Protein AF-0000000079467698 (afdb_homodimer)

Structure (mmCIF, N/CA/C/O backbone):
data_AF-0000000079467698-model_v1
#
loop_
_entity.id
_entity.type
_entity.pdbx_description
1 polymer Dioxygenase
#
loop_
_atom_site.group_PDB
_atom_site.id
_atom_site.type_symbol
_atom_site.label_atom_id
_atom_site.label_alt_id
_atom_site.label_comp_id
_atom_site.label_asym_id
_atom_site.label_entity_id
_atom_site.label_seq_id
_atom_site.pdbx_PDB_ins_code
_atom_site.Cartn_x
_atom_site.Cartn_y
_atom_site.Cartn_z
_atom_site.occupancy
_atom_site.B_iso_or_equiv
_atom_site.auth_seq_id
_atom_site.auth_comp_id
_atom_site.auth_asym_id
_atom_site.auth_atom_id
_atom_site.pdbx_PDB_model_num
ATOM 1 N N . MET A 1 1 ? -27.984 27.734 -4.715 1 95.81 1 MET A N 1
ATOM 2 C CA . MET A 1 1 ? -27.094 26.609 -4.484 1 95.81 1 MET A CA 1
ATOM 3 C C . MET A 1 1 ? -27.781 25.297 -4.844 1 95.81 1 MET A C 1
ATOM 5 O O . MET A 1 1 ? -28.938 25.078 -4.496 1 95.81 1 MET A O 1
ATOM 9 N N . LYS A 1 2 ? -27.172 24.453 -5.637 1 98 2 LYS A N 1
ATOM 10 C CA . LYS A 1 2 ? -27.609 23.094 -5.957 1 98 2 LYS A CA 1
ATOM 11 C C . LYS A 1 2 ? -26.781 22.062 -5.215 1 98 2 LYS A C 1
ATOM 13 O O . LYS A 1 2 ? -25.547 22.062 -5.305 1 98 2 LYS A O 1
ATOM 18 N N . VAL A 1 3 ? -27.516 21.156 -4.484 1 98.44 3 VAL A N 1
ATOM 19 C CA . VAL A 1 3 ? -26.812 20.188 -3.65 1 98.44 3 VAL A CA 1
ATOM 20 C C . VAL A 1 3 ? -27.203 18.781 -4.047 1 98.44 3 VAL A C 1
ATOM 22 O O . VAL A 1 3 ? -28.391 18.438 -4.035 1 98.44 3 VAL A O 1
ATOM 25 N N . GLU A 1 4 ? -26.25 18 -4.449 1 98.56 4 GLU A N 1
ATOM 26 C CA . GLU A 1 4 ? -26.406 16.562 -4.625 1 98.56 4 GLU A CA 1
ATOM 27 C C . GLU A 1 4 ? -25.859 15.797 -3.42 1 98.56 4 GLU A C 1
ATOM 29 O O . GLU A 1 4 ? -24.688 15.938 -3.057 1 98.56 4 GLU A O 1
ATOM 34 N N . ARG A 1 5 ? -26.672 15.047 -2.791 1 98.38 5 ARG A N 1
ATOM 35 C CA . ARG A 1 5 ? -26.266 14.234 -1.646 1 98.38 5 ARG A CA 1
ATOM 36 C C . ARG A 1 5 ? -25.938 12.805 -2.07 1 98.38 5 ARG A C 1
ATOM 38 O O . ARG A 1 5 ? -26.703 12.18 -2.811 1 98.38 5 ARG A O 1
ATOM 45 N N . LEU A 1 6 ? -24.828 12.359 -1.622 1 98.19 6 LEU A N 1
ATOM 46 C CA . LEU A 1 6 ? -24.391 11.016 -1.974 1 98.19 6 LEU A CA 1
ATOM 47 C C . LEU A 1 6 ? -24.922 9.992 -0.977 1 98.19 6 LEU A C 1
ATOM 49 O O . LEU A 1 6 ? -25.453 10.359 0.077 1 98.19 6 LEU A O 1
ATOM 53 N N . ALA A 1 7 ? -24.75 8.664 -1.363 1 96.75 7 ALA A N 1
ATOM 54 C CA . ALA A 1 7 ? -25.172 7.582 -0.474 1 96.75 7 ALA A CA 1
ATOM 55 C C . ALA A 1 7 ? -24.453 7.676 0.873 1 96.75 7 ALA A C 1
ATOM 57 O O . ALA A 1 7 ? -23.266 7.98 0.93 1 96.75 7 ALA A O 1
ATOM 58 N N . PRO A 1 8 ? -25.172 7.484 1.896 1 96 8 PRO A N 1
ATOM 59 C CA . PRO A 1 8 ? -24.562 7.613 3.223 1 96 8 PRO A CA 1
ATOM 60 C C . PRO A 1 8 ? -23.531 6.516 3.516 1 96 8 PRO A C 1
ATOM 62 O O . PRO A 1 8 ? -23.688 5.387 3.039 1 96 8 PRO A O 1
ATOM 65 N N . VAL A 1 9 ? -22.578 6.844 4.281 1 97.75 9 VAL A N 1
ATOM 66 C CA . VAL A 1 9 ? -21.656 5.844 4.82 1 97.75 9 VAL A CA 1
ATOM 67 C C . VAL A 1 9 ? -22.312 5.125 5.996 1 97.75 9 VAL A C 1
ATOM 69 O O . VAL A 1 9 ? -23.297 5.617 6.566 1 97.75 9 VAL A O 1
ATOM 72 N N . VAL A 1 10 ? -21.797 3.965 6.383 1 98.12 10 VAL A N 1
ATOM 73 C CA . VAL A 1 10 ? -22.266 3.238 7.559 1 98.12 10 VAL A CA 1
ATOM 74 C C . VAL A 1 10 ? -21.672 3.867 8.82 1 98.12 10 VAL A C 1
ATOM 76 O O . VAL A 1 10 ? -20.453 3.977 8.961 1 98.12 10 VAL A O 1
ATOM 79 N N . THR A 1 11 ? -22.484 4.34 9.695 1 98.19 11 THR A N 1
ATOM 80 C CA . THR A 1 11 ? -22.031 4.965 10.938 1 98.19 11 THR A CA 1
ATOM 81 C C . THR A 1 11 ? -22.625 4.242 12.141 1 98.19 11 THR A C 1
ATOM 83 O O . THR A 1 11 ? -23.719 3.684 12.062 1 98.19 11 THR A O 1
ATOM 86 N N . SER A 1 12 ? -21.875 4.176 13.273 1 98.38 12 SER A N 1
ATOM 87 C CA . SER A 1 12 ? -22.375 3.582 14.508 1 98.38 12 SER A CA 1
ATOM 88 C C . SER A 1 12 ? -22.25 4.547 15.68 1 98.38 12 SER A C 1
ATOM 90 O O . SER A 1 12 ? -22.547 4.195 16.828 1 98.38 12 SER A O 1
ATOM 92 N N . LEU A 1 13 ? -21.766 5.711 15.414 1 98 13 LEU A N 1
ATOM 93 C CA . LEU A 1 13 ? -21.438 6.664 16.469 1 98 13 LEU A CA 1
ATOM 94 C C . LEU A 1 13 ? -22.703 7.051 17.25 1 98 13 LEU A C 1
ATOM 96 O O . LEU A 1 13 ? -23.688 7.473 16.672 1 98 13 LEU A O 1
ATOM 100 N N . LEU A 1 14 ? -22.641 7.004 18.547 1 96.88 14 LEU A N 1
ATOM 101 C CA . LEU A 1 14 ? -23.734 7.383 19.422 1 96.88 14 LEU A CA 1
ATOM 102 C C . LEU A 1 14 ? -23.5 8.766 20.016 1 96.88 14 LEU A C 1
ATOM 104 O O . LEU A 1 14 ? -22.375 9.242 20.078 1 96.88 14 LEU A O 1
ATOM 108 N N . PRO A 1 15 ? -24.594 9.391 20.406 1 94.94 15 PRO A N 1
ATOM 109 C CA . PRO A 1 15 ? -24.406 10.664 21.094 1 94.94 15 PRO A CA 1
ATOM 110 C C . PRO A 1 15 ? -23.516 10.539 22.328 1 94.94 15 PRO A C 1
ATOM 112 O O . PRO A 1 15 ? -23.594 9.531 23.047 1 94.94 15 PRO A O 1
ATOM 115 N N . SER A 1 16 ? -22.703 11.531 22.531 1 93.38 16 SER A N 1
ATOM 116 C CA . SER A 1 16 ? -21.812 11.547 23.688 1 93.38 16 SER A CA 1
ATOM 117 C C . SER A 1 16 ? -21.578 12.969 24.188 1 93.38 16 SER A C 1
ATOM 119 O O . SER A 1 16 ? -21.938 13.938 23.5 1 93.38 16 SER A O 1
ATOM 121 N N . ASN A 1 17 ? -21.016 13.062 25.391 1 94.12 17 ASN A N 1
ATOM 122 C CA . ASN A 1 17 ? -20.672 14.367 25.938 1 94.12 17 ASN A CA 1
ATOM 123 C C . ASN A 1 17 ? -19.188 14.68 25.75 1 94.12 17 ASN A C 1
ATOM 125 O O . ASN A 1 17 ? -18.672 15.594 26.391 1 94.12 17 ASN A O 1
ATOM 129 N N . HIS A 1 18 ? -18.578 13.875 24.969 1 96.38 18 HIS A N 1
ATOM 130 C CA . HIS A 1 18 ? -17.156 14.133 24.719 1 96.38 18 HIS A CA 1
ATOM 131 C C . HIS A 1 18 ? -16.953 15.508 24.094 1 96.38 18 HIS A C 1
ATOM 133 O O . HIS A 1 18 ? -17.578 15.844 23.094 1 96.38 18 HIS A O 1
ATOM 139 N N . PRO A 1 19 ? -16.031 16.25 24.578 1 96.25 19 PRO A N 1
ATOM 140 C CA . PRO A 1 19 ? -15.891 17.625 24.094 1 96.25 19 PRO A CA 1
ATOM 141 C C . PRO A 1 19 ? -15.531 17.688 22.625 1 96.25 19 PRO A C 1
ATOM 143 O O . PRO A 1 19 ? -15.961 18.609 21.922 1 96.25 19 PRO A O 1
ATOM 146 N N . TYR A 1 20 ? -14.797 16.766 22.156 1 97.44 20 TYR A N 1
ATOM 147 C CA . TYR A 1 20 ? -14.336 16.797 20.781 1 97.44 20 TYR A CA 1
ATOM 148 C C . TYR A 1 20 ? -15.203 15.906 19.891 1 97.44 20 TYR A C 1
ATOM 150 O O . TYR A 1 20 ? -14.742 15.414 18.859 1 97.44 20 TYR A O 1
ATOM 158 N N . LEU A 1 21 ? -16.406 15.688 20.25 1 97.75 21 LEU A N 1
ATOM 159 C CA . LEU A 1 21 ? -17.453 15.094 19.438 1 97.75 21 LEU A CA 1
ATOM 160 C C . LEU A 1 21 ? -18.703 15.969 19.422 1 97.75 21 LEU A C 1
ATOM 162 O O . LEU A 1 21 ? -19.766 15.531 18.984 1 97.75 21 LEU A O 1
ATOM 166 N N . ASN A 1 22 ? -18.578 17.141 19.969 1 97.19 22 ASN A N 1
ATOM 167 C CA . ASN A 1 22 ? -19.672 18.109 20.062 1 97.19 22 ASN A CA 1
ATOM 168 C C . ASN A 1 22 ? -19.219 19.5 19.625 1 97.19 22 ASN A C 1
ATOM 170 O O . ASN A 1 22 ? -18.031 19.734 19.391 1 97.19 22 ASN A O 1
ATOM 174 N N . GLY A 1 23 ? -20.172 20.391 19.453 1 97.19 23 GLY A N 1
ATOM 175 C CA . GLY A 1 23 ? -19.828 21.734 19.062 1 97.19 23 GLY A CA 1
ATOM 176 C C . GLY A 1 23 ? -19.125 21.797 17.719 1 97.19 23 GLY A C 1
ATOM 177 O O . GLY A 1 23 ? -19.578 21.234 16.734 1 97.19 23 GLY A O 1
ATOM 178 N N . ALA A 1 24 ? -18 22.516 17.75 1 97.81 24 ALA A N 1
ATOM 179 C CA . ALA A 1 24 ? -17.234 22.703 16.516 1 97.81 24 ALA A CA 1
ATOM 180 C C . ALA A 1 24 ? -16.656 21.391 16 1 97.81 24 ALA A C 1
ATOM 182 O O . ALA A 1 24 ? -16.266 21.281 14.836 1 97.81 24 ALA A O 1
ATOM 183 N N . TRP A 1 25 ? -16.688 20.359 16.875 1 97.81 25 TRP A N 1
ATOM 184 C CA . TRP A 1 25 ? -16.094 19.078 16.531 1 97.81 25 TRP A CA 1
ATOM 185 C C . TRP A 1 25 ? -17.172 18.047 16.219 1 97.81 25 TRP A C 1
ATOM 187 O O . TRP A 1 25 ? -16.875 16.844 16.094 1 97.81 25 TRP A O 1
ATOM 197 N N . THR A 1 26 ? -18.422 18.5 16.094 1 97.94 26 THR A N 1
ATOM 198 C CA . THR A 1 26 ? -19.484 17.578 15.742 1 97.94 26 THR A CA 1
ATOM 199 C C . THR A 1 26 ? -19.188 16.906 14.398 1 97.94 26 THR A C 1
ATOM 201 O O . THR A 1 26 ? -19.016 17.594 13.391 1 97.94 26 THR A O 1
ATOM 204 N N . PRO A 1 27 ? -19.172 15.602 14.359 1 98 27 PRO A N 1
ATOM 205 C CA . PRO A 1 27 ? -18.844 14.906 13.109 1 98 27 PRO A CA 1
ATOM 206 C C . PRO A 1 27 ? -19.891 15.117 12.023 1 98 27 PRO A C 1
ATOM 208 O O . PRO A 1 27 ? -21.078 15.234 12.328 1 98 27 PRO A O 1
ATOM 211 N N . LEU A 1 28 ? -19.438 15.18 10.828 1 98.06 28 LEU A N 1
ATOM 212 C CA . LEU A 1 28 ? -20.266 15.289 9.633 1 98.06 28 LEU A CA 1
ATOM 213 C C . LEU A 1 28 ? -20.266 13.977 8.844 1 98.06 28 LEU A C 1
ATOM 215 O O . LEU A 1 28 ? -19.203 13.531 8.398 1 98.06 28 LEU A O 1
ATOM 219 N N . HIS A 1 29 ? -21.453 13.375 8.555 1 97.88 29 HIS A N 1
ATOM 220 C CA . HIS A 1 29 ? -21.453 12.039 7.965 1 97.88 29 HIS A CA 1
ATOM 221 C C . HIS A 1 29 ? -22.016 12.062 6.547 1 97.88 29 HIS A C 1
ATOM 223 O O . HIS A 1 29 ? -22.016 11.031 5.863 1 97.88 29 HIS A O 1
ATOM 229 N N . GLU A 1 30 ? -22.438 13.195 6.09 1 97.88 30 GLU A N 1
ATOM 230 C CA . GLU A 1 30 ? -22.938 13.234 4.719 1 97.88 30 GLU A CA 1
ATOM 231 C C . GLU A 1 30 ? -21.844 13.68 3.746 1 97.88 30 GLU A C 1
ATOM 233 O O . GLU A 1 30 ? -20.969 14.469 4.105 1 97.88 30 GLU A O 1
ATOM 238 N N . GLU A 1 31 ? -21.875 13.242 2.576 1 98.69 31 GLU A N 1
ATOM 239 C CA . GLU A 1 31 ? -21.062 13.656 1.436 1 98.69 31 GLU A CA 1
ATOM 240 C C . GLU A 1 31 ? -21.922 14.312 0.358 1 98.69 31 GLU A C 1
ATOM 242 O O . GLU A 1 31 ? -22.984 13.805 0.01 1 98.69 31 GLU A O 1
ATOM 247 N N . VAL A 1 32 ? -21.453 15.477 -0.15 1 98.88 32 VAL A N 1
ATOM 248 C CA . VAL A 1 32 ? -22.281 16.203 -1.096 1 98.88 32 VAL A CA 1
ATOM 249 C C . VAL A 1 32 ? -21.422 16.766 -2.223 1 98.88 32 VAL A C 1
ATOM 251 O O . VAL A 1 32 ? -20.203 16.859 -2.09 1 98.88 32 VAL A O 1
ATOM 254 N N . ASN A 1 33 ? -22.047 17.016 -3.324 1 98.81 33 ASN A N 1
ATOM 255 C CA . ASN A 1 33 ? -21.609 17.953 -4.348 1 98.81 33 ASN A CA 1
ATOM 256 C C . ASN A 1 33 ? -22.5 19.203 -4.375 1 98.81 33 ASN A C 1
ATOM 258 O O . ASN A 1 33 ? -23.719 19.094 -4.52 1 98.81 33 ASN A O 1
ATOM 262 N N . ALA A 1 34 ? -21.891 20.281 -4.172 1 98.81 34 ALA A N 1
ATOM 263 C CA . ALA A 1 34 ? -22.672 21.531 -4.195 1 98.81 34 ALA A CA 1
ATOM 264 C C . ALA A 1 34 ? -22.141 22.484 -5.262 1 98.81 34 ALA A C 1
ATOM 266 O O . ALA A 1 34 ? -20.938 22.734 -5.34 1 98.81 34 ALA A O 1
ATOM 267 N N . THR A 1 35 ? -22.984 23.016 -6.102 1 98.31 35 THR A N 1
ATOM 268 C CA . THR A 1 35 ? -22.656 24 -7.133 1 98.31 35 THR A CA 1
ATOM 269 C C . THR A 1 35 ? -23.453 25.281 -6.938 1 98.31 35 THR A C 1
ATOM 271 O O . THR A 1 35 ? -24.344 25.344 -6.086 1 98.31 35 THR A O 1
ATOM 274 N N . GLU A 1 36 ? -23.062 26.328 -7.621 1 97.56 36 GLU A N 1
ATOM 275 C CA . GLU A 1 36 ? -23.734 27.625 -7.535 1 97.56 36 GLU A CA 1
ATOM 276 C C . GLU A 1 36 ? -23.844 28.094 -6.086 1 97.56 36 GLU A C 1
ATOM 278 O O . GLU A 1 36 ? -24.938 28.438 -5.621 1 97.56 36 GLU A O 1
ATOM 283 N N . LEU A 1 37 ? -22.75 28.078 -5.477 1 98.5 37 LEU A N 1
ATOM 284 C CA . LEU A 1 37 ? -22.734 28.453 -4.066 1 98.5 37 LEU A CA 1
ATOM 285 C C . LEU A 1 37 ? -23.188 29.891 -3.883 1 98.5 37 LEU A C 1
ATOM 287 O O . LEU A 1 37 ? -22.906 30.766 -4.719 1 98.5 37 LEU A O 1
ATOM 291 N N . GLU A 1 38 ? -23.812 30.109 -2.77 1 97.94 38 GLU A N 1
ATOM 292 C CA . GLU A 1 38 ? -24.312 31.453 -2.439 1 97.94 38 GLU A CA 1
ATOM 293 C C . GLU A 1 38 ? -23.203 32.344 -1.88 1 97.94 38 GLU A C 1
ATOM 295 O O . GLU A 1 38 ? -22.531 31.953 -0.919 1 97.94 38 GLU A O 1
ATOM 300 N N . VAL A 1 39 ? -23.078 33.469 -2.461 1 98.5 39 VAL A N 1
ATOM 301 C CA . VAL A 1 39 ? -22.172 34.469 -1.922 1 98.5 39 VAL A CA 1
ATOM 302 C C . VAL A 1 39 ? -22.906 35.344 -0.893 1 98.5 39 VAL A C 1
ATOM 304 O O . VAL A 1 39 ? -23.844 36.062 -1.237 1 98.5 39 VAL A O 1
ATOM 307 N N . ILE A 1 40 ? -22.469 35.25 0.334 1 98.31 40 ILE A N 1
ATOM 308 C CA . ILE A 1 40 ? -23.078 35.969 1.447 1 98.31 40 ILE A CA 1
ATOM 309 C C . ILE A 1 40 ? -22.719 37.438 1.378 1 98.31 40 ILE A C 1
ATOM 311 O O . ILE A 1 40 ? -23.547 38.312 1.639 1 98.31 40 ILE A O 1
ATOM 315 N N . SER A 1 41 ? -21.516 37.719 1.14 1 98.38 41 SER A N 1
ATOM 316 C CA . SER A 1 41 ? -21.016 39.094 0.984 1 98.38 41 SER A CA 1
ATOM 317 C C . SER A 1 41 ? -19.781 39.125 0.076 1 98.38 41 SER A C 1
ATOM 319 O O . SER A 1 41 ? -19.062 38.125 -0.037 1 98.38 41 SER A O 1
ATOM 321 N N . GLY A 1 42 ? -19.578 40.312 -0.573 1 98.38 42 GLY A N 1
ATOM 322 C CA . GLY A 1 42 ? -18.484 40.469 -1.515 1 98.38 42 GLY A CA 1
ATOM 323 C C . GLY A 1 42 ? -18.734 39.75 -2.832 1 98.38 42 GLY A C 1
ATOM 324 O O . GLY A 1 42 ? -19.875 39.625 -3.271 1 98.38 42 GLY A O 1
ATOM 325 N N . ALA A 1 43 ? -17.609 39.469 -3.512 1 98.25 43 ALA A N 1
ATOM 326 C CA . ALA A 1 43 ? -17.625 38.719 -4.773 1 98.25 43 ALA A CA 1
ATOM 327 C C . ALA A 1 43 ? -16.438 37.781 -4.879 1 98.25 43 ALA A C 1
ATOM 329 O O . ALA A 1 43 ? -15.328 38.125 -4.445 1 98.25 43 ALA A O 1
ATOM 330 N N . ILE A 1 44 ? -16.719 36.688 -5.445 1 98.56 44 ILE A N 1
ATOM 331 C CA . ILE A 1 44 ? -15.602 35.781 -5.699 1 98.56 44 ILE A CA 1
ATOM 332 C C . ILE A 1 44 ? -14.656 36.375 -6.73 1 98.56 44 ILE A C 1
ATOM 334 O O . ILE A 1 44 ? -15.078 36.719 -7.848 1 98.56 44 ILE A O 1
ATOM 338 N N . PRO A 1 45 ? -13.422 36.531 -6.383 1 98.31 45 PRO A N 1
ATOM 339 C CA . PRO A 1 45 ? -12.492 37.156 -7.324 1 98.31 45 PRO A CA 1
ATOM 340 C C . PRO A 1 45 ? -12.352 36.375 -8.625 1 98.31 45 PRO A C 1
ATOM 342 O O . PRO A 1 45 ? -12.266 35.125 -8.594 1 98.31 45 PRO A O 1
ATOM 345 N N . THR A 1 46 ? -12.258 37.031 -9.766 1 98.06 46 THR A N 1
ATOM 346 C CA . THR A 1 46 ? -12.094 36.375 -11.055 1 98.06 46 THR A CA 1
ATOM 347 C C . THR A 1 46 ? -10.633 36 -11.289 1 98.06 46 THR A C 1
ATOM 349 O O . THR A 1 46 ? -10.328 35.219 -12.195 1 98.06 46 THR A O 1
ATOM 352 N N . ASP A 1 47 ? -9.75 36.531 -10.5 1 97.81 47 ASP A N 1
ATOM 353 C CA . ASP A 1 47 ? -8.32 36.25 -10.648 1 97.81 47 ASP A CA 1
ATOM 354 C C . ASP A 1 47 ? -7.867 35.156 -9.68 1 97.81 47 ASP A C 1
ATOM 356 O O . ASP A 1 47 ? -6.691 35.094 -9.312 1 97.81 47 ASP A O 1
ATOM 360 N N . LEU A 1 48 ? -8.75 34.438 -9.164 1 98.06 48 LEU A N 1
ATOM 361 C CA . LEU A 1 48 ? -8.477 33.25 -8.344 1 98.06 48 LEU A CA 1
ATOM 362 C C . LEU A 1 48 ? -8.859 31.984 -9.086 1 98.06 48 LEU A C 1
ATOM 364 O O . LEU A 1 48 ? -10.008 31.844 -9.523 1 98.06 48 LEU A O 1
ATOM 368 N N . ASP A 1 49 ? -7.871 31.125 -9.281 1 98 49 ASP A N 1
ATOM 369 C CA . ASP A 1 49 ? -8.117 29.875 -10.016 1 98 49 ASP A CA 1
ATOM 370 C C . ASP A 1 49 ? -7.359 28.719 -9.391 1 98 49 ASP A C 1
ATOM 372 O O . ASP A 1 49 ? -6.152 28.578 -9.602 1 98 49 ASP A O 1
ATOM 376 N N . GLY A 1 50 ? -8.055 27.828 -8.695 1 98.06 50 GLY A N 1
ATOM 377 C CA . GLY A 1 50 ? -7.469 26.688 -8.016 1 98.06 50 GLY A CA 1
ATOM 378 C C . GLY A 1 50 ? -8.406 26.047 -7.008 1 98.06 50 GLY A C 1
ATOM 379 O O . GLY A 1 50 ? -9.602 26.344 -6.992 1 98.06 50 GLY A O 1
ATOM 380 N N . VAL A 1 51 ? -7.879 25.094 -6.281 1 98.62 51 VAL A N 1
ATOM 381 C CA . VAL A 1 51 ? -8.703 24.391 -5.305 1 98.62 51 VAL A CA 1
ATOM 382 C C . VAL A 1 51 ? -8.086 24.516 -3.916 1 98.62 51 VAL A C 1
ATOM 384 O O . VAL A 1 51 ? -6.863 24.5 -3.771 1 98.62 51 VAL A O 1
ATOM 387 N N . TYR A 1 52 ? -8.945 24.719 -2.963 1 98.75 52 TYR A N 1
ATOM 388 C CA . TYR A 1 52 ? -8.633 24.609 -1.54 1 98.75 52 TYR A CA 1
ATOM 389 C C . TYR A 1 52 ? -9.078 23.266 -0.979 1 98.75 52 TYR A C 1
ATOM 391 O O . TYR A 1 52 ? -10.258 22.906 -1.08 1 98.75 52 TYR A O 1
ATOM 399 N N . LEU A 1 53 ? -8.117 22.453 -0.486 1 98.88 53 LEU A N 1
ATOM 400 C CA . LEU A 1 53 ? -8.391 21.172 0.148 1 98.88 53 LEU A CA 1
ATOM 401 C C . LEU A 1 53 ? -8.047 21.219 1.634 1 98.88 53 LEU A C 1
ATOM 403 O O . LEU A 1 53 ? -6.965 21.656 2.014 1 98.88 53 LEU A O 1
ATOM 407 N N . ARG A 1 54 ? -8.961 20.734 2.373 1 98.81 54 ARG A N 1
ATOM 408 C CA . ARG A 1 54 ? -8.734 20.672 3.812 1 98.81 54 ARG A CA 1
ATOM 409 C C . ARG A 1 54 ? -9.07 19.281 4.352 1 98.81 54 ARG A C 1
ATOM 411 O O . ARG A 1 54 ? -10.141 18.75 4.059 1 98.81 54 ARG A O 1
ATOM 418 N N . ASN A 1 55 ? -8.141 18.719 5.121 1 98.75 55 ASN A N 1
ATOM 419 C CA . ASN A 1 55 ? -8.383 17.438 5.785 1 98.75 55 ASN A CA 1
ATOM 420 C C . ASN A 1 55 ? -9.055 17.625 7.141 1 98.75 55 ASN A C 1
ATOM 422 O O . ASN A 1 55 ? -9.133 18.75 7.648 1 98.75 55 ASN A O 1
ATOM 426 N N . THR A 1 56 ? -9.656 16.531 7.664 1 97.88 56 THR A N 1
ATOM 427 C CA . THR A 1 56 ? -10.438 16.594 8.898 1 97.88 56 THR A CA 1
ATOM 428 C C . THR A 1 56 ? -10.383 15.266 9.641 1 97.88 56 THR A C 1
ATOM 430 O O . THR A 1 56 ? -10.375 14.203 9.016 1 97.88 56 THR A O 1
ATOM 433 N N . GLU A 1 57 ? -10.281 15.344 10.93 1 97.75 57 GLU A N 1
ATOM 434 C CA . GLU A 1 57 ? -10.57 14.188 11.773 1 97.75 57 GLU A CA 1
ATOM 435 C C . GLU A 1 57 ? -12.062 14.094 12.086 1 97.75 57 GLU A C 1
ATOM 437 O O . GLU A 1 57 ? -12.562 14.789 12.969 1 97.75 57 GLU A O 1
ATOM 442 N N . ASN A 1 58 ? -12.695 13.258 11.383 1 98.06 58 ASN A N 1
ATOM 443 C CA . ASN A 1 58 ? -14.148 13.141 11.414 1 98.06 58 ASN A CA 1
ATOM 444 C C . ASN A 1 58 ? -14.578 11.742 11.852 1 98.06 58 ASN A C 1
ATOM 446 O O . ASN A 1 58 ? -14.672 10.836 11.023 1 98.06 58 ASN A O 1
ATOM 450 N N . GLN A 1 59 ? -14.945 11.609 13.102 1 98.19 59 GLN A N 1
ATOM 451 C CA . GLN A 1 59 ? -15.219 10.289 13.664 1 98.19 59 GLN A CA 1
ATOM 452 C C . GLN A 1 59 ? -16.484 9.68 13.055 1 98.19 59 GLN A C 1
ATOM 454 O O . GLN A 1 59 ? -17.516 10.336 12.992 1 98.19 59 GLN A O 1
ATOM 459 N N . VAL A 1 60 ? -16.391 8.422 12.656 1 98.5 60 VAL A N 1
ATOM 460 C CA . VAL A 1 60 ? -17.5 7.766 11.977 1 98.5 60 VAL A CA 1
ATOM 461 C C . VAL A 1 60 ? -18.094 6.684 12.883 1 98.5 60 VAL A C 1
ATOM 463 O O . VAL A 1 60 ? -19.312 6.621 13.07 1 98.5 60 VAL A O 1
ATOM 466 N N . GLN A 1 61 ? -17.266 5.832 13.469 1 98.75 61 GLN A N 1
ATOM 467 C CA . GLN A 1 61 ? -17.719 4.68 14.234 1 98.75 61 GLN A CA 1
ATOM 468 C C . GLN A 1 61 ? -17.594 4.922 15.734 1 98.75 61 GLN A C 1
ATOM 470 O O . GLN A 1 61 ? -16.766 5.727 16.172 1 98.75 61 GLN A O 1
ATOM 475 N N . GLN A 1 62 ? -18.375 4.223 16.484 1 98.62 62 GLN A N 1
ATOM 476 C CA . GLN A 1 62 ? -18.266 4.289 17.938 1 98.62 62 GLN A CA 1
ATOM 477 C C . GLN A 1 62 ? -16.875 3.844 18.406 1 98.62 62 GLN A C 1
ATOM 479 O O . GLN A 1 62 ? -16.438 2.729 18.109 1 98.62 62 GLN A O 1
ATOM 484 N N . PRO A 1 63 ? -16.203 4.727 19.125 1 97.94 63 PRO A N 1
ATOM 485 C CA . PRO A 1 63 ? -14.891 4.309 19.594 1 97.94 63 PRO A CA 1
ATOM 486 C C . PRO A 1 63 ? -14.953 3.078 20.5 1 97.94 63 PRO A C 1
ATOM 488 O O . PRO A 1 63 ? -15.906 2.92 21.266 1 97.94 63 PRO A O 1
ATOM 491 N N . LEU A 1 64 ? -13.906 2.271 20.469 1 97.62 64 LEU A N 1
ATOM 492 C CA . LEU A 1 64 ? -13.844 1.099 21.328 1 97.62 64 LEU A CA 1
ATOM 493 C C . LEU A 1 64 ? -13.562 1.503 22.781 1 97.62 64 LEU A C 1
ATOM 495 O O . LEU A 1 64 ? -14.016 0.84 23.719 1 97.62 64 LEU A O 1
ATOM 499 N N . GLY A 1 65 ? -12.797 2.508 22.906 1 96.5 65 GLY A N 1
ATOM 500 C CA . GLY A 1 65 ? -12.398 2.988 24.219 1 96.5 65 GLY A CA 1
ATOM 501 C C . GLY A 1 65 ? -12.398 4.5 24.328 1 96.5 65 GLY A C 1
ATOM 502 O O . GLY A 1 65 ? -13.383 5.152 23.984 1 96.5 65 GLY A O 1
ATOM 503 N N . ARG A 1 66 ? -11.25 4.98 24.812 1 95.12 66 ARG A N 1
ATOM 504 C CA . ARG A 1 66 ? -11.109 6.418 25 1 95.12 66 ARG A CA 1
ATOM 505 C C . ARG A 1 66 ? -10.844 7.125 23.672 1 95.12 66 ARG A C 1
ATOM 507 O O . ARG A 1 66 ? -9.805 6.902 23.047 1 95.12 66 ARG A O 1
ATOM 514 N N . PHE A 1 67 ? -11.727 8.023 23.375 1 96.56 67 PHE A N 1
ATOM 515 C CA . PHE A 1 67 ? -11.625 8.727 22.109 1 96.56 67 PHE A CA 1
ATOM 516 C C . PHE A 1 67 ? -10.664 9.906 22.219 1 96.56 67 PHE A C 1
ATOM 518 O O . PHE A 1 67 ? -10.672 10.633 23.219 1 96.56 67 PHE A O 1
ATOM 525 N N . HIS A 1 68 ? -9.797 10.008 21.266 1 97.31 68 HIS A N 1
ATOM 526 C CA . HIS A 1 68 ? -8.961 11.18 21.016 1 97.31 68 HIS A CA 1
ATOM 527 C C . HIS A 1 68 ? -9.336 11.859 19.703 1 97.31 68 HIS A C 1
ATOM 529 O O . HIS A 1 68 ? -9.641 11.188 18.719 1 97.31 68 HIS A O 1
ATOM 535 N N . PRO A 1 69 ? -9.312 13.164 19.641 1 96.5 69 PRO A N 1
ATOM 536 C CA . PRO A 1 69 ? -9.75 13.836 18.406 1 96.5 69 PRO A CA 1
ATOM 537 C C . PRO A 1 69 ? -8.922 13.422 17.188 1 96.5 69 PRO A C 1
ATOM 539 O O . PRO A 1 69 ? -9.414 13.484 16.062 1 96.5 69 PRO A O 1
ATOM 542 N N . PHE A 1 70 ? -7.711 12.945 17.391 1 97.06 70 PHE A N 1
ATOM 543 C CA . PHE A 1 70 ? -6.852 12.586 16.266 1 97.06 70 PHE A CA 1
ATOM 544 C C . PHE A 1 70 ? -7.16 11.172 15.781 1 97.06 70 PHE A C 1
ATOM 546 O O . PHE A 1 70 ? -6.535 10.68 14.844 1 97.06 70 PHE A O 1
ATOM 553 N N . ASP A 1 71 ? -8.18 10.531 16.375 1 97.44 71 ASP A N 1
ATOM 554 C CA . ASP A 1 71 ? -8.602 9.195 15.969 1 97.44 71 ASP A CA 1
ATOM 555 C C . ASP A 1 71 ? -9.594 9.266 14.812 1 97.44 71 ASP A C 1
ATOM 557 O O . ASP A 1 71 ? -9.859 8.258 14.148 1 97.44 71 ASP A O 1
ATOM 561 N N . GLY A 1 72 ? -10.164 10.422 14.562 1 98.06 72 GLY A N 1
ATOM 562 C CA . GLY A 1 72 ? -11.234 10.555 13.594 1 98.06 72 GLY A CA 1
ATOM 563 C C . GLY A 1 72 ? -10.82 10.18 12.188 1 98.06 72 GLY A C 1
ATOM 564 O O . GLY A 1 72 ? -9.641 10.281 11.836 1 98.06 72 GLY A O 1
ATOM 565 N N . ASP A 1 73 ? -11.766 9.812 11.398 1 98.62 73 ASP A N 1
ATOM 566 C CA . ASP A 1 73 ? -11.539 9.445 10 1 98.62 73 ASP A CA 1
ATOM 567 C C . ASP A 1 73 ? -11.242 10.68 9.148 1 98.62 73 ASP A C 1
ATOM 569 O O . ASP A 1 73 ? -11.781 11.758 9.398 1 98.62 73 ASP A O 1
ATOM 573 N N . GLY A 1 74 ? -10.375 10.477 8.164 1 98.62 74 GLY A N 1
ATOM 574 C CA . GLY A 1 74 ? -10.102 11.57 7.246 1 98.62 74 GLY A CA 1
ATOM 575 C C . GLY A 1 74 ? -11.273 11.922 6.355 1 98.62 74 GLY A C 1
ATOM 576 O O . GLY A 1 74 ? -11.93 11.031 5.809 1 98.62 74 GLY A O 1
ATOM 577 N N . MET A 1 75 ? -11.523 13.164 6.254 1 98.81 75 MET A N 1
ATOM 578 C CA . MET A 1 75 ? -12.461 13.719 5.281 1 98.81 75 MET A CA 1
ATOM 579 C C . MET A 1 75 ? -11.875 14.945 4.602 1 98.81 75 MET A C 1
ATOM 581 O O . MET A 1 75 ? -11.43 15.883 5.273 1 98.81 75 MET A O 1
ATOM 585 N N . ILE A 1 76 ? -11.898 14.93 3.301 1 98.88 76 ILE A N 1
ATOM 586 C CA . ILE A 1 76 ? -11.414 16.094 2.561 1 98.88 76 ILE A CA 1
ATOM 587 C C . ILE A 1 76 ? -12.586 17 2.186 1 98.88 76 ILE A C 1
ATOM 589 O O . ILE A 1 76 ? -13.578 16.531 1.622 1 98.88 76 ILE A O 1
ATOM 593 N N . HIS A 1 77 ? -12.492 18.219 2.59 1 98.88 77 HIS A N 1
ATOM 594 C CA . HIS A 1 77 ? -13.367 19.281 2.109 1 98.88 77 HIS A CA 1
ATOM 595 C C . HIS A 1 77 ? -12.688 20.109 1.021 1 98.88 77 HIS A C 1
ATOM 597 O O . HIS A 1 77 ? -11.539 20.547 1.188 1 98.88 77 HIS A O 1
ATOM 603 N N . GLN A 1 78 ? -13.406 20.266 -0.043 1 98.88 78 GLN A N 1
ATOM 604 C CA . GLN A 1 78 ? -12.836 20.953 -1.197 1 98.88 78 GLN A CA 1
ATOM 605 C C . GLN A 1 78 ? -13.734 22.109 -1.652 1 98.88 78 GLN A C 1
ATOM 607 O O . GLN A 1 78 ? -14.961 21.984 -1.673 1 98.88 78 GLN A O 1
ATOM 612 N N . ILE A 1 79 ? -13.156 23.234 -1.929 1 98.88 79 ILE A N 1
ATOM 613 C CA . ILE A 1 79 ? -13.836 24.266 -2.709 1 98.88 79 ILE A CA 1
ATOM 614 C C . ILE A 1 79 ? -13 24.609 -3.936 1 98.88 79 ILE A C 1
ATOM 616 O O . ILE A 1 79 ? -11.781 24.797 -3.832 1 98.88 79 ILE A O 1
ATOM 620 N N . ASP A 1 80 ? -13.625 24.609 -5.051 1 98.69 80 ASP A N 1
ATOM 621 C CA . ASP A 1 80 ? -13.008 24.875 -6.348 1 98.69 80 ASP A CA 1
ATOM 622 C C . ASP A 1 80 ? -13.391 26.25 -6.867 1 98.69 80 ASP A C 1
ATOM 624 O O . ASP A 1 80 ? -14.578 26.562 -7.027 1 98.69 80 ASP A O 1
ATOM 628 N N . PHE A 1 81 ? -12.414 27.141 -7.133 1 98.62 81 PHE A N 1
ATOM 629 C CA . PHE A 1 81 ? -12.625 28.484 -7.668 1 98.62 81 PHE A CA 1
ATOM 630 C C . PHE A 1 81 ? -12.211 28.547 -9.133 1 98.62 81 PHE A C 1
ATOM 632 O O . PHE A 1 81 ? -11.102 28.156 -9.492 1 98.62 81 PHE A O 1
ATOM 639 N N . LYS A 1 82 ? -13.031 29.031 -9.914 1 97 82 LYS A N 1
ATOM 640 C CA . LYS A 1 82 ? -12.734 29.234 -11.336 1 97 82 LYS A CA 1
ATOM 641 C C . LYS A 1 82 ? -13.656 30.281 -11.945 1 97 82 LYS A C 1
ATOM 643 O O . LYS A 1 82 ? -14.875 30.188 -11.828 1 97 82 LYS A O 1
ATOM 648 N N . ASN A 1 83 ? -13.141 31.312 -12.555 1 96.44 83 ASN A N 1
ATOM 649 C CA . ASN A 1 83 ? -13.875 32.312 -13.312 1 96.44 83 ASN A CA 1
ATOM 650 C C . ASN A 1 83 ? -14.938 33 -12.461 1 96.44 83 ASN A C 1
ATOM 652 O O . ASN A 1 83 ? -16.078 33.156 -12.891 1 96.44 83 ASN A O 1
ATOM 656 N N . GLY A 1 84 ? -14.617 33.25 -11.25 1 97.56 84 GLY A N 1
ATOM 657 C CA . GLY A 1 84 ? -15.516 33.969 -10.375 1 97.56 84 GLY A CA 1
ATOM 658 C C . GLY A 1 84 ? -16.641 33.094 -9.836 1 97.56 84 GLY A C 1
ATOM 659 O O . GLY A 1 84 ? -17.641 33.625 -9.336 1 97.56 84 GLY A O 1
ATOM 660 N N . GLN A 1 85 ? -16.531 31.875 -10.008 1 97.75 85 GLN A N 1
ATOM 661 C CA . GLN A 1 85 ? -17.484 30.906 -9.477 1 97.75 85 GLN A CA 1
ATOM 662 C C . GLN A 1 85 ? -16.812 29.906 -8.555 1 97.75 85 GLN A C 1
ATOM 664 O O . GLN A 1 85 ? -15.594 29.781 -8.547 1 97.75 85 GLN A O 1
ATOM 669 N N . ALA A 1 86 ? -17.656 29.25 -7.746 1 98.5 86 ALA A N 1
ATOM 670 C CA . ALA A 1 86 ? -17.109 28.25 -6.836 1 98.5 86 ALA A CA 1
ATOM 671 C C . ALA A 1 86 ? -18.047 27.047 -6.719 1 98.5 86 ALA A C 1
ATOM 673 O O . ALA A 1 86 ? -19.266 27.188 -6.867 1 98.5 86 ALA A O 1
ATOM 674 N N . SER A 1 87 ? -17.531 25.906 -6.543 1 98.75 87 SER A N 1
ATOM 675 C CA . SER A 1 87 ? -18.234 24.672 -6.176 1 98.75 87 SER A CA 1
ATOM 676 C C . SER A 1 87 ? -17.562 24 -4.98 1 98.75 87 SER A C 1
ATOM 678 O O . SER A 1 87 ? -16.406 24.266 -4.676 1 98.75 87 SER A O 1
ATOM 680 N N . TYR A 1 88 ? -18.375 23.219 -4.293 1 98.81 88 TYR A N 1
ATOM 681 C CA . TYR A 1 88 ? -17.906 22.547 -3.076 1 98.81 88 TYR A CA 1
ATOM 682 C C . TYR A 1 88 ? -18.203 21.062 -3.121 1 98.81 88 TYR A C 1
ATOM 684 O O . TYR A 1 88 ? -19.234 20.641 -3.656 1 98.81 88 TYR A O 1
ATOM 692 N N . ARG A 1 89 ? -17.344 20.25 -2.566 1 98.81 89 ARG A N 1
ATOM 693 C CA . ARG A 1 89 ? -17.625 18.844 -2.303 1 98.81 89 ARG A CA 1
ATOM 694 C C . ARG A 1 89 ? -16.781 18.312 -1.145 1 98.81 89 ARG A C 1
ATOM 696 O O . ARG A 1 89 ? -15.766 18.922 -0.79 1 98.81 89 ARG A O 1
ATOM 703 N N . ASN A 1 90 ? -17.234 17.297 -0.534 1 98.75 90 ASN A N 1
ATOM 704 C CA . ASN A 1 90 ? -16.484 16.609 0.509 1 98.75 90 ASN A CA 1
ATOM 705 C C . ASN A 1 90 ? -16.547 15.094 0.33 1 98.75 90 ASN A C 1
ATOM 707 O O . ASN A 1 90 ? -17.484 14.57 -0.28 1 98.75 90 ASN A O 1
ATOM 711 N N . ARG A 1 91 ? -15.445 14.422 0.739 1 98.88 91 ARG A N 1
ATOM 712 C CA . ARG A 1 91 ? -15.367 12.969 0.715 1 98.88 91 ARG A CA 1
ATOM 713 C C . ARG A 1 91 ? -14.57 12.438 1.902 1 98.88 91 ARG A C 1
ATOM 715 O O . ARG A 1 91 ? -13.531 13.008 2.26 1 98.88 91 ARG A O 1
ATOM 722 N N . PHE A 1 92 ? -15.078 11.32 2.49 1 98.81 92 PHE A N 1
ATOM 723 C CA . PHE A 1 92 ? -14.195 10.562 3.363 1 98.81 92 PHE A CA 1
ATOM 724 C C . PHE A 1 92 ? -13.016 9.992 2.58 1 98.81 92 PHE A C 1
ATOM 726 O O . PHE A 1 92 ? -13.172 9.602 1.421 1 98.81 92 PHE A O 1
ATOM 733 N N . VAL A 1 93 ? -11.82 10.023 3.211 1 98.75 93 VAL A N 1
ATOM 734 C CA . VAL A 1 93 ? -10.727 9.227 2.676 1 98.75 93 VAL A CA 1
ATOM 735 C C . VAL A 1 93 ? -10.984 7.746 2.943 1 98.75 93 VAL A C 1
ATOM 737 O O . VAL A 1 93 ? -11.023 7.316 4.098 1 98.75 93 VAL A O 1
ATOM 740 N N . ARG A 1 94 ? -11.164 7.035 1.956 1 98 94 ARG A N 1
ATOM 741 C CA . ARG A 1 94 ? -11.531 5.629 2.102 1 98 94 ARG A CA 1
ATOM 742 C C . ARG A 1 94 ? -10.297 4.75 2.248 1 98 94 ARG A C 1
ATOM 744 O O . ARG A 1 94 ? -10 3.934 1.376 1 98 94 ARG A O 1
ATOM 751 N N . THR A 1 95 ? -9.703 4.848 3.406 1 98.62 95 THR A N 1
ATOM 752 C CA . THR A 1 95 ? -8.539 4.039 3.732 1 98.62 95 THR A CA 1
ATOM 753 C C . THR A 1 95 ? -8.922 2.566 3.873 1 98.62 95 THR A C 1
ATOM 755 O O . THR A 1 95 ? -10.102 2.232 3.955 1 98.62 95 THR A O 1
ATOM 758 N N . ARG A 1 96 ? -7.879 1.702 3.887 1 98.25 96 ARG A N 1
ATOM 759 C CA . ARG A 1 96 ? -8.094 0.288 4.176 1 98.25 96 ARG A CA 1
ATOM 760 C C . ARG A 1 96 ? -8.844 0.103 5.492 1 98.25 96 ARG A C 1
ATOM 762 O O . ARG A 1 96 ? -9.758 -0.715 5.582 1 98.25 96 ARG A O 1
ATOM 769 N N . GLY A 1 97 ? -8.477 0.812 6.504 1 98.25 97 GLY A N 1
ATOM 770 C CA . GLY A 1 97 ? -9.148 0.732 7.793 1 98.25 97 GLY A CA 1
ATOM 771 C C . GLY A 1 97 ? -10.578 1.223 7.75 1 98.25 97 GLY A C 1
ATOM 772 O O . GLY A 1 97 ? -11.469 0.628 8.367 1 98.25 97 GLY A O 1
ATOM 773 N N . PHE A 1 98 ? -10.812 2.357 7.008 1 98.62 98 PHE A N 1
ATOM 774 C CA . PHE A 1 98 ? -12.156 2.887 6.844 1 98.62 98 PHE A CA 1
ATOM 775 C C . PHE A 1 98 ? -13.078 1.846 6.211 1 98.62 98 PHE A C 1
ATOM 777 O O . PHE A 1 98 ? -14.18 1.596 6.707 1 98.62 98 PHE A O 1
ATOM 784 N N . GLN A 1 99 ? -12.625 1.235 5.156 1 97.88 99 GLN A N 1
ATOM 785 C CA . GLN A 1 99 ? -13.438 0.265 4.43 1 97.88 99 GLN A CA 1
ATOM 786 C C . GLN A 1 99 ? -13.727 -0.961 5.289 1 97.88 99 GLN A C 1
ATOM 788 O O . GLN A 1 99 ? -14.844 -1.482 5.277 1 97.88 99 GLN A O 1
ATOM 793 N N . ALA A 1 100 ? -12.719 -1.432 5.984 1 98 100 ALA A N 1
ATOM 794 C CA . ALA A 1 100 ? -12.922 -2.576 6.871 1 98 100 ALA A CA 1
ATOM 795 C C . ALA A 1 100 ? -13.992 -2.273 7.914 1 98 100 ALA A C 1
ATOM 797 O O . ALA A 1 100 ? -14.844 -3.121 8.211 1 98 100 ALA A O 1
ATOM 798 N N . GLU 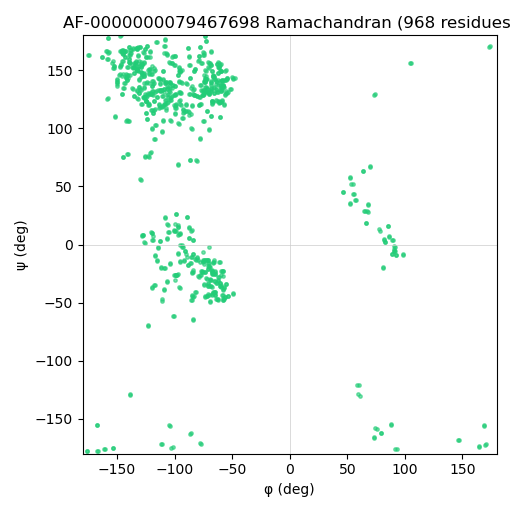A 1 101 ? -13.945 -1.119 8.477 1 98.44 101 GLU A N 1
ATOM 799 C CA . GLU A 1 101 ? -14.906 -0.748 9.516 1 98.44 101 GLU A CA 1
ATOM 800 C C . GLU A 1 101 ? -16.297 -0.522 8.922 1 98.44 101 GLU A C 1
ATOM 802 O O . GLU A 1 101 ? -17.297 -0.741 9.594 1 98.44 101 GLU A O 1
ATOM 807 N N . GLN A 1 102 ? -16.359 0.003 7.66 1 98 102 GLN A N 1
ATOM 808 C CA . GLN A 1 102 ? -17.641 0.069 6.98 1 98 102 GLN A CA 1
ATOM 809 C C . GLN A 1 102 ? -18.297 -1.31 6.891 1 98 102 GLN A C 1
ATOM 811 O O . GLN A 1 102 ? -19.484 -1.46 7.152 1 98 102 GLN A O 1
ATOM 816 N N . GLU A 1 103 ? -17.5 -2.26 6.527 1 96.62 103 GLU A N 1
ATOM 817 C CA . GLU A 1 103 ? -18.016 -3.621 6.398 1 96.62 103 GLU A CA 1
ATOM 818 C C . GLU A 1 103 ? -18.422 -4.188 7.758 1 96.62 103 GLU A C 1
ATOM 820 O O . GLU A 1 103 ? -19.453 -4.852 7.871 1 96.62 103 GLU A O 1
ATOM 825 N N . ALA A 1 104 ? -17.609 -3.922 8.766 1 97.25 104 ALA A N 1
ATOM 826 C CA . ALA A 1 104 ? -17.859 -4.441 10.109 1 97.25 104 ALA A CA 1
ATOM 827 C C . ALA A 1 104 ? -18.984 -3.67 10.789 1 97.25 104 ALA A C 1
ATOM 829 O O . ALA A 1 104 ? -19.5 -4.098 11.82 1 97.25 104 ALA A O 1
ATOM 830 N N . ALA A 1 105 ? -19.375 -2.486 10.273 1 97.75 105 ALA A N 1
ATOM 831 C CA . ALA A 1 105 ? -20.359 -1.58 10.859 1 97.75 105 ALA A CA 1
ATOM 832 C C . ALA A 1 105 ? -19.984 -1.228 12.297 1 97.75 105 ALA A C 1
ATOM 834 O O . ALA A 1 105 ? -20.844 -1.244 13.188 1 97.75 105 ALA A O 1
ATOM 835 N N . GLY A 1 106 ? -18.703 -0.952 12.484 1 98.25 106 GLY A N 1
ATOM 836 C CA . GLY A 1 106 ? -18.172 -0.637 13.797 1 98.25 106 GLY A CA 1
ATOM 837 C C . GLY A 1 106 ? -16.656 -0.51 13.82 1 98.25 106 GLY A C 1
ATOM 838 O O . GLY A 1 106 ? -15.992 -0.84 12.836 1 98.25 106 GLY A O 1
ATOM 839 N N . SER A 1 107 ? -16.141 -0.021 14.953 1 98.5 107 SER A N 1
ATOM 840 C CA . SER A 1 107 ? -14.695 0.163 15.094 1 98.5 107 SER A CA 1
ATOM 841 C C . SER A 1 107 ? -13.977 -1.175 15.234 1 98.5 107 SER A C 1
ATOM 843 O O . SER A 1 107 ? -14.477 -2.086 15.898 1 98.5 107 SER A O 1
ATOM 845 N N . LEU A 1 108 ? -12.805 -1.219 14.617 1 98.44 108 LEU A N 1
ATOM 846 C CA . LEU A 1 108 ? -11.969 -2.406 14.719 1 98.44 108 LEU A CA 1
ATOM 847 C C . LEU A 1 108 ? -10.664 -2.09 15.445 1 98.44 108 LEU A C 1
ATOM 849 O O . LEU A 1 108 ? -9.953 -3 15.875 1 98.44 108 LEU A O 1
ATOM 853 N N . TRP A 1 109 ? -10.367 -0.843 15.617 1 98.38 109 TRP A N 1
ATOM 854 C CA . TRP A 1 109 ? -9.148 -0.423 16.297 1 98.38 109 TRP A CA 1
ATOM 855 C C . TRP A 1 109 ? -9.461 0.542 17.438 1 98.38 109 TRP A C 1
ATOM 857 O O . TRP A 1 109 ? -10.414 1.317 17.344 1 98.38 109 TRP A O 1
ATOM 867 N N . GLY A 1 110 ? -8.672 0.416 18.484 1 97.44 110 GLY A N 1
ATOM 868 C CA . GLY A 1 110 ? -8.672 1.466 19.484 1 97.44 110 GLY A CA 1
ATOM 869 C C . GLY A 1 110 ? -7.977 2.734 19.031 1 97.44 110 GLY A C 1
ATOM 870 O O . GLY A 1 110 ? -7.395 2.771 17.938 1 97.44 110 GLY A O 1
ATOM 871 N N . GLY A 1 111 ? -8.055 3.764 19.906 1 96.38 111 GLY A N 1
ATOM 872 C CA . GLY A 1 111 ? -7.449 5.047 19.578 1 96.38 111 GLY A CA 1
ATOM 873 C C . GLY A 1 111 ? -6.125 5.281 20.266 1 96.38 111 GLY A C 1
ATOM 874 O O . GLY A 1 111 ? -5.578 4.367 20.891 1 96.38 111 GLY A O 1
ATOM 875 N N . LEU A 1 112 ? -5.633 6.449 20.078 1 96.06 112 LEU A N 1
ATOM 876 C CA . LEU A 1 112 ? -4.336 6.891 20.578 1 96.06 112 LEU A CA 1
ATOM 877 C C . LEU A 1 112 ? -4.238 6.711 22.078 1 96.06 112 LEU A C 1
ATOM 879 O O . LEU A 1 112 ? -3.162 6.434 22.609 1 96.06 112 LEU A O 1
ATOM 883 N N . ALA A 1 113 ? -5.32 6.867 22.797 1 95.56 113 ALA A N 1
ATOM 884 C CA . ALA A 1 113 ? -5.316 6.852 24.266 1 95.56 113 ALA A CA 1
ATOM 885 C C . ALA A 1 113 ? -5.617 5.457 24.797 1 95.56 113 ALA A C 1
ATOM 887 O O . ALA A 1 113 ? -5.684 5.25 26.016 1 95.56 113 ALA A O 1
ATOM 888 N N . ASP A 1 114 ? -5.867 4.539 23.906 1 96.81 114 ASP A N 1
ATOM 889 C CA . ASP A 1 114 ? -6.273 3.199 24.312 1 96.81 114 ASP A CA 1
ATOM 890 C C . ASP A 1 114 ? -5.07 2.264 24.406 1 96.81 114 ASP A C 1
ATOM 892 O O . ASP A 1 114 ? -4.066 2.473 23.719 1 96.81 114 ASP A O 1
ATOM 896 N N . PRO A 1 115 ? -5.184 1.299 25.297 1 96.25 115 PRO A N 1
ATOM 897 C CA . PRO A 1 115 ? -4.176 0.238 25.234 1 96.25 115 PRO A CA 1
ATOM 898 C C . PRO A 1 115 ? -4.199 -0.523 23.922 1 96.25 115 PRO A C 1
ATOM 900 O O . PRO A 1 115 ? -5.258 -0.66 23.297 1 96.25 115 PRO A O 1
ATOM 903 N N . VAL A 1 116 ? -3.068 -1.077 23.516 1 96.06 116 VAL A N 1
ATOM 904 C CA . VAL A 1 116 ? -2.908 -1.701 22.203 1 96.06 116 VAL A CA 1
ATOM 905 C C . VAL A 1 116 ? -3.811 -2.93 22.094 1 96.06 116 VAL A C 1
ATOM 907 O O . VAL A 1 116 ? -4.219 -3.32 21 1 96.06 116 VAL A O 1
ATOM 910 N N . GLN A 1 117 ? -4.219 -3.543 23.234 1 95.12 117 GLN A N 1
ATOM 911 C CA . GLN A 1 117 ? -4.969 -4.797 23.266 1 95.12 117 GLN A CA 1
ATOM 912 C C . GLN A 1 117 ? -6.406 -4.59 22.797 1 95.12 117 GLN A C 1
ATOM 914 O O . GLN A 1 117 ? -7.113 -5.555 22.5 1 95.12 117 GLN A O 1
ATOM 919 N N . LEU A 1 118 ? -6.82 -3.34 22.703 1 96.69 118 LEU A N 1
ATOM 920 C CA . LEU A 1 118 ? -8.195 -3.066 22.297 1 96.69 118 LEU A CA 1
ATOM 921 C C . LEU A 1 118 ? -8.359 -3.271 20.797 1 96.69 118 LEU A C 1
ATOM 923 O O . LEU A 1 118 ? -9.484 -3.43 20.312 1 96.69 118 LEU A O 1
ATOM 927 N N . ALA A 1 119 ? -7.289 -3.168 20.062 1 96.62 119 ALA A N 1
ATOM 928 C CA . ALA A 1 119 ? -7.355 -3.379 18.625 1 96.62 119 ALA A CA 1
ATOM 929 C C . ALA A 1 119 ? -7.715 -4.824 18.297 1 96.62 119 ALA A C 1
ATOM 931 O O . ALA A 1 119 ? -7.141 -5.758 18.859 1 96.62 119 ALA A O 1
ATOM 932 N N . LYS A 1 120 ? -8.609 -4.996 17.375 1 96.25 120 LYS A N 1
ATOM 933 C CA . LYS A 1 120 ? -9.062 -6.32 16.969 1 96.25 120 LYS A CA 1
ATOM 934 C C . LYS A 1 120 ? -8.242 -6.855 15.805 1 96.25 120 LYS A C 1
ATOM 936 O O . LYS A 1 120 ? -8.32 -8.039 15.477 1 96.25 120 LYS A O 1
ATOM 941 N N . ARG A 1 121 ? -7.508 -5.992 15.195 1 95.75 121 ARG A N 1
ATOM 942 C CA . ARG A 1 121 ? -6.621 -6.305 14.078 1 95.75 121 ARG A CA 1
ATOM 943 C C . ARG A 1 121 ? -5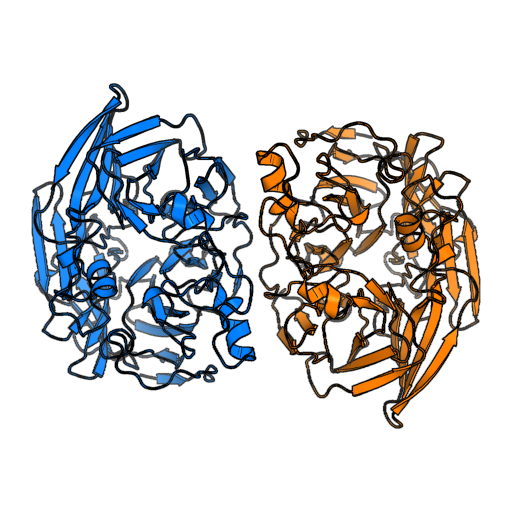.301 -5.555 14.203 1 95.75 121 ARG A C 1
ATOM 945 O O . ARG A 1 121 ? -5.215 -4.547 14.906 1 95.75 121 ARG A O 1
ATOM 952 N N . PRO A 1 122 ? -4.258 -6.074 13.5 1 94.75 122 PRO A N 1
ATOM 953 C CA . PRO A 1 122 ? -3.039 -5.262 13.453 1 94.75 122 PRO A CA 1
ATOM 954 C C . PRO A 1 122 ? -3.275 -3.879 12.852 1 94.75 122 PRO A C 1
ATOM 956 O O . PRO A 1 122 ? -4.055 -3.734 11.906 1 94.75 122 PRO A O 1
ATOM 959 N N . GLY A 1 123 ? -2.631 -2.885 13.422 1 96.81 123 GLY A N 1
ATOM 960 C CA . GLY A 1 123 ? -2.803 -1.52 12.953 1 96.81 123 GLY A CA 1
ATOM 961 C C . GLY A 1 123 ? -1.625 -1.016 12.141 1 96.81 123 GLY A C 1
ATOM 962 O O . GLY A 1 123 ? -0.939 -1.798 11.484 1 96.81 123 GLY A O 1
ATOM 963 N N . TRP A 1 124 ? -1.465 0.297 12.109 1 97.19 124 TRP A N 1
ATOM 964 C CA . TRP A 1 124 ? -0.507 0.915 11.195 1 97.19 124 TRP A CA 1
ATOM 965 C C . TRP A 1 124 ? 0.456 1.823 11.953 1 97.19 124 TRP A C 1
ATOM 967 O O . TRP A 1 124 ? 0.223 2.152 13.117 1 97.19 124 TRP A O 1
ATOM 977 N N . GLY A 1 125 ? 1.439 2.174 11.188 1 94.69 125 GLY A N 1
ATOM 978 C CA . GLY A 1 125 ? 2.326 3.264 11.57 1 94.69 125 GLY A CA 1
ATOM 979 C C . GLY A 1 125 ? 3.279 2.898 12.688 1 94.69 125 GLY A C 1
ATOM 980 O O . GLY A 1 125 ? 3.469 1.718 12.992 1 94.69 125 GLY A O 1
ATOM 981 N N . ALA A 1 126 ? 3.879 3.941 13.219 1 96.56 126 ALA A N 1
ATOM 982 C CA . ALA A 1 126 ? 4.895 3.768 14.258 1 96.56 126 ALA A CA 1
ATOM 983 C C . ALA A 1 126 ? 4.293 3.162 15.523 1 96.56 126 ALA A C 1
ATOM 985 O O . ALA A 1 126 ? 4.961 2.412 16.234 1 96.56 126 ALA A O 1
ATOM 986 N N . HIS A 1 127 ? 2.992 3.492 15.766 1 96.31 127 HIS A N 1
ATOM 987 C CA . HIS A 1 127 ? 2.309 2.945 16.938 1 96.31 127 HIS A CA 1
ATOM 988 C C . HIS A 1 127 ? 2.02 1.459 16.766 1 96.31 127 HIS A C 1
ATOM 990 O O . HIS A 1 127 ? 2.191 0.673 17.688 1 96.31 127 HIS A O 1
ATOM 996 N N . GLY A 1 128 ? 1.534 1.088 15.594 1 95.88 128 GLY A N 1
ATOM 997 C CA . GLY A 1 128 ? 1.371 -0.304 15.203 1 95.88 128 GLY A CA 1
ATOM 998 C C . GLY A 1 128 ? -0.003 -0.858 15.531 1 95.88 128 GLY A C 1
ATOM 999 O O . GLY A 1 128 ? -0.37 -1.938 15.062 1 95.88 128 GLY A O 1
ATOM 1000 N N . SER A 1 129 ? -0.829 -0.104 16.281 1 96.69 129 SER A N 1
ATOM 1001 C CA . SER A 1 129 ? -2.119 -0.657 16.688 1 96.69 129 SER A CA 1
ATOM 1002 C C . SER A 1 129 ? -3.26 0.294 16.344 1 96.69 129 SER A C 1
ATOM 1004 O O . SER A 1 129 ? -4.414 0.044 16.688 1 96.69 129 SER A O 1
ATOM 1006 N N . LEU A 1 130 ? -2.932 1.344 15.633 1 98 130 LEU A N 1
ATOM 1007 C CA . LEU A 1 130 ? -3.934 2.352 15.305 1 98 130 LEU A CA 1
ATOM 1008 C C . LEU A 1 130 ? -4.457 2.154 13.883 1 98 130 LEU A C 1
ATOM 1010 O O . LEU A 1 130 ? -3.777 1.555 13.047 1 98 130 LEU A O 1
ATOM 1014 N N . LYS A 1 131 ? -5.66 2.633 13.688 1 98.12 131 LYS A N 1
ATOM 1015 C CA . LYS A 1 131 ? -6.145 2.775 12.32 1 98.12 131 LYS A CA 1
ATOM 1016 C C . LYS A 1 131 ? -5.422 3.908 11.594 1 98.12 131 LYS A C 1
ATOM 1018 O O . LYS A 1 131 ? -5.219 4.984 12.164 1 98.12 131 LYS A O 1
ATOM 1023 N N . ASP A 1 132 ? -4.941 3.639 10.391 1 98.31 132 ASP A N 1
ATOM 1024 C CA . ASP A 1 132 ? -4.535 4.746 9.531 1 98.31 132 ASP A CA 1
ATOM 1025 C C . ASP A 1 132 ? -5.746 5.531 9.039 1 98.31 132 ASP A C 1
ATOM 1027 O O . ASP A 1 132 ? -6.367 5.164 8.031 1 98.31 132 ASP A O 1
ATOM 1031 N N . SER A 1 133 ? -6.023 6.621 9.672 1 98 133 SER A N 1
ATOM 1032 C CA . SER A 1 133 ? -7.195 7.418 9.32 1 98 133 SER A CA 1
ATOM 1033 C C . SER A 1 133 ? -6.879 8.383 8.18 1 98 133 SER A C 1
ATOM 1035 O O . SER A 1 133 ? -7.785 8.977 7.594 1 98 133 SER A O 1
ATOM 1037 N N . SER A 1 134 ? -5.57 8.5 7.863 1 98.5 134 SER A N 1
ATOM 1038 C CA . SER A 1 134 ? -5.133 9.453 6.844 1 98.5 134 SER A CA 1
ATOM 1039 C C . SER A 1 134 ? -5.793 10.812 7.035 1 98.5 134 SER A C 1
ATOM 1041 O O . SER A 1 134 ? -6.242 11.43 6.07 1 98.5 134 SER A O 1
ATOM 1043 N N . SER A 1 135 ? -5.828 11.281 8.234 1 98.44 135 SER A N 1
ATOM 1044 C CA . SER A 1 135 ? -6.676 12.422 8.578 1 98.44 135 SER A CA 1
ATOM 1045 C C . SER A 1 135 ? -5.836 13.641 8.938 1 98.44 135 SER A C 1
ATOM 1047 O O . SER A 1 135 ? -6.379 14.695 9.266 1 98.44 135 SER A O 1
ATOM 1049 N N . THR A 1 136 ? -4.516 13.539 8.828 1 98.44 136 THR A N 1
ATOM 1050 C CA . THR A 1 136 ? -3.67 14.602 9.375 1 98.44 136 THR A CA 1
ATOM 1051 C C . THR A 1 136 ? -3.521 15.742 8.375 1 98.44 136 THR A C 1
ATOM 1053 O O . THR A 1 136 ? -3.996 16.859 8.625 1 98.44 136 THR A O 1
ATOM 1056 N N . ASP A 1 137 ? -2.916 15.469 7.301 1 98.62 137 ASP A N 1
ATOM 1057 C CA . ASP A 1 137 ? -2.586 16.516 6.34 1 98.62 137 ASP A CA 1
ATOM 1058 C C . ASP A 1 137 ? -3.043 16.125 4.934 1 98.62 137 ASP A C 1
ATOM 1060 O O . ASP A 1 137 ? -3.551 15.031 4.719 1 98.62 137 ASP A O 1
ATOM 1064 N N . VAL A 1 138 ? -2.994 17.062 4.031 1 98.81 138 VAL A N 1
ATOM 1065 C CA . VAL A 1 138 ? -3.229 16.859 2.604 1 98.81 138 VAL A CA 1
ATOM 1066 C C . VAL A 1 138 ? -2.338 17.797 1.796 1 98.81 138 VAL A C 1
ATOM 1068 O O . VAL A 1 138 ? -2.238 18.984 2.105 1 98.81 138 VAL A O 1
ATOM 1071 N N . VAL A 1 139 ? -1.613 17.281 0.833 1 98.62 139 VAL A N 1
ATOM 1072 C CA . VAL A 1 139 ? -0.825 18.047 -0.12 1 98.62 139 VAL A CA 1
ATOM 1073 C C . VAL A 1 139 ? -1.191 17.641 -1.546 1 98.62 139 VAL A C 1
ATOM 1075 O O . VAL A 1 139 ? -1.934 16.688 -1.752 1 98.62 139 VAL A O 1
ATOM 1078 N N . VAL A 1 140 ? -0.78 18.469 -2.471 1 98.5 140 VAL A N 1
ATOM 1079 C CA . VAL A 1 140 ? -0.957 18.109 -3.873 1 98.5 140 VAL A CA 1
ATOM 1080 C C . VAL A 1 140 ? 0.406 17.891 -4.527 1 98.5 140 VAL A C 1
ATOM 1082 O O . VAL A 1 140 ? 1.263 18.781 -4.5 1 98.5 140 VAL A O 1
ATOM 1085 N N . HIS A 1 141 ? 0.636 16.734 -5.035 1 98.19 141 HIS A N 1
ATOM 1086 C CA . HIS A 1 141 ? 1.87 16.344 -5.707 1 98.19 141 HIS A CA 1
ATOM 1087 C C . HIS A 1 141 ? 1.579 15.547 -6.977 1 98.19 141 HIS A C 1
ATOM 1089 O O . HIS A 1 141 ? 0.703 14.68 -6.984 1 98.19 141 HIS A O 1
ATOM 1095 N N . ALA A 1 142 ? 2.27 15.906 -8.031 1 97.12 142 ALA A N 1
ATOM 1096 C CA . ALA A 1 142 ? 2.119 15.234 -9.32 1 97.12 142 ALA A CA 1
ATOM 1097 C C . ALA A 1 142 ? 0.654 15.188 -9.742 1 97.12 142 ALA A C 1
ATOM 1099 O O . ALA A 1 142 ? 0.168 14.148 -10.195 1 97.12 142 ALA A O 1
ATOM 1100 N N . GLY A 1 143 ? -0.059 16.219 -9.414 1 97.44 143 GLY A N 1
ATOM 1101 C CA . GLY A 1 143 ? -1.412 16.422 -9.906 1 97.44 143 GLY A CA 1
ATOM 1102 C C . GLY A 1 143 ? -2.463 15.719 -9.062 1 97.44 143 GLY A C 1
ATOM 1103 O O . GLY A 1 143 ? -3.646 15.727 -9.406 1 97.44 143 GLY A O 1
ATOM 1104 N N . LYS A 1 144 ? -2.107 15.133 -7.93 1 98.19 144 LYS A N 1
ATOM 1105 C CA . LYS A 1 144 ? -3.053 14.398 -7.094 1 98.19 144 LYS A CA 1
ATOM 1106 C C . LYS A 1 144 ? -2.975 14.867 -5.641 1 98.19 144 LYS A C 1
ATOM 1108 O O . LYS A 1 144 ? -1.925 15.32 -5.184 1 98.19 144 LYS A O 1
ATOM 1113 N N . ALA A 1 145 ? -4.113 14.797 -4.969 1 98.56 145 ALA A N 1
ATOM 1114 C CA . ALA A 1 145 ? -4.105 15.008 -3.523 1 98.56 145 ALA A CA 1
ATOM 1115 C C . ALA A 1 145 ? -3.533 13.797 -2.799 1 98.56 145 ALA A C 1
ATOM 1117 O O . ALA A 1 145 ? -3.811 12.648 -3.172 1 98.56 145 ALA A O 1
ATOM 1118 N N . LEU A 1 146 ? -2.666 14.047 -1.9 1 98.75 146 LEU A N 1
ATOM 1119 C CA . LEU A 1 146 ? -2.084 13.031 -1.029 1 98.75 146 LEU A CA 1
ATOM 1120 C C . LEU A 1 146 ? -2.408 13.32 0.433 1 98.75 146 LEU A C 1
ATOM 1122 O O . LEU A 1 146 ? -1.982 14.336 0.979 1 98.75 146 LEU A O 1
ATOM 1126 N N . SER A 1 147 ? -3.219 12.438 1.059 1 98.81 147 SER A N 1
ATOM 1127 C CA . SER A 1 147 ? -3.539 12.586 2.475 1 98.81 147 SER A CA 1
ATOM 1128 C C . SER A 1 147 ? -2.643 11.703 3.338 1 98.81 147 SER A C 1
ATOM 1130 O O . SER A 1 147 ? -2.209 10.633 2.902 1 98.81 147 SER A O 1
ATOM 1132 N N . THR A 1 148 ? -2.299 12.164 4.516 1 98.75 148 THR A N 1
ATOM 1133 C CA . THR A 1 148 ? -1.301 11.484 5.332 1 98.75 148 THR A CA 1
ATOM 1134 C C . THR A 1 148 ? -1.803 11.312 6.766 1 98.75 148 THR A C 1
ATOM 1136 O O . THR A 1 148 ? -2.783 11.945 7.164 1 98.75 148 THR A O 1
ATOM 1139 N N . PHE A 1 149 ? -1.217 10.461 7.504 1 98.25 149 PHE A N 1
ATOM 1140 C CA . PHE A 1 149 ? -1.436 10.156 8.914 1 98.25 149 PHE A CA 1
ATOM 1141 C C . PHE A 1 149 ? -0.175 10.422 9.727 1 98.25 149 PHE A C 1
ATOM 1143 O O . PHE A 1 149 ? 0.902 9.922 9.391 1 98.25 149 PHE A O 1
ATOM 1150 N N . TYR A 1 150 ? -0.262 11.102 10.828 1 96.69 150 TYR A N 1
ATOM 1151 C CA . TYR A 1 150 ? 0.894 11.625 11.547 1 96.69 150 TYR A CA 1
ATOM 1152 C C . TYR A 1 150 ? 1.71 10.5 12.172 1 96.69 150 TYR A C 1
ATOM 1154 O O . TYR A 1 150 ? 2.879 10.695 12.516 1 96.69 150 TYR A O 1
ATOM 1162 N N . GLN A 1 151 ? 1.103 9.344 12.336 1 96.88 151 GLN A N 1
ATOM 1163 C CA . GLN A 1 151 ? 1.821 8.188 12.875 1 96.88 151 GLN A CA 1
ATOM 1164 C C . GLN A 1 151 ? 2.477 7.379 11.766 1 96.88 151 GLN A C 1
ATOM 1166 O O . GLN A 1 151 ? 2.656 6.168 11.898 1 96.88 151 GLN A O 1
ATOM 1171 N N . CYS A 1 152 ? 2.752 7.961 10.641 1 98.25 152 CYS A N 1
ATOM 1172 C CA . CYS A 1 152 ? 3.461 7.352 9.523 1 98.25 152 CYS A CA 1
ATOM 1173 C C . CYS A 1 152 ? 2.604 6.285 8.852 1 98.25 152 CYS A C 1
ATOM 1175 O O . CYS A 1 152 ? 2.998 5.121 8.773 1 98.25 152 CYS A O 1
ATOM 1177 N N . GLY A 1 153 ? 1.523 6.727 8.234 1 98 153 GLY A N 1
ATOM 1178 C CA . GLY A 1 153 ? 0.6 5.844 7.539 1 98 153 GLY A CA 1
ATOM 1179 C C . GLY A 1 153 ? 1.009 5.555 6.105 1 98 153 GLY A C 1
ATOM 1180 O O . GLY A 1 153 ? 2.156 5.797 5.723 1 98 153 GLY A O 1
ATOM 1181 N N . GLU A 1 154 ? 0.081 5.062 5.27 1 98 154 GLU A N 1
ATOM 1182 C CA . GLU A 1 154 ? 0.315 4.555 3.922 1 98 154 GLU A CA 1
ATOM 1183 C C . GLU A 1 154 ? 0.314 5.691 2.9 1 98 154 GLU A C 1
ATOM 1185 O O . GLU A 1 154 ? 0.905 5.566 1.826 1 98 154 GLU A O 1
ATOM 1190 N N . GLY A 1 155 ? -0.323 6.766 3.188 1 98.56 155 GLY A N 1
ATOM 1191 C CA . GLY A 1 155 ? -0.611 7.762 2.17 1 98.56 155 GLY A CA 1
ATOM 1192 C C . GLY A 1 155 ? -1.71 7.34 1.214 1 98.56 155 GLY A C 1
ATOM 1193 O O . GLY A 1 155 ? -1.706 6.211 0.715 1 98.56 155 GLY A O 1
ATOM 1194 N N . TYR A 1 156 ? -2.693 8.172 0.991 1 98.75 156 TYR A N 1
ATOM 1195 C CA . TYR A 1 156 ? -3.812 7.875 0.103 1 98.75 156 TYR A CA 1
ATOM 1196 C C . TYR A 1 156 ? -3.988 8.977 -0.937 1 98.75 156 TYR A C 1
ATOM 1198 O O . TYR A 1 156 ? -3.898 10.164 -0.615 1 98.75 156 TYR A O 1
ATOM 1206 N N . ARG A 1 157 ? -4.262 8.562 -2.152 1 98.06 157 ARG A N 1
ATOM 1207 C CA . ARG A 1 157 ? -4.371 9.492 -3.27 1 98.06 157 ARG A CA 1
ATOM 1208 C C . ARG A 1 157 ? -5.832 9.734 -3.643 1 98.06 157 ARG A C 1
ATOM 1210 O O . ARG A 1 157 ? -6.637 8.805 -3.646 1 98.06 157 ARG A O 1
ATOM 1217 N N . LEU A 1 158 ? -6.137 10.969 -3.936 1 98.31 158 LEU A N 1
ATOM 1218 C CA . LEU A 1 158 ? -7.434 11.391 -4.457 1 98.31 158 LEU A CA 1
ATOM 1219 C C . LEU A 1 158 ? -7.266 12.344 -5.637 1 98.31 158 LEU A C 1
ATOM 1221 O O . LEU A 1 158 ? -6.27 13.062 -5.715 1 98.31 158 LEU A O 1
ATOM 1225 N N . ASP A 1 159 ? -8.219 12.344 -6.512 1 98.06 159 ASP A N 1
ATOM 1226 C CA . ASP A 1 159 ? -8.297 13.422 -7.5 1 98.06 159 ASP A CA 1
ATOM 1227 C C . ASP A 1 159 ? -8.641 14.75 -6.836 1 98.06 159 ASP A C 1
ATOM 1229 O O . ASP A 1 159 ? -9.672 14.875 -6.168 1 98.06 159 ASP A O 1
ATOM 1233 N N . PRO A 1 160 ? -7.844 15.711 -7.023 1 98.12 160 PRO A N 1
ATOM 1234 C CA . PRO A 1 160 ? -8.07 16.953 -6.277 1 98.12 160 PRO A CA 1
ATOM 1235 C C . PRO A 1 160 ? -9.297 17.719 -6.758 1 98.12 160 PRO A C 1
ATOM 1237 O O . PRO A 1 160 ? -9.773 18.625 -6.074 1 98.12 160 PRO A O 1
ATOM 1240 N N . LEU A 1 161 ? -9.828 17.406 -7.934 1 97.5 161 LEU A N 1
ATOM 1241 C CA . LEU A 1 161 ? -10.977 18.125 -8.477 1 97.5 161 LEU A CA 1
ATOM 1242 C C . LEU A 1 161 ? -12.273 17.391 -8.156 1 97.5 161 LEU A C 1
ATOM 1244 O O . LEU A 1 161 ? -13.289 18.016 -7.836 1 97.5 161 LEU A O 1
ATOM 1248 N N . THR A 1 162 ? -12.219 16.047 -8.188 1 97.62 162 THR A N 1
ATOM 1249 C CA . THR A 1 162 ? -13.453 15.266 -8.039 1 97.62 162 THR A CA 1
ATOM 1250 C C . THR A 1 162 ? -13.484 14.57 -6.68 1 97.62 162 THR A C 1
ATOM 1252 O O . THR A 1 162 ? -14.539 14.094 -6.246 1 97.62 162 THR A O 1
ATOM 1255 N N . LEU A 1 163 ? -12.32 14.398 -6.047 1 98.38 163 LEU A N 1
ATOM 1256 C CA . LEU A 1 163 ? -12.078 13.672 -4.805 1 98.38 163 LEU A CA 1
ATOM 1257 C C . LEU A 1 163 ? -12.328 12.18 -4.988 1 98.38 163 LEU A C 1
ATOM 1259 O O . LEU A 1 163 ? -12.547 11.461 -4.016 1 98.38 163 LEU A O 1
ATOM 1263 N N . GLU A 1 164 ? -12.32 11.789 -6.242 1 97.56 164 GLU A N 1
ATOM 1264 C CA . GLU A 1 164 ? -12.336 10.352 -6.488 1 97.56 164 GLU A CA 1
ATOM 1265 C C . GLU A 1 164 ? -11.148 9.664 -5.824 1 97.56 164 GLU A C 1
ATOM 1267 O O . GLU A 1 164 ? -10.023 10.172 -5.875 1 97.56 164 GLU A O 1
ATOM 1272 N N . GLN A 1 165 ? -11.461 8.508 -5.203 1 97.19 165 GLN A N 1
ATOM 1273 C CA . GLN A 1 165 ? -10.445 7.746 -4.484 1 97.19 165 GLN A CA 1
ATOM 1274 C C . GLN A 1 165 ? -9.539 6.992 -5.453 1 97.19 165 GLN A C 1
ATOM 1276 O O . GLN A 1 165 ? -10.016 6.289 -6.344 1 97.19 165 GLN A O 1
ATOM 1281 N N . GLU A 1 166 ? -8.227 7.113 -5.219 1 96.69 166 GLU A N 1
ATOM 1282 C CA . GLU A 1 166 ? -7.316 6.41 -6.117 1 96.69 166 GLU A CA 1
ATOM 1283 C C . GLU A 1 166 ? -6.477 5.383 -5.363 1 96.69 166 GLU A C 1
ATOM 1285 O O . GLU A 1 166 ? -5.555 4.793 -5.926 1 96.69 166 GLU A O 1
ATOM 1290 N N . GLY A 1 167 ? -6.734 5.227 -4.102 1 97 167 GLY A N 1
ATOM 1291 C CA . GLY A 1 167 ? -6.105 4.176 -3.322 1 97 167 GLY A CA 1
ATOM 1292 C C . GLY A 1 167 ? -4.773 4.59 -2.727 1 97 167 GLY A C 1
ATOM 1293 O O . GLY A 1 167 ? -4.539 5.773 -2.473 1 97 167 GLY A O 1
ATOM 1294 N N . LEU A 1 168 ? -3.9 3.594 -2.455 1 97.81 168 LEU A N 1
ATOM 1295 C CA . LEU A 1 168 ? -2.625 3.783 -1.775 1 97.81 168 LEU A CA 1
ATOM 1296 C C . LEU A 1 168 ? -1.616 4.469 -2.691 1 97.81 168 LEU A C 1
ATOM 1298 O O . LEU A 1 168 ? -1.632 4.258 -3.906 1 97.81 168 LEU A O 1
ATOM 1302 N N . GLU A 1 169 ? -0.755 5.223 -2.074 1 98.12 169 GLU A N 1
ATOM 1303 C CA . GLU A 1 169 ? 0.43 5.699 -2.779 1 98.12 169 GLU A CA 1
ATOM 1304 C C . GLU A 1 169 ? 1.459 4.586 -2.949 1 98.12 169 GLU A C 1
ATOM 1306 O O . GLU A 1 169 ? 1.923 4.008 -1.964 1 98.12 169 GLU A O 1
ATOM 1311 N N . SER A 1 170 ? 1.922 4.406 -4.125 1 97.5 170 SER A N 1
ATOM 1312 C CA . SER A 1 170 ? 2.652 3.195 -4.48 1 97.5 170 SER A CA 1
ATOM 1313 C C . SER A 1 170 ? 4.098 3.256 -3.994 1 97.5 170 SER A C 1
ATOM 1315 O O . SER A 1 170 ? 4.715 2.219 -3.748 1 97.5 170 SER A O 1
ATOM 1317 N N . TRP A 1 171 ? 4.68 4.422 -3.852 1 97.88 171 TRP A N 1
ATOM 1318 C CA . TRP A 1 171 ? 6.113 4.535 -3.604 1 97.88 171 TRP A CA 1
ATOM 1319 C C . TRP A 1 171 ? 6.406 4.547 -2.107 1 97.88 171 TRP A C 1
ATOM 1321 O O . TRP A 1 171 ? 7.566 4.52 -1.695 1 97.88 171 TRP A O 1
ATOM 1331 N N . VAL A 1 172 ? 5.395 4.566 -1.211 1 98.44 172 VAL A N 1
ATOM 1332 C CA . VAL A 1 172 ? 5.582 4.754 0.224 1 98.44 172 VAL A CA 1
ATOM 1333 C C . VAL A 1 172 ? 6.336 3.562 0.808 1 98.44 172 VAL A C 1
ATOM 1335 O O . VAL A 1 172 ? 5.945 2.41 0.604 1 98.44 172 VAL A O 1
ATOM 1338 N N . PRO A 1 173 ? 7.418 3.789 1.605 1 98 173 PRO A N 1
ATOM 1339 C CA . PRO A 1 173 ? 8.219 2.703 2.18 1 98 173 PRO A CA 1
ATOM 1340 C C . PRO A 1 173 ? 7.508 1.987 3.324 1 98 173 PRO A C 1
ATOM 1342 O O . PRO A 1 173 ? 6.398 2.373 3.705 1 98 173 PRO A O 1
ATOM 1345 N N . ILE A 1 174 ? 8.141 1.018 3.861 1 97.44 174 ILE A N 1
ATOM 1346 C CA . ILE A 1 174 ? 7.594 0.123 4.879 1 97.44 174 ILE A CA 1
ATOM 1347 C C . ILE A 1 174 ? 7.246 0.92 6.133 1 97.44 174 ILE A C 1
ATOM 1349 O O . ILE A 1 174 ? 6.297 0.586 6.844 1 97.44 174 ILE A O 1
ATOM 1353 N N . ASP A 1 175 ? 8 1.989 6.363 1 98.19 175 ASP A N 1
ATOM 1354 C CA . ASP A 1 175 ? 7.77 2.76 7.582 1 98.19 175 ASP A CA 1
ATOM 1355 C C . ASP A 1 175 ? 6.848 3.947 7.316 1 98.19 175 ASP A C 1
ATOM 1357 O O . ASP A 1 175 ? 6.73 4.848 8.148 1 98.19 175 ASP A O 1
ATOM 1361 N N . GLY A 1 176 ? 6.27 4.004 6.184 1 98.38 176 GLY A N 1
ATOM 1362 C CA . GLY A 1 176 ? 5.211 4.953 5.875 1 98.38 176 GLY A CA 1
ATOM 1363 C C . GLY A 1 176 ? 5.727 6.344 5.562 1 98.38 176 GLY A C 1
ATOM 1364 O O . GLY A 1 176 ? 6.844 6.5 5.066 1 98.38 176 GLY A O 1
ATOM 1365 N N . ILE A 1 177 ? 4.84 7.281 5.645 1 98.56 177 ILE A N 1
ATOM 1366 C CA . ILE A 1 177 ? 5.098 8.711 5.48 1 98.56 177 ILE A CA 1
ATOM 1367 C C . ILE A 1 177 ? 4.492 9.484 6.648 1 98.56 177 ILE A C 1
ATOM 1369 O O . ILE A 1 177 ? 3.346 9.234 7.035 1 98.56 177 ILE A O 1
ATOM 1373 N N . SER A 1 178 ? 5.223 10.359 7.188 1 98.19 178 SER A N 1
ATOM 1374 C CA . SER A 1 178 ? 4.781 11.109 8.359 1 98.19 178 SER A CA 1
ATOM 1375 C C . SER A 1 178 ? 3.803 12.211 7.969 1 98.19 178 SER A C 1
ATOM 1377 O O . SER A 1 178 ? 3.279 12.219 6.852 1 98.19 178 SER A O 1
ATOM 1379 N N . ALA A 1 179 ? 3.475 13.062 8.875 1 97.88 179 ALA A N 1
ATOM 1380 C CA . ALA A 1 179 ? 2.354 14 8.828 1 97.88 179 ALA A CA 1
ATOM 1381 C C . ALA A 1 179 ? 2.514 14.992 7.68 1 97.88 179 ALA A C 1
ATOM 1383 O O . ALA A 1 179 ? 1.567 15.234 6.926 1 97.88 179 ALA A O 1
ATOM 1384 N N . HIS A 1 180 ? 3.74 15.562 7.582 1 98.38 180 HIS A N 1
ATOM 1385 C CA . HIS A 1 180 ? 3.83 16.75 6.738 1 98.38 180 HIS A CA 1
ATOM 1386 C C . HIS A 1 180 ? 4.914 16.594 5.676 1 98.38 180 HIS A C 1
ATOM 1388 O O . HIS A 1 180 ? 5.977 17.203 5.77 1 98.38 180 HIS A O 1
ATOM 1394 N N . PRO A 1 181 ? 4.664 15.805 4.617 1 98.69 181 PRO A N 1
ATOM 1395 C CA . PRO A 1 181 ? 5.547 15.953 3.461 1 98.69 181 PRO A CA 1
ATOM 1396 C C . PRO A 1 181 ? 5.496 17.359 2.855 1 98.69 181 PRO A C 1
ATOM 1398 O O . PRO A 1 181 ? 4.496 18.062 3.01 1 98.69 181 PRO A O 1
ATOM 1401 N N . LYS A 1 182 ? 6.582 17.734 2.248 1 98.75 182 LYS A N 1
ATOM 1402 C CA . LYS A 1 182 ? 6.672 19.078 1.692 1 98.75 182 LYS A CA 1
ATOM 1403 C C . LYS A 1 182 ? 6.812 19.031 0.173 1 98.75 182 LYS A C 1
ATOM 1405 O O . LYS A 1 182 ? 7.629 18.281 -0.361 1 98.75 182 LYS A O 1
ATOM 1410 N N . VAL A 1 183 ? 6.035 19.812 -0.483 1 98.5 183 VAL A N 1
ATOM 1411 C CA . VAL A 1 183 ? 6.133 19.922 -1.936 1 98.5 183 VAL A CA 1
ATOM 1412 C C . VAL A 1 183 ? 6.852 21.219 -2.309 1 98.5 183 VAL A C 1
ATOM 1414 O O . VAL A 1 183 ? 6.488 22.297 -1.834 1 98.5 183 VAL A O 1
ATOM 1417 N N . ASP A 1 184 ? 7.844 21.125 -3.082 1 98.5 184 ASP A N 1
ATOM 1418 C CA . ASP A 1 184 ? 8.531 22.266 -3.662 1 98.5 184 ASP A CA 1
ATOM 1419 C C . ASP A 1 184 ? 7.961 22.625 -5.035 1 98.5 184 ASP A C 1
ATOM 1421 O O . ASP A 1 184 ? 8.289 21.969 -6.031 1 98.5 184 ASP A O 1
ATOM 1425 N N . GLU A 1 185 ? 7.262 23.734 -5.082 1 96.12 185 GLU A N 1
ATOM 1426 C CA . GLU A 1 185 ? 6.605 24.109 -6.332 1 96.12 185 GLU A CA 1
ATOM 1427 C C . GLU A 1 185 ? 7.629 24.469 -7.406 1 96.12 185 GLU A C 1
ATOM 1429 O O . GLU A 1 185 ? 7.34 24.375 -8.602 1 96.12 185 GLU A O 1
ATOM 1434 N N . ALA A 1 186 ? 8.758 24.812 -6.973 1 96.69 186 ALA A N 1
ATOM 1435 C CA . ALA A 1 186 ? 9.789 25.219 -7.93 1 96.69 186 ALA A CA 1
ATOM 1436 C C . ALA A 1 186 ? 10.305 24.016 -8.727 1 96.69 186 ALA A C 1
ATOM 1438 O O . ALA A 1 186 ? 10.617 24.141 -9.914 1 96.69 186 ALA A O 1
ATOM 1439 N N . THR A 1 187 ? 10.398 22.844 -8.102 1 97.38 187 THR A N 1
ATOM 1440 C CA . THR A 1 187 ? 11 21.688 -8.758 1 97.38 187 THR A CA 1
ATOM 1441 C C . THR A 1 187 ? 9.953 20.609 -9.039 1 97.38 187 THR A C 1
ATOM 1443 O O . THR A 1 187 ? 10.18 19.719 -9.844 1 97.38 187 THR A O 1
ATOM 1446 N N . GLY A 1 188 ? 8.836 20.703 -8.32 1 97.31 188 GLY A N 1
ATOM 1447 C CA . GLY A 1 188 ? 7.832 19.656 -8.398 1 97.31 188 GLY A CA 1
ATOM 1448 C C . GLY A 1 188 ? 8.148 18.453 -7.52 1 97.31 188 GLY A C 1
ATOM 1449 O O . GLY A 1 188 ? 7.406 17.469 -7.508 1 97.31 188 GLY A O 1
ATOM 1450 N N . GLU A 1 189 ? 9.203 18.516 -6.75 1 98.62 189 GLU A N 1
ATOM 1451 C CA . GLU A 1 189 ? 9.594 17.406 -5.887 1 98.62 189 GLU A CA 1
ATOM 1452 C C . GLU A 1 189 ? 8.797 17.406 -4.586 1 98.62 189 GLU A C 1
ATOM 1454 O O . GLU A 1 189 ? 8.344 18.453 -4.129 1 98.62 189 GLU A O 1
ATOM 1459 N N . LEU A 1 190 ? 8.602 16.266 -4.035 1 98.88 190 LEU A N 1
ATOM 1460 C CA . LEU A 1 190 ? 8.031 16.062 -2.709 1 98.88 190 LEU A CA 1
ATOM 1461 C C . LEU A 1 190 ? 9.07 15.484 -1.752 1 98.88 190 LEU A C 1
ATOM 1463 O O . LEU A 1 190 ? 9.648 14.43 -2.025 1 98.88 190 LEU A O 1
ATOM 1467 N N . MET A 1 191 ? 9.406 16.188 -0.701 1 98.94 191 MET A N 1
ATOM 1468 C CA . MET A 1 191 ? 10.258 15.672 0.372 1 98.94 191 MET A CA 1
ATOM 1469 C C . MET A 1 191 ? 9.414 15.102 1.509 1 98.94 191 MET A C 1
ATOM 1471 O O . MET A 1 191 ? 8.375 15.672 1.865 1 98.94 191 MET A O 1
ATOM 1475 N N . PHE A 1 192 ? 9.852 14.008 2.037 1 98.88 192 PHE A N 1
ATOM 1476 C CA . PHE A 1 192 ? 9.133 13.398 3.156 1 98.88 192 PHE A CA 1
ATOM 1477 C C . PHE A 1 192 ? 10.109 12.734 4.121 1 98.88 192 PHE A C 1
ATOM 1479 O O . PHE A 1 192 ? 11.305 12.648 3.844 1 98.88 192 PHE A O 1
ATOM 1486 N N . PHE A 1 193 ? 9.664 12.422 5.277 1 98.81 193 PHE A N 1
ATOM 1487 C CA . PHE A 1 193 ? 10.367 11.586 6.242 1 98.81 193 PHE A CA 1
ATOM 1488 C C . PHE A 1 193 ? 9.414 10.617 6.922 1 98.81 193 PHE A C 1
ATOM 1490 O O . PHE A 1 193 ? 8.195 10.719 6.754 1 98.81 193 PHE A O 1
ATOM 1497 N N . ASN A 1 194 ? 9.953 9.672 7.496 1 98.75 194 ASN A N 1
ATOM 1498 C CA . ASN A 1 194 ? 9.211 8.789 8.391 1 98.75 194 ASN A CA 1
ATOM 1499 C C . ASN A 1 194 ? 10.008 8.453 9.641 1 98.75 194 ASN A C 1
ATOM 1501 O O . ASN A 1 194 ? 11.18 8.82 9.75 1 98.75 194 ASN A O 1
ATOM 1505 N N . TYR A 1 195 ? 9.328 7.93 10.641 1 98.69 195 TYR A N 1
ATOM 1506 C CA . TYR A 1 195 ? 9.953 7.43 11.859 1 98.69 195 TYR A CA 1
ATOM 1507 C C . TYR A 1 195 ? 9.305 6.125 12.312 1 98.69 195 TYR A C 1
ATOM 1509 O O . TYR A 1 195 ? 8.172 5.82 11.922 1 98.69 195 TYR A O 1
ATOM 1517 N N . SER A 1 196 ? 10 5.367 13.039 1 97.69 196 SER A N 1
ATOM 1518 C CA . SER A 1 196 ? 9.508 4.078 13.5 1 97.69 196 SER A CA 1
ATOM 1519 C C . SER A 1 196 ? 10.18 3.67 14.812 1 97.69 196 SER A C 1
ATOM 1521 O O . SER A 1 196 ? 10.867 4.477 15.438 1 97.69 196 SER A O 1
ATOM 1523 N N . LYS A 1 197 ? 9.867 2.467 15.266 1 97.19 197 LYS A N 1
ATOM 1524 C CA . LYS A 1 197 ? 10.477 1.905 16.469 1 97.19 197 LYS A CA 1
ATOM 1525 C C . LYS A 1 197 ? 11.648 0.993 16.109 1 97.19 197 LYS A C 1
ATOM 1527 O O . LYS A 1 197 ? 12.195 0.314 16.984 1 97.19 197 LYS A O 1
ATOM 1532 N N . HIS A 1 198 ? 12.023 1.007 14.844 1 95.75 198 HIS A N 1
ATOM 1533 C CA . HIS A 1 198 ? 13.094 0.145 14.359 1 95.75 198 HIS A CA 1
ATOM 1534 C C . HIS A 1 198 ? 14.25 0.965 13.797 1 95.75 198 HIS A C 1
ATOM 1536 O O . HIS A 1 198 ? 14.031 1.97 13.117 1 95.75 198 HIS A O 1
ATOM 1542 N N . ALA A 1 199 ? 15.453 0.557 14.094 1 95.69 199 ALA A N 1
ATOM 1543 C CA . ALA A 1 199 ? 16.609 1.258 13.547 1 95.69 199 ALA A CA 1
ATOM 1544 C C . ALA A 1 199 ? 16.531 1.336 12.023 1 95.69 199 ALA A C 1
ATOM 1546 O O . ALA A 1 199 ? 16.125 0.375 11.367 1 95.69 199 ALA A O 1
ATOM 1547 N N . PRO A 1 200 ? 16.984 2.537 11.391 1 97.38 200 PRO A N 1
ATOM 1548 C CA . PRO A 1 200 ? 17.672 3.674 12 1 97.38 200 PRO A CA 1
ATOM 1549 C C . PRO A 1 200 ? 16.719 4.688 12.617 1 97.38 200 PRO A C 1
ATOM 1551 O O . PRO A 1 200 ? 17.125 5.809 12.945 1 97.38 200 PRO A O 1
ATOM 1554 N N . TYR A 1 201 ? 15.461 4.367 12.773 1 98.25 201 TYR A N 1
ATOM 1555 C CA . TYR A 1 201 ? 14.406 5.047 13.523 1 98.25 201 TYR A CA 1
ATOM 1556 C C . TYR A 1 201 ? 13.828 6.207 12.711 1 98.25 201 TYR A C 1
ATOM 1558 O O . TYR A 1 201 ? 12.734 6.695 13.016 1 98.25 201 TYR A O 1
ATOM 1566 N N . MET A 1 202 ? 14.562 6.688 11.719 1 98.75 202 MET A N 1
ATOM 1567 C CA . MET A 1 202 ? 14.07 7.738 10.836 1 98.75 202 MET A CA 1
ATOM 1568 C C . MET A 1 202 ? 14.688 7.617 9.445 1 98.75 202 MET A C 1
ATOM 1570 O O . MET A 1 202 ? 15.82 7.164 9.305 1 98.75 202 MET A O 1
ATOM 1574 N N . HIS A 1 203 ? 13.891 7.887 8.438 1 98.75 203 HIS A N 1
ATOM 1575 C CA . HIS A 1 203 ? 14.375 8.016 7.07 1 98.75 203 HIS A CA 1
ATOM 1576 C C . HIS A 1 203 ? 13.93 9.336 6.453 1 98.75 203 HIS A C 1
ATOM 1578 O O . HIS A 1 203 ? 12.984 9.969 6.941 1 98.75 203 HIS A O 1
ATOM 1584 N N . TYR A 1 204 ? 14.672 9.75 5.469 1 98.75 204 TYR A N 1
ATOM 1585 C CA . TYR A 1 204 ? 14.375 10.891 4.602 1 98.75 204 TYR A CA 1
ATOM 1586 C C . TYR A 1 204 ? 14.242 10.445 3.15 1 98.75 204 TYR A C 1
ATOM 1588 O O . TYR A 1 204 ? 14.992 9.586 2.686 1 98.75 204 TYR A O 1
ATOM 1596 N N . GLY A 1 205 ? 13.227 11.078 2.432 1 98.81 205 GLY A N 1
ATOM 1597 C CA . GLY A 1 205 ? 13.07 10.727 1.03 1 98.81 205 GLY A CA 1
ATOM 1598 C C . GLY A 1 205 ? 12.633 11.891 0.164 1 98.81 205 GLY A C 1
ATOM 1599 O O . GLY A 1 205 ? 12.125 12.891 0.673 1 98.81 205 GLY A O 1
ATOM 1600 N N . VAL A 1 206 ? 12.93 11.766 -1.183 1 98.88 206 VAL A N 1
ATOM 1601 C CA . VAL A 1 206 ? 12.508 12.711 -2.205 1 98.88 206 VAL A CA 1
ATOM 1602 C C . VAL A 1 206 ? 11.781 11.977 -3.326 1 98.88 206 VAL A C 1
ATOM 1604 O O . VAL A 1 206 ? 12.289 10.992 -3.865 1 98.88 206 VAL A O 1
ATOM 1607 N N . VAL A 1 207 ? 10.625 12.406 -3.648 1 98.75 207 VAL A N 1
ATOM 1608 C CA . VAL A 1 207 ? 9.836 11.906 -4.773 1 98.75 207 VAL A CA 1
ATOM 1609 C C . VAL A 1 207 ? 9.844 12.938 -5.902 1 98.75 207 VAL A C 1
ATOM 1611 O O . VAL A 1 207 ? 9.602 14.125 -5.668 1 98.75 207 VAL A O 1
ATOM 1614 N N . GLY A 1 208 ? 10.062 12.539 -7.09 1 98.31 208 GLY A N 1
ATOM 1615 C CA . GLY A 1 208 ? 10.125 13.445 -8.227 1 98.31 208 GLY A CA 1
ATOM 1616 C C . GLY A 1 208 ? 8.75 13.891 -8.703 1 98.31 208 GLY A C 1
ATOM 1617 O O . GLY A 1 208 ? 7.734 13.359 -8.266 1 98.31 208 GLY A O 1
ATOM 1618 N N . PRO A 1 209 ? 8.773 14.922 -9.641 1 97.44 209 PRO A N 1
ATOM 1619 C CA . PRO A 1 209 ? 7.504 15.359 -10.219 1 97.44 209 PRO A CA 1
ATOM 1620 C C . PRO A 1 209 ? 6.797 14.25 -11 1 97.44 209 PRO A C 1
ATOM 1622 O O . PRO A 1 209 ? 5.605 14.367 -11.305 1 97.44 209 PRO A O 1
ATOM 1625 N N . ASP A 1 210 ? 7.543 13.18 -11.305 1 96.12 210 ASP A N 1
ATOM 1626 C CA . ASP A 1 210 ? 6.98 12.023 -11.992 1 96.12 210 ASP A CA 1
ATOM 1627 C C . ASP A 1 210 ? 6.379 11.031 -11 1 96.12 210 ASP A C 1
ATOM 1629 O O . ASP A 1 210 ? 5.969 9.93 -11.383 1 96.12 210 ASP A O 1
ATOM 1633 N N . ASN A 1 211 ? 6.344 11.406 -9.734 1 97.25 211 ASN A N 1
ATOM 1634 C CA . ASN A 1 211 ? 5.781 10.633 -8.633 1 97.25 211 ASN A CA 1
ATOM 1635 C C . ASN A 1 211 ? 6.559 9.344 -8.398 1 97.25 211 ASN A C 1
ATOM 1637 O O . ASN A 1 211 ? 5.992 8.336 -7.965 1 97.25 211 ASN A O 1
ATOM 1641 N N . ARG A 1 212 ? 7.836 9.336 -8.703 1 96.62 212 ARG A N 1
ATOM 1642 C CA . ARG A 1 212 ? 8.711 8.195 -8.422 1 96.62 212 ARG A CA 1
ATOM 1643 C C . ARG A 1 212 ? 9.688 8.523 -7.297 1 96.62 212 ARG A C 1
ATOM 1645 O O . ARG A 1 212 ? 10.227 9.633 -7.234 1 96.62 212 ARG A O 1
ATOM 1652 N N . LEU A 1 213 ? 9.812 7.609 -6.387 1 97.81 213 LEU A N 1
ATOM 1653 C CA . LEU A 1 213 ? 10.789 7.762 -5.312 1 97.81 213 LEU A CA 1
ATOM 1654 C C . LEU A 1 213 ? 12.203 7.828 -5.871 1 97.81 213 LEU A C 1
ATOM 1656 O O . LEU A 1 213 ? 12.648 6.91 -6.57 1 97.81 213 LEU A O 1
ATOM 1660 N N . LYS A 1 214 ? 12.938 8.883 -5.586 1 97.31 214 LYS A N 1
ATOM 1661 C CA . LYS A 1 214 ? 14.258 9.109 -6.16 1 97.31 214 LYS A CA 1
ATOM 1662 C C . LYS A 1 214 ? 15.352 8.93 -5.105 1 97.31 214 LYS A C 1
ATOM 1664 O O . LYS A 1 214 ? 16.469 8.531 -5.426 1 97.31 214 LYS A O 1
ATOM 1669 N N . THR A 1 215 ? 15.039 9.383 -3.955 1 97.38 215 THR A N 1
ATOM 1670 C CA . THR A 1 215 ? 15.969 9.344 -2.832 1 97.38 215 THR A CA 1
ATOM 1671 C C . THR A 1 215 ? 15.289 8.766 -1.591 1 97.38 215 THR A C 1
ATOM 1673 O O . THR A 1 215 ? 14.133 9.094 -1.305 1 97.38 215 THR A O 1
ATOM 1676 N N . TYR A 1 216 ? 15.984 7.891 -0.915 1 98 216 TYR A N 1
ATOM 1677 C CA . TYR A 1 216 ? 15.547 7.352 0.37 1 98 216 TYR A CA 1
ATOM 1678 C C . TYR A 1 216 ? 16.75 6.941 1.223 1 98 216 TYR A C 1
ATOM 1680 O O . TYR A 1 216 ? 17.406 5.941 0.936 1 98 216 TYR A O 1
ATOM 1688 N N . ILE A 1 217 ? 17.016 7.676 2.293 1 97.69 217 ILE A N 1
ATOM 1689 C CA . ILE A 1 217 ? 18.234 7.426 3.043 1 97.69 217 ILE A CA 1
ATOM 1690 C C . ILE A 1 217 ? 17.922 7.355 4.535 1 97.69 217 ILE A C 1
ATOM 1692 O O . ILE A 1 217 ? 17.016 8.031 5.016 1 97.69 217 ILE A O 1
ATOM 1696 N N . PRO A 1 218 ? 18.672 6.602 5.285 1 97.88 218 PRO A N 1
ATOM 1697 C CA . PRO A 1 218 ? 18.5 6.531 6.734 1 97.88 218 PRO A CA 1
ATOM 1698 C C . PRO A 1 218 ? 19 7.781 7.453 1 97.88 218 PRO A C 1
ATOM 1700 O O . PRO A 1 218 ? 19.984 8.391 7.023 1 97.88 218 PRO A O 1
ATOM 1703 N N . ILE A 1 219 ? 18.281 8.188 8.422 1 98.56 219 ILE A N 1
ATOM 1704 C CA . ILE A 1 219 ? 18.703 9.164 9.414 1 98.56 219 ILE A CA 1
ATOM 1705 C C . ILE A 1 219 ? 18.875 8.477 10.773 1 98.56 219 ILE A C 1
ATOM 1707 O O . ILE A 1 219 ? 17.922 8.352 11.539 1 98.56 219 ILE A O 1
ATOM 1711 N N . PRO A 1 220 ? 20.109 8.117 11.102 1 97.62 220 PRO A N 1
ATOM 1712 C CA . PRO A 1 220 ? 20.297 7.332 12.32 1 97.62 220 PRO A CA 1
ATOM 1713 C C . PRO A 1 220 ? 20.031 8.141 13.594 1 97.62 220 PRO A C 1
ATOM 1715 O O . PRO A 1 220 ? 20.547 9.25 13.734 1 97.62 220 PRO A O 1
ATOM 1718 N N . LEU A 1 221 ? 19.25 7.625 14.461 1 98.38 221 LEU A N 1
ATOM 1719 C CA . LEU A 1 221 ? 18.938 8.219 15.75 1 98.38 221 LEU A CA 1
ATOM 1720 C C . LEU A 1 221 ? 19.25 7.246 16.891 1 98.38 221 LEU A C 1
ATOM 1722 O O . LEU A 1 221 ? 19.344 6.035 16.656 1 98.38 221 LEU A O 1
ATOM 1726 N N . PRO A 1 222 ? 19.391 7.73 18.141 1 97.12 222 PRO A N 1
ATOM 1727 C CA . PRO A 1 222 ? 19.672 6.855 19.266 1 97.12 222 PRO A CA 1
ATOM 1728 C C . PRO A 1 222 ? 18.484 5.977 19.656 1 97.12 222 PRO A C 1
ATOM 1730 O O . PRO A 1 222 ? 18.656 4.984 20.375 1 97.12 222 PRO A O 1
ATOM 1733 N N . GLY A 1 223 ? 17.375 6.305 19.266 1 97.5 223 GLY A N 1
ATOM 1734 C CA . GLY A 1 223 ? 16.141 5.609 19.562 1 97.5 223 GLY A CA 1
ATOM 1735 C C . GLY A 1 223 ? 14.938 6.199 18.859 1 97.5 223 GLY A C 1
ATOM 1736 O O . GLY A 1 223 ? 15.062 7.152 18.094 1 97.5 223 GLY A O 1
ATOM 1737 N N . PRO A 1 224 ? 13.766 5.602 19.156 1 97.94 224 PRO A N 1
ATOM 1738 C CA . PRO A 1 224 ? 12.539 6.121 18.547 1 97.94 224 PRO A CA 1
ATOM 1739 C C . PRO A 1 224 ? 12.273 7.582 18.906 1 97.94 224 PRO A C 1
ATOM 1741 O O . PRO A 1 224 ? 12.469 7.984 20.047 1 97.94 224 PRO A O 1
ATOM 1744 N N . ARG A 1 225 ? 11.922 8.391 17.953 1 98 225 ARG A N 1
ATOM 1745 C CA . ARG A 1 225 ? 11.523 9.789 18.109 1 98 225 ARG A CA 1
ATOM 1746 C C . ARG A 1 225 ? 10.141 10.031 17.516 1 98 225 ARG A C 1
ATOM 1748 O O . ARG A 1 225 ? 9.562 9.141 16.891 1 98 225 ARG A O 1
ATOM 1755 N N . LEU A 1 226 ? 9.602 11.188 17.766 1 97.31 226 LEU A N 1
ATOM 1756 C CA . LEU A 1 226 ? 8.258 11.531 17.312 1 97.31 226 LEU A CA 1
ATOM 1757 C C . LEU A 1 226 ? 8.25 12.867 16.578 1 97.31 226 LEU A C 1
ATOM 1759 O O . LEU A 1 226 ? 7.461 13.758 16.922 1 97.31 226 LEU A O 1
ATOM 1763 N N . PRO A 1 227 ? 9.078 12.977 15.547 1 97.94 227 PRO A N 1
ATOM 1764 C CA . PRO A 1 227 ? 8.992 14.219 14.781 1 97.94 227 PRO A CA 1
ATOM 1765 C C . PRO A 1 227 ? 7.664 14.367 14.039 1 97.94 227 PRO A C 1
ATOM 1767 O O . PRO A 1 227 ? 7.105 13.375 13.562 1 97.94 227 PRO A O 1
ATOM 1770 N N . HIS A 1 228 ? 7.188 15.578 13.93 1 98.12 228 HIS A N 1
ATOM 1771 C CA . HIS A 1 228 ? 5.879 15.812 13.328 1 98.12 228 HIS A CA 1
ATOM 1772 C C . HIS A 1 228 ? 6.012 16.422 11.938 1 98.12 228 HIS A C 1
ATOM 1774 O O . HIS A 1 228 ? 5.156 16.203 11.078 1 98.12 228 HIS A O 1
ATOM 1780 N N . ASP A 1 229 ? 7.051 17.219 11.742 1 98.62 229 ASP A N 1
ATOM 1781 C CA . ASP A 1 229 ? 7.191 18.031 10.539 1 98.62 229 ASP A CA 1
ATOM 1782 C C . ASP A 1 229 ? 8.656 18.141 10.117 1 98.62 229 ASP A C 1
ATOM 1784 O O . ASP A 1 229 ? 9.547 17.641 10.82 1 98.62 229 ASP A O 1
ATOM 1788 N N . MET A 1 230 ? 8.883 18.625 8.938 1 98.81 230 MET A N 1
ATOM 1789 C CA . MET A 1 230 ? 10.203 18.906 8.375 1 98.81 230 MET A CA 1
ATOM 1790 C C . MET A 1 230 ? 10.203 20.203 7.594 1 98.81 230 MET A C 1
ATOM 1792 O O . MET A 1 230 ? 9.148 20.812 7.379 1 98.81 230 MET A O 1
ATOM 1796 N N . ALA A 1 231 ? 11.367 20.641 7.234 1 98.88 231 ALA A N 1
ATOM 1797 C CA . ALA A 1 231 ? 11.5 21.812 6.359 1 98.88 231 ALA A CA 1
ATOM 1798 C C . ALA A 1 231 ? 12.555 21.562 5.281 1 98.88 231 ALA A C 1
ATOM 1800 O O . ALA A 1 231 ? 13.227 20.531 5.289 1 98.88 231 ALA A O 1
ATOM 1801 N N . PHE A 1 232 ? 12.594 22.406 4.344 1 98.88 232 PHE A N 1
ATOM 1802 C CA . PHE A 1 232 ? 13.602 22.281 3.293 1 98.88 232 PHE A CA 1
ATOM 1803 C C . PHE A 1 232 ? 14.031 23.656 2.787 1 98.88 232 PHE A C 1
ATOM 1805 O O . PHE A 1 232 ? 13.32 24.656 2.98 1 98.88 232 PHE A O 1
ATOM 1812 N N . THR A 1 233 ? 15.227 23.766 2.291 1 98.81 233 THR A N 1
ATOM 1813 C CA . THR A 1 233 ? 15.742 24.875 1.499 1 98.81 233 THR A CA 1
ATOM 1814 C C . THR A 1 233 ? 15.969 24.438 0.051 1 98.81 233 THR A C 1
ATOM 1816 O O . THR A 1 233 ? 15.523 23.359 -0.359 1 98.81 233 THR A O 1
ATOM 1819 N N . THR A 1 234 ? 16.578 25.328 -0.666 1 98.38 234 THR A N 1
ATOM 1820 C CA . THR A 1 234 ? 16.875 24.984 -2.055 1 98.38 234 THR A CA 1
ATOM 1821 C C . THR A 1 234 ? 17.734 23.734 -2.135 1 98.38 234 THR A C 1
ATOM 1823 O O . THR A 1 234 ? 17.516 22.875 -2.982 1 98.38 234 THR A O 1
ATOM 1826 N N . ASN A 1 235 ? 18.688 23.625 -1.174 1 98.31 235 ASN A N 1
ATOM 1827 C CA . ASN A 1 235 ? 19.703 22.578 -1.355 1 98.31 235 ASN A CA 1
ATOM 1828 C C . ASN A 1 235 ? 19.641 21.547 -0.237 1 98.31 235 ASN A C 1
ATOM 1830 O O . ASN A 1 235 ? 20.297 20.5 -0.311 1 98.31 235 ASN A O 1
ATOM 1834 N N . TYR A 1 236 ? 18.859 21.859 0.804 1 98.75 236 TYR A N 1
ATOM 1835 C CA . TYR A 1 236 ? 18.891 20.984 1.973 1 98.75 236 TYR A CA 1
ATOM 1836 C C . TYR A 1 236 ? 17.469 20.672 2.453 1 98.75 236 TYR A C 1
ATOM 1838 O O . TYR A 1 236 ? 16.531 21.391 2.133 1 98.75 236 TYR A O 1
ATOM 1846 N N . SER A 1 237 ? 17.359 19.578 3.113 1 98.81 237 SER A N 1
ATOM 1847 C CA . SER A 1 237 ? 16.219 19.281 3.979 1 98.81 237 SER A CA 1
ATOM 1848 C C . SER A 1 237 ? 16.625 19.297 5.449 1 98.81 237 SER A C 1
ATOM 1850 O O . SER A 1 237 ? 17.781 19.016 5.781 1 98.81 237 SER A O 1
ATOM 1852 N N . ILE A 1 238 ? 15.703 19.656 6.273 1 98.88 238 ILE A N 1
ATOM 1853 C CA . ILE A 1 238 ? 15.961 19.766 7.707 1 98.88 238 ILE A CA 1
ATOM 1854 C C . ILE A 1 238 ? 15.031 18.828 8.469 1 98.88 238 ILE A C 1
ATOM 1856 O O . ILE A 1 238 ? 13.805 18.984 8.422 1 98.88 238 ILE A O 1
ATOM 1860 N N . LEU A 1 239 ? 15.594 17.844 9.133 1 98.81 239 LEU A N 1
ATOM 1861 C CA . LEU A 1 239 ? 14.867 16.938 10.023 1 98.81 239 LEU A CA 1
ATOM 1862 C C . LEU A 1 239 ? 15.219 17.219 11.477 1 98.81 239 LEU A C 1
ATOM 1864 O O . LEU A 1 239 ? 16.141 17.984 11.766 1 98.81 239 LEU A O 1
ATOM 1868 N N . ASN A 1 240 ? 14.438 16.562 12.359 1 97 240 ASN A N 1
ATOM 1869 C CA . ASN A 1 240 ? 14.641 16.969 13.742 1 97 240 ASN A CA 1
ATOM 1870 C C . ASN A 1 240 ? 14.586 15.766 14.688 1 97 240 ASN A C 1
ATOM 1872 O O . ASN A 1 240 ? 13.828 14.82 14.453 1 97 240 ASN A O 1
ATOM 1876 N N . ASP A 1 241 ? 15.359 15.781 15.641 1 98.5 241 ASP A N 1
ATOM 1877 C CA . ASP A 1 241 ? 15.477 14.93 16.828 1 98.5 241 ASP A CA 1
ATOM 1878 C C . ASP A 1 241 ? 15.242 15.727 18.109 1 98.5 241 ASP A C 1
ATOM 1880 O O . ASP A 1 241 ? 16.188 16.25 18.703 1 98.5 241 ASP A O 1
ATOM 1884 N N . LEU A 1 242 ? 14.016 15.758 18.516 1 98.69 242 LEU A N 1
ATOM 1885 C CA . LEU A 1 242 ? 13.617 16.594 19.641 1 98.69 242 LEU A CA 1
ATOM 1886 C C . LEU A 1 242 ? 13.461 15.766 20.906 1 98.69 242 LEU A C 1
ATOM 1888 O O . LEU A 1 242 ? 13.266 14.555 20.844 1 98.69 242 LEU A O 1
ATOM 1892 N N . PRO A 1 243 ? 13.469 16.406 22.016 1 98.31 243 PRO A N 1
ATOM 1893 C CA . PRO A 1 243 ? 13.586 15.672 23.266 1 98.31 243 PRO A CA 1
ATOM 1894 C C . PRO A 1 243 ? 12.227 15.219 23.812 1 98.31 243 PRO A C 1
ATOM 1896 O O . PRO A 1 243 ? 12.109 14.898 25 1 98.31 243 PRO A O 1
ATOM 1899 N N . VAL A 1 244 ? 11.219 15.242 23.062 1 98.19 244 VAL A N 1
ATOM 1900 C CA . VAL A 1 244 ? 9.898 14.734 23.438 1 98.19 244 VAL A CA 1
ATOM 1901 C C . VAL A 1 244 ? 9.586 13.469 22.641 1 98.19 244 VAL A C 1
ATOM 1903 O O . VAL A 1 244 ? 9.32 13.539 21.438 1 98.19 244 VAL A O 1
ATOM 1906 N N . PHE A 1 245 ? 9.633 12.336 23.312 1 97.81 245 PHE A N 1
ATOM 1907 C CA . PHE A 1 245 ? 9.383 11.055 22.656 1 97.81 245 PHE A CA 1
ATOM 1908 C C . PHE A 1 245 ? 8.961 10 23.672 1 97.81 245 PHE A C 1
ATOM 1910 O O . PHE A 1 245 ? 8.844 10.289 24.859 1 97.81 245 PHE A O 1
ATOM 1917 N N . TRP A 1 246 ? 8.656 8.812 23.234 1 97.62 246 TRP A N 1
ATOM 1918 C CA . TRP A 1 246 ? 8.125 7.75 24.094 1 97.62 246 TRP A CA 1
ATOM 1919 C C . TRP A 1 246 ? 9.148 7.32 25.125 1 97.62 246 TRP A C 1
ATOM 1921 O O . TRP A 1 246 ? 10.344 7.25 24.844 1 97.62 246 TRP A O 1
ATOM 1931 N N . ASP A 1 247 ? 8.641 7.031 26.312 1 97.38 247 ASP A N 1
ATOM 1932 C CA . ASP A 1 247 ? 9.461 6.426 27.359 1 97.38 247 ASP A CA 1
ATOM 1933 C C . ASP A 1 247 ? 9.953 5.039 26.922 1 97.38 247 ASP A C 1
ATOM 1935 O O . ASP A 1 247 ? 9.141 4.145 26.672 1 97.38 247 ASP A O 1
ATOM 1939 N N . ALA A 1 248 ? 11.203 4.832 26.922 1 96.62 248 ALA A N 1
ATOM 1940 C CA . ALA A 1 248 ? 11.797 3.615 26.375 1 96.62 248 ALA A CA 1
ATOM 1941 C C . ALA A 1 248 ? 11.383 2.389 27.188 1 96.62 248 ALA A C 1
ATOM 1943 O O . ALA A 1 248 ? 11.117 1.327 26.625 1 96.62 248 ALA A O 1
ATOM 1944 N N . LYS A 1 249 ? 11.352 2.484 28.469 1 97.12 249 LYS A N 1
ATOM 1945 C CA . LYS A 1 249 ? 11.008 1.356 29.328 1 97.12 249 LYS A CA 1
ATOM 1946 C C . LYS A 1 249 ? 9.547 0.958 29.172 1 97.12 249 LYS A C 1
ATOM 1948 O O . LYS A 1 249 ? 9.227 -0.23 29.094 1 97.12 249 LYS A O 1
ATOM 1953 N N . LEU A 1 250 ? 8.742 1.921 29.125 1 97.38 250 LEU A N 1
ATOM 1954 C CA . LEU A 1 250 ? 7.316 1.65 28.953 1 97.38 250 LEU A CA 1
ATOM 1955 C C . LEU A 1 250 ? 7.031 1.111 27.547 1 97.38 250 LEU A C 1
ATOM 1957 O O . LEU A 1 250 ? 6.145 0.274 27.375 1 97.38 250 LEU A O 1
ATOM 1961 N N . LEU A 1 251 ? 7.754 1.606 26.609 1 97.06 251 LEU A N 1
ATOM 1962 C CA . LEU A 1 251 ? 7.578 1.17 25.219 1 97.06 251 LEU A CA 1
ATOM 1963 C C . LEU A 1 251 ? 7.84 -0.326 25.094 1 97.06 251 LEU A C 1
ATOM 1965 O O . LEU A 1 251 ? 7.195 -1.005 24.281 1 97.06 251 LEU A O 1
ATOM 1969 N N . GLU A 1 252 ? 8.719 -0.902 25.844 1 95.19 252 GLU A N 1
ATOM 1970 C CA . GLU A 1 252 ? 8.992 -2.336 25.844 1 95.19 252 GLU A CA 1
ATOM 1971 C C . GLU A 1 252 ? 7.746 -3.135 26.203 1 95.19 252 GLU A C 1
ATOM 1973 O O . GLU A 1 252 ? 7.621 -4.309 25.844 1 95.19 252 GLU A O 1
ATOM 1978 N N . ARG A 1 253 ? 6.887 -2.496 26.922 1 95.06 253 ARG A N 1
ATOM 1979 C CA . ARG A 1 253 ? 5.629 -3.115 27.328 1 95.06 253 ARG A CA 1
ATOM 1980 C C . ARG A 1 253 ? 4.477 -2.65 26.438 1 95.06 253 ARG A C 1
ATOM 1982 O O . ARG A 1 253 ? 3.311 -2.809 26.797 1 95.06 253 ARG A O 1
ATOM 1989 N N . ASN A 1 254 ? 4.801 -1.994 25.344 1 94.31 254 ASN A N 1
ATOM 1990 C CA . ASN A 1 254 ? 3.865 -1.497 24.344 1 94.31 254 ASN A CA 1
ATOM 1991 C C . ASN A 1 254 ? 3.006 -0.362 24.891 1 94.31 254 ASN A C 1
ATOM 1993 O O . ASN A 1 254 ? 1.823 -0.258 24.562 1 94.31 254 ASN A O 1
ATOM 1997 N N . ILE A 1 255 ? 3.598 0.342 25.859 1 96.5 255 ILE A N 1
ATOM 1998 C CA . ILE A 1 255 ? 2.951 1.549 26.359 1 96.5 255 ILE A CA 1
ATOM 1999 C C . ILE A 1 255 ? 3.594 2.781 25.734 1 96.5 255 ILE A C 1
ATOM 2001 O O . ILE A 1 255 ? 4.781 3.045 25.938 1 96.5 255 ILE A O 1
ATOM 2005 N N . HIS A 1 256 ? 2.82 3.551 25.031 1 96.5 256 HIS A N 1
ATOM 2006 C CA . HIS A 1 256 ? 3.322 4.691 24.266 1 96.5 256 HIS A CA 1
ATOM 2007 C C . HIS A 1 256 ? 3.156 5.988 25.047 1 96.5 256 HIS A C 1
ATOM 2009 O O . HIS A 1 256 ? 2.447 6.898 24.609 1 96.5 256 HIS A O 1
ATOM 2015 N N . ALA A 1 257 ? 3.902 6.113 26.109 1 95.81 257 ALA A N 1
ATOM 2016 C CA . ALA A 1 257 ? 3.846 7.305 26.953 1 95.81 257 ALA A CA 1
ATOM 2017 C C . ALA A 1 257 ? 4.848 8.359 26.484 1 95.81 257 ALA A C 1
ATOM 2019 O O . ALA A 1 257 ? 6.059 8.125 26.516 1 95.81 257 ALA A O 1
ATOM 2020 N N . VAL A 1 258 ? 4.344 9.484 26.141 1 95.5 258 VAL A N 1
ATOM 2021 C CA . VAL A 1 258 ? 5.184 10.578 25.656 1 95.5 258 VAL A CA 1
ATOM 2022 C C . VAL A 1 258 ? 5.73 11.367 26.844 1 95.5 258 VAL A C 1
ATOM 2024 O O . VAL A 1 258 ? 4.992 11.703 27.766 1 95.5 258 VAL A O 1
ATOM 2027 N N . ARG A 1 259 ? 7.059 11.68 26.734 1 95.06 259 ARG A N 1
ATOM 2028 C CA . ARG A 1 259 ? 7.738 12.422 27.797 1 95.06 259 ARG A CA 1
ATOM 2029 C C . ARG A 1 259 ? 8.703 13.445 27.219 1 95.06 259 ARG A C 1
ATOM 2031 O O . ARG A 1 259 ? 9.273 13.234 26.141 1 95.06 259 ARG A O 1
ATOM 2038 N N . LEU A 1 260 ? 8.773 14.516 27.938 1 96.81 260 LEU A N 1
ATOM 2039 C CA . LEU A 1 260 ? 9.953 15.352 27.734 1 96.81 260 LEU A CA 1
ATOM 2040 C C . LEU A 1 260 ? 11.156 14.773 28.469 1 96.81 260 LEU A C 1
ATOM 2042 O O . LEU A 1 260 ? 11.094 14.508 29.672 1 96.81 260 LEU A O 1
ATOM 2046 N N . HIS A 1 261 ? 12.211 14.586 27.781 1 96.94 261 HIS A N 1
ATOM 2047 C CA . HIS A 1 261 ? 13.422 14.023 28.375 1 96.94 261 HIS A CA 1
ATOM 2048 C C . HIS A 1 261 ? 14.422 15.117 28.719 1 96.94 261 HIS A C 1
ATOM 2050 O O . HIS A 1 261 ? 15.055 15.695 27.844 1 96.94 261 HIS A O 1
ATOM 2056 N N . GLU A 1 262 ? 14.617 15.266 29.984 1 94.62 262 GLU A N 1
ATOM 2057 C CA . GLU A 1 262 ? 15.461 16.344 30.5 1 94.62 262 GLU A CA 1
ATOM 2058 C C . GLU A 1 262 ? 16.922 16.109 30.141 1 94.62 262 GLU A C 1
ATOM 2060 O O . GLU A 1 262 ? 17.406 14.977 30.156 1 94.62 262 GLU A O 1
ATOM 2065 N N . GLY A 1 263 ? 17.531 17.188 29.797 1 95.81 263 GLY A N 1
ATOM 2066 C CA . GLY A 1 263 ? 18.953 17.125 29.5 1 95.81 263 GLY A CA 1
ATOM 2067 C C . GLY A 1 263 ? 19.25 16.812 28.047 1 95.81 263 GLY A C 1
ATOM 2068 O O . GLY A 1 263 ? 20.391 16.875 27.609 1 95.81 263 GLY A O 1
ATOM 2069 N N . ILE A 1 264 ? 18.297 16.5 27.344 1 97.31 264 ILE A N 1
ATOM 2070 C CA . ILE A 1 264 ? 18.469 16.219 25.922 1 97.31 264 ILE A CA 1
ATOM 2071 C C . ILE A 1 264 ? 18.188 17.484 25.109 1 97.31 264 ILE A C 1
ATOM 2073 O O . ILE A 1 264 ? 17.094 18.047 25.203 1 97.31 264 ILE A O 1
ATOM 2077 N N . PRO A 1 265 ? 19.125 17.953 24.375 1 98.06 265 PRO A N 1
ATOM 2078 C CA . PRO A 1 265 ? 18.875 19.125 23.547 1 98.06 265 PRO A CA 1
ATOM 2079 C C . PRO A 1 265 ? 18.031 18.812 22.312 1 98.06 265 PRO A C 1
ATOM 2081 O O . PRO A 1 265 ? 17.812 17.641 21.984 1 98.06 265 PRO A O 1
ATOM 2084 N N . SER A 1 266 ? 17.531 19.875 21.719 1 98.56 266 SER A N 1
ATOM 2085 C CA . SER A 1 266 ? 17 19.719 20.359 1 98.56 266 SER A CA 1
ATOM 2086 C C . SER A 1 266 ? 18.125 19.547 19.344 1 98.56 266 SER A C 1
ATOM 2088 O O . SER A 1 266 ? 19.109 20.281 19.391 1 98.56 266 SER A O 1
ATOM 2090 N N . ARG A 1 267 ? 17.969 18.578 18.516 1 98.75 267 ARG A N 1
ATOM 2091 C CA . ARG A 1 267 ? 18.938 18.391 17.438 1 98.75 267 ARG A CA 1
ATOM 2092 C C . ARG A 1 267 ? 18.266 18.484 16.078 1 98.75 267 ARG A C 1
ATOM 2094 O O . ARG A 1 267 ? 17.094 18.141 15.93 1 98.75 267 ARG A O 1
ATOM 2101 N N . PHE A 1 268 ? 19.062 19.016 15.164 1 98.88 268 PHE A N 1
ATOM 2102 C CA . PHE A 1 268 ? 18.578 19.203 13.797 1 98.88 268 PHE A CA 1
ATOM 2103 C C . PHE A 1 268 ? 19.547 18.562 12.797 1 98.88 268 PHE A C 1
ATOM 2105 O O . PHE A 1 268 ? 20.75 18.766 12.875 1 98.88 268 PHE A O 1
ATOM 2112 N N . ALA A 1 269 ? 19.016 17.703 11.938 1 98.81 269 ALA A N 1
ATOM 2113 C CA . ALA A 1 269 ? 19.781 17.125 10.836 1 98.81 269 ALA A CA 1
ATOM 2114 C C . ALA A 1 269 ? 19.625 17.953 9.57 1 98.81 269 ALA A C 1
ATOM 2116 O O . ALA A 1 269 ? 18.516 18.094 9.039 1 98.81 269 ALA A O 1
ATOM 2117 N N . ILE A 1 270 ? 20.672 18.562 9.148 1 98.75 270 ILE A N 1
ATOM 2118 C CA . ILE A 1 270 ? 20.719 19.203 7.84 1 98.75 270 ILE A CA 1
ATOM 2119 C C . ILE A 1 270 ? 21.219 18.219 6.789 1 98.75 270 ILE A C 1
ATOM 2121 O O . ILE A 1 270 ? 22.391 17.812 6.82 1 98.75 270 ILE A O 1
ATOM 2125 N N . VAL A 1 271 ? 20.328 17.906 5.863 1 98.5 271 VAL A N 1
ATOM 2126 C CA . VAL A 1 271 ? 20.594 16.844 4.891 1 98.5 271 VAL A CA 1
ATOM 2127 C C . VAL A 1 271 ? 20.609 17.422 3.48 1 98.5 271 VAL A C 1
ATOM 2129 O O . VAL A 1 271 ? 19.641 18.062 3.053 1 98.5 271 VAL A O 1
ATOM 2132 N N . PRO A 1 272 ? 21.75 17.219 2.725 1 98.5 272 PRO A N 1
ATOM 2133 C CA . PRO A 1 272 ? 21.641 17.594 1.312 1 98.5 272 PRO A CA 1
ATOM 2134 C C . PRO A 1 272 ? 20.422 16.969 0.626 1 98.5 272 PRO A C 1
ATOM 2136 O O . PRO A 1 272 ? 20.141 15.789 0.816 1 98.5 272 PRO A O 1
ATOM 2139 N N . ARG A 1 273 ? 19.703 17.734 -0.109 1 98 273 ARG A N 1
ATOM 2140 C CA . ARG A 1 273 ? 18.375 17.375 -0.603 1 98 273 ARG A CA 1
ATOM 2141 C C . ARG A 1 273 ? 18.375 16 -1.248 1 98 273 ARG A C 1
ATOM 2143 O O . ARG A 1 273 ? 17.438 15.211 -1.045 1 98 273 ARG A O 1
ATOM 2150 N N . HIS A 1 274 ? 19.344 15.633 -2.021 1 97.81 274 HIS A N 1
ATOM 2151 C CA . HIS A 1 274 ? 19.344 14.367 -2.738 1 97.81 274 HIS A CA 1
ATOM 2152 C C . HIS A 1 274 ? 20.359 13.398 -2.141 1 97.81 274 HIS A C 1
ATOM 2154 O O . HIS A 1 274 ? 20.875 12.523 -2.84 1 97.81 274 HIS A O 1
ATOM 2160 N N . GLY A 1 275 ? 20.672 13.633 -0.91 1 95.06 275 GLY A N 1
ATOM 2161 C CA . GLY A 1 275 ? 21.578 12.742 -0.208 1 95.06 275 GLY A CA 1
ATOM 2162 C C . GLY A 1 275 ? 22.969 13.336 -0.03 1 95.06 275 GLY A C 1
ATOM 2163 O O . GLY A 1 275 ? 23.359 14.234 -0.771 1 95.06 275 GLY A O 1
ATOM 2164 N N . GLY A 1 276 ? 23.688 12.867 0.947 1 95.31 276 GLY A N 1
ATOM 2165 C CA . GLY A 1 276 ? 25 13.352 1.328 1 95.31 276 GLY A CA 1
ATOM 2166 C C . GLY A 1 276 ? 25.25 13.281 2.822 1 95.31 276 GLY A C 1
ATOM 2167 O O . GLY A 1 276 ? 24.484 12.648 3.557 1 95.31 276 GLY A O 1
ATOM 2168 N N . GLU A 1 277 ? 26.266 13.898 3.178 1 96.69 277 GLU A N 1
ATOM 2169 C CA . GLU A 1 277 ? 26.656 13.883 4.59 1 96.69 277 GLU A CA 1
ATOM 2170 C C . GLU A 1 277 ? 25.672 14.695 5.43 1 96.69 277 GLU A C 1
ATOM 2172 O O . GLU A 1 277 ? 25.344 15.836 5.086 1 96.69 277 GLU A O 1
ATOM 2177 N N . ILE A 1 278 ? 25.203 14.102 6.469 1 98.12 278 ILE A N 1
ATOM 2178 C CA . ILE A 1 278 ? 24.281 14.75 7.395 1 98.12 278 ILE A CA 1
ATOM 2179 C C . ILE A 1 278 ? 25.062 15.609 8.383 1 98.12 278 ILE A C 1
ATOM 2181 O O . ILE A 1 278 ? 26.016 15.141 9 1 98.12 278 ILE A O 1
ATOM 2185 N N . ARG A 1 279 ? 24.688 16.844 8.531 1 98.25 279 ARG A N 1
ATOM 2186 C CA . ARG A 1 279 ? 25.25 17.719 9.555 1 98.25 279 ARG A CA 1
ATOM 2187 C C . ARG A 1 279 ? 24.266 17.938 10.695 1 98.25 279 ARG A C 1
ATOM 2189 O O . ARG A 1 279 ? 23.094 18.266 10.453 1 98.25 279 ARG A O 1
ATOM 2196 N N . TRP A 1 280 ? 24.781 17.859 11.875 1 98.5 280 TRP A N 1
ATOM 2197 C CA . TRP A 1 280 ? 23.906 17.969 13.039 1 98.5 280 TRP A CA 1
ATOM 2198 C C . TRP A 1 280 ? 24.156 19.281 13.773 1 98.5 280 TRP A C 1
ATOM 2200 O O . TRP A 1 280 ? 25.312 19.719 13.914 1 98.5 280 TRP A O 1
ATOM 2210 N N . PHE A 1 281 ? 23.141 19.891 14.25 1 98.81 281 PHE A N 1
ATOM 2211 C CA . PHE A 1 281 ? 23.188 21.078 15.078 1 98.81 281 PHE A CA 1
ATOM 2212 C C . PHE A 1 281 ? 22.359 20.891 16.344 1 98.81 281 PHE A C 1
ATOM 2214 O O . PHE A 1 281 ? 21.406 20.125 16.359 1 98.81 281 PHE A O 1
ATOM 2221 N N . GLU A 1 282 ? 22.734 21.594 17.359 1 98.5 282 GLU A N 1
ATOM 2222 C CA . GLU A 1 282 ? 22 21.547 18.625 1 98.5 282 GLU A CA 1
ATOM 2223 C C . GLU A 1 282 ? 21.406 22.906 18.984 1 98.5 282 GLU A C 1
ATOM 2225 O O . GLU A 1 282 ? 21.953 23.953 18.578 1 98.5 282 GLU A O 1
ATOM 2230 N N . ALA A 1 283 ? 20.344 22.859 19.656 1 98.62 283 ALA A N 1
ATOM 2231 C CA . ALA A 1 283 ? 19.656 24.062 20.125 1 98.62 283 ALA A CA 1
ATOM 2232 C C . ALA A 1 283 ? 18.984 23.812 21.469 1 98.62 283 ALA A C 1
ATOM 2234 O O . ALA A 1 283 ? 19.156 22.75 22.078 1 98.62 283 ALA A O 1
ATOM 2235 N N . ALA A 1 284 ? 18.328 24.875 21.969 1 98.25 284 ALA A N 1
ATOM 2236 C CA . ALA A 1 284 ? 17.578 24.75 23.219 1 98.25 284 ALA A CA 1
ATOM 2237 C C . ALA A 1 284 ? 16.5 23.688 23.109 1 98.25 284 ALA A C 1
ATOM 2239 O O . ALA A 1 284 ? 15.867 23.531 22.062 1 98.25 284 ALA A O 1
ATOM 2240 N N . PRO A 1 285 ? 16.281 22.906 24.188 1 98.25 285 PRO A N 1
ATOM 2241 C CA . PRO A 1 285 ? 15.258 21.859 24.156 1 98.25 285 PRO A CA 1
ATOM 2242 C C . PRO A 1 285 ? 13.852 22.422 23.953 1 98.25 285 PRO A C 1
ATOM 2244 O O . PRO A 1 285 ? 13.484 23.422 24.562 1 98.25 285 PRO A O 1
ATOM 2247 N N . THR A 1 286 ? 13.094 21.812 23.156 1 98.44 286 THR A N 1
ATOM 2248 C CA . THR A 1 286 ? 11.711 22.172 22.859 1 98.44 286 THR A CA 1
ATOM 2249 C C . THR A 1 286 ? 11.023 21.031 22.109 1 98.44 286 THR A C 1
ATOM 2251 O O . THR A 1 286 ? 11.539 19.922 22.031 1 98.44 286 THR A O 1
ATOM 2254 N N . TYR A 1 287 ? 9.812 21.266 21.766 1 98.56 287 TYR A N 1
ATOM 2255 C CA . TYR A 1 287 ? 9.086 20.516 20.75 1 98.56 287 TYR A CA 1
ATOM 2256 C C . TYR A 1 287 ? 8.461 21.453 19.719 1 98.56 287 TYR A C 1
ATOM 2258 O O . TYR A 1 287 ? 8.18 22.609 20.031 1 98.56 287 TYR A O 1
ATOM 2266 N N . VAL A 1 288 ? 8.406 20.938 18.516 1 98.56 288 VAL A N 1
ATOM 2267 C CA . VAL A 1 288 ? 7.824 21.719 17.438 1 98.56 288 VAL A CA 1
ATOM 2268 C C . VAL A 1 288 ? 6.828 20.859 16.656 1 98.56 288 VAL A C 1
ATOM 2270 O O . VAL A 1 288 ? 7.168 19.781 16.188 1 98.56 288 VAL A O 1
ATOM 2273 N N . LEU A 1 289 ? 5.645 21.344 16.531 1 97.88 289 LEU A N 1
ATOM 2274 C CA . LEU A 1 289 ? 4.668 20.672 15.688 1 97.88 289 LEU A CA 1
ATOM 2275 C C . LEU A 1 289 ? 4.836 21.078 14.227 1 97.88 289 LEU A C 1
ATOM 2277 O O . LEU A 1 289 ? 4.832 20.234 13.328 1 97.88 289 LEU A O 1
ATOM 2281 N N . HIS A 1 290 ? 5 22.406 14.055 1 98.69 290 HIS A N 1
ATOM 2282 C CA . HIS A 1 290 ? 5.043 22.844 12.664 1 98.69 290 HIS A CA 1
ATOM 2283 C C . HIS A 1 290 ? 6.219 23.781 12.43 1 98.69 290 HIS A C 1
ATOM 2285 O O . HIS A 1 290 ? 6.461 24.703 13.219 1 98.69 290 HIS A O 1
ATOM 2291 N N . TRP A 1 291 ? 6.855 23.469 11.398 1 98.69 291 TRP A N 1
ATOM 2292 C CA . TRP A 1 291 ? 7.805 24.406 10.812 1 98.69 291 TRP A CA 1
ATOM 2293 C C . TRP A 1 291 ? 7.113 25.344 9.82 1 98.69 291 TRP A C 1
ATOM 2295 O O . TRP A 1 291 ? 6.039 25.016 9.305 1 98.69 291 TRP A O 1
ATOM 2305 N N . LEU A 1 292 ? 7.719 26.5 9.664 1 98.69 292 LEU A N 1
ATOM 2306 C CA . LEU A 1 292 ? 7.145 27.5 8.773 1 98.69 292 LEU A CA 1
ATOM 2307 C C . LEU A 1 292 ? 7.871 27.516 7.43 1 98.69 292 LEU A C 1
ATOM 2309 O O . LEU A 1 292 ? 7.27 27.234 6.391 1 98.69 292 LEU A O 1
ATOM 2313 N N . ASN A 1 293 ? 9.109 27.797 7.434 1 98.81 293 ASN A N 1
ATOM 2314 C CA . ASN A 1 293 ? 9.945 27.844 6.238 1 98.81 293 ASN A CA 1
ATOM 2315 C C . ASN A 1 293 ? 11.43 27.797 6.598 1 98.81 293 ASN A C 1
ATOM 2317 O O . ASN A 1 293 ? 11.797 27.984 7.758 1 98.81 293 ASN A O 1
ATOM 2321 N N . ALA A 1 294 ? 12.211 27.453 5.625 1 98.94 294 ALA A N 1
ATOM 2322 C CA . ALA A 1 294 ? 13.664 27.516 5.77 1 98.94 294 ALA A CA 1
ATOM 2323 C C . ALA A 1 294 ? 14.328 28.016 4.488 1 98.94 294 ALA A C 1
ATOM 2325 O O . ALA A 1 294 ? 13.797 27.828 3.393 1 98.94 294 ALA A O 1
ATOM 2326 N N . TYR A 1 295 ? 15.484 28.641 4.617 1 98.81 295 TYR A N 1
ATOM 2327 C CA . TYR A 1 295 ? 16.203 29.141 3.459 1 98.81 295 TYR A CA 1
ATOM 2328 C C . TYR A 1 295 ? 17.688 29.344 3.783 1 98.81 295 TYR A C 1
ATOM 2330 O O . TYR A 1 295 ? 18.078 29.281 4.949 1 98.81 295 TYR A O 1
ATOM 2338 N N . GLU A 1 296 ? 18.391 29.516 2.77 1 98.69 296 GLU A N 1
ATOM 2339 C CA . GLU A 1 296 ? 19.828 29.703 2.887 1 98.69 296 GLU A CA 1
ATOM 2340 C C . GLU A 1 296 ? 20.203 31.188 2.787 1 98.69 296 GLU A C 1
ATOM 2342 O O . GLU A 1 296 ? 19.625 31.922 1.975 1 98.69 296 GLU A O 1
ATOM 2347 N N . GLU A 1 297 ? 21.078 31.641 3.615 1 97.94 297 GLU A N 1
ATOM 2348 C CA . GLU A 1 297 ? 21.625 33 3.607 1 97.94 297 GLU A CA 1
ATOM 2349 C C . GLU A 1 297 ? 23.109 33 3.951 1 97.94 297 GLU A C 1
ATOM 2351 O O . GLU A 1 297 ? 23.484 32.906 5.125 1 97.94 297 GLU A O 1
ATOM 2356 N N . GLY A 1 298 ? 23.953 33.219 2.926 1 97.19 298 GLY A N 1
ATOM 2357 C CA . GLY A 1 298 ? 25.375 33.094 3.148 1 97.19 298 GLY A CA 1
ATOM 2358 C C . GLY A 1 298 ? 25.781 31.688 3.602 1 97.19 298 GLY A C 1
ATOM 2359 O O . GLY A 1 298 ? 25.453 30.703 2.941 1 97.19 298 GLY A O 1
ATOM 2360 N N . ASP A 1 299 ? 26.391 31.703 4.816 1 97.31 299 ASP A N 1
ATOM 2361 C CA . ASP A 1 299 ? 26.859 30.422 5.352 1 97.31 299 ASP A CA 1
ATOM 2362 C C . ASP A 1 299 ? 25.844 29.828 6.328 1 97.31 299 ASP A C 1
ATOM 2364 O O . ASP A 1 299 ? 26.156 28.891 7.055 1 97.31 299 ASP A O 1
ATOM 2368 N N . GLU A 1 300 ? 24.672 30.375 6.27 1 98.5 300 GLU A N 1
ATOM 2369 C CA . GLU A 1 300 ? 23.719 29.938 7.285 1 98.5 300 GLU A CA 1
ATOM 2370 C C . GLU A 1 300 ? 22.453 29.375 6.645 1 98.5 300 GLU A C 1
ATOM 2372 O O . GLU A 1 300 ? 22.094 29.75 5.531 1 98.5 300 GLU A O 1
ATOM 2377 N N . ILE A 1 301 ? 21.891 28.484 7.355 1 98.81 301 ILE A N 1
ATOM 2378 C CA . ILE A 1 301 ? 20.516 28.047 7.125 1 98.81 301 ILE A CA 1
ATOM 2379 C C . ILE A 1 301 ? 19.609 28.672 8.18 1 98.81 301 ILE A C 1
ATOM 2381 O O . ILE A 1 301 ? 19.859 28.562 9.375 1 98.81 301 ILE A O 1
ATOM 2385 N N . ILE A 1 302 ? 18.641 29.344 7.676 1 98.88 302 ILE A N 1
ATOM 2386 C CA . ILE A 1 302 ? 17.641 29.938 8.555 1 98.88 302 ILE A CA 1
ATOM 2387 C C . ILE A 1 302 ? 16.375 29.062 8.57 1 98.88 302 ILE A C 1
ATOM 2389 O O . ILE A 1 302 ? 15.867 28.688 7.52 1 98.88 302 ILE A O 1
ATOM 2393 N N . LEU A 1 303 ? 15.898 28.719 9.766 1 98.94 303 LEU A N 1
ATOM 2394 C CA . LEU A 1 303 ? 14.703 27.922 9.961 1 98.94 303 LEU A CA 1
ATOM 2395 C C . LEU A 1 303 ? 13.703 28.641 10.859 1 98.94 303 LEU A C 1
ATOM 2397 O O . LEU A 1 303 ? 14.047 29.062 11.969 1 98.94 303 LEU A O 1
ATOM 2401 N N . ASP A 1 304 ? 12.531 28.828 10.359 1 98.94 304 ASP A N 1
ATOM 2402 C CA . ASP A 1 304 ? 11.461 29.422 11.156 1 98.94 304 ASP A CA 1
ATOM 2403 C C . ASP A 1 304 ? 10.406 28.375 11.508 1 98.94 304 ASP A C 1
ATOM 2405 O O . ASP A 1 304 ? 10.062 27.531 10.688 1 98.94 304 ASP A O 1
ATOM 2409 N N . GLY A 1 305 ? 9.93 28.406 12.703 1 98.81 305 GLY A N 1
ATOM 2410 C CA . GLY A 1 305 ? 8.891 27.531 13.203 1 98.81 305 GLY A CA 1
ATOM 2411 C C . GLY A 1 305 ? 8.312 27.969 14.531 1 98.81 305 GLY A C 1
ATOM 2412 O O . GLY A 1 305 ? 8.305 29.172 14.836 1 98.81 305 GLY A O 1
ATOM 2413 N N . TYR A 1 306 ? 7.766 27.062 15.289 1 98.88 306 TYR A N 1
ATOM 2414 C CA . TYR A 1 306 ? 7.094 27.422 16.531 1 98.88 306 TYR A CA 1
ATOM 2415 C C . TYR A 1 306 ? 7.688 26.656 17.703 1 98.88 306 TYR A C 1
ATOM 2417 O O . TYR A 1 306 ? 7.531 25.438 17.812 1 98.88 306 TYR A O 1
ATOM 2425 N N . PHE A 1 307 ? 8.305 27.359 18.562 1 98.88 307 PHE A N 1
ATOM 2426 C CA . PHE A 1 307 ? 8.977 26.844 19.75 1 98.88 307 PHE A CA 1
ATOM 2427 C C . PHE A 1 307 ? 7.988 26.688 20.906 1 98.88 307 PHE A C 1
ATOM 2429 O O . PHE A 1 307 ? 7.402 27.672 21.359 1 98.88 307 PHE A O 1
ATOM 2436 N N . GLN A 1 308 ? 7.832 25.484 21.391 1 98.69 308 GLN A N 1
ATOM 2437 C CA . GLN A 1 308 ? 6.961 25.281 22.547 1 98.69 308 GLN A CA 1
ATOM 2438 C C . GLN A 1 308 ? 7.695 25.562 23.844 1 98.69 308 GLN A C 1
ATOM 2440 O O . GLN A 1 308 ? 8.734 24.969 24.125 1 98.69 308 GLN A O 1
ATOM 2445 N N . GLU A 1 309 ? 7.09 26.359 24.641 1 98.06 309 GLU A N 1
ATOM 2446 C CA . GLU A 1 309 ? 7.703 26.703 25.922 1 98.06 309 GLU A CA 1
ATOM 2447 C C . GLU A 1 309 ? 7.398 25.656 26.969 1 98.06 309 GLU A C 1
ATOM 2449 O O . GLU A 1 309 ? 8.133 25.516 27.953 1 98.06 309 GLU A O 1
ATOM 2454 N N . ASP A 1 310 ? 6.324 24.938 26.75 1 97.44 310 ASP A N 1
ATOM 2455 C CA . ASP A 1 310 ? 5.914 23.891 27.672 1 97.44 310 ASP A CA 1
ATOM 2456 C C . ASP A 1 310 ? 5.387 22.672 26.922 1 97.44 310 ASP A C 1
ATOM 2458 O O . ASP A 1 310 ? 4.184 22.391 26.953 1 97.44 310 ASP A O 1
ATOM 2462 N N . PRO A 1 311 ? 6.301 21.906 26.406 1 96.5 311 PRO A N 1
ATOM 2463 C CA . PRO A 1 311 ? 5.887 20.797 25.516 1 96.5 311 PRO A CA 1
ATOM 2464 C C . PRO A 1 311 ? 5.117 19.719 26.266 1 96.5 311 PRO A C 1
ATOM 2466 O O . PRO A 1 311 ? 4.406 18.922 25.641 1 96.5 311 PRO A O 1
ATOM 2469 N N . THR A 1 312 ? 5.23 19.484 27.516 1 95.19 312 THR A N 1
ATOM 2470 C CA . THR A 1 312 ? 4.477 18.547 28.328 1 95.19 312 THR A CA 1
ATOM 2471 C C . THR A 1 312 ? 3.744 19.281 29.453 1 95.19 312 THR A C 1
ATOM 2473 O O . THR A 1 312 ? 4.148 19.203 30.625 1 95.19 312 THR A O 1
ATOM 2476 N N . PRO A 1 313 ? 2.666 19.859 29.125 1 96.5 313 PRO A N 1
ATOM 2477 C CA . PRO A 1 313 ? 1.986 20.75 30.078 1 96.5 313 PRO A CA 1
ATOM 2478 C C . PRO A 1 313 ? 1.255 20 31.172 1 96.5 313 PRO A C 1
ATOM 2480 O O . PRO A 1 313 ? 0.977 18.797 31.031 1 96.5 313 PRO A O 1
ATOM 2483 N N . GLN A 1 314 ? 0.938 20.734 32.219 1 95.25 314 GLN A N 1
ATOM 2484 C CA . GLN A 1 314 ? 0.079 20.219 33.281 1 95.25 314 GLN A CA 1
ATOM 2485 C C . GLN A 1 314 ? -1.355 20.047 32.781 1 95.25 314 GLN A C 1
ATOM 2487 O O . GLN A 1 314 ? -1.771 20.688 31.812 1 95.25 314 GLN A O 1
ATOM 2492 N N . PRO A 1 315 ? -2.031 19.172 33.438 1 94.75 315 PRO A N 1
ATOM 2493 C CA . PRO A 1 315 ? -3.428 18.969 33.031 1 94.75 315 PRO A CA 1
ATOM 2494 C C . PRO A 1 315 ? -4.219 20.281 33.031 1 94.75 315 PRO A C 1
ATOM 2496 O O . PRO A 1 315 ? -4.012 21.141 33.875 1 94.75 315 PRO A O 1
ATOM 2499 N N . HIS A 1 316 ? -5.062 20.359 32.094 1 93.81 316 HIS A N 1
ATOM 2500 C CA . HIS A 1 316 ? -5.914 21.531 31.906 1 93.81 316 HIS A CA 1
ATOM 2501 C C . HIS A 1 316 ? -6.941 21.656 33.031 1 93.81 316 HIS A C 1
ATOM 2503 O O . HIS A 1 316 ? -7.957 20.953 33.031 1 93.81 316 HIS A O 1
ATOM 2509 N N . LYS A 1 317 ? -6.887 22.547 33.875 1 90.75 317 LYS A N 1
ATOM 2510 C CA . LYS A 1 317 ? -7.684 22.641 35.094 1 90.75 317 LYS A CA 1
ATOM 2511 C C . LYS A 1 317 ? -9.148 22.938 34.781 1 90.75 317 LYS A C 1
ATOM 2513 O O . LYS A 1 317 ? -10.047 22.531 35.5 1 90.75 317 LYS A O 1
ATOM 2518 N N . GLU A 1 318 ? -9.406 23.609 33.719 1 91.56 318 GLU A N 1
ATOM 2519 C CA . GLU A 1 318 ? -10.766 24.031 33.406 1 91.56 318 GLU A CA 1
ATOM 2520 C C . GLU A 1 318 ? -11.445 23.031 32.469 1 91.56 318 GLU A C 1
ATOM 2522 O O . GLU A 1 318 ? -12.602 23.234 32.062 1 91.56 318 GLU A O 1
ATOM 2527 N N . ALA A 1 319 ? -10.75 22.016 32.094 1 93.56 319 ALA A N 1
ATOM 2528 C CA . ALA A 1 319 ? -11.336 21 31.25 1 93.56 319 ALA A CA 1
ATOM 2529 C C . ALA A 1 319 ? -12.375 20.172 32 1 93.56 319 ALA A C 1
ATOM 2531 O O . ALA A 1 319 ? -12.312 20.062 33.219 1 93.56 319 ALA A O 1
ATOM 2532 N N . PRO A 1 320 ? -13.352 19.641 31.25 1 93.38 320 PRO A N 1
ATOM 2533 C CA . PRO A 1 320 ? -14.25 18.688 31.922 1 93.38 320 PRO A CA 1
ATOM 2534 C C . PRO A 1 320 ? -13.5 17.531 32.562 1 93.38 320 PRO A C 1
ATOM 2536 O O . PRO A 1 320 ? -12.445 17.125 32.062 1 93.38 320 PRO A O 1
ATOM 2539 N N . PRO A 1 321 ? -14.125 17 33.688 1 93.06 321 PRO A N 1
ATOM 2540 C CA . PRO A 1 321 ? -13.469 15.891 34.375 1 93.06 321 PRO A CA 1
ATOM 2541 C C . PRO A 1 321 ? -13.18 14.711 33.469 1 93.06 321 PRO A C 1
ATOM 2543 O O . PRO A 1 321 ? -14.055 14.305 32.688 1 93.06 321 PRO A O 1
ATOM 2546 N N . GLY A 1 322 ? -11.969 14.312 33.562 1 93.56 322 GLY A N 1
ATOM 2547 C CA . GLY A 1 322 ? -11.594 13.133 32.781 1 93.56 322 GLY A CA 1
ATOM 2548 C C . GLY A 1 322 ? -10.898 13.469 31.484 1 93.56 322 GLY A C 1
ATOM 2549 O O . GLY A 1 322 ? -10.312 12.594 30.844 1 93.56 322 GLY A O 1
ATOM 2550 N N . PHE A 1 323 ? -10.898 14.773 31.156 1 95.81 323 PHE A N 1
ATOM 2551 C CA . PHE A 1 323 ? -10.328 15.164 29.859 1 95.81 323 PHE A CA 1
ATOM 2552 C C . PHE A 1 323 ? -9.156 16.125 30.047 1 95.81 323 PHE A C 1
ATOM 2554 O O . PHE A 1 323 ? -8.609 16.641 29.078 1 95.81 323 PHE A O 1
ATOM 2561 N N . GLU A 1 324 ? -8.719 16.281 31.25 1 96.06 324 GLU A N 1
ATOM 2562 C CA . GLU A 1 324 ? -7.762 17.328 31.609 1 96.06 324 GLU A CA 1
ATOM 2563 C C . GLU A 1 324 ? -6.43 17.125 30.891 1 96.06 324 GLU A C 1
ATOM 2565 O O . GLU A 1 324 ? -5.875 18.062 30.312 1 96.06 324 GLU A O 1
ATOM 2570 N N . HIS A 1 325 ? -6.016 15.961 30.938 1 94.69 325 HIS A N 1
ATOM 2571 C CA . HIS A 1 325 ? -4.719 15.664 30.328 1 94.69 325 HIS A CA 1
ATOM 2572 C C . HIS A 1 325 ? -4.781 15.766 28.812 1 94.69 325 HIS A C 1
ATOM 2574 O O . HIS A 1 325 ? -3.926 16.406 28.188 1 94.69 325 HIS A O 1
ATOM 2580 N N . MET A 1 326 ? -5.754 15.156 28.234 1 95.38 326 MET A N 1
ATOM 2581 C CA . MET A 1 326 ? -5.898 15.172 26.781 1 95.38 326 MET A CA 1
ATOM 2582 C C . MET A 1 326 ? -6.004 16.594 26.266 1 95.38 326 MET A C 1
ATOM 2584 O O . MET A 1 326 ? -5.301 16.969 25.328 1 95.38 326 MET A O 1
ATOM 2588 N N . MET A 1 327 ? -6.809 17.391 26.891 1 97.06 327 MET A N 1
ATOM 2589 C CA . MET A 1 327 ? -7.082 18.734 26.375 1 97.06 327 MET A CA 1
ATOM 2590 C C . MET A 1 327 ? -5.875 19.641 26.578 1 97.06 327 MET A C 1
ATOM 2592 O O . MET A 1 327 ? -5.648 20.562 25.781 1 97.06 327 MET A O 1
ATOM 2596 N N . ALA A 1 328 ? -5.07 19.375 27.625 1 97.19 328 ALA A N 1
ATOM 2597 C CA . ALA A 1 328 ? -3.846 20.141 27.812 1 97.19 328 ALA A CA 1
ATOM 2598 C C . ALA A 1 328 ? -2.904 19.984 26.625 1 97.19 328 ALA A C 1
ATOM 2600 O O . ALA A 1 328 ? -2.268 20.938 26.203 1 97.19 328 ALA A O 1
ATOM 2601 N N . TYR A 1 329 ? -2.881 18.844 26.062 1 96.25 329 TYR A N 1
ATOM 2602 C CA . TYR A 1 329 ? -1.969 18.547 24.969 1 96.25 329 TYR A CA 1
ATOM 2603 C C . TYR A 1 329 ? -2.545 19.016 23.641 1 96.25 329 TYR A C 1
ATOM 2605 O O . TYR A 1 329 ? -1.859 18.984 22.609 1 96.25 329 TYR A O 1
ATOM 2613 N N . LEU A 1 330 ? -3.764 19.438 23.656 1 96.81 330 LEU A N 1
ATOM 2614 C CA . LEU A 1 330 ? -4.402 19.938 22.453 1 96.81 330 LEU A CA 1
ATOM 2615 C C . LEU A 1 330 ? -4.496 21.453 22.453 1 96.81 330 LEU A C 1
ATOM 2617 O O . LEU A 1 330 ? -4.742 22.078 21.422 1 96.81 330 LEU A O 1
ATOM 2621 N N . ASP A 1 331 ? -4.316 22.016 23.641 1 97.81 331 ASP A N 1
ATOM 2622 C CA . ASP A 1 331 ? -4.488 23.438 23.859 1 97.81 331 ASP A CA 1
ATOM 2623 C C . ASP A 1 331 ? -3.164 24.188 23.703 1 97.81 331 ASP A C 1
ATOM 2625 O O . ASP A 1 331 ? -2.266 24.047 24.531 1 97.81 331 ASP A O 1
ATOM 2629 N N . GLU A 1 332 ? -3.131 25.047 22.703 1 98 332 GLU A N 1
ATOM 2630 C CA . GLU A 1 332 ? -1.909 25.797 22.453 1 98 332 GLU A CA 1
ATOM 2631 C C . GLU A 1 332 ? -1.55 26.672 23.641 1 98 332 GLU A C 1
ATOM 2633 O O . GLU A 1 332 ? -0.372 26.938 23.891 1 98 332 GLU A O 1
ATOM 2638 N N . HIS A 1 333 ? -2.498 27.078 24.391 1 98 333 HIS A N 1
ATOM 2639 C CA . HIS A 1 333 ? -2.225 27.922 25.562 1 98 333 HIS A CA 1
ATOM 2640 C C . HIS A 1 333 ? -1.643 27.094 26.703 1 98 333 HIS A C 1
ATOM 2642 O O . HIS A 1 333 ? -1.12 27.656 27.672 1 98 333 HIS A O 1
ATOM 2648 N N . SER A 1 334 ? -1.748 25.812 26.562 1 98 334 SER A N 1
ATOM 2649 C CA . SER A 1 334 ? -1.108 24.938 27.547 1 98 334 SER A CA 1
ATOM 2650 C C . SER A 1 334 ? 0.352 24.688 27.188 1 98 334 SER A C 1
ATOM 2652 O O . SER A 1 334 ? 1.244 24.891 28.016 1 98 334 SER A O 1
ATOM 2654 N N . PHE A 1 335 ? 0.665 24.344 25.938 1 97.5 335 PHE A N 1
ATOM 2655 C CA . PHE A 1 335 ? 2.047 24.016 25.609 1 97.5 335 PHE A CA 1
ATOM 2656 C C . PHE A 1 335 ? 2.771 25.219 25.016 1 97.5 335 PHE A C 1
ATOM 2658 O O . PHE A 1 335 ? 3.992 25.188 24.859 1 97.5 335 PHE A O 1
ATOM 2665 N N . LYS A 1 336 ? 2.188 26.328 24.703 1 98.5 336 LYS A N 1
ATOM 2666 C CA . LYS A 1 336 ? 2.658 27.703 24.547 1 98.5 336 LYS A CA 1
ATOM 2667 C C . LYS A 1 336 ? 3.654 27.797 23.391 1 98.5 336 LYS A C 1
ATOM 2669 O O . LYS A 1 336 ? 4.77 28.297 23.562 1 98.5 336 LYS A O 1
ATOM 2674 N N . PRO A 1 337 ? 3.217 27.516 22.188 1 98.69 337 PRO A N 1
ATOM 2675 C CA . PRO A 1 337 ? 4.082 27.703 21.016 1 98.69 337 PRO A CA 1
ATOM 2676 C C . PRO A 1 337 ? 4.242 29.172 20.641 1 98.69 337 PRO A C 1
ATOM 2678 O O . PRO A 1 337 ? 3.268 29.938 20.656 1 98.69 337 PRO A O 1
ATOM 2681 N N . LYS A 1 338 ? 5.477 29.531 20.266 1 98.75 338 LYS A N 1
ATOM 2682 C CA . LYS A 1 338 ? 5.793 30.891 19.797 1 98.75 338 LYS A CA 1
ATOM 2683 C C . LYS A 1 338 ? 6.582 30.844 18.5 1 98.75 338 LYS A C 1
ATOM 2685 O O . LYS A 1 338 ? 7.43 29.969 18.297 1 98.75 338 LYS A O 1
ATOM 2690 N N . LEU A 1 339 ? 6.25 31.828 17.609 1 98.81 339 LEU A N 1
ATOM 2691 C CA . LEU A 1 339 ? 7.047 31.984 16.391 1 98.81 339 LEU A CA 1
ATOM 2692 C C . LEU A 1 339 ? 8.516 32.188 16.734 1 98.81 339 LEU A C 1
ATOM 2694 O O . LEU A 1 339 ? 8.852 33.062 17.562 1 98.81 339 LEU A O 1
ATOM 2698 N N . HIS A 1 340 ? 9.367 31.422 16.125 1 98.81 340 HIS A N 1
ATOM 2699 C CA . HIS A 1 340 ? 10.766 31.312 16.531 1 98.81 340 HIS A CA 1
ATOM 2700 C C . HIS A 1 340 ? 11.672 31.062 15.32 1 98.81 340 HIS A C 1
ATOM 2702 O O . HIS A 1 340 ? 11.234 30.484 14.32 1 98.81 340 HIS A O 1
ATOM 2708 N N . ARG A 1 341 ? 12.922 31.625 15.398 1 98.88 341 ARG A N 1
ATOM 2709 C CA . ARG A 1 341 ? 13.898 31.438 14.32 1 98.88 341 ARG A CA 1
ATOM 2710 C C . ARG A 1 341 ? 15.172 30.781 14.844 1 98.88 341 ARG A C 1
ATOM 2712 O O . ARG A 1 341 ? 15.711 31.188 15.875 1 98.88 341 ARG A O 1
ATOM 2719 N N . TRP A 1 342 ? 15.617 29.719 14.18 1 98.88 342 TRP A N 1
ATOM 2720 C CA . TRP A 1 342 ? 16.938 29.109 14.352 1 98.88 342 TRP A CA 1
ATOM 2721 C C . TRP A 1 342 ? 17.859 29.484 13.195 1 98.88 342 TRP A C 1
ATOM 2723 O O . TRP A 1 342 ? 17.422 29.531 12.039 1 98.88 342 TRP A O 1
ATOM 2733 N N . ARG A 1 343 ? 19.094 29.75 13.492 1 98.88 343 ARG A N 1
ATOM 2734 C CA . ARG A 1 343 ? 20.141 29.969 12.5 1 98.88 343 ARG A CA 1
ATOM 2735 C C . ARG A 1 343 ? 21.281 28.984 12.688 1 98.88 343 ARG A C 1
ATOM 2737 O O . ARG A 1 343 ? 21.875 28.906 13.766 1 98.88 343 ARG A O 1
ATOM 2744 N N . PHE A 1 344 ? 21.516 28.234 11.672 1 98.88 344 PHE A N 1
ATOM 2745 C CA . PHE A 1 344 ? 22.594 27.25 11.695 1 98.88 344 PHE A CA 1
ATOM 2746 C C . PHE A 1 344 ? 23.75 27.688 10.82 1 98.88 344 PHE A C 1
ATOM 2748 O O . PHE A 1 344 ? 23.625 27.75 9.594 1 98.88 344 PHE A O 1
ATOM 2755 N N . ASN A 1 345 ? 24.891 27.891 11.438 1 98.75 345 ASN A N 1
ATOM 2756 C CA . ASN A 1 345 ? 26.078 28.281 10.68 1 98.75 345 ASN A CA 1
ATOM 2757 C C . ASN A 1 345 ? 26.828 27.047 10.164 1 98.75 345 ASN A C 1
ATOM 2759 O O . ASN A 1 345 ? 27.469 26.344 10.945 1 98.75 345 ASN A O 1
ATOM 2763 N N . LEU A 1 346 ? 26.797 26.891 8.906 1 97.56 346 LEU A N 1
ATOM 2764 C CA . LEU A 1 346 ? 27.375 25.703 8.297 1 97.56 346 LEU A CA 1
ATOM 2765 C C . LEU A 1 346 ? 28.891 25.719 8.375 1 97.56 346 LEU A C 1
ATOM 2767 O O . LEU A 1 346 ? 29.547 24.672 8.25 1 97.56 346 LEU A O 1
ATOM 2771 N N . LYS A 1 347 ? 29.469 26.797 8.539 1 97.19 347 LYS A N 1
ATOM 2772 C CA . LYS A 1 347 ? 30.922 26.938 8.609 1 97.19 347 LYS A CA 1
ATOM 2773 C C . LYS A 1 347 ? 31.422 26.688 10.023 1 97.19 347 LYS A C 1
ATOM 2775 O O . LYS A 1 347 ? 32.406 25.969 10.227 1 97.19 347 LYS A O 1
ATOM 2780 N N . THR A 1 348 ? 30.766 27.234 10.984 1 97.56 348 THR A N 1
ATOM 2781 C CA . THR A 1 348 ? 31.266 27.203 12.352 1 97.56 348 THR A CA 1
ATOM 2782 C C . THR A 1 348 ? 30.594 26.094 13.156 1 97.56 348 THR A C 1
ATOM 2784 O O . THR A 1 348 ? 31.109 25.672 14.203 1 97.56 348 THR A O 1
ATOM 2787 N N . GLY A 1 349 ? 29.438 25.75 12.758 1 97.31 349 GLY A N 1
ATOM 2788 C CA . GLY A 1 349 ? 28.688 24.75 13.5 1 97.31 349 GLY A CA 1
ATOM 2789 C C . GLY A 1 349 ? 27.844 25.344 14.609 1 97.31 349 GLY A C 1
ATOM 2790 O O . GLY A 1 349 ? 27.125 24.609 15.312 1 97.31 349 GLY A O 1
ATOM 2791 N N . GLU A 1 350 ? 27.828 26.578 14.703 1 97.75 350 GLU A N 1
ATOM 2792 C CA . GLU A 1 350 ? 27.109 27.25 15.773 1 97.75 350 GLU A CA 1
ATOM 2793 C C . GLU A 1 350 ? 25.625 27.406 15.438 1 97.75 350 GLU A C 1
ATOM 2795 O O . GLU A 1 350 ? 25.266 27.562 14.266 1 97.75 350 GLU A O 1
ATOM 2800 N N . THR A 1 351 ? 24.812 27.391 16.484 1 98.69 351 THR A N 1
ATOM 2801 C CA . THR A 1 351 ? 23.391 27.672 16.375 1 98.69 351 THR A CA 1
ATOM 2802 C C . THR A 1 351 ? 23.016 28.891 17.203 1 98.69 351 THR A C 1
ATOM 2804 O O . THR A 1 351 ? 23.406 29 18.375 1 98.69 351 THR A O 1
ATOM 2807 N N . THR A 1 352 ? 22.344 29.797 16.594 1 98.69 352 THR A N 1
ATOM 2808 C CA . THR A 1 352 ? 21.688 30.875 17.312 1 98.69 352 THR A CA 1
ATOM 2809 C C . THR A 1 352 ? 20.172 30.828 17.109 1 98.69 352 THR A C 1
ATOM 2811 O O . THR A 1 352 ? 19.703 30.312 16.094 1 98.69 352 THR A O 1
ATOM 2814 N N . GLU A 1 353 ? 19.406 31.312 18.062 1 98.75 353 GLU A N 1
ATOM 2815 C CA . GLU A 1 353 ? 17.953 31.25 17.938 1 98.75 353 GLU A CA 1
ATOM 2816 C C . GLU A 1 353 ? 17.266 32.281 18.812 1 98.75 353 GLU A C 1
ATOM 2818 O O . GLU A 1 353 ? 17.891 32.844 19.719 1 98.75 353 GLU A O 1
ATOM 2823 N N . GLY A 1 354 ? 16.031 32.594 18.469 1 98.56 354 GLY A N 1
ATOM 2824 C CA . GLY A 1 354 ? 15.234 33.5 19.25 1 98.56 354 GLY A CA 1
ATOM 2825 C C . GLY A 1 354 ? 13.805 33.625 18.766 1 98.56 354 GLY A C 1
ATOM 2826 O O . GLY A 1 354 ? 13.5 33.25 17.625 1 98.56 354 GLY A O 1
ATOM 2827 N N . HIS A 1 355 ? 12.953 34.156 19.656 1 98.44 355 HIS A N 1
ATOM 2828 C CA . HIS A 1 355 ? 11.555 34.375 19.312 1 98.44 355 HIS A CA 1
ATOM 2829 C C . HIS A 1 355 ? 11.406 35.562 18.359 1 98.44 355 HIS A C 1
ATOM 2831 O O . HIS A 1 355 ? 12.102 36.562 18.5 1 98.44 355 HIS A O 1
ATOM 2837 N N . LEU A 1 356 ? 10.484 35.375 17.406 1 98.38 356 LEU A N 1
ATOM 2838 C CA . LEU A 1 356 ? 10.141 36.469 16.5 1 98.38 356 LEU A CA 1
ATOM 2839 C C . LEU A 1 356 ? 8.852 37.156 16.938 1 98.38 356 LEU A C 1
ATOM 2841 O O . LEU A 1 356 ? 8.57 38.281 16.516 1 98.38 356 LEU A O 1
ATOM 2845 N N . ASP A 1 357 ? 8.008 36.5 17.609 1 98 357 ASP A N 1
ATOM 2846 C CA . ASP A 1 357 ? 6.734 36.969 18.156 1 98 357 ASP A CA 1
ATOM 2847 C C . ASP A 1 357 ? 6.434 36.312 19.5 1 98 357 ASP A C 1
ATOM 2849 O O . ASP A 1 357 ? 6.539 35.094 19.641 1 98 357 ASP A O 1
ATOM 2853 N N . ASP A 1 358 ? 5.992 37.062 20.547 1 97.12 358 ASP A N 1
ATOM 2854 C CA . ASP A 1 358 ? 5.828 36.531 21.906 1 97.12 358 ASP A CA 1
ATOM 2855 C C . ASP A 1 358 ? 4.426 35.969 22.109 1 97.12 358 ASP A C 1
ATOM 2857 O O . ASP A 1 358 ? 4.156 35.312 23.109 1 97.12 358 ASP A O 1
ATOM 2861 N N . ARG A 1 359 ? 3.527 36.156 21.203 1 97.81 359 ARG A N 1
ATOM 2862 C CA . ARG A 1 359 ? 2.18 35.625 21.312 1 97.81 359 ARG A CA 1
ATOM 2863 C C . ARG A 1 359 ? 2.189 34.094 21.125 1 97.81 359 ARG A C 1
ATOM 2865 O O . ARG A 1 359 ? 3.141 33.531 20.578 1 97.81 359 ARG A O 1
ATOM 2872 N N . ILE A 1 360 ? 1.173 33.469 21.656 1 98.25 360 ILE A N 1
ATOM 2873 C CA . ILE A 1 360 ? 0.928 32.031 21.391 1 98.25 360 ILE A CA 1
ATOM 2874 C C . ILE A 1 360 ? 0.356 31.875 19.984 1 98.25 360 ILE A C 1
ATOM 2876 O O . ILE A 1 360 ? -0.78 32.281 19.719 1 98.25 360 ILE A O 1
ATOM 2880 N N . LEU A 1 361 ? 1.202 31.375 19.047 1 98.25 361 LEU A N 1
ATOM 2881 C CA . LEU A 1 361 ? 0.859 31.203 17.641 1 98.25 361 LEU A CA 1
ATOM 2882 C C . LEU A 1 361 ? 1.292 29.828 17.125 1 98.25 361 LEU A C 1
ATOM 2884 O O . LEU A 1 361 ? 2.184 29.203 17.703 1 98.25 361 LEU A O 1
ATOM 2888 N N . GLU A 1 362 ? 0.669 29.438 16.109 1 97.62 362 GLU A N 1
ATOM 2889 C CA . GLU A 1 362 ? 0.989 28.172 15.477 1 97.62 362 GLU A CA 1
ATOM 2890 C C . GLU A 1 362 ? 0.466 28.109 14.047 1 97.62 362 GLU A C 1
ATOM 2892 O O . GLU A 1 362 ? -0.101 29.094 13.555 1 97.62 362 GLU A O 1
ATOM 2897 N N . PHE A 1 363 ? 0.613 26.938 13.352 1 97.75 363 PHE A N 1
ATOM 2898 C CA . PHE A 1 363 ? 0.037 26.625 12.055 1 97.75 363 PHE A CA 1
ATOM 2899 C C . PHE A 1 363 ? 0.374 27.719 11.039 1 97.75 363 PHE A C 1
ATOM 2901 O O . PHE A 1 363 ? -0.523 28.312 10.438 1 97.75 363 PHE A O 1
ATOM 2908 N N . GLY A 1 364 ? 1.645 27.938 10.867 1 97.81 364 GLY A N 1
ATOM 2909 C CA . GLY A 1 364 ? 2.129 28.969 9.969 1 97.81 364 GLY A CA 1
ATOM 2910 C C . GLY A 1 364 ? 1.96 28.609 8.5 1 97.81 364 GLY A C 1
ATOM 2911 O O . GLY A 1 364 ? 2.139 27.453 8.117 1 97.81 364 GLY A O 1
ATOM 2912 N N . MET A 1 365 ? 1.639 29.578 7.695 1 98.31 365 MET A N 1
ATOM 2913 C CA . MET A 1 365 ? 1.459 29.438 6.25 1 98.31 365 MET A CA 1
ATOM 2914 C C . MET A 1 365 ? 2.215 30.531 5.504 1 98.31 365 MET A C 1
ATOM 2916 O O . MET A 1 365 ? 2.428 31.609 6.035 1 98.31 365 MET A O 1
ATOM 2920 N N . ILE A 1 366 ? 2.637 30.203 4.355 1 98.69 366 ILE A N 1
ATOM 2921 C CA . ILE A 1 366 ? 3.352 31.141 3.5 1 98.69 366 ILE A CA 1
ATOM 2922 C C . ILE A 1 366 ? 2.873 31 2.059 1 98.69 366 ILE A C 1
ATOM 2924 O O . ILE A 1 366 ? 2.076 30.109 1.75 1 98.69 366 ILE A O 1
ATOM 2928 N N . ASN A 1 367 ? 3.271 32 1.244 1 98.62 367 ASN A N 1
ATOM 2929 C CA . ASN A 1 367 ? 3.209 31.781 -0.197 1 98.62 367 ASN A CA 1
ATOM 2930 C C . ASN A 1 367 ? 4.102 30.609 -0.625 1 98.62 367 ASN A C 1
ATOM 2932 O O . ASN A 1 367 ? 5.328 30.734 -0.618 1 98.62 367 ASN A O 1
ATOM 2936 N N . ALA A 1 368 ? 3.453 29.609 -0.999 1 97.56 368 ALA A N 1
ATOM 2937 C CA . ALA A 1 368 ? 4.164 28.359 -1.274 1 97.56 368 ALA A CA 1
ATOM 2938 C C . ALA A 1 368 ? 5.23 28.562 -2.348 1 97.56 368 ALA A C 1
ATOM 2940 O O . ALA A 1 368 ? 6.203 27.812 -2.418 1 97.56 368 ALA A O 1
ATOM 2941 N N . ARG A 1 369 ? 5.109 29.516 -3.146 1 96.88 369 ARG A N 1
ATOM 2942 C CA . ARG A 1 369 ? 6.09 29.812 -4.184 1 96.88 369 ARG A CA 1
ATOM 2943 C C . ARG A 1 369 ? 7.418 30.266 -3.57 1 96.88 369 ARG A C 1
ATOM 2945 O O . ARG A 1 369 ? 8.445 30.297 -4.254 1 96.88 369 ARG A O 1
ATOM 2952 N N . TYR A 1 370 ? 7.367 30.594 -2.342 1 98.19 370 TYR A N 1
ATOM 2953 C CA . TYR A 1 370 ? 8.57 31.047 -1.646 1 98.19 370 TYR A CA 1
ATOM 2954 C C . TYR A 1 370 ? 9.078 29.969 -0.69 1 98.19 370 TYR A C 1
ATOM 2956 O O . TYR A 1 370 ? 10.008 30.203 0.085 1 98.19 370 TYR A O 1
ATOM 2964 N N . ALA A 1 371 ? 8.5 28.812 -0.688 1 98.5 371 ALA A N 1
ATOM 2965 C CA . ALA A 1 371 ? 8.977 27.719 0.159 1 98.5 371 ALA A CA 1
ATOM 2966 C C . ALA A 1 371 ? 10.422 27.359 -0.18 1 98.5 371 ALA A C 1
ATOM 2968 O O . ALA A 1 371 ? 10.781 27.234 -1.354 1 98.5 371 ALA A O 1
ATOM 2969 N N . GLY A 1 372 ? 11.219 27.25 0.82 1 98.62 372 GLY A N 1
ATOM 2970 C CA . GLY A 1 372 ? 12.609 26.859 0.655 1 98.62 372 GLY A CA 1
ATOM 2971 C C . GLY A 1 372 ? 13.516 28.016 0.263 1 98.62 372 GLY A C 1
ATOM 2972 O O . GLY A 1 372 ? 14.703 27.812 0.015 1 98.62 372 GLY A O 1
ATOM 2973 N N . ARG A 1 373 ? 12.922 29.203 0.175 1 98.12 373 ARG A N 1
ATOM 2974 C CA . ARG A 1 373 ? 13.656 30.406 -0.216 1 98.12 373 ARG A CA 1
ATOM 2975 C C . ARG A 1 373 ? 13.352 31.562 0.732 1 98.12 373 ARG A C 1
ATOM 2977 O O . ARG A 1 373 ? 12.422 31.484 1.537 1 98.12 373 ARG A O 1
ATOM 2984 N N . LYS A 1 374 ? 14.203 32.562 0.518 1 98.12 374 LYS A N 1
ATOM 2985 C CA . LYS A 1 374 ? 13.984 33.719 1.361 1 98.12 374 LYS A CA 1
ATOM 2986 C C . LYS A 1 374 ? 12.586 34.312 1.14 1 98.12 374 LYS A C 1
ATOM 2988 O O . LYS A 1 374 ? 12.125 34.406 0.002 1 98.12 374 LYS A O 1
ATOM 2993 N N . TYR A 1 375 ? 11.914 34.688 2.23 1 98.62 375 TYR A N 1
ATOM 2994 C CA . TYR A 1 375 ? 10.547 35.188 2.203 1 98.62 375 TYR A CA 1
ATOM 2995 C C . TYR A 1 375 ? 10.352 36.312 3.219 1 98.62 375 TYR A C 1
ATOM 2997 O O . TYR A 1 375 ? 11.203 36.531 4.086 1 98.62 375 TYR A O 1
ATOM 3005 N N . ARG A 1 376 ? 9.266 36.969 3.041 1 98.62 376 ARG A N 1
ATOM 3006 C CA . ARG A 1 376 ? 9.039 38.125 3.904 1 98.62 376 ARG A CA 1
ATOM 3007 C C . ARG A 1 376 ? 7.766 37.938 4.73 1 98.62 376 ARG A C 1
ATOM 3009 O O . ARG A 1 376 ? 7.715 38.344 5.891 1 98.62 376 ARG A O 1
ATOM 3016 N N . TYR A 1 377 ? 6.75 37.375 4.199 1 98.81 377 TYR A N 1
ATOM 3017 C CA . TYR A 1 377 ? 5.449 37.375 4.863 1 98.81 377 TYR A CA 1
ATOM 3018 C C . TYR A 1 377 ? 5.055 35.969 5.301 1 98.81 377 TYR A C 1
ATOM 3020 O O . TYR A 1 377 ? 5.293 35 4.578 1 98.81 377 TYR A O 1
ATOM 3028 N N . ALA A 1 378 ? 4.516 35.906 6.441 1 98.75 378 ALA A N 1
ATOM 3029 C CA . ALA A 1 378 ? 3.969 34.688 7 1 98.75 378 ALA A CA 1
ATOM 3030 C C . ALA A 1 378 ? 2.605 34.906 7.641 1 98.75 378 ALA A C 1
ATOM 3032 O O . ALA A 1 378 ? 2.268 36.062 7.98 1 98.75 378 ALA A O 1
ATOM 3033 N N . TYR A 1 379 ? 1.823 33.906 7.746 1 98.81 379 TYR A N 1
ATOM 3034 C CA . TYR A 1 379 ? 0.505 33.969 8.367 1 98.81 379 TYR A CA 1
ATOM 3035 C C . TYR A 1 379 ? 0.345 32.875 9.406 1 98.81 379 TYR A C 1
ATOM 3037 O O . TYR A 1 379 ? 0.449 31.688 9.086 1 98.81 379 TYR A O 1
ATOM 3045 N N . SER A 1 380 ? 0.075 33.219 10.664 1 98.69 380 SER A N 1
ATOM 3046 C CA . SER A 1 380 ? -0.148 32.25 11.742 1 98.69 380 SER A CA 1
ATOM 3047 C C . SER A 1 380 ? -1.62 32.188 12.133 1 98.69 380 SER A C 1
ATOM 3049 O O . SER A 1 380 ? -2.396 33.094 11.789 1 98.69 380 SER A O 1
ATOM 3051 N N . THR A 1 381 ? -1.96 31.156 12.828 1 98.31 381 THR A N 1
ATOM 3052 C CA . THR A 1 381 ? -3.283 31.078 13.438 1 98.31 381 THR A CA 1
ATOM 3053 C C . THR A 1 381 ? -3.234 31.531 14.898 1 98.31 381 THR A C 1
ATOM 3055 O O . THR A 1 381 ? -2.186 31.453 15.539 1 98.31 381 THR A O 1
ATOM 3058 N N . VAL A 1 382 ? -4.371 32.031 15.328 1 98.25 382 VAL A N 1
ATOM 3059 C CA . VAL A 1 382 ? -4.605 32.312 16.734 1 98.25 382 VAL A CA 1
ATOM 3060 C C . VAL A 1 382 ? -5.523 31.25 17.328 1 98.25 382 VAL A C 1
ATOM 3062 O O . VAL A 1 382 ? -6.598 30.969 16.797 1 98.25 382 VAL A O 1
ATOM 3065 N N . ALA A 1 383 ? -5.152 30.734 18.438 1 97.62 383 ALA A N 1
ATOM 3066 C CA . ALA A 1 383 ? -5.895 29.609 19 1 97.62 383 ALA A CA 1
ATOM 3067 C C . ALA A 1 383 ? -6.922 30.078 20.031 1 97.62 383 ALA A C 1
ATOM 3069 O O . ALA A 1 383 ? -6.707 31.078 20.703 1 97.62 383 ALA A O 1
ATOM 3070 N N . GLU A 1 384 ? -7.984 29.328 20.094 1 97.56 384 GLU A N 1
ATOM 3071 C CA . GLU A 1 384 ? -8.953 29.5 21.172 1 97.56 384 GLU A CA 1
ATOM 3072 C C . GLU A 1 384 ? -8.422 28.938 22.484 1 97.56 384 GLU A C 1
ATOM 3074 O O . GLU A 1 384 ? -7.957 27.797 22.547 1 97.56 384 GLU A O 1
ATOM 3079 N N . VAL A 1 385 ? -8.523 29.75 23.578 1 96.81 385 VAL A N 1
ATOM 3080 C CA . VAL A 1 385 ? -7.988 29.344 24.875 1 96.81 385 VAL A CA 1
ATOM 3081 C C . VAL A 1 385 ? -8.703 28.062 25.344 1 96.81 385 VAL A C 1
ATOM 3083 O O . VAL A 1 385 ? -9.938 28.016 25.391 1 96.81 385 VAL A O 1
ATOM 3086 N N . GLY A 1 386 ? -7.906 27.078 25.562 1 96.44 386 GLY A N 1
ATOM 3087 C CA . GLY A 1 386 ? -8.414 25.859 26.156 1 96.44 386 GLY A CA 1
ATOM 3088 C C . GLY A 1 386 ? -8.867 24.844 25.125 1 96.44 386 GLY A C 1
ATOM 3089 O O . GLY A 1 386 ? -9.242 23.719 25.469 1 96.44 386 GLY A O 1
ATOM 3090 N N . TRP A 1 387 ? -8.852 25.219 23.875 1 96.31 387 TRP A N 1
ATOM 3091 C CA . TRP A 1 387 ? -9.422 24.359 22.844 1 96.31 387 TRP A CA 1
ATOM 3092 C C . TRP A 1 387 ? -8.477 24.234 21.656 1 96.31 387 TRP A C 1
ATOM 3094 O O . TRP A 1 387 ? -7.691 25.141 21.375 1 96.31 387 TRP A O 1
ATOM 3104 N N . PHE A 1 388 ? -8.57 23.109 21.031 1 97.25 388 PHE A N 1
ATOM 3105 C CA . PHE A 1 388 ? -7.961 22.969 19.703 1 97.25 388 PHE A CA 1
ATOM 3106 C C . PHE A 1 388 ? -8.859 23.562 18.625 1 97.25 388 PHE A C 1
ATOM 3108 O O . PHE A 1 388 ? -9.508 22.812 17.875 1 97.25 388 PHE A O 1
ATOM 3115 N N . LEU A 1 389 ? -8.969 24.859 18.562 1 98.06 389 LEU A N 1
ATOM 3116 C CA . LEU A 1 389 ? -9.758 25.672 17.641 1 98.06 389 LEU A CA 1
ATOM 3117 C C . LEU A 1 389 ? -9.039 26.969 17.312 1 98.06 389 LEU A C 1
ATOM 3119 O O . LEU A 1 389 ? -8.32 27.516 18.141 1 98.06 389 LEU A O 1
ATOM 3123 N N . PHE A 1 390 ? -9.242 27.422 16.094 1 98.31 390 PHE A N 1
ATOM 3124 C CA . PHE A 1 390 ? -8.609 28.672 15.664 1 98.31 390 PHE A CA 1
ATOM 3125 C C . PHE A 1 390 ? -9.617 29.812 15.648 1 98.31 390 PHE A C 1
ATOM 3127 O O . PHE A 1 390 ? -10.703 29.672 15.07 1 98.31 390 PHE A O 1
ATOM 3134 N N . ARG A 1 391 ? -9.242 30.938 16.172 1 97.81 391 ARG A N 1
ATOM 3135 C CA . ARG A 1 391 ? -10.188 32.031 16.25 1 97.81 391 ARG A CA 1
ATOM 3136 C C . ARG A 1 391 ? -9.68 33.25 15.461 1 97.81 391 ARG A C 1
ATOM 3138 O O . ARG A 1 391 ? -10.156 34.375 15.648 1 97.81 391 ARG A O 1
ATOM 3145 N N . GLY A 1 392 ? -8.594 33.031 14.68 1 98.19 392 GLY A N 1
ATOM 3146 C CA . GLY A 1 392 ? -8.125 34.156 13.859 1 98.19 392 GLY A CA 1
ATOM 3147 C C . GLY A 1 392 ? -6.766 33.875 13.227 1 98.19 392 GLY A C 1
ATOM 3148 O O . GLY A 1 392 ? -6.266 32.75 13.266 1 98.19 392 GLY A O 1
ATOM 3149 N N . PHE A 1 393 ? -6.273 34.969 12.609 1 98.75 393 PHE A N 1
ATOM 3150 C CA . PHE A 1 393 ? -5.004 34.906 11.898 1 98.75 393 PHE A CA 1
ATOM 3151 C C . PHE A 1 393 ? -4.137 36.125 12.219 1 98.75 393 PHE A C 1
ATOM 3153 O O . PHE A 1 393 ? -4.652 37.188 12.562 1 98.75 393 PHE A O 1
ATOM 3160 N N . VAL A 1 394 ? -2.855 35.906 12.117 1 98.88 394 VAL A N 1
ATOM 3161 C CA . VAL A 1 394 ? -1.878 37 12.227 1 98.88 394 VAL A CA 1
ATOM 3162 C C . VAL A 1 394 ? -0.987 37 10.984 1 98.88 394 VAL A C 1
ATOM 3164 O O . VAL A 1 394 ? -0.41 36 10.609 1 98.88 394 VAL A O 1
ATOM 3167 N N . LYS A 1 395 ? -0.956 38.125 10.312 1 98.88 395 LYS A N 1
ATOM 3168 C CA . LYS A 1 395 ? 0.037 38.344 9.266 1 98.88 395 LYS A CA 1
ATOM 3169 C C . LYS A 1 395 ? 1.327 38.906 9.836 1 98.88 395 LYS A C 1
ATOM 3171 O O . LYS A 1 395 ? 1.299 39.906 10.578 1 98.88 395 LYS A O 1
ATOM 3176 N N . HIS A 1 396 ? 2.43 38.312 9.508 1 98.81 396 HIS A N 1
ATOM 3177 C CA . HIS A 1 396 ? 3.74 38.781 9.953 1 98.81 396 HIS A CA 1
ATOM 3178 C C . HIS A 1 396 ? 4.547 39.344 8.797 1 98.81 396 HIS A C 1
ATOM 3180 O O . HIS A 1 396 ? 4.586 38.781 7.711 1 98.81 396 HIS A O 1
ATOM 3186 N N . ASP A 1 397 ? 5.121 40.5 9.008 1 98.62 397 ASP A N 1
ATOM 3187 C CA . ASP A 1 397 ? 6.219 41.031 8.195 1 98.62 397 ASP A CA 1
ATOM 3188 C C . ASP A 1 397 ? 7.566 40.719 8.844 1 98.62 397 ASP A C 1
ATOM 3190 O O . ASP A 1 397 ? 8 41.438 9.742 1 98.62 397 ASP A O 1
ATOM 3194 N N . LEU A 1 398 ? 8.219 39.781 8.32 1 98.12 398 LEU A N 1
ATOM 3195 C CA . LEU A 1 398 ? 9.406 39.25 9 1 98.12 398 LEU A CA 1
ATOM 3196 C C . LEU A 1 398 ? 10.609 40.156 8.766 1 98.12 398 LEU A C 1
ATOM 3198 O O . LEU A 1 398 ? 11.641 40 9.422 1 98.12 398 LEU A O 1
ATOM 3202 N N . GLU A 1 399 ? 10.5 41.031 7.855 1 96.75 399 GLU A N 1
ATOM 3203 C CA . GLU A 1 399 ? 11.555 42 7.637 1 96.75 399 GLU A CA 1
ATOM 3204 C C . GLU A 1 399 ? 11.438 43.156 8.617 1 96.75 399 GLU A C 1
ATOM 3206 O O . GLU A 1 399 ? 12.438 43.625 9.188 1 96.75 399 GLU A O 1
ATOM 3211 N N . THR A 1 400 ? 10.25 43.625 8.875 1 97.25 400 THR A N 1
ATOM 3212 C CA . THR A 1 400 ? 10.078 44.781 9.719 1 97.25 400 THR A CA 1
ATOM 3213 C C . THR A 1 400 ? 9.758 44.375 11.156 1 97.25 400 THR A C 1
ATOM 3215 O O . THR A 1 400 ? 9.914 45.188 12.086 1 97.25 400 THR A O 1
ATOM 3218 N N . GLY A 1 401 ? 9.203 43.219 11.32 1 96.38 401 GLY A N 1
ATOM 3219 C CA . GLY A 1 401 ? 8.766 42.781 12.633 1 96.38 401 GLY A CA 1
ATOM 3220 C C . GLY A 1 401 ? 7.332 43.156 12.953 1 96.38 401 GLY A C 1
ATOM 3221 O O . GLY A 1 401 ? 6.785 42.75 13.969 1 96.38 401 GLY A O 1
ATOM 3222 N N . GLU A 1 402 ? 6.715 43.906 12.086 1 97.06 402 GLU A N 1
ATOM 3223 C CA . GLU A 1 402 ? 5.332 44.312 12.297 1 97.06 402 GLU A CA 1
ATOM 3224 C C . GLU A 1 402 ? 4.363 43.188 12.008 1 97.06 402 GLU A C 1
ATOM 3226 O O . GLU A 1 402 ? 4.711 42.219 11.312 1 97.06 402 GLU A O 1
ATOM 3231 N N . SER A 1 403 ? 3.18 43.281 12.625 1 98.06 403 SER A N 1
ATOM 3232 C CA . SER A 1 403 ? 2.143 42.281 12.367 1 98.06 403 SER A CA 1
ATOM 3233 C C . SER A 1 403 ? 0.752 42.906 12.422 1 98.06 403 SER A C 1
ATOM 3235 O O . SER A 1 403 ? 0.578 44 12.961 1 98.06 403 SER A O 1
ATOM 3237 N N . SER A 1 404 ? -0.164 42.344 11.781 1 98.19 404 SER A N 1
ATOM 3238 C CA . SER A 1 404 ? -1.59 42.656 11.844 1 98.19 404 SER A CA 1
ATOM 3239 C C . SER A 1 404 ? -2.416 41.375 12.047 1 98.19 404 SER A C 1
ATOM 3241 O O . SER A 1 404 ? -1.932 40.281 11.812 1 98.19 404 SER A O 1
ATOM 3243 N N . GLN A 1 405 ? -3.619 41.531 12.555 1 98.44 405 GLN A N 1
ATOM 3244 C CA . GLN A 1 405 ? -4.383 40.312 12.867 1 98.44 405 GLN A CA 1
ATOM 3245 C C . GLN A 1 405 ? -5.836 40.469 12.43 1 98.44 405 GLN A C 1
ATOM 3247 O O . GLN A 1 405 ? -6.332 41.594 12.25 1 98.44 405 GLN A O 1
ATOM 3252 N N . PHE A 1 406 ? -6.465 39.438 12.133 1 98.69 406 PHE A N 1
ATOM 3253 C CA . PHE A 1 406 ? -7.895 39.25 11.922 1 98.69 406 PHE A CA 1
ATOM 3254 C C . PHE A 1 406 ? -8.469 38.281 12.938 1 98.69 406 PHE A C 1
ATOM 3256 O O . PHE A 1 406 ? -8.109 37.094 12.93 1 98.69 406 PHE A O 1
ATOM 3263 N N . ILE A 1 407 ? -9.375 38.75 13.812 1 98.69 407 ILE A N 1
ATOM 3264 C CA . ILE A 1 407 ? -9.969 37.906 14.859 1 98.69 407 ILE A CA 1
ATOM 3265 C C . ILE A 1 407 ? -11.445 37.688 14.562 1 98.69 407 ILE A C 1
ATOM 3267 O O . ILE A 1 407 ? -12.18 38.625 14.25 1 98.69 407 ILE A O 1
ATOM 3271 N N . LEU A 1 408 ? -11.844 36.5 14.648 1 98.62 408 LEU A N 1
ATOM 3272 C CA . LEU A 1 408 ? -13.211 36.094 14.375 1 98.62 408 LEU A CA 1
ATOM 3273 C C . LEU A 1 408 ? -14.117 36.406 15.562 1 98.62 408 LEU A C 1
ATOM 3275 O O . LEU A 1 408 ? -13.648 36.5 16.703 1 98.62 408 LEU A O 1
ATOM 3279 N N . PRO A 1 409 ? -15.453 36.5 15.273 1 97.69 409 PRO A N 1
ATOM 3280 C CA . PRO A 1 409 ? -16.391 36.625 16.391 1 97.69 409 PRO A CA 1
ATOM 3281 C C . PRO A 1 409 ? -16.391 35.406 17.312 1 97.69 409 PRO A C 1
ATOM 3283 O O . PRO A 1 409 ? -16.016 34.312 16.875 1 97.69 409 PRO A O 1
ATOM 3286 N N . GLU A 1 410 ? -16.781 35.625 18.547 1 97.94 410 GLU A N 1
ATOM 3287 C CA . GLU A 1 410 ? -16.875 34.5 19.484 1 97.94 410 GLU A CA 1
ATOM 3288 C C . GLU A 1 410 ? -17.766 33.406 18.922 1 97.94 410 GLU A C 1
ATOM 3290 O O . GLU A 1 410 ? -18.828 33.688 18.375 1 97.94 410 GLU A O 1
ATOM 3295 N N . GLY A 1 411 ? -17.266 32.188 18.984 1 98.12 411 GLY A N 1
ATOM 3296 C CA . GLY A 1 411 ? -18.047 31.047 18.562 1 98.12 411 GLY A CA 1
ATOM 3297 C C . GLY A 1 411 ? -17.844 30.703 17.094 1 98.12 411 GLY A C 1
ATOM 3298 O O . GLY A 1 411 ? -18.453 29.766 16.578 1 98.12 411 GLY A O 1
ATOM 3299 N N . VAL A 1 412 ? -17.047 31.484 16.422 1 98.5 412 VAL A N 1
ATOM 3300 C CA . VAL A 1 412 ? -16.703 31.203 15.023 1 98.5 412 VAL A CA 1
ATOM 3301 C C . VAL A 1 412 ? -15.25 30.781 14.922 1 98.5 412 VAL A C 1
ATOM 3303 O O . VAL A 1 412 ? -14.352 31.453 15.43 1 98.5 412 VAL A O 1
ATOM 3306 N N . TYR A 1 413 ? -15.031 29.656 14.289 1 98.62 413 TYR A N 1
ATOM 3307 C CA . TYR A 1 413 ? -13.695 29.078 14.281 1 98.62 413 TYR A CA 1
ATOM 3308 C C . TYR A 1 413 ? -13.234 28.797 12.852 1 98.62 413 TYR A C 1
ATOM 3310 O O . TYR A 1 413 ? -14.039 28.438 11.992 1 98.62 413 TYR A O 1
ATOM 3318 N N . ALA A 1 414 ? -11.945 28.922 12.633 1 98.31 414 ALA A N 1
ATOM 3319 C CA . ALA A 1 414 ? -11.375 28.812 11.289 1 98.31 414 ALA A CA 1
ATOM 3320 C C . ALA A 1 414 ? -10.594 27.516 11.133 1 98.31 414 ALA A C 1
ATOM 3322 O O . ALA A 1 414 ? -10.57 26.688 12.031 1 98.31 414 ALA A O 1
ATOM 3323 N N . SER A 1 415 ? -10.086 27.266 9.938 1 97.56 415 SER A N 1
ATOM 3324 C CA . SER A 1 415 ? -9.102 26.266 9.539 1 97.56 415 SER A CA 1
ATOM 3325 C C . SER A 1 415 ? -7.82 26.922 9.031 1 97.56 415 SER A C 1
ATOM 3327 O O . SER A 1 415 ? -7.734 28.156 8.969 1 97.56 415 SER A O 1
ATOM 3329 N N . GLU A 1 416 ? -6.785 26.078 8.75 1 97.81 416 GLU A N 1
ATOM 3330 C CA . GLU A 1 416 ? -5.629 26.641 8.062 1 97.81 416 GLU A CA 1
ATOM 3331 C C . GLU A 1 416 ? -6.051 27.438 6.828 1 97.81 416 GLU A C 1
ATOM 3333 O O . GLU A 1 416 ? -7 27.062 6.137 1 97.81 416 GLU A O 1
ATOM 3338 N N . ALA A 1 417 ? -5.328 28.516 6.574 1 98.5 417 ALA A N 1
ATOM 3339 C CA . ALA A 1 417 ? -5.648 29.453 5.5 1 98.5 417 ALA A CA 1
ATOM 3340 C C . ALA A 1 417 ? -4.473 29.609 4.543 1 98.5 417 ALA A C 1
ATOM 3342 O O . ALA A 1 417 ? -3.816 30.656 4.527 1 98.5 417 ALA A O 1
ATOM 3343 N N . PRO A 1 418 ? -4.281 28.672 3.725 1 98.5 418 PRO A N 1
ATOM 3344 C CA . PRO A 1 418 ? -3.158 28.797 2.797 1 98.5 418 PRO A CA 1
ATOM 3345 C C . PRO A 1 418 ? -3.266 30.031 1.901 1 98.5 418 PRO A C 1
ATOM 3347 O O . PRO A 1 418 ? -4.371 30.484 1.592 1 98.5 418 PRO A O 1
ATOM 3350 N N . PHE A 1 419 ? -2.113 30.562 1.533 1 98.69 419 PHE A N 1
ATOM 3351 C CA . PHE A 1 419 ? -2.018 31.703 0.622 1 98.69 419 PHE A CA 1
ATOM 3352 C C . PHE A 1 419 ? -2.365 31.281 -0.802 1 98.69 419 PHE A C 1
ATOM 3354 O O . PHE A 1 419 ? -1.881 30.266 -1.29 1 98.69 419 PHE A O 1
ATOM 3361 N N . CYS A 1 420 ? -3.18 32.094 -1.438 1 98.44 420 CYS A N 1
ATOM 3362 C CA . CYS A 1 420 ? -3.607 31.891 -2.818 1 98.44 420 CYS A CA 1
ATOM 3363 C C . CYS A 1 420 ? -3.133 33.031 -3.711 1 98.44 420 CYS A C 1
ATOM 3365 O O . CYS A 1 420 ? -3.799 34.062 -3.812 1 98.44 420 CYS A O 1
ATOM 3367 N N . PRO A 1 421 ? -2.148 32.781 -4.441 1 97.94 421 PRO A N 1
ATOM 3368 C CA . PRO A 1 421 ? -1.718 33.844 -5.324 1 97.94 421 PRO A CA 1
ATOM 3369 C C . PRO A 1 421 ? -2.773 34.219 -6.367 1 97.94 421 PRO A C 1
ATOM 3371 O O . PRO A 1 421 ? -3.387 33.344 -6.965 1 97.94 421 PRO A O 1
ATOM 3374 N N . ARG A 1 422 ? -3.004 35.469 -6.523 1 96.31 422 ARG A N 1
ATOM 3375 C CA . ARG A 1 422 ? -3.887 35.875 -7.613 1 96.31 422 ARG A CA 1
ATOM 3376 C C . ARG A 1 422 ? -3.238 35.625 -8.969 1 96.31 422 ARG A C 1
ATOM 3378 O O . ARG A 1 422 ? -2.014 35.531 -9.07 1 96.31 422 ARG A O 1
ATOM 3385 N N . ILE A 1 423 ? -4.062 35.438 -10.008 1 96.12 423 ILE A N 1
ATOM 3386 C CA . ILE A 1 423 ? -3.549 35.344 -11.367 1 96.12 423 ILE A CA 1
ATOM 3387 C C . ILE A 1 423 ? -2.758 36.594 -11.719 1 96.12 423 ILE A C 1
ATOM 3389 O O . ILE A 1 423 ? -3.266 37.719 -11.594 1 96.12 423 ILE A O 1
ATOM 3393 N N . GLY A 1 424 ? -1.506 36.406 -12.047 1 94.81 424 GLY A N 1
ATOM 3394 C CA . GLY A 1 424 ? -0.673 37.562 -12.398 1 94.81 424 GLY A CA 1
ATOM 3395 C C . GLY A 1 424 ? -0.054 38.25 -11.195 1 94.81 424 GLY A C 1
ATOM 3396 O O . GLY A 1 424 ? 0.45 39.375 -11.297 1 94.81 424 GLY A O 1
ATOM 3397 N N . ALA A 1 425 ? -0.039 37.594 -10.031 1 96.5 425 ALA A N 1
ATOM 3398 C CA . ALA A 1 425 ? 0.526 38.156 -8.812 1 96.5 425 ALA A CA 1
ATOM 3399 C C . ALA A 1 425 ? 1.922 38.719 -9.062 1 96.5 425 ALA A C 1
ATOM 3401 O O . ALA A 1 425 ? 2.715 38.125 -9.797 1 96.5 425 ALA A O 1
ATOM 3402 N N . VAL A 1 426 ? 2.234 39.844 -8.406 1 94.44 426 VAL A N 1
ATOM 3403 C CA . VAL A 1 426 ? 3.49 40.531 -8.672 1 94.44 426 VAL A CA 1
ATOM 3404 C C . VAL A 1 426 ? 4.344 40.531 -7.402 1 94.44 426 VAL A C 1
ATOM 3406 O O . VAL A 1 426 ? 5.57 40.656 -7.477 1 94.44 426 VAL A O 1
ATOM 3409 N N . ASP A 1 427 ? 3.674 40.625 -6.254 1 96.38 427 ASP A N 1
ATOM 3410 C CA . ASP A 1 427 ? 4.359 40.625 -4.965 1 96.38 427 ASP A CA 1
ATOM 3411 C C . ASP A 1 427 ? 4.125 39.344 -4.203 1 96.38 427 ASP A C 1
ATOM 3413 O O . ASP A 1 427 ? 3.193 38.594 -4.516 1 96.38 427 ASP A O 1
ATOM 3417 N N . GLU A 1 428 ? 4.961 39.125 -3.158 1 98.31 428 GLU A N 1
ATOM 3418 C CA . GLU A 1 428 ? 4.875 37.906 -2.352 1 98.31 428 GLU A CA 1
ATOM 3419 C C . GLU A 1 428 ? 3.508 37.781 -1.688 1 98.31 428 GLU A C 1
ATOM 3421 O O . GLU A 1 428 ? 2.982 36.656 -1.547 1 98.31 428 GLU A O 1
ATOM 3426 N N . ASP A 1 429 ? 2.965 38.875 -1.295 1 98.56 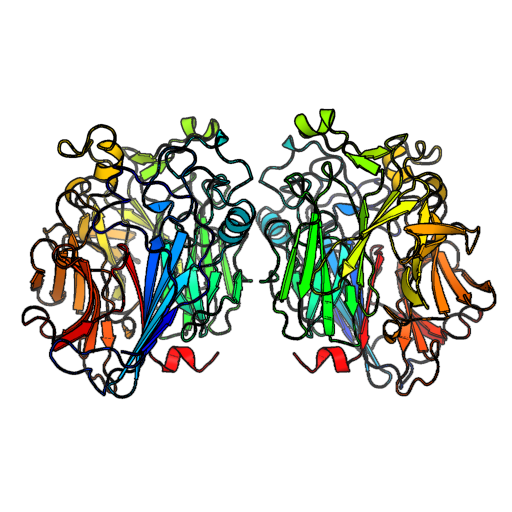429 ASP A N 1
ATOM 3427 C CA . ASP A 1 429 ? 1.696 38.812 -0.573 1 98.56 429 ASP A CA 1
ATOM 3428 C C . ASP A 1 429 ? 0.538 39.281 -1.461 1 98.56 429 ASP A C 1
ATOM 3430 O O . ASP A 1 429 ? -0.505 39.688 -0.962 1 98.56 429 ASP A O 1
ATOM 3434 N N . ASP A 1 430 ? 0.758 39.312 -2.795 1 98.38 430 ASP A N 1
ATOM 3435 C CA . ASP A 1 430 ? -0.299 39.625 -3.746 1 98.38 430 ASP A CA 1
ATOM 3436 C C . ASP A 1 430 ? -1.217 38.438 -3.982 1 98.38 430 ASP A C 1
ATOM 3438 O O . ASP A 1 430 ? -1.006 37.656 -4.918 1 98.38 430 ASP A O 1
ATOM 3442 N N . GLY A 1 431 ? -2.305 38.344 -3.189 1 98.56 431 GLY A N 1
ATOM 3443 C CA . GLY A 1 431 ? -3.24 37.25 -3.258 1 98.56 431 GLY A CA 1
ATOM 3444 C C . GLY A 1 431 ? -4.227 37.219 -2.105 1 98.56 431 GLY A C 1
ATOM 3445 O O . GLY A 1 431 ? -4.609 38.281 -1.589 1 98.56 431 GLY A O 1
ATOM 3446 N N . TYR A 1 432 ? -4.707 36.062 -1.854 1 98.81 432 TYR A N 1
ATOM 3447 C CA . TYR A 1 432 ? -5.746 35.875 -0.847 1 98.81 432 TYR A CA 1
ATOM 3448 C C . TYR A 1 432 ? -5.375 34.781 0.14 1 98.81 432 TYR A C 1
ATOM 3450 O O . TYR A 1 432 ? -4.496 33.969 -0.14 1 98.81 432 TYR A O 1
ATOM 3458 N N . LEU A 1 433 ? -5.906 34.844 1.308 1 98.88 433 LEU A N 1
ATOM 3459 C CA . LEU A 1 433 ? -6.035 33.656 2.166 1 98.88 433 LEU A CA 1
ATOM 3460 C C . LEU A 1 433 ? -7.418 33.031 2.029 1 98.88 433 LEU A C 1
ATOM 3462 O O . LEU A 1 433 ? -8.414 33.75 1.91 1 98.88 433 LEU A O 1
ATOM 3466 N N . VAL A 1 434 ? -7.461 31.75 2.002 1 98.88 434 VAL A N 1
ATOM 3467 C CA . VAL A 1 434 ? -8.727 31.031 1.934 1 98.88 434 VAL A CA 1
ATOM 3468 C C . VAL A 1 434 ? -8.883 30.141 3.162 1 98.88 434 VAL A C 1
ATOM 3470 O O . VAL A 1 434 ? -7.918 29.5 3.602 1 98.88 434 VAL A O 1
ATOM 3473 N N . SER A 1 435 ? -10.07 30.109 3.777 1 98.81 435 SER A N 1
ATOM 3474 C CA . SER A 1 435 ? -10.305 29.25 4.938 1 98.81 435 SER A CA 1
ATOM 3475 C C . SER A 1 435 ? -11.773 28.859 5.047 1 98.81 435 SER A C 1
ATOM 3477 O O . SER A 1 435 ? -12.648 29.578 4.566 1 98.81 435 SER A O 1
ATOM 3479 N N . PHE A 1 436 ? -12.062 27.766 5.609 1 98.81 436 PHE A N 1
ATOM 3480 C CA . PHE A 1 436 ? -13.398 27.359 6.039 1 98.81 436 PHE A CA 1
ATOM 3481 C C . PHE A 1 436 ? -13.664 27.812 7.473 1 98.81 436 PHE A C 1
ATOM 3483 O O . PHE A 1 436 ? -12.781 27.719 8.328 1 98.81 436 PHE A O 1
ATOM 3490 N N . LEU A 1 437 ? -14.867 28.297 7.711 1 98.62 437 LEU A N 1
ATOM 3491 C CA . LEU A 1 437 ? -15.297 28.672 9.055 1 98.62 437 LEU A CA 1
ATOM 3492 C C . LEU A 1 437 ? -16.438 27.766 9.531 1 98.62 437 LEU A C 1
ATOM 3494 O O . LEU A 1 437 ? -17.281 27.359 8.734 1 98.62 437 LEU A O 1
ATOM 3498 N N . THR A 1 438 ? -16.391 27.484 10.75 1 98.5 438 THR A N 1
ATOM 3499 C CA . THR A 1 438 ? -17.5 26.875 11.453 1 98.5 438 THR A CA 1
ATOM 3500 C C . THR A 1 438 ? -18.125 27.844 12.445 1 98.5 438 THR A C 1
ATOM 3502 O O . THR A 1 438 ? -17.469 28.281 13.391 1 98.5 438 THR A O 1
ATOM 3505 N N . ASP A 1 439 ? -19.359 28.156 12.266 1 98.38 439 ASP A N 1
ATOM 3506 C CA . ASP A 1 439 ? -20.094 29.078 13.133 1 98.38 439 ASP A CA 1
ATOM 3507 C C . ASP A 1 439 ? -21.031 28.312 14.062 1 98.38 439 ASP A C 1
ATOM 3509 O O . ASP A 1 439 ? -22.141 27.938 13.672 1 98.38 439 ASP A O 1
ATOM 3513 N N . GLU A 1 440 ? -20.672 28.266 15.266 1 98.12 440 GLU A N 1
ATOM 3514 C CA . GLU A 1 440 ? -21.469 27.516 16.234 1 98.12 440 GLU A CA 1
ATOM 3515 C C . GLU A 1 440 ? -22.719 28.281 16.641 1 98.12 440 GLU A C 1
ATOM 3517 O O . GLU A 1 440 ? -23.672 27.688 17.141 1 98.12 440 GLU A O 1
ATOM 3522 N N . ASN A 1 441 ? -22.688 29.516 16.484 1 98.19 441 ASN A N 1
ATOM 3523 C CA . ASN A 1 441 ? -23.859 30.312 16.812 1 98.19 441 ASN A CA 1
ATOM 3524 C C . ASN A 1 441 ? -25 30.078 15.82 1 98.19 441 ASN A C 1
ATOM 3526 O O . ASN A 1 441 ? -26.156 29.938 16.219 1 98.19 441 ASN A O 1
ATOM 3530 N N . ALA A 1 442 ? -24.656 30.031 14.586 1 97.5 442 ALA A N 1
ATOM 3531 C CA . ALA A 1 442 ? -25.656 29.875 13.523 1 97.5 442 ALA A CA 1
ATOM 3532 C C . ALA A 1 442 ? -25.812 28.422 13.125 1 97.5 442 ALA A C 1
ATOM 3534 O O . ALA A 1 442 ? -26.781 28.047 12.461 1 97.5 442 ALA A O 1
ATOM 3535 N N . GLY A 1 443 ? -24.875 27.562 13.531 1 97.88 443 GLY A N 1
ATOM 3536 C CA . GLY A 1 443 ? -24.891 26.172 13.102 1 97.88 443 GLY A CA 1
ATOM 3537 C C . GLY A 1 443 ? -24.609 26.016 11.625 1 97.88 443 GLY A C 1
ATOM 3538 O O . GLY A 1 443 ? -25.234 25.172 10.961 1 97.88 443 GLY A O 1
ATOM 3539 N N . THR A 1 444 ? -23.766 26.844 11.055 1 97.94 444 THR A N 1
ATOM 3540 C CA . THR A 1 444 ? -23.438 26.844 9.633 1 97.94 444 THR A CA 1
ATOM 3541 C C . THR A 1 444 ? -21.938 26.938 9.414 1 97.94 444 THR A C 1
ATOM 3543 O O . THR A 1 444 ? -21.172 27.141 10.359 1 97.94 444 THR A O 1
ATOM 3546 N N . SER A 1 445 ? -21.562 26.719 8.164 1 98.69 445 SER A N 1
ATOM 3547 C CA . SER A 1 445 ? -20.172 26.953 7.754 1 98.69 445 SER A CA 1
ATOM 3548 C C . SER A 1 445 ? -20.109 27.781 6.484 1 98.69 445 SER A C 1
ATOM 3550 O O . SER A 1 445 ? -21.062 27.828 5.707 1 98.69 445 SER A O 1
ATOM 3552 N N . GLU A 1 446 ? -19.078 28.453 6.324 1 98.75 446 GLU A N 1
ATOM 3553 C CA . GLU A 1 446 ? -18.812 29.266 5.141 1 98.75 446 GLU A CA 1
ATOM 3554 C C . GLU A 1 446 ? -17.328 29.219 4.766 1 98.75 446 GLU A C 1
ATOM 3556 O O . GLU A 1 446 ? -16.5 28.766 5.551 1 98.75 446 GLU A O 1
ATOM 3561 N N . CYS A 1 447 ? -17.062 29.578 3.557 1 98.88 447 CYS A N 1
ATOM 3562 C CA . CYS A 1 447 ? -15.695 29.859 3.104 1 98.88 447 CYS A CA 1
ATOM 3563 C C . CYS A 1 447 ? -15.445 31.359 3.031 1 98.88 447 CYS A C 1
ATOM 3565 O O . CYS A 1 447 ? -16.297 32.125 2.572 1 98.88 447 CYS A O 1
ATOM 3567 N N . ILE A 1 448 ? -14.273 31.75 3.496 1 98.88 448 ILE A N 1
ATOM 3568 C CA . ILE A 1 448 ? -13.953 33.188 3.404 1 98.88 448 ILE A CA 1
ATOM 3569 C C . ILE A 1 448 ? -12.68 33.375 2.58 1 98.88 448 ILE A C 1
ATOM 3571 O O . ILE A 1 448 ? -11.828 32.469 2.531 1 98.88 448 ILE A O 1
ATOM 3575 N N . LEU A 1 449 ? -12.609 34.469 1.952 1 98.88 449 LEU A N 1
ATOM 3576 C CA . LEU A 1 449 ? -11.391 35 1.343 1 98.88 449 LEU A CA 1
ATOM 3577 C C . LEU A 1 449 ? -10.961 36.312 2.016 1 98.88 449 LEU A C 1
ATOM 3579 O O . LEU A 1 449 ? -11.773 37.219 2.193 1 98.88 449 LEU A O 1
ATOM 3583 N N . LEU A 1 450 ? -9.703 36.312 2.438 1 98.88 450 LEU A N 1
ATOM 3584 C CA . LEU A 1 450 ? -9.086 37.531 2.949 1 98.88 450 LEU A CA 1
ATOM 3585 C C . LEU A 1 450 ? -8.07 38.094 1.956 1 98.88 450 LEU A C 1
ATOM 3587 O O . LEU A 1 450 ? -7.336 37.312 1.325 1 98.88 450 LEU A O 1
ATOM 3591 N N . ASP A 1 451 ? -8.07 39.406 1.82 1 98.62 451 ASP A N 1
ATOM 3592 C CA . ASP A 1 451 ? -6.949 40 1.109 1 98.62 451 ASP A CA 1
ATOM 3593 C C . ASP A 1 451 ? -5.656 39.844 1.903 1 98.62 451 ASP A C 1
ATOM 3595 O O . ASP A 1 451 ? -5.531 40.375 3.008 1 98.62 451 ASP A O 1
ATOM 3599 N N . ALA A 1 452 ? -4.664 39.219 1.336 1 98.69 452 ALA A N 1
ATOM 3600 C CA . ALA A 1 452 ? -3.451 38.875 2.076 1 98.69 452 ALA A CA 1
ATOM 3601 C C . ALA A 1 452 ? -2.672 40.125 2.461 1 98.69 452 ALA A C 1
ATOM 3603 O O . ALA A 1 452 ? -1.889 40.125 3.412 1 98.69 452 ALA A O 1
ATOM 3604 N N . LYS A 1 453 ? -2.852 41.188 1.758 1 97.94 453 LYS A N 1
ATOM 3605 C CA . LYS A 1 453 ? -2.15 42.438 2.055 1 97.94 453 LYS A CA 1
ATOM 3606 C C . LYS A 1 453 ? -2.781 43.156 3.244 1 97.94 453 LYS A C 1
ATOM 3608 O O . LYS A 1 453 ? -2.117 43.938 3.924 1 97.94 453 LYS A O 1
ATOM 3613 N N . ASP A 1 454 ? -4.078 42.875 3.434 1 98.25 454 ASP A N 1
ATOM 3614 C CA . ASP A 1 454 ? -4.793 43.562 4.5 1 98.25 454 ASP A CA 1
ATOM 3615 C C . ASP A 1 454 ? -5.828 42.656 5.148 1 98.25 454 ASP A C 1
ATOM 3617 O O . ASP A 1 454 ? -7.031 42.906 5.059 1 98.25 454 ASP A O 1
ATOM 3621 N N . ILE A 1 455 ? -5.312 41.75 5.949 1 98.56 455 ILE A N 1
ATOM 3622 C CA . ILE A 1 455 ? -6.223 40.75 6.523 1 98.56 455 ILE A CA 1
ATOM 3623 C C . ILE A 1 455 ? -7.074 41.406 7.609 1 98.56 455 ILE A C 1
ATOM 3625 O O . ILE A 1 455 ? -8.18 40.938 7.902 1 98.56 455 ILE A O 1
ATOM 3629 N N . ALA A 1 456 ? -6.633 42.469 8.203 1 98.25 456 ALA A N 1
ATOM 3630 C CA . ALA A 1 456 ? -7.332 43.156 9.297 1 98.25 456 ALA A CA 1
ATOM 3631 C C . ALA A 1 456 ? -8.656 43.75 8.812 1 98.25 456 ALA A C 1
ATOM 3633 O O . ALA A 1 456 ? -9.57 43.969 9.609 1 98.25 456 ALA A O 1
ATOM 3634 N N . ALA A 1 457 ? -8.711 44.031 7.527 1 98.25 457 ALA A N 1
ATOM 3635 C CA . ALA A 1 457 ? -9.914 44.625 6.953 1 98.25 457 ALA A CA 1
ATOM 3636 C C . ALA A 1 457 ? -11.055 43.594 6.918 1 98.25 457 ALA A C 1
ATOM 3638 O O . ALA A 1 457 ? -12.219 43.969 6.723 1 98.25 457 ALA A O 1
ATOM 3639 N N . GLY A 1 458 ? -10.75 42.375 7.125 1 98.12 458 GLY A N 1
ATOM 3640 C CA . GLY A 1 458 ? -11.781 41.344 7.102 1 98.12 458 GLY A CA 1
ATOM 3641 C C . GLY A 1 458 ? -11.961 40.719 5.734 1 98.12 458 GLY A C 1
ATOM 3642 O O . GLY A 1 458 ? -11.219 41.031 4.797 1 98.12 458 GLY A O 1
ATOM 3643 N N . PRO A 1 459 ? -12.922 39.844 5.645 1 98.69 459 PRO A N 1
ATOM 3644 C CA . PRO A 1 459 ? -13.086 39.062 4.41 1 98.69 459 PRO A CA 1
ATOM 3645 C C . PRO A 1 459 ? -13.539 39.938 3.234 1 98.69 459 PRO A C 1
ATOM 3647 O O . PRO A 1 459 ? -14.453 40.75 3.379 1 98.69 459 PRO A O 1
ATOM 3650 N N . VAL A 1 460 ? -12.984 39.688 2.129 1 98.62 460 VAL A N 1
ATOM 3651 C CA . VAL A 1 460 ? -13.406 40.344 0.902 1 98.62 460 VAL A CA 1
ATOM 3652 C C . VAL A 1 460 ? -14.523 39.562 0.237 1 98.62 460 VAL A C 1
ATOM 3654 O O . VAL A 1 460 ? -15.211 40.062 -0.653 1 98.62 460 VAL A O 1
ATOM 3657 N N . CYS A 1 461 ? -14.664 38.312 0.626 1 98.75 461 CYS A N 1
ATOM 3658 C CA . CYS A 1 461 ? -15.711 37.438 0.115 1 98.75 461 CYS A CA 1
ATOM 3659 C C . CYS A 1 461 ? -16.109 36.406 1.155 1 98.75 461 CYS A C 1
ATOM 3661 O O . CYS A 1 461 ? -15.242 35.844 1.856 1 98.75 461 CYS A O 1
ATOM 3663 N N . ARG A 1 462 ? -17.344 36.125 1.327 1 98.81 462 ARG A N 1
ATOM 3664 C CA . ARG A 1 462 ? -17.906 35.062 2.15 1 98.81 462 ARG A CA 1
ATOM 3665 C C . ARG A 1 462 ? -18.844 34.188 1.34 1 98.81 462 ARG A C 1
ATOM 3667 O O . ARG A 1 462 ? -19.734 34.688 0.653 1 98.81 462 ARG A O 1
ATOM 3674 N N . ILE A 1 463 ? -18.641 32.875 1.409 1 98.88 463 ILE A N 1
ATOM 3675 C CA . ILE A 1 463 ? -19.406 31.938 0.609 1 98.88 463 ILE A CA 1
ATOM 3676 C C . ILE A 1 463 ? -20.062 30.906 1.521 1 98.88 463 ILE A C 1
ATOM 3678 O O . ILE A 1 463 ? -19.391 30.219 2.289 1 98.88 463 ILE A O 1
ATOM 3682 N N . ARG A 1 464 ? -21.328 30.734 1.399 1 98.69 464 ARG A N 1
ATOM 3683 C CA . ARG A 1 464 ? -22.062 29.797 2.227 1 98.69 464 ARG A CA 1
ATOM 3684 C C . ARG A 1 464 ? -21.781 28.359 1.803 1 98.69 464 ARG A C 1
ATOM 3686 O O . ARG A 1 464 ? -21.75 28.047 0.609 1 98.69 464 ARG A O 1
ATOM 3693 N N . LEU A 1 465 ? -21.562 27.5 2.717 1 98.81 465 LEU A N 1
ATOM 3694 C CA . LEU A 1 465 ? -21.453 26.078 2.459 1 98.81 465 LEU A CA 1
ATOM 3695 C C . LEU A 1 465 ? -22.75 25.359 2.795 1 98.81 465 LEU A C 1
ATOM 3697 O O . LEU A 1 465 ? -23.594 25.891 3.516 1 98.81 465 LEU A O 1
ATOM 3701 N N . PRO A 1 466 ? -22.984 24.141 2.312 1 98.56 466 PRO A N 1
ATOM 3702 C CA . PRO A 1 466 ? -24.297 23.484 2.395 1 98.56 466 PRO A CA 1
ATOM 3703 C C . PRO A 1 466 ? -24.562 22.859 3.764 1 98.56 466 PRO A C 1
ATOM 3705 O O . PRO A 1 466 ? -25.688 22.453 4.047 1 98.56 466 PRO A O 1
ATOM 3708 N N . HIS A 1 467 ? -23.594 22.75 4.602 1 98.31 467 HIS A N 1
ATOM 3709 C CA . HIS A 1 467 ? -23.734 22.156 5.922 1 98.31 467 HIS A CA 1
ATOM 3710 C C . HIS A 1 467 ? -22.641 22.641 6.867 1 98.31 467 HIS A C 1
ATOM 3712 O O . HIS A 1 467 ? -21.688 23.312 6.438 1 98.31 467 HIS A O 1
ATOM 3718 N N . LYS A 1 468 ? -22.828 22.406 8.172 1 98.38 468 LYS A N 1
ATOM 3719 C CA . LYS A 1 468 ? -21.812 22.75 9.164 1 98.38 468 LYS A CA 1
ATOM 3720 C C . LYS A 1 468 ? -20.656 21.75 9.133 1 98.38 468 LYS A C 1
ATOM 3722 O O . LYS A 1 468 ? -20.891 20.531 9.18 1 98.38 468 LYS A O 1
ATOM 3727 N N . LEU A 1 469 ? -19.469 22.25 9.039 1 98.5 469 LEU A N 1
ATOM 3728 C CA . LEU A 1 469 ? -18.281 21.406 8.969 1 98.5 469 LEU A CA 1
ATOM 3729 C C . LEU A 1 469 ? -17.781 21.047 10.367 1 98.5 469 LEU A C 1
ATOM 3731 O O . LEU A 1 469 ? -17.859 21.875 11.289 1 98.5 469 LEU A O 1
ATOM 3735 N N . CYS A 1 470 ? -17.281 19.766 10.484 1 97.88 470 CYS A N 1
ATOM 3736 C CA . CYS A 1 470 ? -16.438 19.422 11.625 1 97.88 470 CYS A CA 1
ATOM 3737 C C . CYS A 1 470 ? -15.117 20.188 11.578 1 97.88 470 CYS A C 1
ATOM 3739 O O . CYS A 1 470 ? -14.531 20.359 10.508 1 97.88 470 CYS A O 1
ATOM 3741 N N . SER A 1 471 ? -14.672 20.547 12.719 1 94.94 471 SER A N 1
ATOM 3742 C CA . SER A 1 471 ? -13.398 21.266 12.781 1 94.94 471 SER A CA 1
ATOM 3743 C C . SER A 1 471 ? -12.273 20.453 12.141 1 94.94 471 SER A C 1
ATOM 3745 O O . SER A 1 471 ? -12.211 19.234 12.312 1 94.94 471 SER A O 1
ATOM 3747 N N . GLY A 1 472 ? -11.469 21.047 11.375 1 90.81 472 GLY A N 1
ATOM 3748 C CA . GLY A 1 472 ? -10.273 20.516 10.727 1 90.81 472 GLY A CA 1
ATOM 3749 C C . GLY A 1 472 ? -9.148 21.531 10.641 1 90.81 472 GLY A C 1
ATOM 3750 O O . GLY A 1 472 ? -9.359 22.719 10.891 1 90.81 472 GLY A O 1
ATOM 3751 N N . THR A 1 473 ? -7.941 20.875 10.297 1 87.19 473 THR A N 1
ATOM 3752 C CA . THR A 1 473 ? -6.824 21.797 10.445 1 87.19 473 THR A CA 1
ATOM 3753 C C . THR A 1 473 ? -6.047 21.938 9.141 1 87.19 473 THR A C 1
ATOM 3755 O O . THR A 1 473 ? -6.266 22.875 8.383 1 87.19 473 THR A O 1
ATOM 3758 N N . HIS A 1 474 ? -5.336 20.953 8.711 1 98 474 HIS A N 1
ATOM 3759 C CA . HIS A 1 474 ? -4.344 21.109 7.656 1 98 474 HIS A CA 1
ATOM 3760 C C . HIS A 1 474 ? -5.004 21.188 6.285 1 98 474 HIS A C 1
ATOM 3762 O O . HIS A 1 474 ? -5.992 20.5 6.031 1 98 474 HIS A O 1
ATOM 3768 N N . ALA A 1 475 ? -4.484 22.094 5.527 1 98.62 475 ALA A N 1
ATOM 3769 C CA . ALA A 1 475 ? -5.059 22.391 4.215 1 98.62 475 ALA A CA 1
ATOM 3770 C C . ALA A 1 475 ? -3.969 22.75 3.209 1 98.62 475 ALA A C 1
ATOM 3772 O O . ALA A 1 475 ? -2.826 23.016 3.588 1 98.62 475 ALA A O 1
ATOM 3773 N N . VAL A 1 476 ? -4.375 22.703 1.979 1 98.62 476 VAL A N 1
ATOM 3774 C CA . VAL A 1 476 ? -3.473 23.094 0.904 1 98.62 476 VAL A CA 1
ATOM 3775 C C . VAL A 1 476 ? -4.246 23.859 -0.165 1 98.62 476 VAL A C 1
ATOM 3777 O O . VAL A 1 476 ? -5.445 23.625 -0.357 1 98.62 476 VAL A O 1
ATOM 3780 N N . TRP A 1 477 ? -3.633 24.875 -0.714 1 98.62 477 TRP A N 1
ATOM 3781 C CA . TRP A 1 477 ? -4.082 25.5 -1.956 1 98.62 477 TRP A CA 1
ATOM 3782 C C . TRP A 1 477 ? -3.332 24.922 -3.154 1 98.62 477 TRP A C 1
ATOM 3784 O O . TRP A 1 477 ? -2.102 24.844 -3.143 1 98.62 477 TRP A O 1
ATOM 3794 N N . ALA A 1 478 ? -4.043 24.547 -4.137 1 97.81 478 ALA A N 1
ATOM 3795 C CA . ALA A 1 478 ? -3.445 24.078 -5.379 1 97.81 478 ALA A CA 1
ATOM 3796 C C . ALA A 1 478 ? -3.938 24.891 -6.574 1 97.81 478 ALA A C 1
ATOM 3798 O O . ALA A 1 478 ? -5.09 24.766 -6.988 1 97.81 478 ALA A O 1
ATOM 3799 N N . PRO A 1 479 ? -3.059 25.719 -7.109 1 96.56 479 PRO A N 1
ATOM 3800 C CA . PRO A 1 479 ? -3.447 26.406 -8.344 1 96.56 479 PRO A CA 1
ATOM 3801 C C . PRO A 1 479 ? -3.77 25.438 -9.477 1 96.56 479 PRO A C 1
ATOM 3803 O O . PRO A 1 479 ? -3.227 24.328 -9.531 1 96.56 479 PRO A O 1
ATOM 3806 N N . ARG A 1 480 ? -4.535 25.875 -10.344 1 94.75 480 ARG A N 1
ATOM 3807 C CA . ARG A 1 480 ? -5.043 25.031 -11.422 1 94.75 480 ARG A CA 1
ATOM 3808 C C . ARG A 1 480 ? -3.896 24.406 -12.219 1 94.75 480 ARG A C 1
ATOM 3810 O O . ARG A 1 480 ? -3.996 23.266 -12.68 1 94.75 480 ARG A O 1
ATOM 3817 N N . ASP A 1 481 ? -2.883 25.016 -12.445 1 90.19 481 ASP A N 1
ATOM 3818 C CA . ASP A 1 481 ? -1.767 24.547 -13.258 1 90.19 481 ASP A CA 1
ATOM 3819 C C . ASP A 1 481 ? -1.064 23.359 -12.609 1 90.19 481 ASP A C 1
ATOM 3821 O O . ASP A 1 481 ? -0.382 22.594 -13.281 1 90.19 481 ASP A O 1
ATOM 3825 N N . MET A 1 482 ? -1.167 23.266 -11.336 1 90.31 482 MET A N 1
ATOM 3826 C CA . MET A 1 482 ? -0.59 22.141 -10.609 1 90.31 482 MET A CA 1
ATOM 3827 C C . MET A 1 482 ? -1.415 20.875 -10.828 1 90.31 482 MET A C 1
ATOM 3829 O O . MET A 1 482 ? -0.947 19.766 -10.547 1 90.31 482 MET A O 1
ATOM 3833 N N . LEU A 1 483 ? -2.621 21.047 -11.375 1 91.38 483 LEU A N 1
ATOM 3834 C CA . LEU A 1 483 ? -3.555 19.938 -11.492 1 91.38 483 LEU A CA 1
ATOM 3835 C C . LEU A 1 483 ? -3.533 19.344 -12.898 1 91.38 483 LEU A C 1
ATOM 3837 O O . LEU A 1 483 ? -4.059 18.266 -13.133 1 91.38 483 LEU A O 1
ATOM 3841 N N . ALA A 1 484 ? -3.15 20.094 -14.039 1 71.5 484 ALA A N 1
ATOM 3842 C CA . ALA A 1 484 ? -3.197 19.719 -15.445 1 71.5 484 ALA A CA 1
ATOM 3843 C C . ALA A 1 484 ? -2.201 18.594 -15.742 1 71.5 484 ALA A C 1
ATOM 3845 O O . ALA A 1 484 ? -2.395 17.828 -16.672 1 71.5 484 ALA A O 1
ATOM 3846 N N . GLY A 1 485 ? -1.095 18.5 -15.219 1 56.59 485 GLY A N 1
ATOM 3847 C CA . GLY A 1 485 ? -0.126 17.516 -15.648 1 56.59 485 GLY A CA 1
ATOM 3848 C C . GLY A 1 485 ? -0.521 16.094 -15.273 1 56.59 485 GLY A C 1
ATOM 3849 O O . GLY A 1 485 ? 0.242 15.148 -15.492 1 56.59 485 GLY A O 1
ATOM 3850 N N . ALA A 1 486 ? -1.542 15.969 -14.648 1 43.97 486 ALA A N 1
ATOM 3851 C CA . ALA A 1 486 ? -1.826 14.586 -14.305 1 43.97 486 ALA A CA 1
ATOM 3852 C C . ALA A 1 486 ? -2.635 13.898 -15.398 1 43.97 486 ALA A C 1
ATOM 3854 O O . ALA A 1 486 ? -3.432 14.539 -16.094 1 43.97 486 ALA A O 1
ATOM 3855 N N . MET B 1 1 ? 25.516 -12.781 -28.344 1 95.81 1 MET B N 1
ATOM 3856 C CA . MET B 1 1 ? 24.75 -12.297 -27.203 1 95.81 1 MET B CA 1
ATOM 3857 C C . MET B 1 1 ? 25.453 -11.133 -26.516 1 95.81 1 MET B C 1
ATOM 3859 O O . MET B 1 1 ? 26.672 -11.188 -26.312 1 95.81 1 MET B O 1
ATOM 3863 N N . LYS B 1 2 ? 24.781 -10.047 -26.281 1 98.19 2 LYS B N 1
ATOM 3864 C CA . LYS B 1 2 ? 25.266 -8.906 -25.516 1 98.19 2 LYS B CA 1
ATOM 3865 C C . LYS B 1 2 ? 24.609 -8.852 -24.125 1 98.19 2 LYS B C 1
ATOM 3867 O O . LYS B 1 2 ? 23.391 -8.867 -24.016 1 98.19 2 LYS B O 1
ATOM 3872 N N . VAL B 1 3 ? 25.516 -8.781 -23.109 1 98.44 3 VAL B N 1
ATOM 3873 C CA . VAL B 1 3 ? 24.984 -8.844 -21.75 1 98.44 3 VAL B CA 1
ATOM 3874 C C . VAL B 1 3 ? 25.422 -7.605 -20.969 1 98.44 3 VAL B C 1
ATOM 3876 O O . VAL B 1 3 ? 26.625 -7.309 -20.875 1 98.44 3 VAL B O 1
ATOM 3879 N N . GLU B 1 4 ? 24.469 -6.863 -20.484 1 98.56 4 GLU B N 1
ATOM 3880 C CA . GLU B 1 4 ? 24.703 -5.793 -19.516 1 98.56 4 GLU B CA 1
ATOM 3881 C C . GLU B 1 4 ? 24.391 -6.258 -18.094 1 98.56 4 GLU B C 1
ATOM 3883 O O . GLU B 1 4 ? 23.281 -6.703 -17.812 1 98.56 4 GLU B O 1
ATOM 3888 N N . ARG B 1 5 ? 25.344 -6.215 -17.25 1 98.44 5 ARG B N 1
ATOM 3889 C CA . ARG B 1 5 ? 25.156 -6.594 -15.852 1 98.44 5 ARG B CA 1
ATOM 3890 C C . ARG B 1 5 ? 24.875 -5.371 -14.984 1 98.44 5 ARG B C 1
ATOM 3892 O O . ARG B 1 5 ? 25.562 -4.355 -15.086 1 98.44 5 ARG B O 1
ATOM 3899 N N . LEU B 1 6 ? 23.875 -5.492 -14.203 1 98.19 6 LEU B N 1
ATOM 3900 C CA . LEU B 1 6 ? 23.469 -4.387 -13.336 1 98.19 6 LEU B CA 1
ATOM 3901 C C . LEU B 1 6 ? 24.203 -4.449 -12 1 98.19 6 LEU B C 1
ATOM 3903 O O . LEU B 1 6 ? 24.844 -5.453 -11.688 1 98.19 6 LEU B O 1
ATOM 3907 N N . ALA B 1 7 ? 24.062 -3.311 -11.211 1 96.88 7 ALA B N 1
ATOM 3908 C CA . ALA B 1 7 ? 24.672 -3.262 -9.883 1 96.88 7 ALA B CA 1
ATOM 3909 C C . ALA B 1 7 ? 24.156 -4.395 -9 1 96.88 7 ALA B C 1
ATOM 3911 O O . ALA B 1 7 ? 22.969 -4.719 -9.023 1 96.88 7 ALA B O 1
ATOM 3912 N N . PRO B 1 8 ? 25.016 -5.008 -8.312 1 96.31 8 PRO B N 1
ATOM 3913 C CA . PRO B 1 8 ? 24.594 -6.145 -7.488 1 96.31 8 PRO B CA 1
ATOM 3914 C C . PRO B 1 8 ? 23.703 -5.73 -6.324 1 96.31 8 PRO B C 1
ATOM 3916 O O . PRO B 1 8 ? 23.859 -4.633 -5.777 1 96.31 8 PRO B O 1
ATOM 3919 N N . VAL B 1 9 ? 22.844 -6.582 -5.945 1 97.81 9 VAL B N 1
ATOM 3920 C CA . VAL B 1 9 ? 22.078 -6.418 -4.715 1 97.81 9 VAL B CA 1
ATOM 3921 C C . VAL B 1 9 ? 22.938 -6.812 -3.516 1 97.81 9 VAL B C 1
ATOM 3923 O O . VAL B 1 9 ? 23.953 -7.5 -3.67 1 97.81 9 VAL B O 1
ATOM 3926 N N . VAL B 1 10 ? 22.547 -6.395 -2.316 1 98.12 10 VAL B N 1
ATOM 3927 C CA . VAL B 1 10 ? 23.219 -6.797 -1.086 1 98.12 10 VAL B CA 1
ATOM 3928 C C . VAL B 1 10 ? 22.781 -8.203 -0.692 1 98.12 10 VAL B C 1
ATOM 3930 O O . VAL B 1 10 ? 21.578 -8.461 -0.532 1 98.12 10 VAL B O 1
ATOM 3933 N N . THR B 1 11 ? 23.672 -9.117 -0.611 1 98.25 11 THR B N 1
ATOM 3934 C CA . THR B 1 11 ? 23.375 -10.492 -0.241 1 98.25 11 THR B CA 1
ATOM 3935 C C . THR B 1 11 ? 24.172 -10.906 0.994 1 98.25 11 THR B C 1
ATOM 3937 O O . THR B 1 11 ? 25.266 -10.406 1.229 1 98.25 11 THR B O 1
ATOM 3940 N N . SER B 1 12 ? 23.594 -11.789 1.849 1 98.44 12 SER B N 1
ATOM 3941 C CA . SER B 1 12 ? 24.297 -12.32 3.012 1 98.44 12 SER B CA 1
ATOM 3942 C C . SER B 1 12 ? 24.266 -13.844 3.033 1 98.44 12 SER B C 1
ATOM 3944 O O . SER B 1 12 ? 24.766 -14.461 3.973 1 98.44 12 SER B O 1
ATOM 3946 N N . LEU B 1 13 ? 23.688 -14.422 2.049 1 98 13 LEU B N 1
ATOM 3947 C CA . LEU B 1 13 ? 23.453 -15.859 2.033 1 98 13 LEU B CA 1
ATOM 3948 C C . LEU B 1 13 ? 24.781 -16.625 2.049 1 98 13 LEU B C 1
ATOM 3950 O O . LEU B 1 13 ? 25.656 -16.375 1.212 1 98 13 LEU B O 1
ATOM 3954 N N . LEU B 1 14 ? 24.922 -17.578 2.9 1 96.88 14 LEU B N 1
ATOM 3955 C CA . LEU B 1 14 ? 26.109 -18.422 3.012 1 96.88 14 LEU B CA 1
ATOM 3956 C C . LEU B 1 14 ? 25.859 -19.781 2.359 1 96.88 14 LEU B C 1
ATOM 3958 O O . LEU B 1 14 ? 24.719 -20.203 2.195 1 96.88 14 LEU B O 1
ATOM 3962 N N . PRO B 1 15 ? 26.953 -20.391 1.979 1 94.94 15 PRO B N 1
ATOM 3963 C CA . PRO B 1 15 ? 26.766 -21.766 1.469 1 94.94 15 PRO B CA 1
ATOM 3964 C C . PRO B 1 15 ? 26.078 -22.688 2.471 1 94.94 15 PRO B C 1
ATOM 3966 O O . PRO B 1 15 ? 26.312 -22.578 3.676 1 94.94 15 PRO B O 1
ATOM 3969 N N . SER B 1 16 ? 25.234 -23.516 1.938 1 93.38 16 SER B N 1
ATOM 3970 C CA . SER B 1 16 ? 24.516 -24.469 2.775 1 93.38 16 SER B CA 1
ATOM 3971 C C . SER B 1 16 ? 24.266 -25.781 2.033 1 93.38 16 SER B C 1
ATOM 3973 O O . SER B 1 16 ? 24.453 -25.859 0.816 1 93.38 16 SER B O 1
ATOM 3975 N N . ASN B 1 17 ? 23.875 -26.797 2.807 1 94.19 17 ASN B N 1
ATOM 3976 C CA . ASN B 1 17 ? 23.531 -28.078 2.201 1 94.19 17 ASN B CA 1
ATOM 3977 C C . ASN B 1 17 ? 22.016 -28.234 2.068 1 94.19 17 ASN B C 1
ATOM 3979 O O . ASN B 1 17 ? 21.531 -29.344 1.853 1 94.19 17 ASN B O 1
ATOM 3983 N N . HIS B 1 18 ? 21.344 -27.172 2.273 1 96.38 18 HIS B N 1
ATOM 3984 C CA . HIS B 1 18 ? 19.906 -27.234 2.123 1 96.38 18 HIS B CA 1
ATOM 3985 C C . HIS B 1 18 ? 19.516 -27.672 0.712 1 96.38 18 HIS B C 1
ATOM 3987 O O . HIS B 1 18 ? 19.969 -27.078 -0.268 1 96.38 18 HIS B O 1
ATOM 3993 N N . PRO B 1 19 ? 18.625 -28.578 0.592 1 96.19 19 PRO B N 1
ATOM 3994 C CA . PRO B 1 19 ? 18.328 -29.094 -0.74 1 96.19 19 PRO B CA 1
ATOM 3995 C C . PRO B 1 19 ? 17.75 -28.031 -1.676 1 96.19 19 PRO B C 1
ATOM 3997 O O . PRO B 1 19 ? 18.016 -28.062 -2.881 1 96.19 19 PRO B O 1
ATOM 4000 N N . TYR B 1 20 ? 17.031 -27.141 -1.147 1 97.38 20 TYR B N 1
ATOM 4001 C CA . TYR B 1 20 ? 16.375 -26.125 -1.979 1 97.38 20 TYR B CA 1
ATOM 4002 C C . TYR B 1 20 ? 17.156 -24.828 -1.982 1 97.38 20 TYR B C 1
ATOM 4004 O O . TYR B 1 20 ? 16.594 -23.75 -2.191 1 97.38 20 TYR B O 1
ATOM 4012 N N . LEU B 1 21 ? 18.422 -24.875 -1.757 1 97.75 21 LEU B N 1
ATOM 4013 C CA . LEU B 1 21 ? 19.375 -23.797 -1.973 1 97.75 21 LEU B CA 1
ATOM 4014 C C . LEU B 1 21 ? 20.547 -24.266 -2.822 1 97.75 21 LEU B C 1
ATOM 4016 O O . LEU B 1 21 ? 21.562 -23.578 -2.92 1 97.75 21 LEU B O 1
ATOM 4020 N N . ASN B 1 22 ? 20.422 -25.453 -3.346 1 97.19 22 ASN B N 1
ATOM 4021 C CA . ASN B 1 22 ? 21.453 -26.078 -4.18 1 97.19 22 ASN B CA 1
ATOM 4022 C C . ASN B 1 22 ? 20.859 -26.656 -5.457 1 97.19 22 ASN B C 1
ATOM 4024 O O . ASN B 1 22 ? 19.625 -26.719 -5.609 1 97.19 22 ASN B O 1
ATOM 4028 N N . GLY B 1 23 ? 21.719 -27.062 -6.379 1 97.19 23 GLY B N 1
ATOM 4029 C CA . GLY B 1 23 ? 21.234 -27.641 -7.617 1 97.19 23 GLY B CA 1
ATOM 4030 C C . GLY B 1 23 ? 20.344 -26.703 -8.406 1 97.19 23 GLY B C 1
ATOM 4031 O O . GLY B 1 23 ? 20.703 -25.562 -8.656 1 97.19 23 GLY B O 1
ATOM 4032 N N . ALA B 1 24 ? 19.172 -27.25 -8.766 1 97.75 24 ALA B N 1
ATOM 4033 C CA . ALA B 1 24 ? 18.234 -26.484 -9.586 1 97.75 24 ALA B CA 1
ATOM 4034 C C . ALA B 1 24 ? 17.703 -25.281 -8.82 1 97.75 24 ALA B C 1
ATOM 4036 O O . ALA B 1 24 ? 17.156 -24.344 -9.414 1 97.75 24 ALA B O 1
ATOM 4037 N N . TRP B 1 25 ? 17.906 -25.297 -7.473 1 97.81 25 TRP B N 1
ATOM 4038 C CA . TRP B 1 25 ? 17.344 -24.234 -6.629 1 97.81 25 TRP B CA 1
ATOM 4039 C C . TRP B 1 25 ? 18.438 -23.266 -6.191 1 97.81 25 TRP B C 1
ATOM 4041 O O . TRP B 1 25 ? 18.219 -22.422 -5.312 1 97.81 25 TRP B O 1
ATOM 4051 N N . THR B 1 26 ? 19.641 -23.391 -6.801 1 97.94 26 THR B N 1
ATOM 4052 C CA . THR B 1 26 ? 20.703 -22.453 -6.473 1 97.94 26 THR B CA 1
ATOM 4053 C C . THR B 1 26 ? 20.266 -21.016 -6.77 1 97.94 26 THR B C 1
ATOM 4055 O O . THR B 1 26 ? 19.906 -20.688 -7.902 1 97.94 26 THR B O 1
ATOM 4058 N N . PRO B 1 27 ? 20.312 -20.156 -5.789 1 98 27 PRO B N 1
ATOM 4059 C CA . PRO B 1 27 ? 19.859 -18.781 -6 1 98 27 PRO B CA 1
ATOM 4060 C C . PRO B 1 27 ? 20.734 -18.016 -6.996 1 98 27 PRO B C 1
ATOM 4062 O O . PRO B 1 27 ? 21.953 -18.234 -7.055 1 98 27 PRO B O 1
ATOM 4065 N N . LEU B 1 28 ? 20.125 -17.172 -7.738 1 98.06 28 LEU B N 1
ATOM 4066 C CA . LEU B 1 28 ? 20.75 -16.281 -8.695 1 98.06 28 LEU B CA 1
ATOM 4067 C C . LEU B 1 28 ? 20.719 -14.836 -8.195 1 98.06 28 LEU B C 1
ATOM 4069 O O . LEU B 1 28 ? 19.641 -14.273 -7.984 1 98.06 28 LEU B O 1
ATOM 4073 N N . HIS B 1 29 ? 21.891 -14.141 -8.086 1 97.94 29 HIS B N 1
ATOM 4074 C CA . HIS B 1 29 ? 21.891 -12.828 -7.438 1 97.94 29 HIS B CA 1
ATOM 4075 C C . HIS B 1 29 ? 22.234 -11.727 -8.43 1 97.94 29 HIS B C 1
ATOM 4077 O O . HIS B 1 29 ? 22.203 -10.547 -8.078 1 97.94 29 HIS B O 1
ATOM 4083 N N . GLU B 1 30 ? 22.531 -12.078 -9.648 1 97.88 30 GLU B N 1
ATOM 4084 C CA . GLU B 1 30 ? 22.828 -11.023 -10.609 1 97.88 30 GLU B CA 1
ATOM 4085 C C . GLU B 1 30 ? 21.594 -10.641 -11.414 1 97.88 30 GLU B C 1
ATOM 4087 O O . GLU B 1 30 ? 20.734 -11.477 -11.672 1 97.88 30 GLU B O 1
ATOM 4092 N N . GLU B 1 31 ? 21.469 -9.461 -11.805 1 98.69 31 GLU B N 1
ATOM 4093 C CA . GLU B 1 31 ? 20.484 -8.906 -12.727 1 98.69 31 GLU B CA 1
ATOM 4094 C C . GLU B 1 31 ? 21.141 -8.453 -14.031 1 98.69 31 GLU B C 1
ATOM 4096 O O . GLU B 1 31 ? 22.172 -7.793 -14.008 1 98.69 31 GLU B O 1
ATOM 4101 N N . VAL B 1 32 ? 20.516 -8.844 -15.172 1 98.88 32 VAL B N 1
ATOM 4102 C CA . VAL B 1 32 ? 21.156 -8.539 -16.453 1 98.88 32 VAL B CA 1
ATOM 4103 C C . VAL B 1 32 ? 20.109 -8.094 -17.453 1 98.88 32 VAL B C 1
ATOM 4105 O O . VAL B 1 32 ? 18.906 -8.336 -17.266 1 98.88 32 VAL B O 1
ATOM 4108 N N . ASN B 1 33 ? 20.562 -7.371 -18.422 1 98.81 33 ASN B N 1
ATOM 4109 C CA . ASN B 1 33 ? 19.922 -7.23 -19.734 1 98.81 33 ASN B CA 1
ATOM 4110 C C . ASN B 1 33 ? 20.703 -7.953 -20.828 1 98.81 33 ASN B C 1
ATOM 4112 O O . ASN B 1 33 ? 21.891 -7.703 -21 1 98.81 33 ASN B O 1
ATOM 4116 N N . ALA B 1 34 ? 20.062 -8.836 -21.438 1 98.81 34 ALA B N 1
ATOM 4117 C CA . ALA B 1 34 ? 20.734 -9.562 -22.516 1 98.81 34 ALA B CA 1
ATOM 4118 C C . ALA B 1 34 ? 20 -9.398 -23.844 1 98.81 34 ALA B C 1
ATOM 4120 O O . ALA B 1 34 ? 18.781 -9.57 -23.906 1 98.81 34 ALA B O 1
ATOM 4121 N N . THR B 1 35 ? 20.688 -9.047 -24.906 1 98.31 35 THR B N 1
ATOM 4122 C CA . THR B 1 35 ? 20.156 -8.906 -26.25 1 98.31 35 THR B CA 1
ATOM 4123 C C . THR B 1 35 ? 20.891 -9.828 -27.219 1 98.31 35 THR B C 1
ATOM 4125 O O . THR B 1 35 ? 21.891 -10.453 -26.859 1 98.31 35 THR B O 1
ATOM 4128 N N . GLU B 1 36 ? 20.312 -10.008 -28.391 1 97.56 36 GLU B N 1
ATOM 4129 C CA . GLU B 1 36 ? 20.906 -10.859 -29.422 1 97.56 36 GLU B CA 1
ATOM 4130 C C . GLU B 1 36 ? 21.188 -12.258 -28.875 1 97.56 36 GLU B C 1
ATOM 4132 O O . GLU B 1 36 ? 22.312 -12.758 -29 1 97.56 36 GLU B O 1
ATOM 4137 N N . LEU B 1 37 ? 20.188 -12.789 -28.328 1 98.5 37 LEU B N 1
ATOM 4138 C CA . LEU B 1 37 ? 20.359 -14.102 -27.719 1 98.5 37 LEU B CA 1
ATOM 4139 C C . LEU B 1 37 ? 20.75 -15.141 -28.766 1 98.5 37 LEU B C 1
ATOM 4141 O O . LEU B 1 37 ? 20.281 -15.078 -29.906 1 98.5 37 LEU B O 1
ATOM 4145 N N . GLU B 1 38 ? 21.516 -16.078 -28.328 1 97.88 38 GLU B N 1
ATOM 4146 C CA . GLU B 1 38 ? 21.969 -17.156 -29.203 1 97.88 38 GLU B CA 1
ATOM 4147 C C . GLU B 1 38 ? 20.891 -18.234 -29.359 1 97.88 38 GLU B C 1
ATOM 4149 O O . GLU B 1 38 ? 20.391 -18.766 -28.375 1 97.88 38 GLU B O 1
ATOM 4154 N N . VAL B 1 39 ? 20.609 -18.531 -30.578 1 98.5 39 VAL B N 1
ATOM 4155 C CA . VAL B 1 39 ? 19.734 -19.656 -30.891 1 98.5 39 VAL B CA 1
ATOM 4156 C C . VAL B 1 39 ? 20.547 -20.938 -31 1 98.5 39 VAL B C 1
ATOM 4158 O O . VAL B 1 39 ? 21.375 -21.078 -31.906 1 98.5 39 VAL B O 1
ATOM 4161 N N . ILE B 1 40 ? 20.297 -21.844 -30.078 1 98.31 40 ILE B N 1
ATOM 4162 C CA . ILE B 1 40 ? 21.016 -23.109 -30.016 1 98.31 40 ILE B CA 1
ATOM 4163 C C . ILE B 1 40 ? 20.547 -24.031 -31.125 1 98.31 40 ILE B C 1
ATOM 4165 O O . ILE B 1 40 ? 21.344 -24.734 -31.75 1 98.31 40 ILE B O 1
ATOM 4169 N N . SER B 1 41 ? 19.297 -24.109 -31.328 1 98.38 41 SER B N 1
ATOM 4170 C CA . SER B 1 41 ? 18.688 -24.906 -32.406 1 98.38 41 SER B CA 1
ATOM 4171 C C . SER B 1 41 ? 17.344 -24.328 -32.844 1 98.38 41 SER B C 1
ATOM 4173 O O . SER B 1 41 ? 16.688 -23.641 -32.031 1 98.38 41 SER B O 1
ATOM 4175 N N . GLY B 1 42 ? 16.984 -24.609 -34.125 1 98.38 42 GLY B N 1
ATOM 4176 C CA . GLY B 1 42 ? 15.75 -24.062 -34.656 1 98.38 42 GLY B CA 1
ATOM 4177 C C . GLY B 1 42 ? 15.852 -22.578 -35 1 98.38 42 GLY B C 1
ATOM 4178 O O . GLY B 1 42 ? 16.938 -22.094 -35.312 1 98.38 42 GLY B O 1
ATOM 4179 N N . ALA B 1 43 ? 14.664 -21.953 -35.062 1 98.25 43 ALA B N 1
ATOM 4180 C CA . ALA B 1 43 ? 14.555 -20.516 -35.281 1 98.25 43 ALA B CA 1
ATOM 4181 C C . ALA B 1 43 ? 13.43 -19.906 -34.469 1 98.25 43 ALA B C 1
ATOM 4183 O O . ALA B 1 43 ? 12.375 -20.531 -34.281 1 98.25 43 ALA B O 1
ATOM 4184 N N . ILE B 1 44 ? 13.695 -18.734 -34.031 1 98.56 44 ILE B N 1
ATOM 4185 C CA . ILE B 1 44 ? 12.625 -18.031 -33.312 1 98.56 44 ILE B CA 1
ATOM 4186 C C . ILE B 1 44 ? 11.5 -17.703 -34.312 1 98.56 44 ILE B C 1
ATOM 4188 O O . ILE B 1 44 ? 11.734 -17.031 -35.312 1 98.56 44 ILE B O 1
ATOM 4192 N N . PRO B 1 45 ? 10.312 -18.141 -34.031 1 98.25 45 PRO B N 1
ATOM 4193 C CA . PRO B 1 45 ? 9.219 -17.891 -34.969 1 98.25 45 PRO B CA 1
ATOM 4194 C C . PRO B 1 45 ? 8.953 -16.391 -35.156 1 98.25 45 PRO B C 1
ATOM 4196 O O . PRO B 1 45 ? 8.969 -15.625 -34.188 1 98.25 45 PRO B O 1
ATOM 4199 N N . THR B 1 46 ? 8.648 -15.969 -36.375 1 98.06 46 THR B N 1
ATOM 4200 C CA . THR B 1 46 ? 8.352 -14.57 -36.688 1 98.06 46 THR B CA 1
ATOM 4201 C C . THR B 1 46 ? 6.898 -14.25 -36.344 1 98.06 46 THR B C 1
ATOM 4203 O O . THR B 1 46 ? 6.523 -13.078 -36.281 1 98.06 46 THR B O 1
ATOM 4206 N N . ASP B 1 47 ? 6.102 -15.25 -36.094 1 97.81 47 ASP B N 1
ATOM 4207 C CA . ASP B 1 47 ? 4.691 -15.047 -35.781 1 97.81 47 ASP B CA 1
ATOM 4208 C C . ASP B 1 47 ? 4.453 -15.117 -34.281 1 97.81 47 ASP B C 1
ATOM 4210 O O . ASP B 1 47 ? 3.348 -15.43 -33.812 1 97.81 47 ASP B O 1
ATOM 4214 N N . LEU B 1 48 ? 5.445 -14.984 -33.531 1 98.06 48 LEU B N 1
ATOM 4215 C CA . LEU B 1 48 ? 5.371 -14.867 -32.062 1 98.06 48 LEU B CA 1
ATOM 4216 C C . LEU B 1 48 ? 5.734 -13.461 -31.609 1 98.06 48 LEU B C 1
ATOM 4218 O O . LEU B 1 48 ? 6.812 -12.953 -31.938 1 98.06 48 LEU B O 1
ATOM 4222 N N . ASP B 1 49 ? 4.781 -12.805 -30.953 1 98 49 ASP B N 1
ATOM 4223 C CA . ASP B 1 49 ? 5.004 -11.438 -30.5 1 98 49 ASP B CA 1
ATOM 4224 C C . ASP B 1 49 ? 4.418 -11.211 -29.109 1 98 49 ASP B C 1
ATOM 4226 O O . ASP B 1 49 ? 3.205 -11.039 -28.969 1 98 49 ASP B O 1
ATOM 4230 N N . GLY B 1 50 ? 5.262 -11.125 -28.094 1 98.06 50 GLY B N 1
ATOM 4231 C CA . GLY B 1 50 ? 4.855 -10.945 -26.719 1 98.06 50 GLY B CA 1
ATOM 4232 C C . GLY B 1 50 ? 5.965 -11.25 -25.719 1 98.06 50 GLY B C 1
ATOM 4233 O O . GLY B 1 50 ? 7.129 -11.367 -26.109 1 98.06 50 GLY B O 1
ATOM 4234 N N . VAL B 1 51 ? 5.613 -11.242 -24.469 1 98.56 51 VAL B N 1
ATOM 4235 C CA . VAL B 1 51 ? 6.613 -11.477 -23.438 1 98.56 51 VAL B CA 1
ATOM 4236 C C . VAL B 1 51 ? 6.188 -12.656 -22.562 1 98.56 51 VAL B C 1
ATOM 4238 O O . VAL B 1 51 ? 5 -12.844 -22.297 1 98.56 51 VAL B O 1
ATOM 4241 N N . TYR B 1 52 ? 7.156 -13.453 -22.219 1 98.75 52 TYR B N 1
ATOM 4242 C CA . TYR B 1 52 ? 7.059 -14.492 -21.203 1 98.75 52 TYR B CA 1
ATOM 4243 C C . TYR B 1 52 ? 7.668 -14.023 -19.891 1 98.75 52 TYR B C 1
ATOM 4245 O O . TYR B 1 52 ? 8.836 -13.633 -19.844 1 98.75 52 TYR B O 1
ATOM 4253 N N . LEU B 1 53 ? 6.844 -13.945 -18.828 1 98.88 53 LEU B N 1
ATOM 4254 C CA . LEU B 1 53 ? 7.285 -13.578 -17.484 1 98.88 53 LEU B CA 1
ATOM 4255 C C . LEU B 1 53 ? 7.156 -14.758 -16.531 1 98.88 53 LEU B C 1
ATOM 4257 O O . LEU B 1 53 ? 6.109 -15.406 -16.484 1 98.88 53 LEU B O 1
ATOM 4261 N N . ARG B 1 54 ? 8.188 -14.961 -15.82 1 98.81 54 ARG B N 1
ATOM 4262 C CA . ARG B 1 54 ? 8.172 -16.031 -14.828 1 98.81 54 ARG B CA 1
ATOM 4263 C C . ARG B 1 54 ? 8.672 -15.516 -13.477 1 98.81 54 ARG B C 1
ATOM 4265 O O . ARG B 1 54 ? 9.719 -14.867 -13.398 1 98.81 54 ARG B O 1
ATOM 4272 N N . ASN B 1 55 ? 7.902 -15.805 -12.422 1 98.75 55 ASN B N 1
ATOM 4273 C CA . ASN B 1 55 ? 8.32 -15.477 -11.062 1 98.75 55 ASN B CA 1
ATOM 4274 C C . ASN B 1 55 ? 9.164 -16.594 -10.453 1 98.75 55 ASN B C 1
ATOM 4276 O O . ASN B 1 55 ? 9.234 -17.688 -11 1 98.75 55 ASN B O 1
ATOM 4280 N N . THR B 1 56 ? 9.914 -16.25 -9.383 1 97.88 56 THR B N 1
ATOM 4281 C CA . THR B 1 56 ? 10.852 -17.172 -8.766 1 97.88 56 THR B CA 1
ATOM 4282 C C . THR B 1 56 ? 11 -16.891 -7.27 1 97.88 56 THR B C 1
ATOM 4284 O O . THR B 1 56 ? 10.977 -15.727 -6.852 1 97.88 56 THR B O 1
ATOM 4287 N N . GLU B 1 57 ? 11.07 -17.938 -6.492 1 97.75 57 GLU B N 1
ATOM 4288 C CA . GLU B 1 57 ? 11.555 -17.828 -5.121 1 97.75 57 GLU B CA 1
ATOM 4289 C C . GLU B 1 57 ? 13.078 -17.906 -5.062 1 97.75 57 GLU B C 1
ATOM 4291 O O . GLU B 1 57 ? 13.648 -19 -5.113 1 97.75 57 GLU B O 1
ATOM 4296 N N . ASN B 1 58 ? 13.656 -16.781 -4.969 1 98.06 58 ASN B N 1
ATOM 4297 C CA . ASN B 1 58 ? 15.109 -16.625 -5.062 1 98.06 58 ASN B CA 1
ATOM 4298 C C . ASN B 1 58 ? 15.695 -16.031 -3.783 1 98.06 58 ASN B C 1
ATOM 4300 O O . ASN B 1 58 ? 15.734 -14.812 -3.621 1 98.06 58 ASN B O 1
ATOM 4304 N N . GLN B 1 59 ? 16.234 -16.891 -2.943 1 98.19 59 GLN B N 1
ATOM 4305 C CA . GLN B 1 59 ? 16.672 -16.453 -1.618 1 98.19 59 GLN B CA 1
ATOM 4306 C C . GLN B 1 59 ? 17.875 -15.516 -1.711 1 98.19 59 GLN B C 1
ATOM 4308 O O . GLN B 1 59 ? 18.844 -15.812 -2.396 1 98.19 59 GLN B O 1
ATOM 4313 N N . VAL B 1 60 ? 17.812 -14.398 -1.001 1 98.5 60 VAL B N 1
ATOM 4314 C CA . VAL B 1 60 ? 18.859 -13.391 -1.081 1 98.5 60 VAL B CA 1
ATOM 4315 C C . VAL B 1 60 ? 19.641 -13.344 0.232 1 98.5 60 VAL B C 1
ATOM 4317 O O . VAL B 1 60 ? 20.875 -13.359 0.229 1 98.5 60 VAL B O 1
ATOM 4320 N N . GLN B 1 61 ? 18.953 -13.312 1.372 1 98.75 61 GLN B N 1
ATOM 4321 C CA . GLN B 1 61 ? 19.594 -13.125 2.67 1 98.75 61 GLN B CA 1
ATOM 4322 C C . GLN B 1 61 ? 19.656 -14.438 3.447 1 98.75 61 GLN B C 1
ATOM 4324 O O . GLN B 1 61 ? 18.844 -15.336 3.227 1 98.75 61 GLN B O 1
ATOM 4329 N N . GLN B 1 62 ? 20.578 -14.5 4.348 1 98.62 62 GLN B N 1
ATOM 4330 C CA . GLN B 1 62 ? 20.672 -15.656 5.227 1 98.62 62 GLN B CA 1
ATOM 4331 C C . GLN B 1 62 ? 19.406 -15.82 6.055 1 98.62 62 GLN B C 1
ATOM 4333 O O . GLN B 1 62 ? 19 -14.906 6.781 1 98.62 62 GLN B O 1
ATOM 4338 N N . PRO B 1 63 ? 18.781 -16.984 5.934 1 97.94 63 PRO B N 1
ATOM 4339 C CA . PRO B 1 63 ? 17.578 -17.172 6.742 1 97.94 63 PRO B CA 1
ATOM 4340 C C . PRO B 1 63 ? 17.859 -17.062 8.242 1 97.94 63 PRO B C 1
ATOM 4342 O O . PRO B 1 63 ? 18.922 -17.484 8.711 1 97.94 63 PRO B O 1
ATOM 4345 N N . LEU B 1 64 ? 16.875 -16.594 8.977 1 97.62 64 LEU B N 1
ATOM 4346 C CA . LEU B 1 64 ? 17.016 -16.5 10.422 1 97.62 64 LEU B CA 1
ATOM 4347 C C . LEU B 1 64 ? 16.906 -17.875 11.07 1 97.62 64 LEU B C 1
ATOM 4349 O O . LEU B 1 64 ? 17.516 -18.141 12.102 1 97.62 64 LEU B O 1
ATOM 4353 N N . GLY B 1 65 ? 16.094 -18.672 10.484 1 96.5 65 GLY B N 1
ATOM 4354 C CA . GLY B 1 65 ? 15.844 -20.016 11 1 96.5 65 GLY B CA 1
ATOM 4355 C C . GLY B 1 65 ? 15.766 -21.062 9.906 1 96.5 65 GLY B C 1
ATOM 4356 O O . GLY B 1 65 ? 16.641 -21.141 9.047 1 96.5 65 GLY B O 1
ATOM 4357 N N . ARG B 1 66 ? 14.664 -21.828 10.016 1 95.12 66 ARG B N 1
ATOM 4358 C CA . ARG B 1 66 ? 14.461 -22.906 9.055 1 95.12 66 ARG B CA 1
ATOM 4359 C C . ARG B 1 66 ? 13.961 -22.375 7.719 1 95.12 66 ARG B C 1
ATOM 4361 O O . ARG B 1 66 ? 12.859 -21.828 7.637 1 95.12 66 ARG B O 1
ATOM 4368 N N . PHE B 1 67 ? 14.734 -22.656 6.723 1 96.62 67 PHE B N 1
ATOM 4369 C CA . PHE B 1 67 ? 14.414 -22.141 5.395 1 96.62 67 PHE B CA 1
ATOM 4370 C C . PHE B 1 67 ? 13.391 -23.047 4.703 1 96.62 67 PHE B C 1
ATOM 4372 O O . PHE B 1 67 ? 13.492 -24.266 4.77 1 96.62 67 PHE B O 1
ATOM 4379 N N . HIS B 1 68 ? 12.406 -22.438 4.137 1 97.38 68 HIS B N 1
ATOM 4380 C CA . HIS B 1 68 ? 11.469 -23.062 3.207 1 97.38 68 HIS B CA 1
ATOM 4381 C C . HIS B 1 68 ? 11.609 -22.469 1.809 1 97.38 68 HIS B C 1
ATOM 4383 O O . HIS B 1 68 ? 11.805 -21.266 1.658 1 97.38 68 HIS B O 1
ATOM 4389 N N . PRO B 1 69 ? 11.492 -23.266 0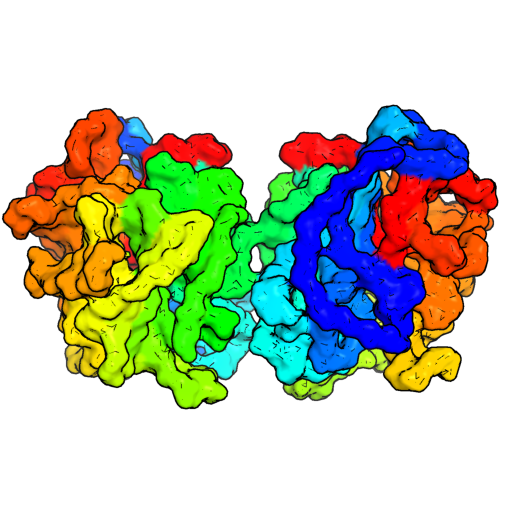.772 1 96.5 69 PRO B N 1
ATOM 4390 C CA . PRO B 1 69 ? 11.703 -22.719 -0.572 1 96.5 69 PRO B CA 1
ATOM 4391 C C . PRO B 1 69 ? 10.742 -21.578 -0.907 1 96.5 69 PRO B C 1
ATOM 4393 O O 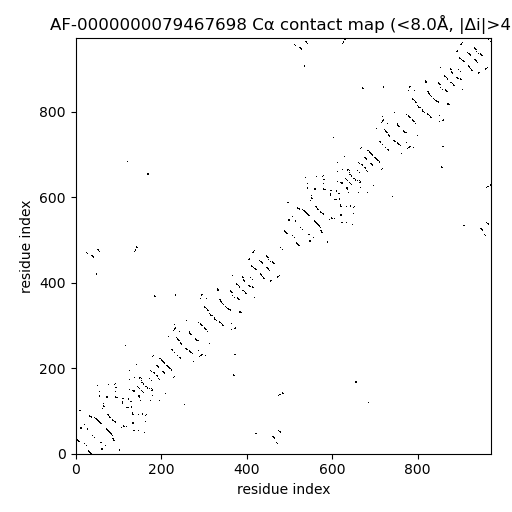. PRO B 1 69 ? 11.062 -20.719 -1.733 1 96.5 69 PRO B O 1
ATOM 4396 N N . PHE B 1 70 ? 9.602 -21.5 -0.239 1 97.06 70 PHE B N 1
ATOM 4397 C CA . PHE B 1 70 ? 8.617 -20.469 -0.542 1 97.06 70 PHE B CA 1
ATOM 4398 C C . PHE B 1 70 ? 8.953 -19.172 0.188 1 97.06 70 PHE B C 1
ATOM 4400 O O . PHE B 1 70 ? 8.234 -18.188 0.061 1 97.06 70 PHE B O 1
ATOM 4407 N N . ASP B 1 71 ? 10.094 -19.141 0.904 1 97.44 71 ASP B N 1
ATOM 4408 C CA . ASP B 1 71 ? 10.547 -17.953 1.606 1 97.44 71 ASP B CA 1
ATOM 4409 C C . ASP B 1 71 ? 11.359 -17.047 0.683 1 97.44 71 ASP B C 1
ATOM 4411 O O . ASP B 1 71 ? 11.594 -15.875 1.001 1 97.44 71 ASP B O 1
ATOM 4415 N N . GLY B 1 72 ? 11.805 -17.562 -0.442 1 98.06 72 GLY B N 1
ATOM 4416 C CA . GLY B 1 72 ? 12.719 -16.828 -1.306 1 98.06 72 GLY B CA 1
ATOM 4417 C C . GLY B 1 72 ? 12.125 -15.539 -1.844 1 98.06 72 GLY B C 1
ATOM 4418 O O . GLY B 1 72 ? 10.906 -15.414 -1.962 1 98.06 72 GLY B O 1
ATOM 4419 N N . ASP B 1 73 ? 12.969 -14.641 -2.215 1 98.62 73 ASP B N 1
ATOM 4420 C CA . ASP B 1 73 ? 12.57 -13.359 -2.779 1 98.62 73 ASP B CA 1
ATOM 4421 C C . ASP B 1 73 ? 12.078 -13.516 -4.215 1 98.62 73 ASP B C 1
ATOM 4423 O O . ASP B 1 73 ? 12.57 -14.367 -4.957 1 98.62 73 ASP B O 1
ATOM 4427 N N . GLY B 1 74 ? 11.094 -12.688 -4.555 1 98.62 74 GLY B N 1
ATOM 4428 C CA . GLY B 1 74 ? 10.617 -12.711 -5.93 1 98.62 74 GLY B CA 1
ATOM 4429 C C . GLY B 1 74 ? 11.633 -12.18 -6.922 1 98.62 74 GLY B C 1
ATOM 4430 O O . GLY B 1 74 ? 12.266 -11.148 -6.68 1 98.62 74 GLY B O 1
ATOM 4431 N N . MET B 1 75 ? 11.789 -12.875 -7.973 1 98.81 75 MET B N 1
ATOM 4432 C CA . MET B 1 75 ? 12.539 -12.43 -9.141 1 98.81 75 MET B CA 1
ATOM 4433 C C . MET B 1 75 ? 11.781 -12.742 -10.43 1 98.81 75 MET B C 1
ATOM 4435 O O . MET B 1 75 ? 11.367 -13.875 -10.648 1 98.81 75 MET B O 1
ATOM 4439 N N . ILE B 1 76 ? 11.617 -11.734 -11.234 1 98.88 76 ILE B N 1
ATOM 4440 C CA . ILE B 1 76 ? 10.945 -11.945 -12.516 1 98.88 76 ILE B CA 1
ATOM 4441 C C . ILE B 1 76 ? 11.992 -12.164 -13.609 1 98.88 76 ILE B C 1
ATOM 4443 O O . ILE B 1 76 ? 12.922 -11.367 -13.758 1 98.88 76 ILE B O 1
ATOM 4447 N N . HIS B 1 77 ? 11.875 -13.266 -14.281 1 98.88 77 HIS B N 1
ATOM 4448 C CA . HIS B 1 77 ? 12.602 -13.531 -15.516 1 98.88 77 HIS B CA 1
ATOM 4449 C C . HIS B 1 77 ? 11.719 -13.273 -16.734 1 98.88 77 HIS B C 1
ATOM 4451 O O . HIS B 1 77 ? 10.586 -13.75 -16.797 1 98.88 77 HIS B O 1
ATOM 4457 N N . GLN B 1 78 ? 12.266 -12.516 -17.625 1 98.88 78 GLN B N 1
ATOM 4458 C CA . GLN B 1 78 ? 11.5 -12.117 -18.797 1 98.88 78 GLN B CA 1
ATOM 4459 C C . GLN B 1 78 ? 12.242 -12.453 -20.094 1 98.88 78 GLN B C 1
ATOM 4461 O O . GLN B 1 78 ? 13.453 -12.273 -20.172 1 98.88 78 GLN B O 1
ATOM 4466 N N . ILE B 1 79 ? 11.57 -13.016 -21.047 1 98.88 79 ILE B N 1
ATOM 4467 C CA . ILE B 1 79 ? 12.055 -13.039 -22.422 1 98.88 79 ILE B CA 1
ATOM 4468 C C . ILE B 1 79 ? 11.031 -12.383 -23.344 1 98.88 79 ILE B C 1
ATOM 4470 O O . ILE B 1 79 ? 9.836 -12.656 -23.25 1 98.88 79 ILE B O 1
ATOM 4474 N N . ASP B 1 80 ? 11.5 -11.492 -24.125 1 98.69 80 ASP B N 1
ATOM 4475 C CA . ASP B 1 80 ? 10.688 -10.719 -25.062 1 98.69 80 ASP B CA 1
ATOM 4476 C C . ASP B 1 80 ? 10.906 -11.188 -26.5 1 98.69 80 ASP B C 1
ATOM 4478 O O . ASP B 1 80 ? 12.031 -11.18 -27 1 98.69 80 ASP B O 1
ATOM 4482 N N . PHE B 1 81 ? 9.836 -11.609 -27.219 1 98.56 81 PHE B N 1
ATOM 4483 C CA . PHE B 1 81 ? 9.875 -12.055 -28.609 1 98.56 81 PHE B CA 1
ATOM 4484 C C . PHE B 1 81 ? 9.258 -11.008 -29.516 1 98.56 81 PHE B C 1
ATOM 4486 O O . PHE B 1 81 ? 8.133 -10.562 -29.297 1 98.56 81 PHE B O 1
ATOM 4493 N N . LYS B 1 82 ? 9.93 -10.656 -30.484 1 96.94 82 LYS B N 1
ATOM 4494 C CA . LYS B 1 82 ? 9.43 -9.727 -31.484 1 96.94 82 LYS B CA 1
ATOM 4495 C C . LYS B 1 82 ? 10.18 -9.875 -32.812 1 96.94 82 LYS B C 1
ATOM 4497 O O . LYS B 1 82 ? 11.406 -9.828 -32.844 1 96.94 82 LYS B O 1
ATOM 4502 N N . ASN B 1 83 ? 9.508 -10.086 -33.906 1 96.38 83 ASN B N 1
ATOM 4503 C CA . ASN B 1 83 ? 10.062 -10.109 -35.25 1 96.38 83 ASN B CA 1
ATOM 4504 C C . ASN B 1 83 ? 11.188 -11.133 -35.375 1 96.38 83 ASN B C 1
ATOM 4506 O O . ASN B 1 83 ? 12.242 -10.828 -35.938 1 96.38 83 ASN B O 1
ATOM 4510 N N . GLY B 1 84 ? 11.023 -12.234 -34.75 1 97.56 84 GLY B N 1
ATOM 4511 C CA . GLY B 1 84 ? 12 -13.312 -34.875 1 97.56 84 GLY B CA 1
ATOM 4512 C C . GLY B 1 84 ? 13.242 -13.094 -34.062 1 97.56 84 GLY B C 1
ATOM 4513 O O . GLY B 1 84 ? 14.273 -13.734 -34.281 1 97.56 84 GLY B O 1
ATOM 4514 N N . GLN B 1 85 ? 13.18 -12.172 -33.188 1 97.69 85 GLN B N 1
ATOM 4515 C CA . GLN B 1 85 ? 14.273 -11.891 -32.281 1 97.69 85 GLN B CA 1
ATOM 4516 C C . GLN B 1 85 ? 13.805 -12 -30.828 1 97.69 85 GLN B C 1
ATOM 4518 O O . GLN B 1 85 ? 12.602 -12.008 -30.547 1 97.69 85 GLN B O 1
ATOM 4523 N N . ALA B 1 86 ? 14.789 -12.141 -29.938 1 98.44 86 ALA B N 1
ATOM 4524 C CA . ALA B 1 86 ? 14.453 -12.234 -28.516 1 98.44 86 ALA B CA 1
ATOM 4525 C C . ALA B 1 86 ? 15.469 -11.492 -27.656 1 98.44 86 ALA B C 1
ATOM 4527 O O . ALA B 1 86 ? 16.641 -11.383 -28.016 1 98.44 86 ALA B O 1
ATOM 4528 N N . SER B 1 87 ? 15.055 -10.922 -26.609 1 98.75 87 SER B N 1
ATOM 4529 C CA . SER B 1 87 ? 15.875 -10.367 -25.531 1 98.75 87 SER B CA 1
ATOM 4530 C C . SER B 1 87 ? 15.438 -10.883 -24.172 1 98.75 87 SER B C 1
ATOM 4532 O O . SER B 1 87 ? 14.312 -11.375 -24.016 1 98.75 87 SER B O 1
ATOM 4534 N N . TYR B 1 88 ? 16.375 -10.859 -23.25 1 98.81 88 TYR B N 1
ATOM 4535 C CA . TYR B 1 88 ? 16.141 -11.391 -21.922 1 98.81 88 TYR B CA 1
ATOM 4536 C C . TYR B 1 88 ? 16.531 -10.375 -20.844 1 98.81 88 TYR B C 1
ATOM 4538 O O . TYR B 1 88 ? 17.484 -9.625 -21.016 1 98.81 88 TYR B O 1
ATOM 4546 N N . ARG B 1 89 ? 15.797 -10.328 -19.75 1 98.81 89 ARG B N 1
ATOM 4547 C CA . ARG B 1 89 ? 16.219 -9.609 -18.547 1 98.81 89 ARG B CA 1
ATOM 4548 C C . ARG B 1 89 ? 15.586 -10.211 -17.297 1 98.81 89 ARG B C 1
ATOM 4550 O O . ARG B 1 89 ? 14.594 -10.938 -17.391 1 98.81 89 ARG B O 1
ATOM 4557 N N . ASN B 1 90 ? 16.188 -9.984 -16.203 1 98.81 90 ASN B N 1
ATOM 4558 C CA . ASN B 1 90 ? 15.648 -10.383 -14.906 1 98.81 90 ASN B CA 1
ATOM 4559 C C . ASN B 1 90 ? 15.781 -9.273 -13.875 1 98.81 90 ASN B C 1
ATOM 4561 O O . ASN B 1 90 ? 16.656 -8.414 -14 1 98.81 90 ASN B O 1
ATOM 4565 N N . ARG B 1 91 ? 14.789 -9.227 -12.961 1 98.88 91 ARG B N 1
ATOM 4566 C CA . ARG B 1 91 ? 14.805 -8.281 -11.852 1 98.88 91 ARG B CA 1
ATOM 4567 C C . ARG B 1 91 ? 14.227 -8.898 -10.586 1 98.88 91 ARG B C 1
ATOM 4569 O O . ARG B 1 91 ? 13.219 -9.602 -10.641 1 98.88 91 ARG B O 1
ATOM 4576 N N . PHE B 1 92 ? 14.875 -8.602 -9.445 1 98.81 92 PHE B N 1
ATOM 4577 C CA . PHE B 1 92 ? 14.18 -8.828 -8.18 1 98.81 92 PHE B CA 1
ATOM 4578 C C . PHE B 1 92 ? 12.945 -7.941 -8.07 1 98.81 92 PHE B C 1
ATOM 4580 O O . PHE B 1 92 ? 12.961 -6.801 -8.531 1 98.81 92 PHE B O 1
ATOM 4587 N N . VAL B 1 93 ? 11.852 -8.531 -7.523 1 98.75 93 VAL B N 1
ATOM 4588 C CA . VAL B 1 93 ? 10.75 -7.676 -7.098 1 98.75 93 VAL B CA 1
ATOM 4589 C C . VAL B 1 93 ? 11.148 -6.91 -5.836 1 98.75 93 VAL B C 1
ATOM 4591 O O . VAL B 1 93 ? 11.383 -7.512 -4.785 1 98.75 93 VAL B O 1
ATOM 4594 N N . ARG B 1 94 ? 11.234 -5.676 -5.945 1 98 94 ARG B N 1
ATOM 4595 C CA . ARG B 1 94 ? 11.711 -4.859 -4.832 1 98 94 ARG B CA 1
ATOM 4596 C C . ARG B 1 94 ? 10.57 -4.496 -3.893 1 98 94 ARG B C 1
ATOM 4598 O O . ARG B 1 94 ? 10.211 -3.322 -3.768 1 98 94 ARG B O 1
ATOM 4605 N N . THR B 1 95 ? 10.141 -5.48 -3.152 1 98.62 95 THR B N 1
ATOM 4606 C CA . THR B 1 95 ? 9.086 -5.289 -2.16 1 98.62 95 THR B CA 1
ATOM 4607 C C . THR B 1 95 ? 9.586 -4.426 -1.004 1 98.62 95 THR B C 1
ATOM 4609 O O . THR B 1 95 ? 10.789 -4.191 -0.867 1 98.62 95 THR B O 1
ATOM 4612 N N . ARG B 1 96 ? 8.625 -3.949 -0.194 1 98.25 96 ARG B N 1
ATOM 4613 C CA . ARG B 1 96 ? 8.969 -3.244 1.035 1 98.25 96 ARG B CA 1
ATOM 4614 C C . ARG B 1 96 ? 9.906 -4.082 1.903 1 98.25 96 ARG B C 1
ATOM 4616 O O . ARG B 1 96 ? 10.875 -3.564 2.459 1 98.25 96 ARG B O 1
ATOM 4623 N N . GLY B 1 97 ? 9.625 -5.336 2.051 1 98.25 97 GLY B N 1
ATOM 4624 C CA . GLY B 1 97 ? 10.477 -6.223 2.83 1 98.25 97 GLY B CA 1
ATOM 4625 C C . GLY B 1 97 ? 11.852 -6.414 2.227 1 98.25 97 GLY B C 1
ATOM 4626 O O . GLY B 1 97 ? 12.852 -6.445 2.945 1 98.25 97 GLY B O 1
ATOM 4627 N N . PHE B 1 98 ? 11.914 -6.562 0.857 1 98.62 98 PHE B N 1
ATOM 4628 C CA . PHE B 1 98 ? 13.188 -6.688 0.159 1 98.62 98 PHE B CA 1
ATOM 4629 C C . PHE B 1 98 ? 14.07 -5.477 0.428 1 98.62 98 PHE B C 1
ATOM 4631 O O . PHE B 1 98 ? 15.242 -5.621 0.779 1 98.62 98 PHE B O 1
ATOM 4638 N N . GLN B 1 99 ? 13.516 -4.305 0.297 1 97.88 99 GLN B N 1
ATOM 4639 C CA . GLN B 1 99 ? 14.281 -3.072 0.467 1 97.88 99 GLN B CA 1
ATOM 4640 C C . GLN B 1 99 ? 14.773 -2.922 1.903 1 97.88 99 GLN B C 1
ATOM 4642 O O . GLN B 1 99 ? 15.906 -2.506 2.137 1 97.88 99 GLN B O 1
ATOM 4647 N N . ALA B 1 100 ? 13.898 -3.221 2.844 1 98 100 ALA B N 1
ATOM 4648 C CA . ALA B 1 100 ? 14.305 -3.146 4.246 1 98 100 ALA B CA 1
ATOM 4649 C C . ALA B 1 100 ? 15.492 -4.07 4.523 1 98 100 ALA B C 1
ATOM 4651 O O . ALA B 1 100 ? 16.422 -3.693 5.234 1 98 100 ALA B O 1
ATOM 4652 N N . GLU B 1 101 ? 15.438 -5.246 4 1 98.5 101 GLU B N 1
ATOM 4653 C CA . GLU B 1 101 ? 16.516 -6.211 4.234 1 98.5 101 GLU B CA 1
ATOM 4654 C C . GLU B 1 101 ? 17.781 -5.812 3.49 1 98.5 101 GLU B C 1
ATOM 4656 O O . GLU B 1 101 ? 18.891 -6.117 3.936 1 98.5 101 GLU B O 1
ATOM 4661 N N . GLN B 1 102 ? 17.641 -5.184 2.289 1 98.06 102 GLN B N 1
ATOM 4662 C CA . GLN B 1 102 ? 18.812 -4.617 1.626 1 98.06 102 GLN B CA 1
ATOM 4663 C C . GLN B 1 102 ? 19.531 -3.621 2.531 1 98.06 102 GLN B C 1
ATOM 4665 O O . GLN B 1 102 ? 20.75 -3.648 2.643 1 98.06 102 GLN B O 1
ATOM 4670 N N . GLU B 1 103 ? 18.75 -2.791 3.141 1 96.62 103 GLU B N 1
ATOM 4671 C CA . GLU B 1 103 ? 19.328 -1.783 4.023 1 96.62 103 GLU B CA 1
ATOM 4672 C C . GLU B 1 103 ? 19.969 -2.426 5.254 1 96.62 103 GLU B C 1
ATOM 4674 O O . GLU B 1 103 ? 21.047 -2.02 5.688 1 96.62 103 GLU B O 1
ATOM 4679 N N . ALA B 1 104 ? 19.281 -3.418 5.805 1 97.25 104 ALA B N 1
ATOM 4680 C CA . ALA B 1 104 ? 19.75 -4.09 7.012 1 97.25 104 ALA B CA 1
ATOM 4681 C C . ALA B 1 104 ? 20.922 -5.027 6.691 1 97.25 104 ALA B C 1
ATOM 4683 O O . ALA B 1 104 ? 21.609 -5.5 7.598 1 97.25 104 ALA B O 1
ATOM 4684 N N . ALA B 1 105 ? 21.141 -5.375 5.41 1 97.75 105 ALA B N 1
ATOM 4685 C CA . ALA B 1 105 ? 22.141 -6.34 4.949 1 97.75 105 ALA B CA 1
ATOM 4686 C C . ALA B 1 105 ? 21.953 -7.691 5.637 1 97.75 105 ALA B C 1
ATOM 4688 O O . ALA B 1 105 ? 22.922 -8.305 6.086 1 97.75 105 ALA B O 1
ATOM 4689 N N . GLY B 1 106 ? 20.688 -8.086 5.727 1 98.25 106 GLY B N 1
ATOM 4690 C CA . GLY B 1 106 ? 20.344 -9.336 6.387 1 98.25 106 GLY B CA 1
ATOM 4691 C C . GLY B 1 106 ? 18.844 -9.531 6.516 1 98.25 106 GLY B C 1
ATOM 4692 O O . GLY B 1 106 ? 18.062 -8.609 6.246 1 98.25 106 GLY B O 1
ATOM 4693 N N . SER B 1 107 ? 18.453 -10.75 6.945 1 98.5 107 SER B N 1
ATOM 4694 C CA . SER B 1 107 ? 17.031 -11.07 7.098 1 98.5 107 SER B CA 1
ATOM 4695 C C . SER B 1 107 ? 16.438 -10.367 8.305 1 98.5 107 SER B C 1
ATOM 4697 O O . SER B 1 107 ? 17.078 -10.258 9.352 1 98.5 107 SER B O 1
ATOM 4699 N N . LEU B 1 108 ? 15.188 -9.945 8.109 1 98.44 108 LEU B N 1
ATOM 4700 C CA . LEU B 1 108 ? 14.453 -9.312 9.195 1 98.44 108 LEU B CA 1
ATOM 4701 C C . LEU B 1 108 ? 13.25 -10.164 9.602 1 98.44 108 LEU B C 1
ATOM 4703 O O . LEU B 1 108 ? 12.656 -9.945 10.656 1 98.44 108 LEU B O 1
ATOM 4707 N N . TRP B 1 109 ? 12.898 -11.117 8.789 1 98.44 109 TRP B N 1
ATOM 4708 C CA . TRP B 1 109 ? 11.758 -11.984 9.07 1 98.44 109 TRP B CA 1
ATOM 4709 C C . TRP B 1 109 ? 12.172 -13.453 9.008 1 98.44 109 TRP B C 1
ATOM 4711 O O . TRP B 1 109 ? 13.047 -13.828 8.227 1 98.44 109 TRP B O 1
ATOM 4721 N N . GLY B 1 110 ? 11.539 -14.227 9.883 1 97.44 110 GLY B N 1
ATOM 4722 C CA . GLY B 1 110 ? 11.609 -15.672 9.711 1 97.44 110 GLY B CA 1
ATOM 4723 C C . GLY B 1 110 ? 10.781 -16.172 8.547 1 97.44 110 GLY B C 1
ATOM 4724 O O . GLY B 1 110 ? 10.055 -15.406 7.918 1 97.44 110 GLY B O 1
ATOM 4725 N N . GLY B 1 111 ? 10.906 -17.5 8.305 1 96.5 111 GLY B N 1
ATOM 4726 C CA . GLY B 1 111 ? 10.18 -18.109 7.199 1 96.5 111 GLY B CA 1
ATOM 4727 C C . GLY B 1 111 ? 8.953 -18.891 7.648 1 96.5 111 GLY B C 1
ATOM 4728 O O . GLY B 1 111 ? 8.562 -18.812 8.82 1 96.5 111 GLY B O 1
ATOM 4729 N N . LEU B 1 112 ? 8.367 -19.516 6.711 1 96.12 112 LEU B N 1
ATOM 4730 C CA . LEU B 1 112 ? 7.121 -20.266 6.871 1 96.12 112 LEU B CA 1
ATOM 4731 C C . LEU B 1 112 ? 7.254 -21.312 7.973 1 96.12 112 LEU B C 1
ATOM 4733 O O . LEU B 1 112 ? 6.281 -21.609 8.672 1 96.12 112 LEU B O 1
ATOM 4737 N N . ALA B 1 113 ? 8.414 -21.891 8.141 1 95.62 113 ALA B N 1
ATOM 4738 C CA . ALA B 1 113 ? 8.617 -23 9.078 1 95.62 113 ALA B CA 1
ATOM 4739 C C . ALA B 1 113 ? 9.078 -22.484 10.438 1 95.62 113 ALA B C 1
ATOM 4741 O O . ALA B 1 113 ? 9.328 -23.281 11.352 1 95.62 113 ALA B O 1
ATOM 4742 N N . ASP B 1 114 ? 9.258 -21.188 10.539 1 96.88 114 ASP B N 1
ATOM 4743 C CA . ASP B 1 114 ? 9.805 -20.625 11.758 1 96.88 114 ASP B CA 1
ATOM 4744 C C . ASP B 1 114 ? 8.695 -20.156 12.695 1 96.88 114 ASP B C 1
ATOM 4746 O O . ASP B 1 114 ? 7.59 -19.844 12.25 1 96.88 114 ASP B O 1
ATOM 4750 N N . PRO B 1 115 ? 9 -20.219 13.984 1 96.38 115 PRO B N 1
ATOM 4751 C CA . PRO B 1 115 ? 8.062 -19.562 14.898 1 96.38 115 PRO B CA 1
ATOM 4752 C C . PRO B 1 115 ? 7.953 -18.062 14.648 1 96.38 115 PRO B C 1
ATOM 4754 O O . PRO B 1 115 ? 8.914 -17.438 14.203 1 96.38 115 PRO B O 1
ATOM 4757 N N . VAL B 1 116 ? 6.816 -17.469 14.977 1 96.12 116 VAL B N 1
ATOM 4758 C CA . VAL B 1 116 ? 6.516 -16.078 14.656 1 96.12 116 VAL B CA 1
ATOM 4759 C C . VAL B 1 116 ? 7.477 -15.156 15.398 1 96.12 116 VAL B C 1
ATOM 4761 O O . VAL B 1 116 ? 7.758 -14.039 14.953 1 96.12 116 VAL B O 1
ATOM 4764 N N . GLN B 1 117 ? 8.078 -15.594 16.516 1 95.19 117 GLN B N 1
ATOM 4765 C CA . GLN B 1 117 ? 8.906 -14.766 17.391 1 95.19 117 GLN B CA 1
ATOM 4766 C C . GLN B 1 117 ? 10.25 -14.453 16.734 1 95.19 117 GLN B C 1
ATOM 4768 O O . GLN B 1 117 ? 10.977 -13.57 17.188 1 95.19 117 GLN B O 1
ATOM 4773 N N . LEU B 1 118 ? 10.57 -15.164 15.664 1 96.75 118 LEU B N 1
ATOM 4774 C CA . LEU B 1 118 ? 11.852 -14.938 15 1 96.75 118 LEU B CA 1
ATOM 4775 C C . LEU B 1 118 ? 11.82 -13.648 14.188 1 96.75 118 LEU B C 1
ATOM 4777 O O . LEU B 1 118 ? 12.867 -13.102 13.844 1 96.75 118 LEU B O 1
ATOM 4781 N N . ALA B 1 119 ? 10.641 -13.227 13.805 1 96.75 119 ALA B N 1
ATOM 4782 C CA . ALA B 1 119 ? 10.516 -11.984 13.047 1 96.75 119 ALA B CA 1
ATOM 4783 C C . ALA B 1 119 ? 10.922 -10.781 13.898 1 96.75 119 ALA B C 1
ATOM 4785 O O . ALA B 1 119 ? 10.508 -10.656 15.047 1 96.75 119 ALA B O 1
ATOM 4786 N N . LYS B 1 120 ? 11.695 -9.914 13.32 1 96.25 120 LYS B N 1
ATOM 4787 C CA . LYS B 1 120 ? 12.18 -8.727 14.016 1 96.25 120 LYS B CA 1
ATOM 4788 C C . LYS B 1 120 ? 11.242 -7.539 13.797 1 96.25 120 LYS B C 1
ATOM 4790 O O . LYS B 1 120 ? 11.352 -6.52 14.477 1 96.25 120 LYS B O 1
ATOM 4795 N N . ARG B 1 121 ? 10.367 -7.684 12.859 1 95.81 121 ARG B N 1
ATOM 4796 C CA . ARG B 1 121 ? 9.352 -6.688 12.523 1 95.81 121 ARG B CA 1
ATOM 4797 C C . ARG B 1 121 ? 8.016 -7.348 12.219 1 95.81 121 ARG B C 1
ATOM 4799 O O . ARG B 1 121 ? 7.961 -8.539 11.906 1 95.81 121 ARG B O 1
ATOM 4806 N N . PRO B 1 122 ? 6.926 -6.543 12.32 1 94.81 122 PRO B N 1
ATOM 4807 C CA . PRO B 1 122 ? 5.66 -7.102 11.844 1 94.81 122 PRO B CA 1
ATOM 4808 C C . PRO B 1 122 ? 5.715 -7.516 10.375 1 94.81 122 PRO B C 1
ATOM 4810 O O . PRO B 1 122 ? 6.344 -6.832 9.555 1 94.81 122 PRO B O 1
ATOM 4813 N N . GLY B 1 123 ? 5.094 -8.641 10.062 1 96.81 123 GLY B N 1
ATOM 4814 C CA . GLY B 1 123 ? 5.105 -9.148 8.703 1 96.81 123 GLY B CA 1
ATOM 4815 C C . GLY B 1 123 ? 3.795 -8.93 7.973 1 96.81 123 GLY B C 1
ATOM 4816 O O . GLY B 1 123 ? 3.072 -7.973 8.25 1 96.81 123 GLY B O 1
ATOM 4817 N N . TRP B 1 124 ? 3.543 -9.758 6.973 1 97.25 124 TRP B N 1
ATOM 4818 C CA . TRP B 1 124 ? 2.426 -9.523 6.062 1 97.25 124 TRP B CA 1
ATOM 4819 C C . TRP B 1 124 ? 1.522 -10.75 5.984 1 97.25 124 TRP B C 1
ATOM 4821 O O . TRP B 1 124 ? 1.898 -11.836 6.43 1 97.25 124 TRP B O 1
ATOM 4831 N N . GLY B 1 125 ? 0.416 -10.445 5.375 1 94.75 125 GLY B N 1
ATOM 4832 C CA . GLY B 1 125 ? -0.474 -11.492 4.898 1 94.75 125 GLY B CA 1
ATOM 4833 C C . GLY B 1 125 ? -1.234 -12.188 6.016 1 94.75 125 GLY B C 1
ATOM 4834 O O . GLY B 1 125 ? -1.302 -11.672 7.137 1 94.75 125 GLY B O 1
ATOM 4835 N N . ALA B 1 126 ? -1.805 -13.305 5.637 1 96.62 126 ALA B N 1
ATOM 4836 C CA . ALA B 1 126 ? -2.652 -14.055 6.559 1 96.62 126 ALA B CA 1
ATOM 4837 C C . ALA B 1 126 ? -1.842 -14.602 7.734 1 96.62 126 ALA B C 1
ATOM 4839 O O . ALA B 1 126 ? -2.354 -14.719 8.852 1 96.62 126 ALA B O 1
ATOM 4840 N N . HIS B 1 127 ? -0.542 -14.914 7.461 1 96.31 127 HIS B N 1
ATOM 4841 C CA . HIS B 1 127 ? 0.333 -15.406 8.516 1 96.31 127 HIS B CA 1
ATOM 4842 C C . HIS B 1 127 ? 0.691 -14.297 9.5 1 96.31 127 HIS B C 1
ATOM 4844 O O . HIS B 1 127 ? 0.697 -14.516 10.711 1 96.31 127 HIS B O 1
ATOM 4850 N N . GLY B 1 128 ? 1.023 -13.148 8.984 1 95.94 128 GLY B N 1
ATOM 4851 C CA . GLY B 1 128 ? 1.22 -11.945 9.781 1 95.94 128 GLY B CA 1
ATOM 4852 C C . GLY B 1 128 ? 2.658 -11.742 10.211 1 95.94 128 GLY B C 1
ATOM 4853 O O . GLY B 1 128 ? 3.023 -10.672 10.695 1 95.94 128 GLY B O 1
ATOM 4854 N N . SER B 1 129 ? 3.531 -12.742 9.992 1 96.69 129 SER B N 1
ATOM 4855 C CA . SER B 1 129 ? 4.898 -12.609 10.484 1 96.69 129 SER B CA 1
ATOM 4856 C C . SER B 1 129 ? 5.914 -12.883 9.375 1 96.69 129 SER B C 1
ATOM 4858 O O . SER B 1 129 ? 7.117 -12.914 9.625 1 96.69 129 SER B O 1
ATOM 4860 N N . LEU B 1 130 ? 5.418 -13.023 8.172 1 98.06 130 LEU B N 1
ATOM 4861 C CA . LEU B 1 130 ? 6.293 -13.359 7.051 1 98.06 130 LEU B CA 1
ATOM 4862 C C . LEU B 1 130 ? 6.621 -12.109 6.234 1 98.06 130 LEU B C 1
ATOM 4864 O O . LEU B 1 130 ? 5.871 -11.133 6.258 1 98.06 130 LEU B O 1
ATOM 4868 N N . LYS B 1 131 ? 7.754 -12.188 5.582 1 98.12 131 LYS B N 1
ATOM 4869 C CA . LYS B 1 131 ? 8.031 -11.203 4.543 1 98.12 131 LYS B CA 1
ATOM 4870 C C . LYS B 1 131 ? 7.141 -11.43 3.322 1 98.12 131 LYS B C 1
ATOM 4872 O O . LYS B 1 131 ? 6.953 -12.562 2.889 1 98.12 131 LYS B O 1
ATOM 4877 N N . ASP B 1 132 ? 6.508 -10.367 2.836 1 98.31 132 ASP B N 1
ATOM 4878 C CA . ASP B 1 132 ? 5.906 -10.445 1.509 1 98.31 132 ASP B CA 1
ATOM 4879 C C . ASP B 1 132 ? 6.98 -10.492 0.422 1 98.31 132 ASP B C 1
ATOM 4881 O O . ASP B 1 132 ? 7.465 -9.453 -0.025 1 98.31 132 ASP B O 1
ATOM 4885 N N . SER B 1 133 ? 7.273 -11.656 -0.038 1 97.94 133 SER B N 1
ATOM 4886 C CA . SER B 1 133 ? 8.328 -11.82 -1.037 1 97.94 133 SER B CA 1
ATOM 4887 C C . SER B 1 133 ? 7.789 -11.594 -2.445 1 97.94 133 SER B C 1
ATOM 4889 O O . SER B 1 133 ? 8.562 -11.461 -3.396 1 97.94 133 SER B O 1
ATOM 4891 N N . SER B 1 134 ? 6.438 -11.516 -2.553 1 98.5 134 SER B N 1
ATOM 4892 C CA . SER B 1 134 ? 5.801 -11.375 -3.857 1 98.5 134 SER B CA 1
ATOM 4893 C C . SER B 1 134 ? 6.391 -12.352 -4.871 1 98.5 134 SER B C 1
ATOM 4895 O O . SER B 1 134 ? 6.66 -11.984 -6.016 1 98.5 134 SER B O 1
ATOM 4897 N N . SER B 1 135 ? 6.562 -13.562 -4.477 1 98.44 135 SER B N 1
ATOM 4898 C CA . SER B 1 135 ? 7.367 -14.508 -5.25 1 98.44 135 SER B CA 1
ATOM 4899 C C . SER B 1 135 ? 6.504 -15.617 -5.84 1 98.44 135 SER B C 1
ATOM 4901 O O . SER B 1 135 ? 7.016 -16.516 -6.52 1 98.44 135 SER B O 1
ATOM 4903 N N . THR B 1 136 ? 5.188 -15.562 -5.645 1 98.44 136 THR B N 1
ATOM 4904 C CA . THR B 1 136 ? 4.355 -16.719 -5.98 1 98.44 136 THR B CA 1
ATOM 4905 C C . THR B 1 136 ? 3.994 -16.703 -7.465 1 98.44 136 THR B C 1
ATOM 4907 O O . THR B 1 136 ? 4.414 -17.578 -8.219 1 98.44 136 THR B O 1
ATOM 4910 N N . ASP B 1 137 ? 3.271 -15.734 -7.855 1 98.62 137 ASP B N 1
ATOM 4911 C CA . ASP B 1 137 ? 2.74 -15.688 -9.211 1 98.62 137 ASP B CA 1
ATOM 4912 C C . ASP B 1 137 ? 3.018 -14.344 -9.867 1 98.62 137 ASP B C 1
ATOM 4914 O O . ASP B 1 137 ? 3.564 -13.438 -9.234 1 98.62 137 ASP B O 1
ATOM 4918 N N . VAL B 1 138 ? 2.781 -14.258 -11.133 1 98.81 138 VAL B N 1
ATOM 4919 C CA . VAL B 1 138 ? 2.826 -13.023 -11.914 1 98.81 138 VAL B CA 1
ATOM 4920 C C . VAL B 1 138 ? 1.768 -13.07 -13.016 1 98.81 138 VAL B C 1
ATOM 4922 O O . VAL B 1 138 ? 1.634 -14.07 -13.719 1 98.81 138 VAL B O 1
ATOM 4925 N N . VAL B 1 139 ? 0.955 -12.039 -13.117 1 98.62 139 VAL B N 1
ATOM 4926 C CA . VAL B 1 139 ? -0.011 -11.859 -14.203 1 98.62 139 VAL B CA 1
ATOM 4927 C C . VAL B 1 139 ? 0.179 -10.484 -14.844 1 98.62 139 VAL B C 1
ATOM 4929 O O . VAL B 1 139 ? 0.946 -9.664 -14.344 1 98.62 139 VAL B O 1
ATOM 4932 N N . VAL B 1 140 ? -0.416 -10.344 -16 1 98.56 140 VAL B N 1
ATOM 4933 C CA . VAL B 1 140 ? -0.417 -9.031 -16.641 1 98.56 140 VAL B CA 1
ATOM 4934 C C . VAL B 1 140 ? -1.842 -8.477 -16.688 1 98.56 140 VAL B C 1
ATOM 4936 O O . VAL B 1 140 ? -2.744 -9.133 -17.219 1 98.56 140 VAL B O 1
ATOM 4939 N N . HIS B 1 141 ? -2.062 -7.371 -16.094 1 98.25 141 HIS B N 1
ATOM 4940 C CA . HIS B 1 141 ? -3.35 -6.688 -16.047 1 98.25 141 HIS B CA 1
ATOM 4941 C C . HIS B 1 141 ? -3.189 -5.188 -16.297 1 98.25 141 HIS B C 1
ATOM 4943 O O . HIS B 1 141 ? -2.266 -4.566 -15.758 1 98.25 141 HIS B O 1
ATOM 4949 N N . ALA B 1 142 ? -4.043 -4.66 -17.141 1 97.12 142 ALA B N 1
ATOM 4950 C CA . ALA B 1 142 ? -4.031 -3.234 -17.469 1 97.12 142 ALA B CA 1
ATOM 4951 C C . ALA B 1 142 ? -2.641 -2.783 -17.891 1 97.12 142 ALA B C 1
ATOM 4953 O O . ALA B 1 142 ? -2.154 -1.738 -17.453 1 97.12 142 ALA B O 1
ATOM 4954 N N . GLY B 1 143 ? -1.956 -3.652 -18.562 1 97.44 143 GLY B N 1
ATOM 4955 C CA . GLY B 1 143 ? -0.702 -3.316 -19.219 1 97.44 143 GLY B CA 1
ATOM 4956 C C . GLY B 1 143 ? 0.501 -3.441 -18.312 1 97.44 143 GLY B C 1
ATOM 4957 O O . GLY B 1 143 ? 1.621 -3.102 -18.688 1 97.44 143 GLY B O 1
ATOM 4958 N N . LYS B 1 144 ? 0.345 -3.945 -17.094 1 98.12 144 LYS B N 1
ATOM 4959 C CA . LYS B 1 144 ? 1.444 -4.051 -16.141 1 98.12 144 LYS B CA 1
ATOM 4960 C C . LYS B 1 144 ? 1.542 -5.461 -15.57 1 98.12 144 LYS B C 1
ATOM 4962 O O . LYS B 1 144 ? 0.539 -6.172 -15.477 1 98.12 144 LYS B O 1
ATOM 4967 N N . ALA B 1 145 ? 2.77 -5.859 -15.25 1 98.56 145 ALA B N 1
ATOM 4968 C CA . ALA B 1 145 ? 2.951 -7.098 -14.5 1 98.56 145 ALA B CA 1
ATOM 4969 C C . ALA B 1 145 ? 2.572 -6.91 -13.031 1 98.56 145 ALA B C 1
ATOM 4971 O O . ALA B 1 145 ? 2.873 -5.871 -12.43 1 98.56 145 ALA B O 1
ATOM 4972 N N . LEU B 1 146 ? 1.826 -7.812 -12.531 1 98.81 146 LEU B N 1
ATOM 4973 C CA . LEU B 1 146 ? 1.442 -7.859 -11.125 1 98.81 146 LEU B CA 1
ATOM 4974 C C . LEU B 1 146 ? 1.949 -9.141 -10.469 1 98.81 146 LEU B C 1
ATOM 4976 O O . LEU B 1 146 ? 1.532 -10.242 -10.836 1 98.81 146 LEU B O 1
ATOM 4980 N N . SER B 1 147 ? 2.898 -8.992 -9.516 1 98.81 147 SER B N 1
ATOM 4981 C CA . SER B 1 147 ? 3.402 -10.148 -8.781 1 98.81 147 SER B CA 1
ATOM 4982 C C . SER B 1 147 ? 2.693 -10.305 -7.438 1 98.81 147 SER B C 1
ATOM 4984 O O . SER B 1 147 ? 2.275 -9.312 -6.836 1 98.81 147 SER B O 1
ATOM 4986 N N . THR B 1 148 ? 2.488 -11.523 -7 1 98.75 148 THR B N 1
ATOM 4987 C CA . THR B 1 148 ? 1.661 -11.781 -5.824 1 98.75 148 THR B CA 1
ATOM 4988 C C . THR B 1 148 ? 2.369 -12.727 -4.859 1 98.75 148 THR B C 1
ATOM 4990 O O . THR B 1 148 ? 3.357 -13.367 -5.223 1 98.75 148 THR B O 1
ATOM 4993 N N . PHE B 1 149 ? 1.952 -12.789 -3.674 1 98.31 149 PHE B N 1
ATOM 4994 C CA . PHE B 1 149 ? 2.391 -13.648 -2.582 1 98.31 149 PHE B CA 1
ATOM 4995 C C . PHE B 1 149 ? 1.243 -14.523 -2.088 1 98.31 149 PHE B C 1
ATOM 4997 O O . PHE B 1 149 ? 0.167 -14.016 -1.761 1 98.31 149 PHE B O 1
ATOM 5004 N N . TYR B 1 150 ? 1.441 -15.797 -1.92 1 96.69 150 TYR B N 1
ATOM 5005 C CA . TYR B 1 150 ? 0.365 -16.75 -1.708 1 96.69 150 TYR B CA 1
ATOM 5006 C C . TYR B 1 150 ? -0.277 -16.562 -0.339 1 96.69 150 TYR B C 1
ATOM 5008 O O . TYR B 1 150 ? -1.395 -17.031 -0.1 1 96.69 150 TYR B O 1
ATOM 5016 N N . GLN B 1 151 ? 0.422 -15.906 0.563 1 96.94 151 GLN B N 1
ATOM 5017 C CA . GLN B 1 151 ? -0.132 -15.617 1.884 1 96.94 151 GLN B CA 1
ATOM 5018 C C . GLN B 1 151 ? -0.881 -14.289 1.894 1 96.94 151 GLN B C 1
ATOM 5020 O O . GLN B 1 151 ? -0.952 -13.617 2.926 1 96.94 151 GLN B O 1
ATOM 5025 N N . CYS B 1 152 ? -1.348 -13.836 0.777 1 98.31 152 CYS B N 1
ATOM 5026 C CA . CYS B 1 152 ? -2.166 -12.633 0.637 1 98.31 152 CYS B CA 1
ATOM 5027 C C . CYS B 1 152 ? -1.344 -11.383 0.904 1 98.31 152 CYS B C 1
ATOM 5029 O O . CYS B 1 152 ? -1.662 -10.602 1.807 1 98.31 152 CYS B O 1
ATOM 5031 N N . GLY B 1 153 ? -0.394 -11.109 0.017 1 98 153 GLY B N 1
ATOM 5032 C CA . GLY B 1 153 ? 0.479 -9.953 0.125 1 98 153 GLY B CA 1
ATOM 5033 C C . GLY B 1 153 ? -0.109 -8.703 -0.503 1 98 153 GLY B C 1
ATOM 5034 O O . GLY B 1 153 ? -1.311 -8.641 -0.768 1 98 153 GLY B O 1
ATOM 5035 N N . GLU B 1 154 ? 0.72 -7.688 -0.781 1 97.94 154 GLU B N 1
ATOM 5036 C CA . GLU B 1 154 ? 0.33 -6.348 -1.212 1 97.94 154 GLU B CA 1
ATOM 5037 C C . GLU B 1 154 ? 0.12 -6.293 -2.723 1 97.94 154 GLU B C 1
ATOM 5039 O O . GLU B 1 154 ? -0.593 -5.422 -3.223 1 97.94 154 GLU B O 1
ATOM 5044 N N . GLY B 1 155 ? 0.707 -7.164 -3.453 1 98.56 155 GLY B N 1
ATOM 5045 C CA . GLY B 1 155 ? 0.78 -7.012 -4.898 1 98.56 155 GLY B CA 1
ATOM 5046 C C . GLY B 1 155 ? 1.757 -5.934 -5.336 1 98.56 155 GLY B C 1
ATOM 5047 O O . GLY B 1 155 ? 1.746 -4.824 -4.797 1 98.56 155 GLY B O 1
ATOM 5048 N N . TYR B 1 156 ? 2.656 -6.242 -6.23 1 98.75 156 TYR B N 1
ATOM 5049 C CA . TYR B 1 156 ? 3.654 -5.301 -6.723 1 98.75 156 TYR B CA 1
ATOM 5050 C C . TYR B 1 156 ? 3.607 -5.199 -8.242 1 98.75 156 TYR B C 1
ATOM 5052 O O . TYR B 1 156 ? 3.484 -6.215 -8.938 1 98.75 156 TYR B O 1
ATOM 5060 N N . ARG B 1 157 ? 3.732 -3.986 -8.734 1 98.06 157 ARG B N 1
ATOM 5061 C CA . ARG B 1 157 ? 3.615 -3.725 -10.164 1 98.06 157 ARG B CA 1
ATOM 5062 C C . ARG B 1 157 ? 4.988 -3.498 -10.797 1 98.06 157 ARG B C 1
ATOM 5064 O O . ARG B 1 157 ? 5.848 -2.844 -10.203 1 98.06 157 ARG B O 1
ATOM 5071 N N . LEU B 1 158 ? 5.168 -4.055 -11.969 1 98.25 158 LEU B N 1
ATOM 5072 C CA . LEU B 1 158 ? 6.348 -3.838 -12.805 1 98.25 158 LEU B CA 1
ATOM 5073 C C . LEU B 1 158 ? 5.945 -3.566 -14.25 1 98.25 158 LEU B C 1
ATOM 5075 O O . LEU B 1 158 ? 4.902 -4.035 -14.711 1 98.25 158 LEU B O 1
ATOM 5079 N N . ASP B 1 159 ? 6.762 -2.834 -14.938 1 98.06 159 ASP B N 1
ATOM 5080 C CA . ASP B 1 159 ? 6.633 -2.766 -16.391 1 98.06 159 ASP B CA 1
ATOM 5081 C C . ASP B 1 159 ? 6.98 -4.105 -17.031 1 98.06 159 ASP B C 1
ATOM 5083 O O . ASP B 1 159 ? 8.086 -4.621 -16.844 1 98.06 159 ASP B O 1
ATOM 5087 N N . PRO B 1 160 ? 6.098 -4.641 -17.766 1 98.12 160 PRO B N 1
ATOM 5088 C CA . PRO B 1 160 ? 6.348 -5.992 -18.281 1 98.12 160 PRO B CA 1
ATOM 5089 C C . PRO B 1 160 ? 7.445 -6.031 -19.344 1 98.12 160 PRO B C 1
ATOM 5091 O O . PRO B 1 160 ? 7.961 -7.105 -19.656 1 98.12 160 PRO B O 1
ATOM 5094 N N . LEU B 1 161 ? 7.816 -4.902 -19.922 1 97.5 161 LEU B N 1
ATOM 5095 C CA . LEU B 1 161 ? 8.828 -4.867 -20.984 1 97.5 161 LEU B CA 1
ATOM 5096 C C . LEU B 1 161 ? 10.203 -4.551 -20.391 1 97.5 161 LEU B C 1
ATOM 5098 O O . LEU B 1 161 ? 11.211 -5.117 -20.828 1 97.5 161 LEU B O 1
ATOM 5102 N N . THR B 1 162 ? 10.234 -3.672 -19.375 1 97.62 162 THR B N 1
ATOM 5103 C CA . THR B 1 162 ? 11.523 -3.209 -18.859 1 97.62 162 THR B CA 1
ATOM 5104 C C . THR B 1 162 ? 11.797 -3.791 -17.484 1 97.62 162 THR B C 1
ATOM 5106 O O . THR B 1 162 ? 12.93 -3.748 -17 1 97.62 162 THR B O 1
ATOM 5109 N N . LEU B 1 163 ? 10.75 -4.246 -16.781 1 98.38 163 LEU B N 1
ATOM 5110 C CA . LEU B 1 163 ? 10.734 -4.742 -15.414 1 98.38 163 LEU B CA 1
ATOM 5111 C C . LEU B 1 163 ? 11.055 -3.623 -14.422 1 98.38 163 LEU B C 1
ATOM 5113 O O . LEU B 1 163 ? 11.461 -3.889 -13.289 1 98.38 163 LEU B O 1
ATOM 5117 N N . GLU B 1 164 ? 10.891 -2.416 -14.93 1 97.56 164 GLU B N 1
ATOM 5118 C CA . GLU B 1 164 ? 10.969 -1.3 -13.984 1 97.56 164 GLU B CA 1
ATOM 5119 C C . GLU B 1 164 ? 9.938 -1.445 -12.875 1 97.56 164 GLU B C 1
ATOM 5121 O O . GLU B 1 164 ? 8.781 -1.805 -13.133 1 97.56 164 GLU B O 1
ATOM 5126 N N . GLN B 1 165 ? 10.406 -1.15 -11.641 1 97.19 165 GLN B N 1
ATOM 5127 C CA . GLN B 1 165 ? 9.555 -1.277 -10.461 1 97.19 165 GLN B CA 1
ATOM 5128 C C . GLN B 1 165 ? 8.57 -0.114 -10.359 1 97.19 165 GLN B C 1
ATOM 5130 O O . GLN B 1 165 ? 8.969 1.05 -10.461 1 97.19 165 GLN B O 1
ATOM 5135 N N . GLU B 1 166 ? 7.309 -0.45 -10.109 1 96.69 166 GLU B N 1
ATOM 5136 C CA . GLU B 1 166 ? 6.328 0.628 -10.008 1 96.69 166 GLU B CA 1
ATOM 5137 C C . GLU B 1 166 ? 5.676 0.656 -8.633 1 96.69 166 GLU B C 1
ATOM 5139 O O . GLU B 1 166 ? 4.723 1.405 -8.406 1 96.69 166 GLU B O 1
ATOM 5144 N N . GLY B 1 167 ? 6.117 -0.186 -7.754 1 96.88 167 GLY B N 1
ATOM 5145 C CA . GLY B 1 167 ? 5.672 -0.148 -6.371 1 96.88 167 GLY B CA 1
ATOM 5146 C C . GLY B 1 167 ? 4.418 -0.962 -6.121 1 96.88 167 GLY B C 1
ATOM 5147 O O . GLY B 1 167 ? 4.152 -1.936 -6.832 1 96.88 167 GLY B O 1
ATOM 5148 N N . LEU B 1 168 ? 3.654 -0.592 -5.082 1 97.69 168 LEU B N 1
ATOM 5149 C CA . LEU B 1 168 ? 2.479 -1.321 -4.621 1 97.69 168 LEU B CA 1
ATOM 5150 C C . LEU B 1 168 ? 1.308 -1.122 -5.578 1 97.69 168 LEU B C 1
ATOM 5152 O O . LEU B 1 168 ? 1.172 -0.058 -6.188 1 97.69 168 LEU B O 1
ATOM 5156 N N . GLU B 1 169 ? 0.49 -2.127 -5.629 1 98.06 169 GLU B N 1
ATOM 5157 C CA . GLU B 1 169 ? -0.81 -1.972 -6.273 1 98.06 169 GLU B CA 1
ATOM 5158 C C . GLU B 1 169 ? -1.778 -1.195 -5.387 1 98.06 169 GLU B C 1
ATOM 5160 O O . GLU B 1 169 ? -2.07 -1.615 -4.262 1 98.06 169 GLU B O 1
ATOM 5165 N N . SER B 1 170 ? -2.379 -0.207 -5.922 1 97.56 170 SER B N 1
ATOM 5166 C CA . SER B 1 170 ? -3.074 0.794 -5.121 1 97.56 170 SER B CA 1
ATOM 5167 C C . SER B 1 170 ? -4.434 0.283 -4.656 1 97.56 170 SER B C 1
ATOM 5169 O O . SER B 1 170 ? -4.941 0.711 -3.617 1 97.56 170 SER B O 1
ATOM 5171 N N . TRP B 1 171 ? -5.059 -0.609 -5.383 1 97.94 171 TRP B N 1
ATOM 5172 C CA . TRP B 1 171 ? -6.445 -0.97 -5.109 1 97.94 171 TRP B CA 1
ATOM 5173 C C . TRP B 1 171 ? -6.523 -2.143 -4.137 1 97.94 171 TRP B C 1
ATOM 5175 O O . TRP B 1 171 ? -7.609 -2.518 -3.693 1 97.94 171 TRP B O 1
ATOM 5185 N N . VAL B 1 172 ? -5.391 -2.773 -3.734 1 98.44 172 VAL B N 1
ATOM 5186 C CA . VAL B 1 172 ? -5.387 -4 -2.947 1 98.44 172 VAL B CA 1
ATOM 5187 C C . VAL B 1 172 ? -5.969 -3.73 -1.562 1 98.44 172 VAL B C 1
ATOM 5189 O O . VAL B 1 172 ? -5.531 -2.809 -0.867 1 98.44 172 VAL B O 1
ATOM 5192 N N . PRO B 1 173 ? -6.941 -4.555 -1.073 1 98 173 PRO B N 1
ATOM 5193 C CA . PRO B 1 173 ? -7.578 -4.348 0.229 1 98 173 PRO B CA 1
ATOM 5194 C C . PRO B 1 173 ? -6.668 -4.719 1.397 1 98 173 PRO B C 1
ATOM 5196 O O . PRO B 1 173 ? -5.547 -5.184 1.186 1 98 173 PRO B O 1
ATOM 5199 N N . ILE B 1 174 ? -7.156 -4.551 2.555 1 97.5 174 ILE B N 1
ATOM 5200 C CA . ILE B 1 174 ? -6.418 -4.719 3.803 1 97.5 174 ILE B CA 1
ATOM 5201 C C . ILE B 1 174 ? -5.953 -6.168 3.936 1 97.5 174 ILE B C 1
ATOM 5203 O O . ILE B 1 174 ? -4.895 -6.434 4.504 1 97.5 174 ILE B O 1
ATOM 5207 N N . ASP B 1 175 ? -6.734 -7.074 3.383 1 98.25 175 ASP B N 1
ATOM 5208 C CA . ASP B 1 175 ? -6.391 -8.484 3.531 1 98.25 175 ASP B CA 1
ATOM 5209 C C . ASP B 1 175 ? -5.594 -8.984 2.33 1 98.25 175 ASP B C 1
ATOM 5211 O O . ASP B 1 175 ? -5.418 -10.195 2.156 1 98.25 175 ASP B O 1
ATOM 5215 N N . GLY B 1 176 ? -5.184 -8.117 1.476 1 98.44 176 GLY B N 1
ATOM 5216 C CA . GLY B 1 176 ? -4.246 -8.422 0.408 1 98.44 176 GLY B CA 1
ATOM 5217 C C . GLY B 1 176 ? -4.895 -9.117 -0.776 1 98.44 176 GLY B C 1
ATOM 5218 O O . GLY B 1 176 ? -6.078 -8.914 -1.049 1 98.44 176 GLY B O 1
ATOM 5219 N N . ILE B 1 177 ? -4.066 -9.711 -1.564 1 98.56 177 ILE B N 1
ATOM 5220 C CA . ILE B 1 177 ? -4.434 -10.516 -2.723 1 98.56 177 ILE B CA 1
ATOM 5221 C C . ILE B 1 177 ? -3.725 -11.867 -2.658 1 98.56 177 ILE B C 1
ATOM 5223 O O . ILE B 1 177 ? -2.521 -11.93 -2.391 1 98.56 177 ILE B O 1
ATOM 5227 N N . SER B 1 178 ? -4.441 -12.891 -2.877 1 98.25 178 SER B N 1
ATOM 5228 C CA . SER B 1 178 ? -3.891 -14.242 -2.773 1 98.25 178 SER B CA 1
ATOM 5229 C C . SER B 1 178 ? -3.053 -14.594 -4 1 98.25 178 SER B C 1
ATOM 5231 O O . SER B 1 178 ? -2.703 -13.711 -4.789 1 98.25 178 SER B O 1
ATOM 5233 N N . ALA B 1 179 ? -2.65 -15.812 -4.121 1 97.94 179 ALA B N 1
ATOM 5234 C CA . ALA B 1 179 ? -1.615 -16.312 -5.027 1 97.94 179 ALA B CA 1
ATOM 5235 C C . ALA B 1 179 ? -2.004 -16.078 -6.484 1 97.94 179 ALA B C 1
ATOM 5237 O O . ALA B 1 179 ? -1.194 -15.594 -7.281 1 97.94 179 ALA B O 1
ATOM 5238 N N . HIS B 1 180 ? -3.271 -16.453 -6.797 1 98.44 180 HIS B N 1
ATOM 5239 C CA . HIS B 1 180 ? -3.562 -16.578 -8.219 1 98.44 180 HIS B CA 1
ATOM 5240 C C . HIS B 1 180 ? -4.773 -15.734 -8.609 1 98.44 180 HIS B C 1
ATOM 5242 O O . HIS B 1 180 ? -5.855 -16.281 -8.859 1 98.44 180 HIS B O 1
ATOM 5248 N N . PRO B 1 181 ? -4.625 -14.414 -8.719 1 98.69 181 PRO B N 1
ATOM 5249 C CA . PRO B 1 181 ? -5.672 -13.688 -9.445 1 98.69 181 PRO B CA 1
ATOM 5250 C C . PRO B 1 181 ? -5.797 -14.125 -10.898 1 98.69 181 PRO B C 1
ATOM 5252 O O . PRO B 1 181 ? -4.836 -14.641 -11.477 1 98.69 181 PRO B O 1
ATOM 5255 N N . LYS B 1 182 ? -6.969 -13.961 -11.422 1 98.75 182 LYS B N 1
ATOM 5256 C CA . LYS B 1 182 ? -7.227 -14.406 -12.789 1 98.75 182 LYS B CA 1
ATOM 5257 C C . LYS B 1 182 ? -7.578 -13.227 -13.695 1 98.75 182 LYS B C 1
ATOM 5259 O O . LYS B 1 182 ? -8.406 -12.391 -13.344 1 98.75 182 LYS B O 1
ATOM 5264 N N . VAL B 1 183 ? -6.949 -13.172 -14.805 1 98.5 183 VAL B N 1
ATOM 5265 C CA . VAL B 1 183 ? -7.262 -12.141 -15.789 1 98.5 183 VAL B CA 1
ATOM 5266 C C . VAL B 1 183 ? -8.109 -12.742 -16.906 1 98.5 183 VAL B C 1
ATOM 5268 O O . VAL B 1 183 ? -7.758 -13.773 -17.484 1 98.5 183 VAL B O 1
ATOM 5271 N N . ASP B 1 184 ? -9.195 -12.148 -17.188 1 98.44 184 ASP B N 1
ATOM 5272 C CA . ASP B 1 184 ? -10.039 -12.492 -18.328 1 98.44 184 ASP B CA 1
ATOM 5273 C C . ASP B 1 184 ? -9.688 -11.633 -19.547 1 98.44 184 ASP B C 1
ATOM 5275 O O . ASP B 1 184 ? -10.102 -10.477 -19.641 1 98.44 184 ASP B O 1
ATOM 5279 N N . GLU B 1 185 ? -9.07 -12.273 -20.531 1 96.25 185 GLU B N 1
ATOM 5280 C CA . GLU B 1 185 ? -8.625 -11.523 -21.703 1 96.25 185 GLU B CA 1
ATOM 5281 C C . GLU B 1 185 ? -9.812 -11 -22.5 1 96.25 185 GLU B C 1
ATOM 5283 O O . GLU B 1 185 ? -9.695 -10.008 -23.234 1 96.25 185 GLU B O 1
ATOM 5288 N N . ALA B 1 186 ? -10.891 -11.617 -22.328 1 96.69 186 ALA B N 1
ATOM 5289 C CA . ALA B 1 186 ? -12.07 -11.219 -23.094 1 96.69 186 ALA B CA 1
ATOM 5290 C C . ALA B 1 186 ? -12.609 -9.875 -22.609 1 96.69 186 ALA B C 1
ATOM 5292 O O . ALA B 1 186 ? -13.102 -9.078 -23.406 1 96.69 186 ALA B O 1
ATOM 5293 N N . THR B 1 187 ? -12.539 -9.594 -21.312 1 97.38 187 THR B N 1
ATOM 5294 C CA . THR B 1 187 ? -13.148 -8.391 -20.75 1 97.38 187 THR B CA 1
ATOM 5295 C C . THR B 1 187 ? -12.078 -7.418 -20.266 1 97.38 187 THR B C 1
ATOM 5297 O O . THR B 1 187 ? -12.359 -6.238 -20.047 1 97.38 187 THR B O 1
ATOM 5300 N N . GLY B 1 188 ? -10.891 -7.938 -20.031 1 97.31 188 GLY B N 1
ATOM 5301 C CA . GLY B 1 188 ? -9.836 -7.145 -19.422 1 97.31 188 GLY B CA 1
ATOM 5302 C C . GLY B 1 188 ? -9.945 -7.066 -17.906 1 97.31 188 GLY B C 1
ATOM 5303 O O . GLY B 1 188 ? -9.156 -6.383 -17.266 1 97.31 188 GLY B O 1
ATOM 5304 N N . GLU B 1 189 ? -10.883 -7.77 -17.312 1 98.56 189 GLU B N 1
ATOM 5305 C CA . GLU B 1 189 ? -11.078 -7.742 -15.875 1 98.56 189 GLU B CA 1
ATOM 5306 C C . GLU B 1 189 ? -10.102 -8.68 -15.164 1 98.56 189 GLU B C 1
ATOM 5308 O O . GLU B 1 189 ? -9.664 -9.68 -15.742 1 98.56 189 GLU B O 1
ATOM 5313 N N . LEU B 1 190 ? -9.758 -8.359 -13.977 1 98.88 190 LEU B N 1
ATOM 5314 C CA . LEU B 1 190 ? -8.992 -9.203 -13.07 1 98.88 190 LEU B CA 1
ATOM 5315 C C . LEU B 1 190 ? -9.836 -9.625 -11.875 1 98.88 190 LEU B C 1
ATOM 5317 O O . LEU B 1 190 ? -10.375 -8.781 -11.156 1 98.88 190 LEU B O 1
ATOM 5321 N N . MET B 1 191 ? -10.078 -10.898 -11.695 1 98.88 191 MET B N 1
ATOM 5322 C CA . MET B 1 191 ? -10.727 -11.445 -10.508 1 98.88 191 MET B CA 1
ATOM 5323 C C . MET B 1 191 ? -9.695 -11.891 -9.484 1 98.88 191 MET B C 1
ATOM 5325 O O . MET B 1 191 ? -8.656 -12.461 -9.836 1 98.88 191 MET B O 1
ATOM 5329 N N . PHE B 1 192 ? -9.977 -11.617 -8.25 1 98.88 192 PHE B N 1
ATOM 5330 C CA . PHE B 1 192 ? -9.07 -12.039 -7.188 1 98.88 192 PHE B CA 1
ATOM 5331 C C . PHE B 1 192 ? -9.852 -12.414 -5.934 1 98.88 192 PHE B C 1
ATOM 5333 O O . PHE B 1 192 ? -11.07 -12.234 -5.871 1 98.88 192 PHE B O 1
ATOM 5340 N N . PHE B 1 193 ? -9.227 -13.047 -5.016 1 98.81 193 PHE B N 1
ATOM 5341 C CA . PHE B 1 193 ? -9.734 -13.305 -3.672 1 98.81 193 PHE B CA 1
ATOM 5342 C C . PHE B 1 193 ? -8.625 -13.133 -2.637 1 98.81 193 PHE B C 1
ATOM 5344 O O . PHE B 1 193 ? -7.453 -12.984 -2.99 1 98.81 193 PHE B O 1
ATOM 5351 N N . ASN B 1 194 ? -9.008 -13.008 -1.487 1 98.75 194 ASN B N 1
ATOM 5352 C CA . ASN B 1 194 ? -8.094 -13.07 -0.355 1 98.75 194 ASN B CA 1
ATOM 5353 C C . ASN B 1 194 ? -8.688 -13.859 0.807 1 98.75 194 ASN B C 1
ATOM 5355 O O . ASN B 1 194 ? -9.852 -14.25 0.767 1 98.75 194 ASN B O 1
ATOM 5359 N N . TYR B 1 195 ? -7.832 -14.234 1.742 1 98.69 195 TYR B N 1
ATOM 5360 C CA . TYR B 1 195 ? -8.242 -14.883 2.98 1 98.69 195 TYR B CA 1
ATOM 5361 C C . TYR B 1 195 ? -7.453 -14.352 4.168 1 98.69 195 TYR B C 1
ATOM 5363 O O . TYR B 1 195 ? -6.371 -13.781 3.996 1 98.69 195 TYR B O 1
ATOM 5371 N N . SER B 1 196 ? -7.992 -14.469 5.297 1 97.69 196 SER B N 1
ATOM 5372 C CA . SER B 1 196 ? -7.352 -13.969 6.508 1 97.69 196 SER B CA 1
ATOM 5373 C C . SER B 1 196 ? -7.801 -14.75 7.738 1 97.69 196 SER B C 1
ATOM 5375 O O . SER B 1 196 ? -8.445 -15.797 7.613 1 97.69 196 SER B O 1
ATOM 5377 N N . LYS B 1 197 ? -7.355 -14.305 8.906 1 97.19 197 LYS B N 1
ATOM 5378 C CA . LYS B 1 197 ? -7.746 -14.906 10.172 1 97.19 197 LYS B CA 1
ATOM 5379 C C . LYS B 1 197 ? -8.891 -14.133 10.82 1 97.19 197 LYS B C 1
ATOM 5381 O O . LYS B 1 197 ? -9.266 -14.398 11.961 1 97.19 197 LYS B O 1
ATOM 5386 N N . HIS B 1 198 ? -9.43 -13.188 10.062 1 95.88 198 HIS B N 1
ATOM 5387 C CA . HIS B 1 198 ? -10.508 -12.336 10.562 1 95.88 198 HIS B CA 1
ATOM 5388 C C . HIS B 1 198 ? -11.781 -12.516 9.742 1 95.88 198 HIS B C 1
ATOM 5390 O O . HIS B 1 198 ? -11.727 -12.625 8.516 1 95.88 198 HIS B O 1
ATOM 5396 N N . ALA B 1 199 ? -12.898 -12.555 10.414 1 95.81 199 ALA B N 1
ATOM 5397 C CA . ALA B 1 199 ? -14.164 -12.664 9.695 1 95.81 199 ALA B CA 1
ATOM 5398 C C . ALA B 1 199 ? -14.312 -11.547 8.664 1 95.81 199 ALA B C 1
ATOM 5400 O O . ALA B 1 199 ? -13.938 -10.398 8.93 1 95.81 199 ALA B O 1
ATOM 5401 N N . PRO B 1 200 ? -14.906 -11.859 7.418 1 97.44 200 PRO B N 1
ATOM 5402 C CA . PRO B 1 200 ? -15.586 -13.094 7.023 1 97.44 200 PRO B CA 1
ATOM 5403 C C . PRO B 1 200 ? -14.625 -14.164 6.504 1 97.44 200 PRO B C 1
ATOM 5405 O O . PRO B 1 200 ? -15.055 -15.156 5.914 1 97.44 200 PRO B O 1
ATOM 5408 N N . TYR B 1 201 ? -13.352 -13.992 6.672 1 98.31 201 TYR B N 1
ATOM 5409 C CA . TYR B 1 201 ? -12.25 -14.93 6.473 1 98.31 201 TYR B CA 1
ATOM 5410 C C . TYR B 1 201 ? -11.867 -15.023 5 1 98.31 201 TYR B C 1
ATOM 5412 O O . TYR B 1 201 ? -10.781 -15.5 4.66 1 98.31 201 TYR B O 1
ATOM 5420 N N . MET B 1 202 ? -12.766 -14.617 4.105 1 98.75 202 MET B N 1
ATOM 5421 C CA . MET B 1 202 ? -12.469 -14.586 2.676 1 98.75 202 MET B CA 1
ATOM 5422 C C . MET B 1 202 ?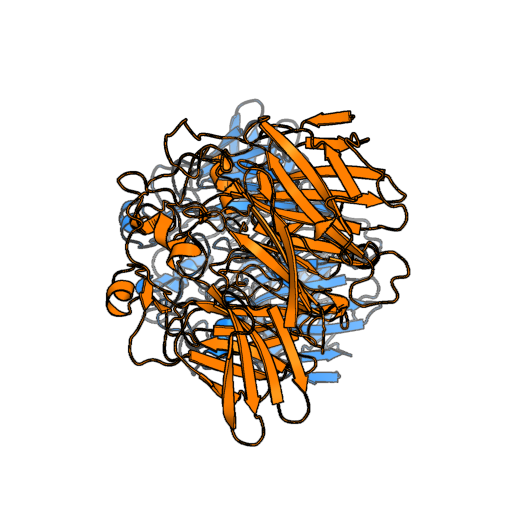 -13.266 -13.484 1.98 1 98.75 202 MET B C 1
ATOM 5424 O O . MET B 1 202 ? -14.383 -13.164 2.398 1 98.75 202 MET B O 1
ATOM 5428 N N . HIS B 1 203 ? -12.648 -12.836 1.025 1 98.75 203 HIS B N 1
ATOM 5429 C CA . HIS B 1 203 ? -13.328 -11.906 0.128 1 98.75 203 HIS B CA 1
ATOM 5430 C C . HIS B 1 203 ? -13.062 -12.258 -1.332 1 98.75 203 HIS B C 1
ATOM 5432 O O . HIS B 1 203 ? -12.102 -12.969 -1.64 1 98.75 203 HIS B O 1
ATOM 5438 N N . TYR B 1 204 ? -13.969 -11.828 -2.16 1 98.75 204 TYR B N 1
ATOM 5439 C CA . TYR B 1 204 ? -13.875 -11.883 -3.615 1 98.75 204 TYR B CA 1
ATOM 5440 C C . TYR B 1 204 ? -13.922 -10.477 -4.215 1 98.75 204 TYR B C 1
ATOM 5442 O O . TYR B 1 204 ? -14.672 -9.617 -3.742 1 98.75 204 TYR B O 1
ATOM 5450 N N . GLY B 1 205 ? -13.062 -10.266 -5.285 1 98.81 205 GLY B N 1
ATOM 5451 C CA . GLY B 1 205 ? -13.086 -8.961 -5.922 1 98.81 205 GLY B CA 1
ATOM 5452 C C . GLY B 1 205 ? -12.852 -9.016 -7.418 1 98.81 205 GLY B C 1
ATOM 5453 O O . GLY B 1 205 ? -12.352 -10.016 -7.934 1 98.81 205 GLY B O 1
ATOM 5454 N N . VAL B 1 206 ? -13.32 -7.914 -8.133 1 98.88 206 VAL B N 1
ATOM 5455 C CA . VAL B 1 206 ? -13.109 -7.719 -9.562 1 98.88 206 VAL B CA 1
ATOM 5456 C C . VAL B 1 206 ? -12.5 -6.34 -9.812 1 98.88 206 VAL B C 1
ATOM 5458 O O . VAL B 1 206 ? -13.016 -5.328 -9.328 1 98.88 206 VAL B O 1
ATOM 5461 N N . VAL B 1 207 ? -11.438 -6.293 -10.492 1 98.75 207 VAL B N 1
ATOM 5462 C CA . VAL B 1 207 ? -10.789 -5.066 -10.938 1 98.75 207 VAL B CA 1
ATOM 5463 C C . VAL B 1 207 ? -11.023 -4.867 -12.438 1 98.75 207 VAL B C 1
ATOM 5465 O O . VAL B 1 207 ? -10.836 -5.793 -13.227 1 98.75 207 VAL B O 1
ATOM 5468 N N . GLY B 1 208 ? -11.383 -3.723 -12.852 1 98.31 208 GLY B N 1
ATOM 5469 C CA . GLY B 1 208 ? -11.664 -3.447 -14.258 1 98.31 208 GLY B CA 1
ATOM 5470 C C . GLY B 1 208 ? -10.414 -3.268 -15.094 1 98.31 208 GLY B C 1
ATOM 5471 O O . GLY B 1 208 ? -9.305 -3.191 -14.555 1 98.31 208 GLY B O 1
ATOM 5472 N N . PRO B 1 209 ? -10.625 -3.227 -16.469 1 97.44 209 PRO B N 1
ATOM 5473 C CA . PRO B 1 209 ? -9.484 -2.977 -17.359 1 97.44 209 PRO B CA 1
ATOM 5474 C C . PRO B 1 209 ? -8.828 -1.625 -17.094 1 97.44 209 PRO B C 1
ATOM 5476 O O . PRO B 1 209 ? -7.703 -1.388 -17.547 1 97.44 209 PRO B O 1
ATOM 5479 N N . ASP B 1 210 ? -9.531 -0.752 -16.359 1 96.12 210 ASP B N 1
ATOM 5480 C CA . ASP B 1 210 ? -9 0.556 -16 1 96.12 210 ASP B CA 1
ATOM 5481 C C . ASP B 1 210 ? -8.195 0.477 -14.703 1 96.12 210 ASP B C 1
ATOM 5483 O O . ASP B 1 210 ? -7.77 1.502 -14.164 1 96.12 210 ASP B O 1
ATOM 5487 N N . ASN B 1 211 ? -8.008 -0.733 -14.188 1 97.25 211 ASN B N 1
ATOM 5488 C CA . ASN B 1 211 ? -7.246 -1.034 -12.984 1 97.25 211 ASN B CA 1
ATOM 5489 C C . ASN B 1 211 ? -7.895 -0.435 -11.742 1 97.25 211 ASN B C 1
ATOM 5491 O O . ASN B 1 211 ? -7.203 -0.073 -10.789 1 97.25 211 ASN B O 1
ATOM 5495 N N . ARG B 1 212 ? -9.203 -0.277 -11.734 1 96.69 212 ARG B N 1
ATOM 5496 C CA . ARG B 1 212 ? -9.945 0.183 -10.57 1 96.69 212 ARG B CA 1
ATOM 5497 C C . ARG B 1 212 ? -10.773 -0.947 -9.969 1 96.69 212 ARG B C 1
ATOM 5499 O O . ARG B 1 212 ? -11.367 -1.743 -10.695 1 96.69 212 ARG B O 1
ATOM 5506 N N . LEU B 1 213 ? -10.711 -1.071 -8.68 1 97.81 213 LEU B N 1
ATOM 5507 C CA . LEU B 1 213 ? -11.531 -2.055 -7.984 1 97.81 213 LEU B CA 1
ATOM 5508 C C . LEU B 1 213 ? -13.016 -1.767 -8.188 1 97.81 213 LEU B C 1
ATOM 5510 O O . LEU B 1 213 ? -13.492 -0.676 -7.863 1 97.81 213 LEU B O 1
ATOM 5514 N N . LYS B 1 214 ? -13.758 -2.705 -8.703 1 97.38 214 LYS B N 1
ATOM 5515 C CA . LYS B 1 214 ? -15.164 -2.506 -9.055 1 97.38 214 LYS B CA 1
ATOM 5516 C C . LYS B 1 214 ? -16.078 -3.268 -8.102 1 97.38 214 LYS B C 1
ATOM 5518 O O . LYS B 1 214 ? -17.203 -2.844 -7.844 1 97.38 214 LYS B O 1
ATOM 5523 N N . THR B 1 215 ? -15.633 -4.414 -7.77 1 97.38 215 THR B N 1
ATOM 5524 C CA . THR B 1 215 ? -16.391 -5.309 -6.898 1 97.38 215 THR B CA 1
ATOM 5525 C C . THR B 1 215 ? -15.508 -5.844 -5.773 1 97.38 215 THR B C 1
ATOM 5527 O O . THR B 1 215 ? -14.344 -6.191 -6 1 97.38 215 THR B O 1
ATOM 5530 N N . TYR B 1 216 ? -16.031 -5.844 -4.562 1 98.06 216 TYR B N 1
ATOM 5531 C CA . TYR B 1 216 ? -15.383 -6.453 -3.402 1 98.06 216 TYR B CA 1
ATOM 5532 C C . TYR B 1 216 ? -16.422 -6.922 -2.385 1 98.06 216 TYR B C 1
ATOM 5534 O O . TYR B 1 216 ? -17.047 -6.105 -1.709 1 98.06 216 TYR B O 1
ATOM 5542 N N . ILE B 1 217 ? -16.578 -8.219 -2.23 1 97.75 217 ILE B N 1
ATOM 5543 C CA . ILE B 1 217 ? -17.672 -8.711 -1.392 1 97.75 217 ILE B CA 1
ATOM 5544 C C . ILE B 1 217 ? -17.141 -9.781 -0.441 1 97.75 217 ILE B C 1
ATOM 5546 O O . ILE B 1 217 ? -16.219 -10.516 -0.779 1 97.75 217 ILE B O 1
ATOM 5550 N N . PRO B 1 218 ? -17.734 -9.922 0.705 1 97.94 218 PRO B N 1
ATOM 5551 C CA . PRO B 1 218 ? -17.344 -10.977 1.646 1 97.94 218 PRO B CA 1
ATOM 5552 C C . PRO B 1 218 ? -17.828 -12.359 1.218 1 97.94 218 PRO B C 1
ATOM 5554 O O . PRO B 1 218 ? -18.906 -12.484 0.622 1 97.94 218 PRO B O 1
ATOM 5557 N N . ILE B 1 219 ? -17 -13.305 1.416 1 98.56 219 ILE B N 1
ATOM 5558 C CA . ILE B 1 219 ? -17.344 -14.719 1.355 1 98.56 219 ILE B CA 1
ATOM 5559 C C . ILE B 1 219 ? -17.281 -15.328 2.754 1 98.56 219 ILE B C 1
ATOM 5561 O O . ILE B 1 219 ? -16.219 -15.766 3.197 1 98.56 219 ILE B O 1
ATOM 5565 N N . PRO B 1 220 ? -18.422 -15.43 3.414 1 97.62 220 PRO B N 1
ATOM 5566 C CA . PRO B 1 220 ? -18.375 -15.867 4.812 1 97.62 220 PRO B CA 1
ATOM 5567 C C . PRO B 1 220 ? -18 -17.344 4.957 1 97.62 220 PRO B C 1
ATOM 5569 O O . PRO B 1 220 ? -18.562 -18.203 4.273 1 97.62 220 PRO B O 1
ATOM 5572 N N . LEU B 1 221 ? -17.062 -17.625 5.789 1 98.38 221 LEU B N 1
ATOM 5573 C CA . LEU B 1 221 ? -16.609 -18.984 6.105 1 98.38 221 LEU B CA 1
ATOM 5574 C C . LEU B 1 221 ? -16.688 -19.234 7.605 1 98.38 221 LEU B C 1
ATOM 5576 O O . LEU B 1 221 ? -16.734 -18.297 8.398 1 98.38 221 LEU B O 1
ATOM 5580 N N . PRO B 1 222 ? -16.688 -20.516 8.031 1 97.12 222 PRO B N 1
ATOM 5581 C CA . PRO B 1 222 ? -16.75 -20.844 9.461 1 97.12 222 PRO B CA 1
ATOM 5582 C C . PRO B 1 222 ? -15.469 -20.5 10.203 1 97.12 222 PRO B C 1
ATOM 5584 O O . PRO B 1 222 ? -15.461 -20.422 11.438 1 97.12 222 PRO B O 1
ATOM 5587 N N . GLY B 1 223 ? -14.445 -20.328 9.547 1 97.56 223 GLY B N 1
ATOM 5588 C CA . GLY B 1 223 ? -13.133 -20.031 10.094 1 97.56 223 GLY B CA 1
ATOM 5589 C C . GLY B 1 223 ? -12.078 -19.781 9.023 1 97.56 223 GLY B C 1
ATOM 5590 O O . GLY B 1 223 ? -12.383 -19.812 7.832 1 97.56 223 GLY B O 1
ATOM 5591 N N . PRO B 1 224 ? -10.844 -19.547 9.508 1 97.94 224 PRO B N 1
ATOM 5592 C CA . PRO B 1 224 ? -9.758 -19.328 8.555 1 97.94 224 PRO B CA 1
ATOM 5593 C C . PRO B 1 224 ? -9.539 -20.516 7.625 1 97.94 224 PRO B C 1
ATOM 5595 O O . PRO B 1 224 ? -9.594 -21.672 8.07 1 97.94 224 PRO B O 1
ATOM 5598 N N . ARG B 1 225 ? -9.383 -20.297 6.359 1 98 225 ARG B N 1
ATOM 5599 C CA . ARG B 1 225 ? -9.062 -21.297 5.34 1 98 225 ARG B CA 1
ATOM 5600 C C . ARG B 1 225 ? -7.793 -20.906 4.582 1 98 225 ARG B C 1
ATOM 5602 O O . ARG B 1 225 ? -7.246 -19.812 4.793 1 98 225 ARG B O 1
ATOM 5609 N N . LEU B 1 226 ? -7.305 -21.797 3.773 1 97.38 226 LEU B N 1
ATOM 5610 C CA . LEU B 1 226 ? -6.062 -21.578 3.041 1 97.38 226 LEU B CA 1
ATOM 5611 C C . LEU B 1 226 ? -6.246 -21.891 1.558 1 97.38 226 LEU B C 1
ATOM 5613 O O . LEU B 1 226 ? -5.484 -22.672 0.98 1 97.38 226 LEU B O 1
ATOM 5617 N N . PRO B 1 227 ? -7.219 -21.219 0.945 1 97.94 227 PRO B N 1
ATOM 5618 C CA . PRO B 1 227 ? -7.332 -21.422 -0.501 1 97.94 227 PRO B CA 1
ATOM 5619 C C . PRO B 1 227 ? -6.137 -20.875 -1.271 1 97.94 227 PRO B C 1
ATOM 5621 O O . PRO B 1 227 ? -5.586 -19.828 -0.9 1 97.94 227 PRO B O 1
ATOM 5624 N N . HIS B 1 228 ? -5.758 -21.547 -2.326 1 98.19 228 HIS B N 1
ATOM 5625 C CA . HIS B 1 228 ? -4.566 -21.156 -3.07 1 98.19 228 HIS B CA 1
ATOM 5626 C C . HIS B 1 228 ? -4.938 -20.5 -4.395 1 98.19 228 HIS B C 1
ATOM 5628 O O . HIS B 1 228 ? -4.195 -19.641 -4.898 1 98.19 228 HIS B O 1
ATOM 5634 N N . ASP B 1 229 ? -6.047 -20.906 -4.973 1 98.62 229 ASP B N 1
ATOM 5635 C CA . ASP B 1 229 ? -6.418 -20.531 -6.332 1 98.62 229 ASP B CA 1
ATOM 5636 C C . ASP B 1 229 ? -7.93 -20.375 -6.469 1 98.62 229 ASP B C 1
ATOM 5638 O O . ASP B 1 229 ? -8.672 -20.656 -5.523 1 98.62 229 ASP B O 1
ATOM 5642 N N . MET B 1 230 ? -8.352 -19.797 -7.551 1 98.81 230 MET B N 1
ATOM 5643 C CA . MET B 1 230 ? -9.758 -19.625 -7.922 1 98.81 230 MET B CA 1
ATOM 5644 C C . MET B 1 230 ? -9.953 -19.875 -9.414 1 98.81 230 MET B C 1
ATOM 5646 O O . MET B 1 230 ? -8.984 -20.031 -10.156 1 98.81 230 MET B O 1
ATOM 5650 N N . ALA B 1 231 ? -11.18 -19.953 -9.812 1 98.88 231 ALA B N 1
ATOM 5651 C CA . ALA B 1 231 ? -11.516 -20.047 -11.234 1 98.88 231 ALA B CA 1
ATOM 5652 C C . ALA B 1 231 ? -12.695 -19.125 -11.578 1 98.88 231 ALA B C 1
ATOM 5654 O O . ALA B 1 231 ? -13.289 -18.516 -10.695 1 98.88 231 ALA B O 1
ATOM 5655 N N . PHE B 1 232 ? -12.93 -18.969 -12.82 1 98.88 232 PHE B N 1
ATOM 5656 C CA . PHE B 1 232 ? -14.055 -18.156 -13.242 1 98.88 232 PHE B CA 1
ATOM 5657 C C . PHE B 1 232 ? -14.648 -18.688 -14.547 1 98.88 232 PHE B C 1
ATOM 5659 O O . PHE B 1 232 ? -13.984 -19.422 -15.281 1 98.88 232 PHE B O 1
ATOM 5666 N N . THR B 1 233 ? -15.898 -18.438 -14.773 1 98.81 233 THR B N 1
ATOM 5667 C CA . THR B 1 233 ? -16.594 -18.578 -16.047 1 98.81 233 THR B CA 1
ATOM 5668 C C . THR B 1 233 ? -16.984 -17.203 -16.594 1 98.81 233 THR B C 1
ATOM 5670 O O . THR B 1 233 ? -16.547 -16.172 -16.094 1 98.81 233 THR B O 1
ATOM 5673 N N . THR B 1 234 ? -17.75 -17.266 -17.641 1 98.38 234 THR B N 1
ATOM 5674 C CA . THR B 1 234 ? -18.219 -16.016 -18.219 1 98.38 234 THR B CA 1
ATOM 5675 C C . THR B 1 234 ? -19 -15.203 -17.188 1 98.38 234 THR B C 1
ATOM 5677 O O . THR B 1 234 ? -18.844 -13.984 -17.094 1 98.38 234 THR B O 1
ATOM 5680 N N . ASN B 1 235 ? -19.812 -15.922 -16.359 1 98.31 235 ASN B N 1
ATOM 5681 C CA . ASN B 1 235 ? -20.75 -15.188 -15.531 1 98.31 235 ASN B CA 1
ATOM 5682 C C . ASN B 1 235 ? -20.469 -15.375 -14.039 1 98.31 235 ASN B C 1
ATOM 5684 O O . ASN B 1 235 ? -21.062 -14.695 -13.203 1 98.31 235 ASN B O 1
ATOM 5688 N N . TYR B 1 236 ? -19.562 -16.312 -13.734 1 98.75 236 TYR B N 1
ATOM 5689 C CA . TYR B 1 236 ? -19.375 -16.656 -12.328 1 98.75 236 TYR B CA 1
ATOM 5690 C C . TYR B 1 236 ? -17.891 -16.719 -11.984 1 98.75 236 TYR B C 1
ATOM 5692 O O . TYR B 1 236 ? -17.047 -16.875 -12.867 1 98.75 236 TYR B O 1
ATOM 5700 N N . SER B 1 237 ? -17.609 -16.516 -10.75 1 98.81 237 SER B N 1
ATOM 5701 C CA . SER B 1 237 ? -16.344 -16.922 -10.141 1 98.81 237 SER B CA 1
ATOM 5702 C C . SER B 1 237 ? -16.531 -18.062 -9.164 1 98.81 237 SER B C 1
ATOM 5704 O O . SER B 1 237 ? -17.609 -18.219 -8.57 1 98.81 237 SER B O 1
ATOM 5706 N N . ILE B 1 238 ? -15.531 -18.875 -9.047 1 98.88 238 ILE B N 1
ATOM 5707 C CA . ILE B 1 238 ? -15.586 -20.047 -8.195 1 98.88 238 ILE B CA 1
ATOM 5708 C C . ILE B 1 238 ? -14.5 -19.969 -7.125 1 98.88 238 ILE B C 1
ATOM 5710 O O . ILE B 1 238 ? -13.305 -19.938 -7.445 1 98.88 238 ILE B O 1
ATOM 5714 N N . LEU B 1 239 ? -14.906 -19.891 -5.891 1 98.81 239 LEU B N 1
ATOM 5715 C CA . LEU B 1 239 ? -14.008 -19.938 -4.742 1 98.81 239 LEU B CA 1
ATOM 5716 C C . LEU B 1 239 ? -14.156 -21.25 -3.986 1 98.81 239 LEU B C 1
ATOM 5718 O O . LEU B 1 239 ? -15.07 -22.031 -4.266 1 98.81 239 LEU B O 1
ATOM 5722 N N . ASN B 1 240 ? -13.219 -21.438 -3.031 1 97.06 240 ASN B N 1
ATOM 5723 C CA . ASN B 1 240 ? -13.258 -22.781 -2.434 1 97.06 240 ASN B CA 1
ATOM 5724 C C . ASN B 1 240 ? -12.977 -22.719 -0.934 1 97.06 240 ASN B C 1
ATOM 5726 O O . ASN B 1 240 ? -12.211 -21.875 -0.467 1 97.06 240 ASN B O 1
ATOM 5730 N N . ASP B 1 241 ? -13.609 -23.516 -0.238 1 98.56 241 ASP B N 1
ATOM 5731 C CA . ASP B 1 241 ? -13.5 -23.875 1.173 1 98.56 241 ASP B CA 1
ATOM 5732 C C . ASP B 1 241 ? -13.141 -25.344 1.34 1 98.56 241 ASP B C 1
ATOM 5734 O O . ASP B 1 241 ? -14.023 -26.203 1.46 1 98.56 241 ASP B O 1
ATOM 5738 N N . LEU B 1 242 ? -11.867 -25.609 1.406 1 98.69 242 LEU B N 1
ATOM 5739 C CA . LEU B 1 242 ? -11.367 -26.984 1.417 1 98.69 242 LEU B CA 1
ATOM 5740 C C . LEU B 1 242 ? -10.977 -27.406 2.83 1 98.69 242 LEU B C 1
ATOM 5742 O O . LEU B 1 242 ? -10.711 -26.562 3.686 1 98.69 242 LEU B O 1
ATOM 5746 N N . PRO B 1 243 ? -10.875 -28.656 3.033 1 98.31 243 PRO B N 1
ATOM 5747 C CA . PRO B 1 243 ? -10.766 -29.156 4.406 1 98.31 243 PRO B CA 1
ATOM 5748 C C . PRO B 1 243 ? -9.32 -29.188 4.902 1 98.31 243 PRO B C 1
ATOM 5750 O O . PRO B 1 243 ? -9.016 -29.859 5.895 1 98.31 243 PRO B O 1
ATOM 5753 N N . VAL B 1 244 ? -8.422 -28.562 4.262 1 98.19 244 VAL B N 1
ATOM 5754 C CA . VAL B 1 244 ? -7.035 -28.438 4.695 1 98.19 244 VAL B CA 1
ATOM 5755 C C . VAL B 1 244 ? -6.75 -27 5.113 1 98.19 244 VAL B C 1
ATOM 5757 O O . VAL B 1 244 ? -6.652 -26.109 4.27 1 98.19 244 VAL B O 1
ATOM 5760 N N . PHE B 1 245 ? -6.629 -26.781 6.41 1 97.88 245 PHE B N 1
ATOM 5761 C CA . PHE B 1 245 ? -6.395 -25.438 6.941 1 97.88 245 PHE B CA 1
ATOM 5762 C C . PHE B 1 245 ? -5.762 -25.516 8.328 1 97.88 245 PHE B C 1
ATOM 5764 O O . PHE B 1 245 ? -5.5 -26.609 8.836 1 97.88 245 PHE B O 1
ATOM 5771 N N . TRP B 1 246 ? -5.441 -24.406 8.922 1 97.69 246 TRP B N 1
ATOM 5772 C CA . TRP B 1 246 ? -4.723 -24.328 10.188 1 97.69 246 TRP B CA 1
ATOM 5773 C C . TRP B 1 246 ? -5.562 -24.906 11.32 1 97.69 246 TRP B C 1
ATOM 5775 O O . TRP B 1 246 ? -6.781 -24.719 11.359 1 97.69 246 TRP B O 1
ATOM 5785 N N . ASP B 1 247 ? -4.871 -25.578 12.219 1 97.44 247 ASP B N 1
ATOM 5786 C CA . ASP B 1 247 ? -5.504 -26.031 13.453 1 97.44 247 ASP B CA 1
ATOM 5787 C C . ASP B 1 247 ? -5.949 -24.859 14.305 1 97.44 247 ASP B C 1
ATOM 5789 O O . ASP B 1 247 ? -5.129 -24.031 14.719 1 97.44 247 ASP B O 1
ATOM 5793 N N . ALA B 1 248 ? -7.172 -24.812 14.648 1 96.75 248 ALA B N 1
ATOM 5794 C CA . ALA B 1 248 ? -7.758 -23.656 15.312 1 96.75 248 ALA B CA 1
ATOM 5795 C C . ALA B 1 248 ? -7.152 -23.453 16.703 1 96.75 248 ALA B C 1
ATOM 5797 O O . ALA B 1 248 ? -6.891 -22.312 17.109 1 96.75 248 ALA B O 1
ATOM 5798 N N . LYS B 1 249 ? -6.945 -24.484 17.422 1 97.19 249 LYS B N 1
ATOM 5799 C CA . LYS B 1 249 ? -6.41 -24.391 18.781 1 97.19 249 LYS B CA 1
ATOM 5800 C C . LYS B 1 249 ? -4.965 -23.906 18.781 1 97.19 249 LYS B C 1
ATOM 5802 O O . LYS B 1 249 ? -4.578 -23.078 19.594 1 97.19 249 LYS B O 1
ATOM 5807 N N . LEU B 1 250 ? -4.234 -24.453 17.891 1 97.44 250 LEU B N 1
ATOM 5808 C CA . LEU B 1 250 ? -2.836 -24.047 17.781 1 97.44 250 LEU B CA 1
ATOM 5809 C C . LEU B 1 250 ? -2.715 -22.625 17.281 1 97.44 250 LEU B C 1
ATOM 5811 O O . LEU B 1 250 ? -1.807 -21.891 17.672 1 97.44 250 LEU B O 1
ATOM 5815 N N . LEU B 1 251 ? -3.604 -22.266 16.406 1 97.12 251 LEU B N 1
ATOM 5816 C CA . LEU B 1 251 ? -3.598 -20.922 15.836 1 97.12 251 LEU B CA 1
ATOM 5817 C C . LEU B 1 251 ? -3.777 -19.859 16.938 1 97.12 251 LEU B C 1
ATOM 5819 O O . LEU B 1 251 ? -3.209 -18.781 16.844 1 97.12 251 LEU B O 1
ATOM 5823 N N . GLU B 1 252 ? -4.504 -20.125 17.953 1 95.25 252 GLU B N 1
ATOM 5824 C CA . GLU B 1 252 ? -4.676 -19.234 19.094 1 95.25 252 GLU B CA 1
ATOM 5825 C C . GLU B 1 252 ? -3.34 -18.906 19.75 1 95.25 252 GLU B C 1
ATOM 5827 O O . GLU B 1 252 ? -3.193 -17.875 20.406 1 95.25 252 GLU B O 1
ATOM 5832 N N . ARG B 1 253 ? -2.426 -19.812 19.594 1 95.25 253 ARG B N 1
ATOM 5833 C CA . ARG B 1 253 ? -1.086 -19.641 20.141 1 95.25 253 ARG B CA 1
ATOM 5834 C C . ARG B 1 253 ? -0.106 -19.188 19.062 1 95.25 253 ARG B C 1
ATOM 5836 O O . ARG B 1 253 ? 1.11 -19.266 19.25 1 95.25 253 ARG B O 1
ATOM 5843 N N . ASN B 1 254 ? -0.625 -18.797 17.938 1 94.44 254 ASN B N 1
ATOM 5844 C CA . ASN B 1 254 ? 0.121 -18.297 16.781 1 94.44 254 ASN B CA 1
ATOM 5845 C C . ASN B 1 254 ? 0.975 -19.375 16.141 1 94.44 254 ASN B C 1
ATOM 5847 O O . ASN B 1 254 ? 2.09 -19.109 15.695 1 94.44 254 ASN B O 1
ATOM 5851 N N . ILE B 1 255 ? 0.485 -20.609 16.297 1 96.62 255 ILE B N 1
ATOM 5852 C CA . ILE B 1 255 ? 1.114 -21.734 15.609 1 96.62 255 ILE B CA 1
ATOM 5853 C C . ILE B 1 255 ? 0.308 -22.078 14.359 1 96.62 255 ILE B C 1
ATOM 5855 O O . ILE B 1 255 ? -0.856 -22.469 14.461 1 96.62 255 ILE B O 1
ATOM 5859 N N . HIS B 1 256 ? 0.914 -21.984 13.219 1 96.56 256 HIS B N 1
ATOM 5860 C CA . HIS B 1 256 ? 0.234 -22.172 11.945 1 96.56 256 HIS B CA 1
ATOM 5861 C C . HIS B 1 256 ? 0.427 -23.594 11.43 1 96.56 256 HIS B C 1
ATOM 5863 O O . HIS B 1 256 ? 1.024 -23.797 10.367 1 96.56 256 HIS B O 1
ATOM 5869 N N . ALA B 1 257 ? -0.173 -24.547 12.102 1 95.94 257 ALA B N 1
ATOM 5870 C CA . ALA B 1 257 ? -0.075 -25.953 11.719 1 95.94 257 ALA B CA 1
ATOM 5871 C C . ALA B 1 257 ? -1.201 -26.328 10.758 1 95.94 257 ALA B C 1
ATOM 5873 O O . ALA B 1 257 ? -2.377 -26.281 11.125 1 95.94 257 ALA B O 1
ATOM 5874 N N . VAL B 1 258 ? -0.828 -26.766 9.609 1 95.75 258 VAL B N 1
ATOM 5875 C CA . VAL B 1 258 ? -1.801 -27.156 8.594 1 95.75 258 VAL B CA 1
ATOM 5876 C C . VAL B 1 258 ? -2.225 -28.594 8.812 1 95.75 258 VAL B C 1
ATOM 5878 O O . VAL B 1 258 ? -1.382 -29.469 9.039 1 95.75 258 VAL B O 1
ATOM 5881 N N . ARG B 1 259 ? -3.562 -28.812 8.719 1 95.25 259 ARG B N 1
ATOM 5882 C CA . ARG B 1 259 ? -4.129 -30.141 8.922 1 95.25 259 ARG B CA 1
ATOM 5883 C C . ARG B 1 259 ? -5.234 -30.422 7.91 1 95.25 259 ARG B C 1
ATOM 5885 O O . ARG B 1 259 ? -5.93 -29.5 7.469 1 95.25 259 ARG B O 1
ATOM 5892 N N . LEU B 1 260 ? -5.277 -31.656 7.555 1 96.94 260 LEU B N 1
ATOM 5893 C CA . LEU B 1 260 ? -6.527 -32.125 6.957 1 96.94 260 LEU B CA 1
ATOM 5894 C C . LEU B 1 260 ? -7.578 -32.375 8.031 1 96.94 260 LEU B C 1
ATOM 5896 O O . LEU B 1 260 ? -7.332 -33.125 8.984 1 96.94 260 LEU B O 1
ATOM 5900 N N . HIS B 1 261 ? -8.711 -31.797 7.883 1 97 261 HIS B N 1
ATOM 5901 C CA . HIS B 1 261 ? -9.789 -31.969 8.852 1 97 261 HIS B CA 1
ATOM 5902 C C . HIS B 1 261 ? -10.797 -33 8.375 1 97 261 HIS B C 1
ATOM 5904 O O . HIS B 1 261 ? -11.594 -32.75 7.473 1 97 261 HIS B O 1
ATOM 5910 N N . GLU B 1 262 ? -10.82 -34.094 9.078 1 94.69 262 GLU B N 1
ATOM 5911 C CA . GLU B 1 262 ? -11.648 -35.219 8.695 1 94.69 262 GLU B CA 1
ATOM 5912 C C . GLU B 1 262 ? -13.133 -34.906 8.852 1 94.69 262 GLU B C 1
ATOM 5914 O O . GLU B 1 262 ? -13.531 -34.219 9.797 1 94.69 262 GLU B O 1
ATOM 5919 N N . GLY B 1 263 ? -13.852 -35.375 7.914 1 95.88 263 GLY B N 1
ATOM 5920 C CA . GLY B 1 263 ? -15.297 -35.188 7.98 1 95.88 263 GLY B CA 1
ATOM 5921 C C . GLY B 1 263 ? -15.773 -33.906 7.352 1 95.88 263 GLY B C 1
ATOM 5922 O O . GLY B 1 263 ? -16.969 -33.688 7.18 1 95.88 263 GLY B O 1
ATOM 5923 N N . ILE B 1 264 ? -14.906 -33.094 7 1 97.31 264 ILE B N 1
ATOM 5924 C CA . ILE B 1 264 ? -15.266 -31.844 6.34 1 97.31 264 ILE B CA 1
ATOM 5925 C C . ILE B 1 264 ? -15.172 -32.031 4.828 1 97.31 264 ILE B C 1
ATOM 5927 O O . ILE B 1 264 ? -14.125 -32.406 4.297 1 97.31 264 ILE B O 1
ATOM 5931 N N . PRO B 1 265 ? -16.234 -31.828 4.125 1 98.06 265 PRO B N 1
ATOM 5932 C CA . PRO B 1 265 ? -16.188 -31.938 2.664 1 98.06 265 PRO B CA 1
ATOM 5933 C C . PRO B 1 265 ? -15.5 -30.734 2.008 1 98.06 265 PRO B C 1
ATOM 5935 O O . PRO B 1 265 ? -15.258 -29.719 2.67 1 98.06 265 PRO B O 1
ATOM 5938 N N . SER B 1 266 ? -15.172 -30.922 0.76 1 98.56 266 SER B N 1
ATOM 5939 C CA . SER B 1 266 ? -14.828 -29.766 -0.049 1 98.56 266 SER B CA 1
ATOM 5940 C C . SER B 1 266 ? -16.062 -28.953 -0.408 1 98.56 266 SER B C 1
ATOM 5942 O O . SER B 1 266 ? -17.094 -29.516 -0.8 1 98.56 266 SER B O 1
ATOM 5944 N N . ARG B 1 267 ? -15.969 -27.672 -0.202 1 98.75 267 ARG B N 1
ATOM 5945 C CA . ARG B 1 267 ? -17.062 -26.797 -0.607 1 98.75 267 ARG B CA 1
ATOM 5946 C C . ARG B 1 267 ? -16.594 -25.766 -1.63 1 98.75 267 ARG B C 1
ATOM 5948 O O . ARG B 1 267 ? -15.438 -25.359 -1.616 1 98.75 267 ARG B O 1
ATOM 5955 N N . PHE B 1 268 ? -17.547 -25.469 -2.492 1 98.88 268 PHE B N 1
ATOM 5956 C CA . PHE B 1 268 ? -17.281 -24.516 -3.559 1 98.88 268 PHE B CA 1
ATOM 5957 C C . PHE B 1 268 ? -18.328 -23.406 -3.566 1 98.88 268 PHE B C 1
ATOM 5959 O O . PHE B 1 268 ? -19.531 -23.672 -3.508 1 98.88 268 PHE B O 1
ATOM 5966 N N . ALA B 1 269 ? -17.875 -22.156 -3.525 1 98.81 269 ALA B N 1
ATOM 5967 C CA . ALA B 1 269 ? -18.75 -21 -3.678 1 98.81 269 ALA B CA 1
ATOM 5968 C C . ALA B 1 269 ? -18.828 -20.562 -5.137 1 98.81 269 ALA B C 1
ATOM 5970 O O . ALA B 1 269 ? -17.828 -20.172 -5.73 1 98.81 269 ALA B O 1
ATOM 5971 N N . ILE B 1 270 ? -19.969 -20.688 -5.723 1 98.75 270 ILE B N 1
ATOM 5972 C CA . ILE B 1 270 ? -20.234 -20.109 -7.031 1 98.75 270 ILE B CA 1
ATOM 5973 C C . ILE B 1 270 ? -20.812 -18.703 -6.863 1 98.75 270 ILE B C 1
ATOM 5975 O O . ILE B 1 270 ? -21.938 -18.547 -6.367 1 98.75 270 ILE B O 1
ATOM 5979 N N . VAL B 1 271 ? -20.047 -17.734 -7.324 1 98.5 271 VAL B N 1
ATOM 5980 C CA . VAL B 1 271 ? -20.375 -16.328 -7.09 1 98.5 271 VAL B CA 1
ATOM 5981 C C . VAL B 1 271 ? -20.625 -15.625 -8.422 1 98.5 271 VAL B C 1
ATOM 5983 O O . VAL B 1 271 ? -19.781 -15.641 -9.312 1 98.5 271 VAL B O 1
ATOM 5986 N N . PRO B 1 272 ? -21.844 -14.992 -8.594 1 98.44 272 PRO B N 1
ATOM 5987 C CA . PRO B 1 272 ? -21.953 -14.141 -9.781 1 98.44 272 PRO B CA 1
ATOM 5988 C C . PRO B 1 272 ? -20.812 -13.141 -9.906 1 98.44 272 PRO B C 1
ATOM 5990 O O . PRO B 1 272 ? -20.422 -12.508 -8.922 1 98.44 272 PRO B O 1
ATOM 5993 N N . ARG B 1 273 ? -20.25 -13.023 -11.047 1 98 273 ARG B N 1
ATOM 5994 C CA . ARG B 1 273 ? -18.984 -12.328 -11.281 1 98 273 ARG B CA 1
ATOM 5995 C C . ARG B 1 273 ? -18.984 -10.953 -10.633 1 98 273 ARG B C 1
ATOM 5997 O O . ARG B 1 273 ? -17.984 -10.539 -10.039 1 98 273 ARG B O 1
ATOM 6004 N N . HIS B 1 274 ? -20.031 -10.188 -10.703 1 97.81 274 HIS B N 1
ATOM 6005 C CA . HIS B 1 274 ? -20.047 -8.82 -10.18 1 97.81 274 HIS B CA 1
ATOM 6006 C C . HIS B 1 274 ? -20.906 -8.727 -8.922 1 97.81 274 HIS B C 1
ATOM 6008 O O . HIS B 1 274 ? -21.453 -7.664 -8.625 1 97.81 274 HIS B O 1
ATOM 6014 N N . GLY B 1 275 ? -21.047 -9.836 -8.281 1 95.06 275 GLY B N 1
ATOM 6015 C CA . GLY B 1 275 ? -21.781 -9.859 -7.031 1 95.06 275 GLY B CA 1
ATOM 6016 C C . GLY B 1 275 ? -23.172 -10.469 -7.176 1 95.06 275 GLY B C 1
ATOM 6017 O O . GLY B 1 275 ? -23.719 -10.508 -8.273 1 95.06 275 GLY B O 1
ATOM 6018 N N . GLY B 1 276 ? -23.703 -10.969 -6.109 1 95.31 276 GLY B N 1
ATOM 6019 C CA . GLY B 1 276 ? -24.984 -11.656 -6.051 1 95.31 276 GLY B CA 1
ATOM 6020 C C . GLY B 1 276 ? -25.031 -12.766 -5.016 1 95.31 276 GLY B C 1
ATOM 6021 O O . GLY B 1 276 ? -24.125 -12.867 -4.18 1 95.31 276 GLY B O 1
ATOM 6022 N N . GLU B 1 277 ? -26.016 -13.5 -5.121 1 96.69 277 GLU B N 1
ATOM 6023 C CA . GLU B 1 277 ? -26.188 -14.594 -4.168 1 96.69 277 GLU B CA 1
ATOM 6024 C C . GLU B 1 277 ? -25.156 -15.695 -4.398 1 96.69 277 GLU B C 1
ATOM 6026 O O . GLU B 1 277 ? -24.953 -16.141 -5.527 1 96.69 277 GLU B O 1
ATOM 6031 N N . ILE B 1 278 ? -24.516 -16.078 -3.359 1 98.12 278 ILE B N 1
ATOM 6032 C CA . ILE B 1 278 ? -23.516 -17.141 -3.408 1 98.12 278 ILE B CA 1
ATOM 6033 C C . ILE B 1 278 ? -24.203 -18.5 -3.326 1 98.12 278 ILE B C 1
ATOM 6035 O O . ILE B 1 278 ? -25.031 -18.734 -2.441 1 98.12 278 ILE B O 1
ATOM 6039 N N . ARG B 1 279 ? -23.891 -19.375 -4.223 1 98.19 279 ARG B N 1
ATOM 6040 C CA . ARG B 1 279 ? -24.359 -20.766 -4.16 1 98.19 279 ARG B CA 1
ATOM 6041 C C . ARG B 1 279 ? -23.234 -21.703 -3.758 1 98.19 279 ARG B C 1
ATOM 6043 O O . ARG B 1 279 ? -22.141 -21.656 -4.32 1 98.19 279 ARG B O 1
ATOM 6050 N N . TRP B 1 280 ? -23.578 -22.594 -2.871 1 98.5 280 TRP B N 1
ATOM 6051 C CA . TRP B 1 280 ? -22.562 -23.5 -2.357 1 98.5 280 TRP B CA 1
ATOM 6052 C C . TRP B 1 280 ? -22.797 -24.922 -2.857 1 98.5 280 TRP B C 1
ATOM 6054 O O . TRP B 1 280 ? -23.938 -25.375 -2.932 1 98.5 280 TRP B O 1
ATOM 6064 N N . PHE B 1 281 ? -21.766 -25.609 -3.148 1 98.81 281 PHE B N 1
ATOM 6065 C CA . PHE B 1 281 ? -21.766 -27.016 -3.539 1 98.81 281 PHE B CA 1
ATOM 6066 C C . PHE B 1 281 ? -20.766 -27.797 -2.709 1 98.81 281 PHE B C 1
ATOM 6068 O O . PHE B 1 281 ? -19.75 -27.266 -2.262 1 98.81 281 PHE B O 1
ATOM 6075 N N . GLU B 1 282 ? -21.031 -29.047 -2.555 1 98.5 282 GLU B N 1
ATOM 6076 C CA . GLU B 1 282 ? -20.141 -29.938 -1.822 1 98.5 282 GLU B CA 1
ATOM 6077 C C . GLU B 1 282 ? -19.594 -31.047 -2.725 1 98.5 282 GLU B C 1
ATOM 6079 O O . GLU B 1 282 ? -20.25 -31.438 -3.688 1 98.5 282 GLU B O 1
ATOM 6084 N N . ALA B 1 283 ? -18.438 -31.453 -2.406 1 98.62 283 ALA B N 1
ATOM 6085 C CA . ALA B 1 283 ? -17.781 -32.531 -3.125 1 98.62 283 ALA B CA 1
ATOM 6086 C C . ALA B 1 283 ? -16.891 -33.344 -2.189 1 98.62 283 ALA B C 1
ATOM 6088 O O . ALA B 1 283 ? -16.906 -33.156 -0.975 1 98.62 283 ALA B O 1
ATOM 6089 N N . ALA B 1 284 ? -16.25 -34.375 -2.768 1 98.31 284 ALA B N 1
ATOM 6090 C CA . ALA B 1 284 ? -15.328 -35.219 -1.986 1 98.31 284 ALA B CA 1
ATOM 6091 C C . ALA B 1 284 ? -14.195 -34.375 -1.397 1 98.31 284 ALA B C 1
ATOM 6093 O O . ALA B 1 284 ? -13.711 -33.438 -2.041 1 98.31 284 ALA B O 1
ATOM 6094 N N . PRO B 1 285 ? -13.789 -34.688 -0.168 1 98.25 285 PRO B N 1
ATOM 6095 C CA . PRO B 1 285 ? -12.719 -33.906 0.467 1 98.25 285 PRO B CA 1
ATOM 6096 C C . PRO B 1 285 ? -11.391 -34.031 -0.28 1 98.25 285 PRO B C 1
ATOM 6098 O O . PRO B 1 285 ? -11.008 -35.125 -0.715 1 98.25 285 PRO B O 1
ATOM 6101 N N . THR B 1 286 ? -10.719 -33 -0.427 1 98.44 286 THR B N 1
ATOM 6102 C CA . THR B 1 286 ? -9.406 -32.906 -1.072 1 98.44 286 THR B CA 1
ATOM 6103 C C . THR B 1 286 ? -8.758 -31.547 -0.789 1 98.44 286 THR B C 1
ATOM 6105 O O . THR B 1 286 ? -9.219 -30.797 0.079 1 98.44 286 THR B O 1
ATOM 6108 N N . TYR B 1 287 ? -7.633 -31.344 -1.34 1 98.56 287 TYR B N 1
ATOM 6109 C CA . TYR B 1 287 ? -7.008 -30.047 -1.517 1 98.56 287 TYR B CA 1
ATOM 6110 C C . TYR B 1 287 ? -6.594 -29.828 -2.967 1 98.56 287 TYR B C 1
ATOM 6112 O O . TYR B 1 287 ? -6.344 -30.797 -3.697 1 98.56 287 TYR B O 1
ATOM 6120 N N . VAL B 1 288 ? -6.684 -28.578 -3.357 1 98.56 288 VAL B N 1
ATOM 6121 C CA . VAL B 1 288 ? -6.312 -28.219 -4.723 1 98.56 288 VAL B CA 1
ATOM 6122 C C . VAL B 1 288 ? -5.383 -27 -4.703 1 98.56 288 VAL B C 1
ATOM 6124 O O . VAL B 1 288 ? -5.715 -25.969 -4.117 1 98.56 288 VAL B O 1
ATOM 6127 N N . LEU B 1 289 ? -4.258 -27.141 -5.305 1 97.94 289 LEU B N 1
ATOM 6128 C CA . LEU B 1 289 ? -3.373 -25.984 -5.457 1 97.94 289 LEU B CA 1
ATOM 6129 C C . LEU B 1 289 ? -3.773 -25.156 -6.668 1 97.94 289 LEU B C 1
ATOM 6131 O O . LEU B 1 289 ? -3.846 -23.922 -6.582 1 97.94 289 LEU B O 1
ATOM 6135 N N . HIS B 1 290 ? -4.051 -25.875 -7.762 1 98.69 290 HIS B N 1
ATOM 6136 C CA . HIS B 1 290 ? -4.32 -25.109 -8.969 1 98.69 290 HIS B CA 1
ATOM 6137 C C . HIS B 1 290 ? -5.578 -25.609 -9.672 1 98.69 290 HIS B C 1
ATOM 6139 O O . HIS B 1 290 ? -5.758 -26.812 -9.844 1 98.69 290 HIS B O 1
ATOM 6145 N N . TRP B 1 291 ? -6.34 -24.656 -9.977 1 98.69 291 TRP B N 1
ATOM 6146 C CA . TRP B 1 291 ? -7.418 -24.875 -10.93 1 98.69 291 TRP B CA 1
ATOM 6147 C C . TRP B 1 291 ? -6.93 -24.672 -12.359 1 98.69 291 TRP B C 1
ATOM 6149 O O . TRP B 1 291 ? -5.918 -24 -12.594 1 98.69 291 TRP B O 1
ATOM 6159 N N . LEU B 1 292 ? -7.633 -25.344 -13.266 1 98.69 292 LEU B N 1
ATOM 6160 C CA . LEU B 1 292 ? -7.258 -25.266 -14.672 1 98.69 292 LEU B CA 1
ATOM 6161 C C . LEU B 1 292 ? -8.164 -24.297 -15.43 1 98.69 292 LEU B C 1
ATOM 6163 O O . LEU B 1 292 ? -7.691 -23.281 -15.953 1 98.69 292 LEU B O 1
ATOM 6167 N N . ASN B 1 293 ? -9.398 -24.562 -15.469 1 98.81 293 ASN B N 1
ATOM 6168 C CA . ASN B 1 293 ? -10.398 -23.734 -16.141 1 98.81 293 ASN B CA 1
ATOM 6169 C C . ASN B 1 293 ? -11.812 -24.078 -15.664 1 98.81 293 ASN B C 1
ATOM 6171 O O . ASN B 1 293 ? -12.031 -25.109 -15.031 1 98.81 293 ASN B O 1
ATOM 6175 N N . ALA B 1 294 ? -12.703 -23.172 -15.914 1 98.94 294 ALA B N 1
ATOM 6176 C CA . ALA B 1 294 ? -14.117 -23.406 -15.656 1 98.94 294 ALA B CA 1
ATOM 6177 C C . ALA B 1 294 ? -14.984 -22.797 -16.766 1 98.94 294 ALA B C 1
ATOM 6179 O O . ALA B 1 294 ? -14.602 -21.797 -17.375 1 98.94 294 ALA B O 1
ATOM 6180 N N . TYR B 1 295 ? -16.156 -23.375 -16.984 1 98.81 295 TYR B N 1
ATOM 6181 C CA . TYR B 1 295 ? -17.062 -22.859 -18 1 98.81 295 TYR B CA 1
ATOM 6182 C C . TYR B 1 295 ? -18.484 -23.328 -17.734 1 98.81 295 TYR B C 1
ATOM 6184 O O . TYR B 1 295 ? -18.719 -24.203 -16.906 1 98.81 295 TYR B O 1
ATOM 6192 N N . GLU B 1 296 ? -19.344 -22.703 -18.406 1 98.69 296 GLU B N 1
ATOM 6193 C CA . GLU B 1 296 ? -20.766 -23.016 -18.266 1 98.69 296 GLU B CA 1
ATOM 6194 C C . GLU B 1 296 ? -21.25 -23.922 -19.406 1 98.69 296 GLU B C 1
ATOM 6196 O O . GLU B 1 296 ? -20.844 -23.734 -20.562 1 98.69 296 GLU B O 1
ATOM 6201 N N . GLU B 1 297 ? -22.016 -24.906 -19.109 1 97.88 297 GLU B N 1
ATOM 6202 C CA . GLU B 1 297 ? -22.656 -25.797 -20.062 1 97.88 297 GLU B CA 1
ATOM 6203 C C . GLU B 1 297 ? -24.062 -26.156 -19.641 1 97.88 297 GLU B C 1
ATOM 6205 O O . GLU B 1 297 ? -24.266 -27.016 -18.781 1 97.88 297 GLU B O 1
ATOM 6210 N N . GLY B 1 298 ? -25.047 -25.594 -20.344 1 97.19 298 GLY B N 1
ATOM 6211 C CA . GLY B 1 298 ? -26.422 -25.766 -19.891 1 97.19 298 GLY B CA 1
ATOM 6212 C C . GLY B 1 298 ? -26.656 -25.25 -18.484 1 97.19 298 GLY B C 1
ATOM 6213 O O . GLY B 1 298 ? -26.375 -24.078 -18.203 1 97.19 298 GLY B O 1
ATOM 6214 N N . ASP B 1 299 ? -27.094 -26.219 -17.641 1 97.31 299 ASP B N 1
ATOM 6215 C CA . ASP B 1 299 ? -27.391 -25.828 -16.266 1 97.31 299 ASP B CA 1
ATOM 6216 C C . ASP B 1 299 ? -26.219 -26.125 -15.344 1 97.31 299 ASP B C 1
ATOM 6218 O O . ASP B 1 299 ? -26.359 -26.094 -14.117 1 97.31 299 ASP B O 1
ATOM 6222 N N . GLU B 1 300 ? -25.094 -26.359 -15.961 1 98.5 300 GLU B N 1
ATOM 6223 C CA . GLU B 1 300 ? -23.984 -26.781 -15.125 1 98.5 300 GLU B CA 1
ATOM 6224 C C . GLU B 1 300 ? -22.797 -25.844 -15.273 1 98.5 300 GLU B C 1
ATOM 6226 O O . GLU B 1 300 ? -22.609 -25.219 -16.328 1 98.5 300 GLU B O 1
ATOM 6231 N N . ILE B 1 301 ? -22.078 -25.781 -14.219 1 98.81 301 ILE B N 1
ATOM 6232 C CA . ILE B 1 301 ? -20.719 -25.234 -14.234 1 98.81 301 ILE B CA 1
ATOM 6233 C C . ILE B 1 301 ? -19.719 -26.375 -14.172 1 98.81 301 ILE B C 1
ATOM 6235 O O . ILE B 1 301 ? -19.797 -27.25 -13.297 1 98.81 301 ILE B O 1
ATOM 6239 N N . ILE B 1 302 ? -18.875 -26.375 -15.141 1 98.88 302 ILE B N 1
ATOM 6240 C CA . ILE B 1 302 ? -17.797 -27.359 -15.188 1 98.88 302 ILE B CA 1
ATOM 6241 C C . ILE B 1 302 ? -16.5 -26.734 -14.688 1 98.88 302 ILE B C 1
ATOM 6243 O O . ILE B 1 302 ? -16.125 -25.641 -15.133 1 98.88 302 ILE B O 1
ATOM 6247 N N . LEU B 1 303 ? -15.836 -27.391 -13.742 1 98.94 303 LEU B N 1
ATOM 6248 C CA . LEU B 1 303 ? -14.57 -26.938 -13.18 1 98.94 303 LEU B CA 1
ATOM 6249 C C . LEU B 1 303 ? -13.508 -28.016 -13.305 1 98.94 303 LEU B C 1
ATOM 6251 O O . LEU B 1 303 ? -13.719 -29.156 -12.875 1 98.94 303 LEU B O 1
ATOM 6255 N N . ASP B 1 304 ? -12.43 -27.688 -13.93 1 98.94 304 ASP B N 1
ATOM 6256 C CA . ASP B 1 304 ? -11.297 -28.609 -14.023 1 98.94 304 ASP B CA 1
ATOM 6257 C C . ASP B 1 304 ? -10.133 -28.141 -13.156 1 98.94 304 ASP B C 1
ATOM 6259 O O . ASP B 1 304 ? -9.859 -26.938 -13.07 1 98.94 304 ASP B O 1
ATOM 6263 N N . GLY B 1 305 ? -9.5 -29.031 -12.5 1 98.81 305 GLY B N 1
ATOM 6264 C CA . GLY B 1 305 ? -8.344 -28.781 -11.656 1 98.81 305 GLY B CA 1
ATOM 6265 C C . GLY B 1 305 ? -7.617 -30.047 -11.242 1 98.81 305 GLY B C 1
ATOM 6266 O O . GLY B 1 305 ? -7.641 -31.047 -11.961 1 98.81 305 GLY B O 1
ATOM 6267 N N . TYR B 1 306 ? -6.91 -30 -10.141 1 98.88 306 TYR B N 1
ATOM 6268 C CA . TYR B 1 306 ? -6.09 -31.141 -9.727 1 98.88 306 TYR B CA 1
ATOM 6269 C C . TYR B 1 306 ? -6.457 -31.578 -8.312 1 98.88 306 TYR B C 1
ATOM 6271 O O . TYR B 1 306 ? -6.211 -30.859 -7.344 1 98.88 306 TYR B O 1
ATOM 6279 N N . PHE B 1 307 ? -6.996 -32.719 -8.227 1 98.88 307 PHE B N 1
ATOM 6280 C CA . PHE B 1 307 ? -7.461 -33.344 -6.988 1 98.88 307 PHE B CA 1
ATOM 6281 C C . PHE B 1 307 ? -6.316 -34.062 -6.281 1 98.88 307 PHE B C 1
ATOM 6283 O O . PHE B 1 307 ? -5.738 -35 -6.824 1 98.88 307 PHE B O 1
ATOM 6290 N N . GLN B 1 308 ? -6.004 -33.656 -5.078 1 98.69 308 GLN B N 1
ATOM 6291 C CA . GLN B 1 308 ? -4.969 -34.344 -4.32 1 98.69 308 GLN B CA 1
ATOM 6292 C C . GLN B 1 308 ? -5.531 -35.562 -3.615 1 98.69 308 GLN B C 1
ATOM 6294 O O . GLN B 1 308 ? -6.484 -35.469 -2.838 1 98.69 308 GLN B O 1
ATOM 6299 N N . GLU B 1 309 ? -4.879 -36.656 -3.809 1 98.06 309 GLU B N 1
ATOM 6300 C CA . GLU B 1 309 ? -5.328 -37.875 -3.174 1 98.06 309 GLU B CA 1
ATOM 6301 C C . GLU B 1 309 ? -4.801 -38 -1.747 1 98.06 309 GLU B C 1
ATOM 6303 O O . GLU B 1 309 ? -5.383 -38.688 -0.919 1 98.06 309 GLU B O 1
ATOM 6308 N N . ASP B 1 310 ? -3.725 -37.281 -1.506 1 97.5 310 ASP B N 1
ATOM 6309 C CA . ASP B 1 310 ? -3.117 -37.281 -0.178 1 97.5 310 ASP B CA 1
ATOM 6310 C C . ASP B 1 310 ? -2.621 -35.875 0.198 1 97.5 310 ASP B C 1
ATOM 6312 O O . ASP B 1 310 ? -1.413 -35.656 0.252 1 97.5 310 ASP B O 1
ATOM 6316 N N . PRO B 1 311 ? -3.553 -35.062 0.588 1 96.62 311 PRO B N 1
ATOM 6317 C CA . PRO B 1 311 ? -3.195 -33.656 0.812 1 96.62 311 PRO B CA 1
ATOM 6318 C C . PRO B 1 311 ? -2.258 -33.469 2.002 1 96.62 311 PRO B C 1
ATOM 6320 O O . PRO B 1 311 ? -1.598 -32.438 2.117 1 96.62 311 PRO B O 1
ATOM 6323 N N . THR B 1 312 ? -2.164 -34.281 2.975 1 95.31 312 THR B N 1
ATOM 6324 C CA . THR B 1 312 ? -1.241 -34.25 4.102 1 95.31 312 THR B CA 1
ATOM 6325 C C . THR B 1 312 ? -0.411 -35.531 4.156 1 95.31 312 THR B C 1
ATOM 6327 O O . THR B 1 312 ? -0.641 -36.406 5.008 1 95.31 312 THR B O 1
ATOM 6330 N N . PRO B 1 313 ? 0.567 -35.594 3.352 1 96.62 313 PRO B N 1
ATOM 6331 C CA . PRO B 1 313 ? 1.311 -36.844 3.172 1 96.62 313 PRO B CA 1
ATOM 6332 C C . PRO B 1 313 ? 2.24 -37.156 4.344 1 96.62 313 PRO B C 1
ATOM 6334 O O . PRO B 1 313 ? 2.572 -36.25 5.125 1 96.62 313 PRO B O 1
ATOM 6337 N N . GLN B 1 314 ? 2.646 -38.406 4.391 1 95.31 314 GLN B N 1
ATOM 6338 C CA . GLN B 1 314 ? 3.68 -38.812 5.336 1 95.31 314 GLN B CA 1
ATOM 6339 C C . GLN B 1 314 ? 5.039 -38.219 4.953 1 95.31 314 GLN B C 1
ATOM 6341 O O . GLN B 1 314 ? 5.27 -37.906 3.791 1 95.31 314 GLN B O 1
ATOM 6346 N N . PRO B 1 315 ? 5.855 -38.125 5.945 1 94.81 315 PRO B N 1
ATOM 6347 C CA . PRO B 1 315 ? 7.191 -37.594 5.645 1 94.81 315 PRO B CA 1
ATOM 6348 C C . PRO B 1 315 ? 7.883 -38.375 4.52 1 94.81 315 PRO B C 1
ATOM 6350 O O . PRO B 1 315 ? 7.742 -39.594 4.422 1 94.81 315 PRO B O 1
ATOM 6353 N N . HIS B 1 316 ? 8.578 -37.656 3.748 1 93.75 316 HIS B N 1
ATOM 6354 C CA . HIS B 1 316 ? 9.312 -38.219 2.617 1 93.75 316 HIS B CA 1
ATOM 6355 C C . HIS B 1 316 ? 10.484 -39.094 3.088 1 93.75 316 HIS B C 1
ATOM 6357 O O . HIS B 1 316 ? 11.531 -38.562 3.471 1 93.75 316 HIS B O 1
ATOM 6363 N N . LYS B 1 317 ? 10.484 -40.312 2.951 1 90.56 317 LYS B N 1
ATOM 6364 C CA . LYS B 1 317 ? 11.445 -41.25 3.531 1 90.56 317 LYS B CA 1
ATOM 6365 C C . LYS B 1 317 ? 12.82 -41.094 2.891 1 90.56 317 LYS B C 1
ATOM 6367 O O . LYS B 1 317 ? 13.844 -41.344 3.539 1 90.56 317 LYS B O 1
ATOM 6372 N N . GLU B 1 318 ? 12.883 -40.719 1.673 1 91.44 318 GLU B N 1
ATOM 6373 C CA . GLU B 1 318 ? 14.156 -40.656 0.963 1 91.44 318 GLU B CA 1
ATOM 6374 C C . GLU B 1 318 ? 14.766 -39.25 1.038 1 91.44 318 GLU B C 1
ATOM 6376 O O . GLU B 1 318 ? 15.828 -39 0.475 1 91.44 318 GLU B O 1
ATOM 6381 N N . ALA B 1 319 ? 14.086 -38.375 1.687 1 93.56 319 ALA B N 1
ATOM 6382 C CA . ALA B 1 319 ? 14.609 -37 1.841 1 93.56 319 ALA B CA 1
ATOM 6383 C C . ALA B 1 319 ? 15.797 -37 2.797 1 93.56 319 ALA B C 1
ATOM 6385 O O . ALA B 1 319 ? 15.922 -37.844 3.664 1 93.56 319 ALA B O 1
ATOM 6386 N N . PRO B 1 320 ? 16.703 -36 2.588 1 93.31 320 PRO B N 1
ATOM 6387 C CA . PRO B 1 320 ? 17.734 -35.844 3.604 1 93.31 320 PRO B CA 1
ATOM 6388 C C . PRO B 1 320 ? 17.172 -35.625 5.004 1 93.31 320 PRO B C 1
ATOM 6390 O O . PRO B 1 320 ? 16.078 -35.062 5.156 1 93.31 320 PRO B O 1
ATOM 6393 N N . PRO B 1 321 ? 17.984 -36.125 6.027 1 93 321 PRO B N 1
ATOM 6394 C CA . PRO B 1 321 ? 17.5 -35.969 7.406 1 93 321 PRO B CA 1
ATOM 6395 C C . PRO B 1 321 ? 17.156 -34.531 7.766 1 93 321 PRO B C 1
ATOM 6397 O O . PRO B 1 321 ? 17.922 -33.625 7.461 1 93 321 PRO B O 1
ATOM 6400 N N . GLY B 1 322 ? 16 -34.438 8.297 1 93.5 322 GLY B N 1
ATOM 6401 C CA . GLY B 1 322 ? 15.602 -33.125 8.766 1 93.5 322 GLY B CA 1
ATOM 6402 C C . GLY B 1 322 ? 14.703 -32.375 7.785 1 93.5 322 GLY B C 1
ATOM 6403 O O . GLY B 1 322 ? 14.094 -31.359 8.133 1 93.5 322 GLY B O 1
ATOM 6404 N N . PHE B 1 323 ? 14.562 -32.969 6.582 1 95.81 323 PHE B N 1
ATOM 6405 C CA . PHE B 1 323 ? 13.789 -32.281 5.559 1 95.81 323 PHE B CA 1
ATOM 6406 C C . PHE B 1 323 ? 12.602 -33.125 5.113 1 95.81 323 PHE B C 1
ATOM 6408 O O . PHE B 1 323 ? 11.883 -32.75 4.184 1 95.81 323 PHE B O 1
ATOM 6415 N N . GLU B 1 324 ? 12.328 -34.156 5.809 1 96.06 324 GLU B N 1
ATOM 6416 C CA . GLU B 1 324 ? 11.359 -35.188 5.379 1 96.06 324 GLU B CA 1
ATOM 6417 C C . GLU B 1 324 ? 9.961 -34.594 5.273 1 96.06 324 GLU B C 1
ATOM 6419 O O . GLU B 1 324 ? 9.266 -34.781 4.27 1 96.06 324 GLU B O 1
ATOM 6424 N N . HIS B 1 325 ? 9.633 -33.906 6.246 1 94.75 325 HIS B N 1
ATOM 6425 C CA . HIS B 1 325 ? 8.289 -33.312 6.273 1 94.75 325 HIS B CA 1
ATOM 6426 C C . HIS B 1 325 ? 8.133 -32.219 5.23 1 94.75 325 HIS B C 1
ATOM 6428 O O . HIS B 1 325 ? 7.156 -32.219 4.473 1 94.75 325 HIS B O 1
ATOM 6434 N N . MET B 1 326 ? 9.039 -31.328 5.191 1 95.44 326 MET B N 1
ATOM 6435 C CA . MET B 1 326 ? 8.984 -30.219 4.246 1 95.44 326 MET B CA 1
ATOM 6436 C C . MET B 1 326 ? 8.914 -30.734 2.811 1 95.44 326 MET B C 1
ATOM 6438 O O . MET B 1 326 ? 8.062 -30.312 2.033 1 95.44 326 MET B O 1
ATOM 6442 N N . MET B 1 327 ? 9.742 -31.672 2.479 1 97.06 327 MET B N 1
ATOM 6443 C CA . MET B 1 327 ? 9.852 -32.125 1.095 1 97.06 327 MET B CA 1
ATOM 6444 C C . MET B 1 327 ? 8.625 -32.938 0.69 1 97.06 327 MET B C 1
ATOM 6446 O O . MET B 1 327 ? 8.234 -32.938 -0.478 1 97.06 327 MET B O 1
ATOM 6450 N N . ALA B 1 328 ? 8.008 -33.625 1.688 1 97.12 328 ALA B N 1
ATOM 6451 C CA . ALA B 1 328 ? 6.77 -34.344 1.391 1 97.12 328 ALA B CA 1
ATOM 6452 C C . ALA B 1 328 ? 5.684 -33.406 0.896 1 97.12 328 ALA B C 1
ATOM 6454 O O . ALA B 1 328 ? 4.93 -33.719 -0.022 1 97.12 328 ALA B O 1
ATOM 6455 N N . TYR B 1 329 ? 5.664 -32.219 1.414 1 96.19 329 TYR B N 1
ATOM 6456 C CA . TYR B 1 329 ? 4.625 -31.25 1.076 1 96.19 329 TYR B CA 1
ATOM 6457 C C . TYR B 1 329 ? 4.977 -30.516 -0.204 1 96.19 329 TYR B C 1
ATOM 6459 O O . TYR B 1 329 ? 4.16 -29.75 -0.731 1 96.19 329 TYR B O 1
ATOM 6467 N N . LEU B 1 330 ? 6.152 -30.719 -0.689 1 96.81 330 LEU B N 1
ATOM 6468 C CA . LEU B 1 330 ? 6.582 -30.078 -1.921 1 96.81 330 LEU B CA 1
ATOM 6469 C C . LEU B 1 330 ? 6.574 -31.062 -3.088 1 96.81 330 LEU B C 1
ATOM 6471 O O . LEU B 1 330 ? 6.633 -30.641 -4.25 1 96.81 330 LEU B O 1
ATOM 6475 N N . ASP B 1 331 ? 6.516 -32.312 -2.734 1 97.81 331 ASP B N 1
ATOM 6476 C CA . ASP B 1 331 ? 6.625 -33.406 -3.707 1 97.81 331 ASP B CA 1
ATOM 6477 C C . ASP B 1 331 ? 5.246 -33.844 -4.191 1 97.81 331 ASP B C 1
ATOM 6479 O O . ASP B 1 331 ? 4.48 -34.469 -3.439 1 97.81 331 ASP B O 1
ATOM 6483 N N . GLU B 1 332 ? 5.016 -33.656 -5.469 1 98 332 GLU B N 1
ATOM 6484 C CA . GLU B 1 332 ? 3.723 -34.031 -6.035 1 98 332 GLU B CA 1
ATOM 6485 C C . GLU B 1 332 ? 3.48 -35.531 -5.898 1 98 332 GLU B C 1
ATOM 6487 O O . GLU B 1 332 ? 2.336 -35.969 -5.77 1 98 332 GLU B O 1
ATOM 6492 N N . HIS B 1 333 ? 4.504 -36.281 -5.867 1 98 333 HIS B N 1
ATOM 6493 C CA . HIS B 1 333 ? 4.344 -37.719 -5.73 1 98 333 HIS B CA 1
ATOM 6494 C C . HIS B 1 333 ? 3.98 -38.125 -4.301 1 98 333 HIS B C 1
ATOM 6496 O O . HIS B 1 333 ? 3.559 -39.25 -4.043 1 98 333 HIS B O 1
ATOM 6502 N N . SER B 1 334 ? 4.16 -37.188 -3.432 1 98 334 SER B N 1
ATOM 6503 C CA . SER B 1 334 ? 3.729 -37.406 -2.059 1 98 334 SER B CA 1
ATOM 6504 C C . SER B 1 334 ? 2.252 -37.062 -1.882 1 98 334 SER B C 1
ATOM 6506 O O . SER B 1 334 ? 1.475 -37.906 -1.395 1 98 334 SER B O 1
ATOM 6508 N N . PHE B 1 335 ? 1.779 -35.906 -2.375 1 97.5 335 PHE B N 1
ATOM 6509 C CA . PHE B 1 335 ? 0.391 -35.531 -2.131 1 97.5 335 PHE B CA 1
ATOM 6510 C C . PHE B 1 335 ? -0.488 -35.906 -3.316 1 97.5 335 PHE B C 1
ATOM 6512 O O . PHE B 1 335 ? -1.716 -35.844 -3.23 1 97.5 335 PHE B O 1
ATOM 6519 N N . LYS B 1 336 ? -0.032 -36.344 -4.445 1 98.5 336 LYS B N 1
ATOM 6520 C CA . LYS B 1 336 ? -0.612 -37.125 -5.527 1 98.5 336 LYS B CA 1
ATOM 6521 C C . LYS B 1 336 ? -1.765 -36.375 -6.195 1 98.5 336 LYS B C 1
ATOM 6523 O O . LYS B 1 336 ? -2.873 -36.906 -6.301 1 98.5 336 LYS B O 1
ATOM 6528 N N . PRO B 1 337 ? -1.491 -35.25 -6.789 1 98.69 337 PRO B N 1
ATOM 6529 C CA . PRO B 1 337 ? -2.521 -34.531 -7.551 1 98.69 337 PRO B CA 1
ATOM 6530 C C . PRO B 1 337 ? -2.83 -35.219 -8.891 1 98.69 337 PRO B C 1
ATOM 6532 O O . PRO B 1 337 ? -1.916 -35.656 -9.594 1 98.69 337 PRO B O 1
ATOM 6535 N N . LYS B 1 338 ? -4.117 -35.25 -9.227 1 98.75 338 LYS B N 1
ATOM 6536 C CA . LYS B 1 338 ? -4.586 -35.781 -10.5 1 98.75 338 LYS B CA 1
ATOM 6537 C C . LYS B 1 338 ? -5.551 -34.812 -11.18 1 98.75 338 LYS B C 1
ATOM 6539 O O . LYS B 1 338 ? -6.352 -34.156 -10.516 1 98.75 338 LYS B O 1
ATOM 6544 N N . LEU B 1 339 ? -5.406 -34.75 -12.539 1 98.81 339 LEU B N 1
ATOM 6545 C CA . LEU B 1 339 ? -6.375 -33.969 -13.297 1 98.81 339 LEU B CA 1
ATOM 6546 C C . LEU B 1 339 ? -7.797 -34.438 -13.031 1 98.81 339 LEU B C 1
ATOM 6548 O O . LEU B 1 339 ? -8.07 -35.656 -13.125 1 98.81 339 LEU B O 1
ATO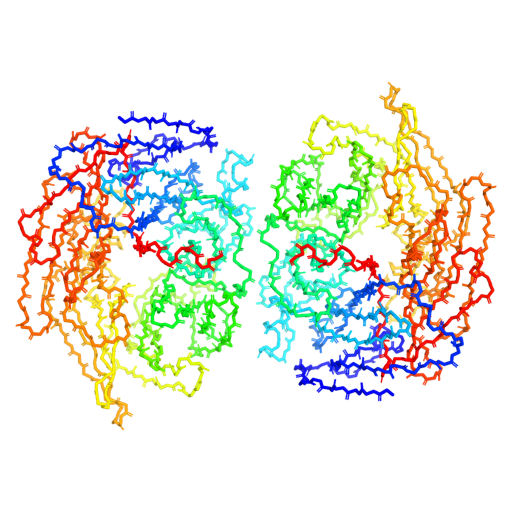M 6552 N N . HIS B 1 340 ? -8.672 -33.562 -12.719 1 98.81 340 HIS B N 1
ATOM 6553 C CA . HIS B 1 340 ? -9.984 -33.875 -12.172 1 98.81 340 HIS B CA 1
ATOM 6554 C C . HIS B 1 340 ? -11.031 -32.844 -12.617 1 98.81 340 HIS B C 1
ATOM 6556 O O . HIS B 1 340 ? -10.703 -31.703 -12.867 1 98.81 340 HIS B O 1
ATOM 6562 N N . ARG B 1 341 ? -12.289 -33.375 -12.82 1 98.88 341 ARG B N 1
ATOM 6563 C CA . ARG B 1 341 ? -13.391 -32.5 -13.227 1 98.88 341 ARG B CA 1
ATOM 6564 C C . ARG B 1 341 ? -14.531 -32.531 -12.211 1 98.88 341 ARG B C 1
ATOM 6566 O O . ARG B 1 341 ? -14.945 -33.625 -11.789 1 98.88 341 ARG B O 1
ATOM 6573 N N . TRP B 1 342 ? -15 -31.375 -11.758 1 98.88 342 TRP B N 1
ATOM 6574 C CA . TRP B 1 342 ? -16.234 -31.203 -11 1 98.88 342 TRP B CA 1
ATOM 6575 C C . TRP B 1 342 ? -17.328 -30.609 -11.883 1 98.88 342 TRP B C 1
ATOM 6577 O O . TRP B 1 342 ? -17.078 -29.75 -12.719 1 98.88 342 TRP B O 1
ATOM 6587 N N . ARG B 1 343 ? -18.531 -31.094 -11.734 1 98.88 343 ARG B N 1
ATOM 6588 C CA . ARG B 1 343 ? -19.719 -30.547 -12.383 1 98.88 343 ARG B CA 1
ATOM 6589 C C . ARG B 1 343 ? -20.766 -30.141 -11.344 1 98.88 343 ARG B C 1
ATOM 6591 O O . ARG B 1 343 ? -21.203 -30.953 -10.531 1 98.88 343 ARG B O 1
ATOM 6598 N N . PHE B 1 344 ? -21.094 -28.891 -11.367 1 98.88 344 PHE B N 1
ATOM 6599 C CA . PHE B 1 344 ? -22.078 -28.344 -10.445 1 98.88 344 PHE B CA 1
ATOM 6600 C C . PHE B 1 344 ? -23.375 -28.031 -11.164 1 98.88 344 PHE B C 1
ATOM 6602 O O . PHE B 1 344 ? -23.438 -27.141 -12.008 1 98.88 344 PHE B O 1
ATOM 6609 N N . ASN B 1 345 ? -24.438 -28.734 -10.789 1 98.75 345 ASN B N 1
ATOM 6610 C CA . ASN B 1 345 ? -25.734 -28.469 -11.391 1 98.75 345 ASN B CA 1
ATOM 6611 C C . ASN B 1 345 ? -26.469 -27.344 -10.672 1 98.75 345 ASN B C 1
ATOM 6613 O O . ASN B 1 345 ? -26.938 -27.516 -9.547 1 98.75 345 ASN B O 1
ATOM 6617 N N . LEU B 1 346 ? -26.609 -26.281 -11.344 1 97.62 346 LEU B N 1
ATOM 6618 C CA . LEU B 1 346 ? -27.172 -25.078 -10.742 1 97.62 346 LEU B CA 1
ATOM 6619 C C . LEU B 1 346 ? -28.672 -25.25 -10.492 1 97.62 346 LEU B C 1
ATOM 6621 O O . LEU B 1 346 ? -29.266 -24.516 -9.695 1 97.62 346 LEU B O 1
ATOM 6625 N N . LYS B 1 347 ? -29.297 -26.109 -11.133 1 97.25 347 LYS B N 1
ATOM 6626 C CA . LYS B 1 347 ? -30.719 -26.344 -10.984 1 97.25 347 LYS B CA 1
A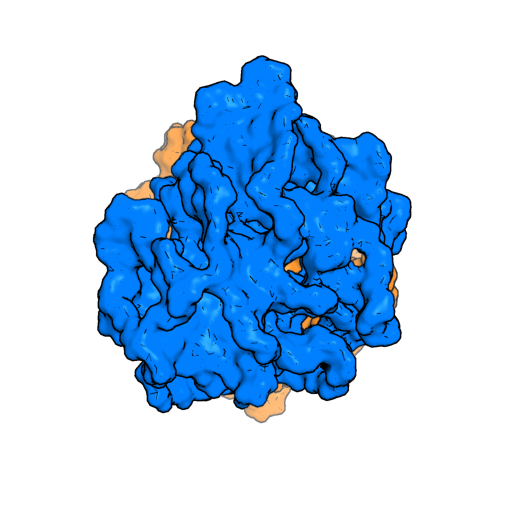TOM 6627 C C . LYS B 1 347 ? -31.016 -27.297 -9.836 1 97.25 347 LYS B C 1
ATOM 6629 O O . LYS B 1 347 ? -31.906 -27.062 -9.023 1 97.25 347 LYS B O 1
ATOM 6634 N N . THR B 1 348 ? -30.25 -28.344 -9.75 1 97.56 348 THR B N 1
ATOM 6635 C CA . THR B 1 348 ? -30.547 -29.391 -8.789 1 97.56 348 THR B CA 1
ATOM 6636 C C . THR B 1 348 ? -29.703 -29.25 -7.531 1 97.56 348 THR B C 1
ATOM 6638 O O . THR B 1 348 ? -30.031 -29.812 -6.484 1 97.56 348 THR B O 1
ATOM 6641 N N . GLY B 1 349 ? -28.578 -28.656 -7.688 1 97.25 349 GLY B N 1
ATOM 6642 C CA . GLY B 1 349 ? -27.672 -28.516 -6.562 1 97.25 349 GLY B CA 1
ATOM 6643 C C . GLY B 1 349 ? -26.719 -29.688 -6.426 1 97.25 349 GLY B C 1
ATOM 6644 O O . GLY B 1 349 ? -25.859 -29.703 -5.539 1 97.25 349 GLY B O 1
ATOM 6645 N N . GLU B 1 350 ? -26.781 -30.562 -7.32 1 97.69 350 GLU B N 1
ATOM 6646 C CA . GLU B 1 350 ? -25.953 -31.781 -7.258 1 97.69 350 GLU B CA 1
ATOM 6647 C C . GLU B 1 350 ? -24.547 -31.516 -7.797 1 97.69 350 GLU B C 1
ATOM 6649 O O . GLU B 1 350 ? -24.375 -30.688 -8.703 1 97.69 350 GLU B O 1
ATOM 6654 N N . THR B 1 351 ? -23.609 -32.25 -7.242 1 98.69 351 THR B N 1
ATOM 6655 C CA . THR B 1 351 ? -22.234 -32.25 -7.727 1 98.69 351 THR B CA 1
ATOM 6656 C C . THR B 1 351 ? -21.828 -33.656 -8.188 1 98.69 351 THR B C 1
ATOM 6658 O O . THR B 1 351 ? -22.047 -34.625 -7.484 1 98.69 351 THR B O 1
ATOM 6661 N N . THR B 1 352 ? -21.297 -33.719 -9.359 1 98.69 352 THR B N 1
ATOM 6662 C CA . THR B 1 352 ? -20.609 -34.938 -9.805 1 98.69 352 THR B CA 1
ATOM 6663 C C . THR B 1 352 ? -19.156 -34.625 -10.125 1 98.69 352 THR B C 1
ATOM 6665 O O . THR B 1 352 ? -18.797 -33.5 -10.422 1 98.69 352 THR B O 1
ATOM 6668 N N . GLU B 1 353 ? -18.297 -35.625 -10.008 1 98.75 353 GLU B N 1
ATOM 6669 C CA . GLU B 1 353 ? -16.875 -35.406 -10.242 1 98.75 353 GLU B CA 1
ATOM 6670 C C . GLU B 1 353 ? -16.141 -36.688 -10.578 1 98.75 353 GLU B C 1
ATOM 6672 O O . GLU B 1 353 ? -16.672 -37.781 -10.344 1 98.75 353 GLU B O 1
ATOM 6677 N N . GLY B 1 354 ? -14.992 -36.531 -11.195 1 98.5 354 GLY B N 1
ATOM 6678 C CA . GLY B 1 354 ? -14.141 -37.656 -11.5 1 98.5 354 GLY B CA 1
ATOM 6679 C C . GLY B 1 354 ? -12.812 -37.25 -12.109 1 98.5 354 GLY B C 1
ATOM 6680 O O . GLY B 1 354 ? -12.648 -36.156 -12.594 1 98.5 354 GLY B O 1
ATOM 6681 N N . HIS B 1 355 ? -11.883 -38.219 -12.07 1 98.44 355 HIS B N 1
ATOM 6682 C CA . HIS B 1 355 ? -10.57 -38 -12.656 1 98.44 355 HIS B CA 1
ATOM 6683 C C . HIS B 1 355 ? -10.633 -38.031 -14.18 1 98.44 355 HIS B C 1
ATOM 6685 O O . HIS B 1 355 ? -11.359 -38.844 -14.758 1 98.44 355 HIS B O 1
ATOM 6691 N N . LEU B 1 356 ? -9.852 -37.156 -14.773 1 98.44 356 LEU B N 1
ATOM 6692 C CA . LEU B 1 356 ? -9.703 -37.125 -16.219 1 98.44 356 LEU B CA 1
ATOM 6693 C C . LEU B 1 356 ? -8.414 -37.812 -16.656 1 98.44 356 LEU B C 1
ATOM 6695 O O . LEU B 1 356 ? -8.266 -38.219 -17.812 1 98.44 356 LEU B O 1
ATOM 6699 N N . ASP B 1 357 ? -7.441 -37.844 -15.836 1 98 357 ASP B N 1
ATOM 6700 C CA . ASP B 1 357 ? -6.137 -38.5 -16.031 1 98 357 ASP B CA 1
ATOM 6701 C C . ASP B 1 357 ? -5.609 -39.094 -14.734 1 98 357 ASP B C 1
ATOM 6703 O O . ASP B 1 357 ? -5.609 -38.406 -13.695 1 98 357 ASP B O 1
ATOM 6707 N N . ASP B 1 358 ? -5.086 -40.312 -14.688 1 97.12 358 ASP B N 1
ATOM 6708 C CA . ASP B 1 358 ? -4.691 -41.031 -13.469 1 97.12 358 ASP B CA 1
ATOM 6709 C C . ASP B 1 358 ? -3.238 -40.719 -13.109 1 97.12 358 ASP B C 1
ATOM 6711 O O . ASP B 1 358 ? -2.781 -41.062 -12.016 1 97.12 358 ASP B O 1
ATOM 6715 N N . ARG B 1 359 ? -2.494 -40.094 -13.953 1 97.88 359 ARG B N 1
ATOM 6716 C CA . ARG B 1 359 ? -1.111 -39.719 -13.656 1 97.88 359 ARG B CA 1
ATOM 6717 C C . ARG B 1 359 ? -1.045 -38.625 -12.617 1 97.88 359 ARG B C 1
ATOM 6719 O O . ARG B 1 359 ? -2.027 -37.906 -12.398 1 97.88 359 ARG B O 1
ATOM 6726 N N . ILE B 1 360 ? 0.079 -38.562 -11.938 1 98.31 360 ILE B N 1
ATOM 6727 C CA . ILE B 1 360 ? 0.376 -37.406 -11.062 1 98.31 360 ILE B CA 1
ATOM 6728 C C . ILE B 1 360 ? 0.751 -36.188 -11.906 1 98.31 360 ILE B C 1
ATOM 6730 O O . ILE B 1 360 ? 1.809 -36.188 -12.539 1 98.31 360 ILE B O 1
ATOM 6734 N N . LEU B 1 361 ? -0.186 -35.219 -11.992 1 98.25 361 LEU B N 1
ATOM 6735 C CA . LEU B 1 361 ? -0.034 -34 -12.797 1 98.25 361 LEU B CA 1
ATOM 6736 C C . LEU B 1 361 ? -0.444 -32.75 -12.016 1 98.25 361 LEU B C 1
ATOM 6738 O O . LEU B 1 361 ? -1.202 -32.875 -11.047 1 98.25 361 LEU B O 1
ATOM 6742 N N . GLU B 1 362 ? 0.054 -31.688 -12.438 1 97.69 362 GLU B N 1
ATOM 6743 C CA . GLU B 1 362 ? -0.266 -30.406 -11.812 1 97.69 362 GLU B CA 1
ATOM 6744 C C . GLU B 1 362 ? 0.052 -29.25 -12.75 1 97.69 362 GLU B C 1
ATOM 6746 O O . GLU B 1 362 ? 0.481 -29.469 -13.891 1 97.69 362 GLU B O 1
ATOM 6751 N N . PHE B 1 363 ? -0.116 -27.969 -12.273 1 97.75 363 PHE B N 1
ATOM 6752 C CA . PHE B 1 363 ? 0.287 -26.75 -12.945 1 97.75 363 PHE B CA 1
ATOM 6753 C C . PHE B 1 363 ? -0.259 -26.703 -14.367 1 97.75 363 PHE B C 1
ATOM 6755 O O . PHE B 1 363 ? 0.504 -26.578 -15.32 1 97.75 363 PHE B O 1
ATOM 6762 N N . GLY B 1 364 ? -1.559 -26.781 -14.469 1 97.81 364 GLY B N 1
ATOM 6763 C CA . GLY B 1 364 ? -2.23 -26.781 -15.758 1 97.81 364 GLY B CA 1
ATOM 6764 C C . GLY B 1 364 ? -2.246 -25.422 -16.422 1 97.81 364 GLY B C 1
ATOM 6765 O O . GLY B 1 364 ? -2.4 -24.406 -15.758 1 97.81 364 GLY B O 1
ATOM 6766 N N . MET B 1 365 ? -2.111 -25.406 -17.703 1 98.31 365 MET B N 1
ATOM 6767 C CA . MET B 1 365 ? -2.131 -24.203 -18.531 1 98.31 365 MET B CA 1
ATOM 6768 C C . MET B 1 365 ? -3.053 -24.391 -19.734 1 98.31 365 MET B C 1
ATOM 6770 O O . MET B 1 365 ? -3.264 -25.516 -20.188 1 98.31 365 MET B O 1
ATOM 6774 N N . ILE B 1 366 ? -3.607 -23.328 -20.156 1 98.69 366 ILE B N 1
ATOM 6775 C CA . ILE B 1 366 ? -4.496 -23.328 -21.312 1 98.69 366 ILE B CA 1
ATOM 6776 C C . ILE B 1 366 ? -4.215 -22.094 -22.188 1 98.69 366 ILE B C 1
ATOM 6778 O O . ILE B 1 366 ? -3.412 -21.25 -21.812 1 98.69 366 ILE B O 1
ATOM 6782 N N . ASN B 1 367 ? -4.789 -22.156 -23.406 1 98.62 367 ASN B N 1
ATOM 6783 C CA . ASN B 1 367 ? -4.914 -20.906 -24.156 1 98.62 367 ASN B CA 1
ATOM 6784 C C . ASN B 1 367 ? -5.777 -19.891 -23.406 1 98.62 367 ASN B C 1
ATOM 6786 O O . ASN B 1 367 ? -7 -20.047 -23.328 1 98.62 367 ASN B O 1
ATOM 6790 N N . ALA B 1 368 ? -5.129 -18.906 -22.953 1 97.62 368 ALA B N 1
ATOM 6791 C CA . ALA B 1 368 ? -5.789 -17.953 -22.078 1 97.62 368 ALA B CA 1
ATOM 6792 C C . ALA B 1 368 ? -7.004 -17.328 -22.766 1 97.62 368 ALA B C 1
ATOM 6794 O O . ALA B 1 368 ? -7.922 -16.844 -22.094 1 97.62 368 ALA B O 1
ATOM 6795 N N . ARG B 1 369 ? -7.051 -17.328 -24.016 1 96.94 369 ARG B N 1
ATOM 6796 C CA . ARG B 1 369 ? -8.188 -16.781 -24.766 1 96.94 369 ARG B CA 1
ATOM 6797 C C . ARG B 1 369 ? -9.438 -17.625 -24.516 1 96.94 369 ARG B C 1
ATOM 6799 O O . ARG B 1 369 ? -10.555 -17.188 -24.828 1 96.94 369 ARG B O 1
ATOM 6806 N N . TYR B 1 370 ? -9.242 -18.766 -24 1 98.19 370 TYR B N 1
ATOM 6807 C CA . TYR B 1 370 ? -10.359 -19.672 -23.734 1 98.19 370 TYR B CA 1
ATOM 6808 C C . TYR B 1 370 ? -10.656 -19.734 -22.234 1 98.19 370 TYR B C 1
ATOM 6810 O O . TYR B 1 370 ? -11.484 -20.547 -21.812 1 98.19 370 TYR B O 1
ATOM 6818 N N . ALA B 1 371 ? -10 -18.969 -21.438 1 98.5 371 ALA B N 1
ATOM 6819 C CA . ALA B 1 371 ? -10.289 -18.953 -20.016 1 98.5 371 ALA B CA 1
ATOM 6820 C C . ALA B 1 371 ? -11.734 -18.547 -19.75 1 98.5 371 ALA B C 1
ATOM 6822 O O . ALA B 1 371 ? -12.242 -17.594 -20.344 1 98.5 371 ALA B O 1
ATOM 6823 N N . GLY B 1 372 ? -12.375 -19.312 -18.922 1 98.62 372 GLY B N 1
ATOM 6824 C CA . GLY B 1 372 ? -13.742 -19.016 -18.531 1 98.62 372 GLY B CA 1
ATOM 6825 C C . GLY B 1 372 ? -14.766 -19.516 -19.531 1 98.62 372 GLY B C 1
ATOM 6826 O O . GLY B 1 372 ? -15.969 -19.281 -19.359 1 98.62 372 GLY B O 1
ATOM 6827 N N . ARG B 1 373 ? -14.281 -20.172 -20.578 1 98.12 373 ARG B N 1
ATOM 6828 C CA . ARG B 1 373 ? -15.141 -20.703 -21.641 1 98.12 373 ARG B CA 1
ATOM 6829 C C . ARG B 1 373 ? -14.781 -22.156 -21.969 1 98.12 373 ARG B C 1
ATOM 6831 O O . ARG B 1 373 ? -13.75 -22.656 -21.531 1 98.12 373 ARG B O 1
ATOM 6838 N N . LYS B 1 374 ? -15.719 -22.688 -22.734 1 98.12 374 LYS B N 1
ATOM 6839 C CA . LYS B 1 374 ? -15.461 -24.062 -23.125 1 98.12 374 LYS B CA 1
ATOM 6840 C C . LYS B 1 374 ? -14.156 -24.172 -23.906 1 98.12 374 LYS B C 1
ATOM 6842 O O . LYS B 1 374 ? -13.859 -23.328 -24.766 1 98.12 374 LYS B O 1
ATOM 6847 N N . TYR B 1 375 ? -13.359 -25.219 -23.594 1 98.62 375 TYR B N 1
ATOM 6848 C CA . TYR B 1 375 ? -12.039 -25.422 -24.203 1 98.62 375 TYR B CA 1
ATOM 6849 C C . TYR B 1 375 ? -11.781 -26.906 -24.438 1 98.62 375 TYR B C 1
ATOM 6851 O O . TYR B 1 375 ? -12.508 -27.766 -23.938 1 98.62 375 TYR B O 1
ATOM 6859 N N . ARG B 1 376 ? -10.773 -27.109 -25.219 1 98.62 376 ARG B N 1
ATOM 6860 C CA . ARG B 1 376 ? -10.508 -28.5 -25.578 1 98.62 376 ARG B CA 1
ATOM 6861 C C . ARG B 1 376 ? -9.117 -28.938 -25.109 1 98.62 376 ARG B C 1
ATOM 6863 O O . ARG B 1 376 ? -8.93 -30.078 -24.703 1 98.62 376 ARG B O 1
ATOM 6870 N N . TYR B 1 377 ? -8.156 -28.109 -25.156 1 98.81 377 TYR B N 1
ATOM 6871 C CA . TYR B 1 377 ? -6.777 -28.531 -24.922 1 98.81 377 TYR B CA 1
ATOM 6872 C C . TYR B 1 377 ? -6.23 -27.938 -23.625 1 98.81 377 TYR B C 1
ATOM 6874 O O . TYR B 1 377 ? -6.5 -26.766 -23.312 1 98.81 377 TYR B O 1
ATOM 6882 N N . ALA B 1 378 ? -5.543 -28.719 -22.922 1 98.75 378 ALA B N 1
ATOM 6883 C CA . ALA B 1 378 ? -4.844 -28.312 -21.703 1 98.75 378 ALA B CA 1
ATOM 6884 C C . ALA B 1 378 ? -3.424 -28.875 -21.688 1 98.75 378 ALA B C 1
ATOM 6886 O O . ALA B 1 378 ? -3.115 -29.844 -22.375 1 98.75 378 ALA B O 1
ATOM 6887 N N . TYR B 1 379 ? -2.561 -28.25 -20.969 1 98.81 379 TYR B N 1
ATOM 6888 C CA . TYR B 1 379 ? -1.175 -28.672 -20.797 1 98.81 379 TYR B CA 1
ATOM 6889 C C . TYR B 1 379 ? -0.798 -28.75 -19.328 1 98.81 379 TYR B C 1
ATOM 6891 O O . TYR B 1 379 ? -0.869 -27.75 -18.609 1 98.81 379 TYR B O 1
ATOM 6899 N N . SER B 1 380 ? -0.379 -29.906 -18.828 1 98.69 380 SER B N 1
ATOM 6900 C CA . SER B 1 380 ? 0.052 -30.109 -17.438 1 98.69 380 SER B CA 1
ATOM 6901 C C . SER B 1 380 ? 1.565 -30.266 -17.359 1 98.69 380 SER B C 1
ATOM 6903 O O . SER B 1 380 ? 2.227 -30.531 -18.359 1 98.69 380 SER B O 1
ATOM 6905 N N . THR B 1 381 ? 2.068 -30.109 -16.188 1 98.38 381 THR B N 1
ATOM 6906 C CA . THR B 1 381 ? 3.467 -30.438 -15.93 1 98.38 381 THR B CA 1
ATOM 6907 C C . THR B 1 381 ? 3.594 -31.844 -15.344 1 98.38 381 THR B C 1
ATOM 6909 O O . THR B 1 381 ? 2.658 -32.344 -14.719 1 98.38 381 THR B O 1
ATOM 6912 N N . VAL B 1 382 ? 4.738 -32.438 -15.609 1 98.25 382 VAL B N 1
ATOM 6913 C CA . VAL B 1 382 ? 5.156 -33.656 -14.961 1 98.25 382 VAL B CA 1
ATOM 6914 C C . VAL B 1 382 ? 6.223 -33.375 -13.914 1 98.25 382 VAL B C 1
ATOM 6916 O O . VAL B 1 382 ? 7.219 -32.719 -14.203 1 98.25 382 VAL B O 1
ATOM 6919 N N . ALA B 1 383 ? 6.043 -33.906 -12.766 1 97.62 383 ALA B N 1
ATOM 6920 C CA . ALA B 1 383 ? 6.934 -33.562 -11.664 1 97.62 383 ALA B CA 1
ATOM 6921 C C . ALA B 1 383 ? 8.062 -34.594 -11.531 1 97.62 383 ALA B C 1
ATOM 6923 O O . ALA B 1 383 ? 7.875 -35.781 -11.82 1 97.62 383 ALA B O 1
ATOM 6924 N N . GLU B 1 384 ? 9.18 -34.094 -11.07 1 97.5 384 GLU B N 1
ATOM 6925 C CA . GLU B 1 384 ? 10.281 -34.969 -10.656 1 97.5 384 GLU B CA 1
ATOM 6926 C C . GLU B 1 384 ? 9.977 -35.625 -9.32 1 97.5 384 GLU B C 1
ATOM 6928 O O . GLU B 1 384 ? 9.586 -34.969 -8.359 1 97.5 384 GLU B O 1
ATOM 6933 N N . VAL B 1 385 ? 10.156 -37 -9.266 1 96.81 385 VAL B N 1
ATOM 6934 C CA . VAL B 1 385 ? 9.844 -37.75 -8.055 1 96.81 385 VAL B CA 1
ATOM 6935 C C . VAL B 1 385 ? 10.695 -37.219 -6.891 1 96.81 385 VAL B C 1
ATOM 6937 O O . VAL B 1 385 ? 11.922 -37.156 -7 1 96.81 385 VAL B O 1
ATOM 6940 N N . GLY B 1 386 ? 10.008 -36.812 -5.887 1 96.38 386 GLY B N 1
ATOM 6941 C CA . GLY B 1 386 ? 10.68 -36.438 -4.652 1 96.38 386 GLY B CA 1
ATOM 6942 C C . GLY B 1 386 ? 11.047 -34.969 -4.594 1 96.38 386 GLY B C 1
ATOM 6943 O O . GLY B 1 386 ? 11.539 -34.5 -3.574 1 96.38 386 GLY B O 1
ATOM 6944 N N . TRP B 1 387 ? 10.836 -34.25 -5.668 1 96.25 387 TRP B N 1
ATOM 6945 C CA . TRP B 1 387 ? 11.312 -32.875 -5.746 1 96.25 387 TRP B CA 1
ATOM 6946 C C . TRP B 1 387 ? 10.219 -31.953 -6.27 1 96.25 387 TRP B C 1
ATOM 6948 O O . TRP B 1 387 ? 9.344 -32.375 -7.031 1 96.25 387 TRP B O 1
ATOM 6958 N N . PHE B 1 388 ? 10.297 -30.766 -5.828 1 97.19 388 PHE B N 1
ATOM 6959 C CA . PHE B 1 388 ? 9.516 -29.703 -6.465 1 97.19 388 PHE B CA 1
ATOM 6960 C C . PHE B 1 388 ? 10.219 -29.188 -7.719 1 97.19 388 PHE B C 1
ATOM 6962 O O . PHE B 1 388 ? 10.789 -28.109 -7.715 1 97.19 388 PHE B O 1
ATOM 6969 N N . LEU B 1 389 ? 10.219 -29.969 -8.766 1 98.06 389 LEU B N 1
ATOM 6970 C CA . LEU B 1 389 ? 10.82 -29.75 -10.078 1 98.06 389 LEU B CA 1
ATOM 6971 C C . LEU B 1 389 ? 9.977 -30.375 -11.18 1 98.06 389 LEU B C 1
ATOM 6973 O O . LEU B 1 389 ? 9.359 -31.422 -10.977 1 98.06 389 LEU B O 1
ATOM 6977 N N . PHE B 1 390 ? 9.961 -29.703 -12.312 1 98.31 390 PHE B N 1
ATOM 6978 C CA . PHE B 1 390 ? 9.195 -30.219 -13.445 1 98.31 390 PHE B CA 1
ATOM 6979 C C . PHE B 1 390 ? 10.117 -30.875 -14.461 1 98.31 390 PHE B C 1
ATOM 6981 O O . PHE B 1 390 ? 11.117 -30.281 -14.875 1 98.31 390 PHE B O 1
ATOM 6988 N N . ARG B 1 391 ? 9.742 -32.031 -14.945 1 97.75 391 ARG B N 1
ATOM 6989 C CA . ARG B 1 391 ? 10.617 -32.75 -15.875 1 97.75 391 ARG B CA 1
ATOM 6990 C C . ARG B 1 391 ? 9.922 -32.938 -17.219 1 97.75 391 ARG B C 1
ATOM 6992 O O . ARG B 1 391 ? 10.359 -33.781 -18.031 1 97.75 391 ARG B O 1
ATOM 6999 N N . GLY B 1 392 ? 8.758 -32.312 -17.391 1 98.19 392 GLY B N 1
ATOM 7000 C CA . GLY B 1 392 ? 8.102 -32.406 -18.688 1 98.19 392 GLY B CA 1
ATOM 7001 C C . GLY B 1 392 ? 6.691 -31.859 -18.688 1 98.19 392 GLY B C 1
ATOM 7002 O O . GLY B 1 392 ? 6.273 -31.203 -17.734 1 98.19 392 GLY B O 1
ATOM 7003 N N . PHE B 1 393 ? 6.039 -32.125 -19.859 1 98.75 393 PHE B N 1
ATOM 7004 C CA . PHE B 1 393 ? 4.688 -31.625 -20.062 1 98.75 393 PHE B CA 1
ATOM 7005 C C . PHE B 1 393 ? 3.799 -32.688 -20.672 1 98.75 393 PHE B C 1
ATOM 7007 O O . PHE B 1 393 ? 4.285 -33.594 -21.344 1 98.75 393 PHE B O 1
ATOM 7014 N N . VAL B 1 394 ? 2.527 -32.562 -20.391 1 98.88 394 VAL B N 1
ATOM 7015 C CA . VAL B 1 394 ? 1.506 -33.406 -21 1 98.88 394 VAL B CA 1
ATOM 7016 C C . VAL B 1 394 ? 0.449 -32.531 -21.672 1 98.88 394 VAL B C 1
ATOM 7018 O O . VAL B 1 394 ? -0.103 -31.625 -21.047 1 98.88 394 VAL B O 1
ATOM 7021 N N . LYS B 1 395 ? 0.25 -32.75 -22.953 1 98.88 395 LYS B N 1
ATOM 7022 C CA . LYS B 1 395 ? -0.892 -32.156 -23.641 1 98.88 395 LYS B CA 1
ATOM 7023 C C . LYS B 1 395 ? -2.125 -33.031 -23.531 1 98.88 395 LYS B C 1
ATOM 7025 O O . LYS B 1 395 ? -2.059 -34.25 -23.828 1 98.88 395 LYS B O 1
ATOM 7030 N N . HIS B 1 396 ? -3.223 -32.469 -23.125 1 98.81 396 HIS B N 1
ATOM 7031 C CA . HIS B 1 396 ? -4.484 -33.188 -23 1 98.81 396 HIS B CA 1
ATOM 7032 C C . HIS B 1 396 ? -5.48 -32.75 -24.062 1 98.81 396 HIS B C 1
ATOM 7034 O O . HIS B 1 396 ? -5.629 -31.547 -24.312 1 98.81 396 HIS B O 1
ATOM 7040 N N . ASP B 1 397 ? -6.086 -33.688 -24.734 1 98.62 397 ASP B N 1
ATOM 7041 C CA . ASP B 1 397 ? -7.316 -33.438 -25.484 1 98.62 397 ASP B CA 1
ATOM 7042 C C . ASP B 1 397 ? -8.547 -33.844 -24.672 1 98.62 397 ASP B C 1
ATOM 7044 O O . ASP B 1 397 ? -8.891 -35.031 -24.594 1 98.62 397 ASP B O 1
ATOM 7048 N N . LEU B 1 398 ? -9.203 -32.875 -24.172 1 98.12 398 LEU B N 1
ATOM 7049 C CA . LEU B 1 398 ? -10.242 -33.125 -23.188 1 98.12 398 LEU B CA 1
ATOM 7050 C C . LEU B 1 398 ? -11.523 -33.625 -23.859 1 98.12 398 LEU B C 1
ATOM 7052 O O . LEU B 1 398 ? -12.453 -34.094 -23.172 1 98.12 398 LEU B O 1
ATOM 7056 N N . GLU B 1 399 ? -11.594 -33.469 -25.109 1 96.69 399 GLU B N 1
ATOM 7057 C CA . GLU B 1 399 ? -12.734 -34 -25.844 1 96.69 399 GLU B CA 1
ATOM 7058 C C . GLU B 1 399 ? -12.555 -35.5 -26.125 1 96.69 399 GLU B C 1
ATOM 7060 O O . GLU B 1 399 ? -13.492 -36.281 -25.969 1 96.69 399 GLU B O 1
ATOM 7065 N N . THR B 1 400 ? -11.375 -35.906 -26.469 1 97.19 400 THR B N 1
ATOM 7066 C CA . THR B 1 400 ? -11.156 -37.281 -26.859 1 97.19 400 THR B CA 1
ATOM 7067 C C . THR B 1 400 ? -10.617 -38.094 -25.688 1 97.19 400 THR B C 1
ATOM 7069 O O . THR B 1 400 ? -10.695 -39.344 -25.688 1 97.19 400 THR B O 1
ATOM 7072 N N . GLY B 1 401 ? -9.961 -37.469 -24.781 1 96.25 401 GLY B N 1
ATOM 7073 C CA . GLY B 1 401 ? -9.32 -38.125 -23.672 1 96.25 401 GLY B CA 1
ATOM 7074 C C . GLY B 1 401 ? -7.883 -38.531 -23.953 1 96.25 401 GLY B C 1
ATOM 7075 O O . GLY B 1 401 ? -7.172 -39 -23.078 1 96.25 401 GLY B O 1
ATOM 7076 N N . GLU B 1 402 ? -7.445 -38.312 -25.156 1 97.06 402 GLU B N 1
ATOM 7077 C CA . GLU B 1 402 ? -6.074 -38.656 -25.531 1 97.06 402 GLU B CA 1
ATOM 7078 C C . GLU B 1 402 ? -5.082 -37.625 -24.984 1 97.06 402 GLU B C 1
ATOM 7080 O O . GLU B 1 402 ? -5.465 -36.5 -24.641 1 97.06 402 GLU B O 1
ATOM 7085 N N . SER B 1 403 ? -3.84 -38.094 -24.844 1 98 403 SER B N 1
ATOM 7086 C CA . SER B 1 403 ? -2.787 -37.188 -24.391 1 98 403 SER B CA 1
ATOM 7087 C C . SER B 1 403 ? -1.446 -37.531 -25.031 1 98 403 SER B C 1
ATOM 7089 O O . SER B 1 403 ? -1.271 -38.625 -25.562 1 98 403 SER B O 1
ATOM 7091 N N . SER B 1 404 ? -0.588 -36.625 -25.141 1 98.19 404 SER B N 1
ATOM 7092 C CA . SER B 1 404 ? 0.81 -36.75 -25.531 1 98.19 404 SER B CA 1
ATOM 7093 C C . SER B 1 404 ? 1.737 -36.062 -24.547 1 98.19 404 SER B C 1
ATOM 7095 O O . SER B 1 404 ? 1.296 -35.188 -23.781 1 98.19 404 SER B O 1
ATOM 7097 N N . GLN B 1 405 ? 2.979 -36.469 -24.5 1 98.44 405 GLN B N 1
ATOM 7098 C CA . GLN B 1 405 ? 3.855 -35.875 -23.5 1 98.44 405 GLN B CA 1
ATOM 7099 C C . GLN B 1 405 ? 5.223 -35.531 -24.078 1 98.44 405 GLN B C 1
ATOM 7101 O O . GLN B 1 405 ? 5.613 -36.094 -25.109 1 98.44 405 GLN B O 1
ATOM 7106 N N . PHE B 1 406 ? 5.875 -34.594 -23.578 1 98.69 406 PHE B N 1
ATOM 7107 C CA . PHE B 1 406 ? 7.27 -34.219 -23.766 1 98.69 406 PHE B CA 1
ATOM 7108 C C . PHE B 1 406 ? 8.039 -34.344 -22.453 1 98.69 406 PHE B C 1
ATOM 7110 O O . PHE B 1 406 ? 7.762 -33.594 -21.5 1 98.69 406 PHE B O 1
ATOM 7117 N N . ILE B 1 407 ? 9.039 -35.25 -22.391 1 98.69 407 ILE B N 1
ATOM 7118 C CA . ILE B 1 407 ? 9.828 -35.469 -21.172 1 98.69 407 ILE B CA 1
ATOM 7119 C C . ILE B 1 407 ? 11.258 -35 -21.391 1 98.69 407 ILE B C 1
ATOM 7121 O O . ILE B 1 407 ? 11.883 -35.312 -22.422 1 98.69 407 ILE B O 1
ATOM 7125 N N . LEU B 1 408 ? 11.742 -34.281 -20.516 1 98.56 408 LEU B N 1
ATOM 7126 C CA . LEU B 1 408 ? 13.094 -33.719 -20.578 1 98.56 408 LEU B CA 1
ATOM 7127 C C . LEU B 1 408 ? 14.133 -34.75 -20.172 1 98.56 408 LEU B C 1
ATOM 7129 O O . LEU B 1 408 ? 13.82 -35.719 -19.453 1 98.56 408 LEU B O 1
ATOM 7133 N N . PRO B 1 409 ? 15.406 -34.531 -20.609 1 97.62 409 PRO B N 1
ATOM 7134 C CA . PRO B 1 409 ? 16.484 -35.406 -20.141 1 97.62 409 PRO B CA 1
ATOM 7135 C C . PRO B 1 409 ? 16.688 -35.312 -18.625 1 97.62 409 PRO B C 1
ATOM 7137 O O . PRO B 1 409 ? 16.328 -34.281 -18.016 1 97.62 409 PRO B O 1
ATOM 7140 N N . GLU B 1 410 ? 17.234 -36.375 -18.078 1 97.94 410 GLU B N 1
ATOM 7141 C CA . GLU B 1 410 ? 17.547 -36.375 -16.656 1 97.94 410 GLU B CA 1
ATOM 7142 C C . GLU B 1 410 ? 18.422 -35.156 -16.297 1 97.94 410 GLU B C 1
ATOM 7144 O O . GLU B 1 410 ? 19.375 -34.844 -17 1 97.94 410 GLU B O 1
ATOM 7149 N N . GLY B 1 411 ? 18 -34.469 -15.25 1 98.06 411 GLY B N 1
ATOM 7150 C CA . GLY B 1 411 ? 18.781 -33.344 -14.766 1 98.06 411 GLY B CA 1
ATOM 7151 C C . GLY B 1 411 ? 18.406 -32.031 -15.398 1 98.06 411 GLY B C 1
ATOM 7152 O O . GLY B 1 411 ? 19 -30.984 -15.102 1 98.06 411 GLY B O 1
ATOM 7153 N N . VAL B 1 412 ? 17.453 -32.062 -16.312 1 98.5 412 VAL B N 1
ATOM 7154 C CA . VAL B 1 412 ? 16.953 -30.844 -16.922 1 98.5 412 VAL B CA 1
ATOM 7155 C C . VAL B 1 412 ? 15.523 -30.578 -16.453 1 98.5 412 VAL B C 1
ATOM 7157 O O . VAL B 1 412 ? 14.672 -31.469 -16.531 1 98.5 412 VAL B O 1
ATOM 7160 N N . TYR B 1 413 ? 15.289 -29.391 -15.969 1 98.62 413 TYR B N 1
ATOM 7161 C CA . TYR B 1 413 ? 14 -29.094 -15.344 1 98.62 413 TYR B CA 1
ATOM 7162 C C . TYR B 1 413 ? 13.367 -27.859 -15.969 1 98.62 413 TYR B C 1
ATOM 7164 O O . TYR B 1 413 ? 14.07 -26.922 -16.359 1 98.62 413 TYR B O 1
ATOM 7172 N N . ALA B 1 414 ? 12.055 -27.859 -16.031 1 98.31 414 ALA B N 1
ATOM 7173 C CA . ALA B 1 414 ? 11.312 -26.812 -16.719 1 98.31 414 ALA B CA 1
ATOM 7174 C C . ALA B 1 414 ? 10.594 -25.906 -15.711 1 98.31 414 ALA B C 1
ATOM 7176 O O . ALA B 1 414 ? 10.75 -26.062 -14.5 1 98.31 414 ALA B O 1
ATOM 7177 N N . SER B 1 415 ? 9.945 -24.859 -16.203 1 97.56 415 SER B N 1
ATOM 7178 C CA . SER B 1 415 ? 8.977 -23.984 -15.547 1 97.56 415 SER B CA 1
ATOM 7179 C C . SER B 1 415 ? 7.602 -24.094 -16.203 1 97.56 415 SER B C 1
ATOM 7181 O O . SER B 1 415 ? 7.43 -24.844 -17.172 1 97.56 415 SER B O 1
ATOM 7183 N N . GLU B 1 416 ? 6.59 -23.406 -15.586 1 97.88 416 GLU B N 1
ATOM 7184 C CA . GLU B 1 416 ? 5.309 -23.312 -16.281 1 97.88 416 GLU B CA 1
ATOM 7185 C C . GLU B 1 416 ? 5.5 -22.859 -17.719 1 97.88 416 GLU B C 1
ATOM 7187 O O . GLU B 1 416 ? 6.363 -22.016 -18 1 97.88 416 GLU B O 1
ATOM 7192 N N . ALA B 1 417 ? 4.688 -23.406 -18.609 1 98.5 417 ALA B N 1
ATOM 7193 C CA . ALA B 1 417 ? 4.789 -23.172 -20.047 1 98.5 417 ALA B CA 1
ATOM 7194 C C . ALA B 1 417 ? 3.482 -22.609 -20.609 1 98.5 417 ALA B C 1
ATOM 7196 O O . ALA B 1 417 ? 2.77 -23.312 -21.328 1 98.5 417 ALA B O 1
ATOM 7197 N N . PRO B 1 418 ? 3.236 -21.406 -20.375 1 98.56 418 PRO B N 1
ATOM 7198 C CA . PRO B 1 418 ? 1.986 -20.859 -20.891 1 98.56 418 PRO B CA 1
ATOM 7199 C C . PRO B 1 418 ? 1.885 -20.953 -22.406 1 98.56 418 PRO B C 1
ATOM 7201 O O . PRO B 1 418 ? 2.906 -20.938 -23.109 1 98.56 418 PRO B O 1
ATOM 7204 N N . PHE B 1 419 ? 0.657 -21.094 -22.891 1 98.69 419 PHE B N 1
ATOM 7205 C CA . PHE B 1 419 ? 0.36 -21.141 -24.312 1 98.69 419 PHE B CA 1
ATOM 7206 C C . PHE B 1 419 ? 0.531 -19.766 -24.953 1 98.69 419 PHE B C 1
ATOM 7208 O O . PHE B 1 419 ? 0.049 -18.766 -24.406 1 98.69 419 PHE B O 1
ATOM 7215 N N . CYS B 1 420 ? 1.196 -19.75 -26.078 1 98.5 420 CYS B N 1
ATOM 7216 C CA . CYS B 1 420 ? 1.438 -18.531 -26.859 1 98.5 420 CYS B CA 1
ATOM 7217 C C . CYS B 1 420 ? 0.768 -18.609 -28.219 1 98.5 420 CYS B C 1
ATOM 7219 O O . CYS B 1 420 ? 1.342 -19.156 -29.172 1 98.5 420 CYS B O 1
ATOM 7221 N N . PRO B 1 421 ? -0.29 -17.953 -28.344 1 97.94 421 PRO B N 1
ATOM 7222 C CA . PRO B 1 421 ? -0.91 -18 -29.672 1 97.94 421 PRO B CA 1
ATOM 7223 C C . PRO B 1 421 ? -0.038 -17.375 -30.75 1 97.94 421 PRO B C 1
ATOM 7225 O O . PRO B 1 421 ? 0.544 -16.312 -30.547 1 97.94 421 PRO B O 1
ATOM 7228 N N . ARG B 1 422 ? 0.085 -18.047 -31.844 1 96.31 422 ARG B N 1
ATOM 7229 C CA . ARG B 1 422 ? 0.776 -17.406 -32.969 1 96.31 422 ARG B CA 1
ATOM 7230 C C . ARG B 1 422 ? -0.041 -16.25 -33.531 1 96.31 422 ARG B C 1
ATOM 7232 O O . ARG B 1 422 ? -1.26 -16.203 -33.344 1 96.31 422 ARG B O 1
ATOM 7239 N N . ILE B 1 423 ? 0.637 -15.289 -34.156 1 96.19 423 ILE B N 1
ATOM 7240 C CA . ILE B 1 423 ? -0.059 -14.227 -34.875 1 96.19 423 ILE B CA 1
ATOM 7241 C C . ILE B 1 423 ? -0.975 -14.82 -35.938 1 96.19 423 ILE B C 1
ATOM 7243 O O . ILE B 1 423 ? -0.529 -15.602 -36.781 1 96.19 423 ILE B O 1
ATOM 7247 N N . GLY B 1 424 ? -2.246 -14.531 -35.812 1 94.81 424 GLY B N 1
ATOM 7248 C CA . GLY B 1 424 ? -3.195 -15.047 -36.781 1 94.81 424 GLY B CA 1
ATOM 7249 C C . GLY B 1 424 ? -3.68 -16.438 -36.469 1 94.81 424 GLY B C 1
ATOM 7250 O O . GLY B 1 424 ? -4.27 -17.109 -37.312 1 94.81 424 GLY B O 1
ATOM 7251 N N . ALA B 1 425 ? -3.48 -16.906 -35.25 1 96.5 425 ALA B N 1
ATOM 7252 C CA . ALA B 1 425 ? -3.904 -18.25 -34.812 1 96.5 425 ALA B CA 1
ATOM 7253 C C . ALA B 1 425 ? -5.355 -18.516 -35.219 1 96.5 425 ALA B C 1
ATOM 7255 O O . ALA B 1 425 ? -6.203 -17.625 -35.094 1 96.5 425 ALA B O 1
ATOM 7256 N N . VAL B 1 426 ? -5.645 -19.75 -35.594 1 94.62 426 VAL B N 1
ATOM 7257 C CA . VAL B 1 426 ? -6.973 -20.078 -36.094 1 94.62 426 VAL B CA 1
ATOM 7258 C C . VAL B 1 426 ? -7.633 -21.109 -35.188 1 94.62 426 VAL B C 1
ATOM 7260 O O . VAL B 1 426 ? -8.859 -21.188 -35.125 1 94.62 426 VAL B O 1
ATOM 7263 N N . ASP B 1 427 ? -6.816 -22.016 -34.656 1 96.5 427 ASP B N 1
ATOM 7264 C CA . ASP B 1 427 ? -7.312 -23.047 -33.75 1 96.5 427 ASP B CA 1
ATOM 7265 C C . ASP B 1 427 ? -6.883 -22.781 -32.312 1 96.5 427 ASP B C 1
ATOM 7267 O O . ASP B 1 427 ? -5.965 -21.984 -32.062 1 96.5 427 ASP B O 1
ATOM 7271 N N . GLU B 1 428 ? -7.551 -23.484 -31.375 1 98.31 428 GLU B N 1
ATOM 7272 C CA . GLU B 1 428 ? -7.273 -23.312 -29.938 1 98.31 428 GLU B CA 1
ATOM 7273 C C . GLU B 1 428 ? -5.82 -23.641 -29.625 1 98.31 428 GLU B C 1
ATOM 7275 O O . GLU B 1 428 ? -5.211 -23.016 -28.766 1 98.31 428 GLU B O 1
ATOM 7280 N N . ASP B 1 429 ? -5.289 -24.625 -30.297 1 98.56 429 ASP B N 1
ATOM 7281 C CA . ASP B 1 429 ? -3.93 -25.062 -29.969 1 98.56 429 ASP B CA 1
ATOM 7282 C C . ASP B 1 429 ? -2.941 -24.594 -31.047 1 98.56 429 ASP B C 1
ATOM 7284 O O . ASP B 1 429 ? -1.868 -25.172 -31.203 1 98.56 429 ASP B O 1
ATOM 7288 N N . ASP B 1 430 ? -3.355 -23.609 -31.875 1 98.38 430 ASP B N 1
ATOM 7289 C CA . ASP B 1 430 ? -2.471 -23.016 -32.875 1 98.38 430 ASP B CA 1
ATOM 7290 C C . ASP B 1 430 ? -1.517 -22.016 -32.25 1 98.38 430 ASP B C 1
ATOM 7292 O O . ASP B 1 430 ? -1.806 -20.812 -32.219 1 98.38 430 ASP B O 1
ATOM 7296 N N . GLY B 1 431 ? -0.328 -22.484 -31.828 1 98.56 431 GLY B N 1
ATOM 7297 C CA . GLY B 1 431 ? 0.66 -21.656 -31.156 1 98.56 431 GLY B CA 1
ATOM 7298 C C . GLY B 1 431 ? 1.796 -22.469 -30.547 1 98.56 431 GLY B C 1
ATOM 7299 O O . GLY B 1 431 ? 2.166 -23.516 -31.078 1 98.56 431 GLY B O 1
ATOM 7300 N N . TYR B 1 432 ? 2.391 -21.875 -29.578 1 98.81 432 TYR B N 1
ATOM 7301 C CA . TYR B 1 432 ? 3.572 -22.453 -28.953 1 98.81 432 TYR B CA 1
ATOM 7302 C C . TYR B 1 432 ? 3.412 -22.531 -27.438 1 98.81 432 TYR B C 1
ATOM 7304 O O . TYR B 1 432 ? 2.562 -21.844 -26.859 1 98.81 432 TYR B O 1
ATOM 7312 N N . LEU B 1 433 ? 4.102 -23.422 -26.812 1 98.88 433 LEU B N 1
ATOM 7313 C CA . LEU B 1 433 ? 4.422 -23.312 -25.391 1 98.88 433 LEU B CA 1
ATOM 7314 C C . LEU B 1 433 ? 5.809 -22.703 -25.203 1 98.88 433 LEU B C 1
ATOM 7316 O O . LEU B 1 433 ? 6.734 -23.016 -25.953 1 98.88 433 LEU B O 1
ATOM 7320 N N . VAL B 1 434 ? 5.945 -21.875 -24.25 1 98.88 434 VAL B N 1
ATOM 7321 C CA . VAL B 1 434 ? 7.234 -21.266 -23.922 1 98.88 434 VAL B CA 1
ATOM 7322 C C . VAL B 1 434 ? 7.621 -21.625 -22.5 1 98.88 434 VAL B C 1
ATOM 7324 O O . VAL B 1 434 ? 6.773 -21.609 -21.594 1 98.88 434 VAL B O 1
ATOM 7327 N N . SER B 1 435 ? 8.875 -21.984 -22.234 1 98.81 435 SER B N 1
ATOM 7328 C CA . SER B 1 435 ? 9.328 -22.312 -20.891 1 98.81 435 SER B CA 1
ATOM 7329 C C . SER B 1 435 ? 10.82 -22.047 -20.734 1 98.81 435 SER B C 1
ATOM 7331 O O . SER B 1 435 ? 11.578 -22.094 -21.703 1 98.81 435 SER B O 1
ATOM 7333 N N . PHE B 1 436 ? 11.258 -21.75 -19.578 1 98.81 436 PHE B N 1
ATOM 7334 C CA . PHE B 1 436 ? 12.664 -21.734 -19.203 1 98.81 436 PHE B CA 1
ATOM 7335 C C . PHE B 1 436 ? 13.094 -23.094 -18.672 1 98.81 436 PHE B C 1
ATOM 7337 O O . PHE B 1 436 ? 12.359 -23.75 -17.922 1 98.81 436 PHE B O 1
ATOM 7344 N N . LEU B 1 437 ? 14.281 -23.516 -19.062 1 98.62 437 LEU B N 1
ATOM 7345 C CA . LEU B 1 437 ? 14.883 -24.75 -18.562 1 98.62 437 LEU B CA 1
ATOM 7346 C C . LEU B 1 437 ? 16.125 -24.438 -17.734 1 98.62 437 LEU B C 1
ATOM 7348 O O . LEU B 1 437 ? 16.891 -23.531 -18.047 1 98.62 437 LEU B O 1
ATOM 7352 N N . THR B 1 438 ? 16.281 -25.203 -16.734 1 98.5 438 THR B N 1
ATOM 7353 C CA . THR B 1 438 ? 17.516 -25.266 -15.984 1 98.5 438 THR B CA 1
ATOM 7354 C C . THR B 1 438 ? 18.219 -26.609 -16.188 1 98.5 438 THR B C 1
ATOM 7356 O O . THR B 1 438 ? 17.656 -27.656 -15.836 1 98.5 438 THR B O 1
ATOM 7359 N N . ASP B 1 439 ? 19.391 -26.594 -16.719 1 98.38 439 ASP B N 1
ATOM 7360 C CA . ASP B 1 439 ? 20.188 -27.797 -16.984 1 98.38 439 ASP B CA 1
ATOM 7361 C C . ASP B 1 439 ? 21.297 -27.953 -15.945 1 98.38 439 ASP B C 1
ATOM 7363 O O . ASP B 1 439 ? 22.359 -27.344 -16.062 1 98.38 439 ASP B O 1
ATOM 7367 N N . GLU B 1 440 ? 21.109 -28.859 -15.094 1 98.12 440 GLU B N 1
ATOM 7368 C CA . GLU B 1 440 ? 22.078 -29.062 -14.016 1 98.12 440 GLU B CA 1
ATOM 7369 C C . GLU B 1 440 ? 23.328 -29.781 -14.516 1 98.12 440 GLU B C 1
ATOM 7371 O O . GLU B 1 440 ? 24.375 -29.719 -13.891 1 98.12 440 GLU B O 1
ATOM 7376 N N . ASN B 1 441 ? 23.203 -30.469 -15.562 1 98.19 441 ASN B N 1
ATOM 7377 C CA . ASN B 1 441 ? 24.359 -31.156 -16.125 1 98.19 441 ASN B CA 1
ATOM 7378 C C . ASN B 1 441 ? 25.344 -30.156 -16.734 1 98.19 441 ASN B C 1
ATOM 7380 O O . ASN B 1 441 ? 26.562 -30.297 -16.531 1 98.19 441 ASN B O 1
ATOM 7384 N N . ALA B 1 442 ? 24.828 -29.203 -17.422 1 97.5 442 ALA B N 1
ATOM 7385 C CA . ALA B 1 442 ? 25.672 -28.234 -18.125 1 97.5 442 ALA B CA 1
ATOM 7386 C C . ALA B 1 442 ? 25.875 -26.969 -17.281 1 97.5 442 ALA B C 1
ATOM 7388 O O . ALA B 1 442 ? 26.75 -26.156 -17.562 1 97.5 442 ALA B O 1
ATOM 7389 N N . GLY B 1 443 ? 25.031 -26.812 -16.234 1 97.94 443 GLY B N 1
ATOM 7390 C CA . GLY B 1 443 ? 25.078 -25.578 -15.453 1 97.94 443 GLY B CA 1
ATOM 7391 C C . GLY B 1 443 ? 24.609 -24.359 -16.219 1 97.94 443 GLY B C 1
ATOM 7392 O O . GLY B 1 443 ? 25.188 -23.281 -16.078 1 97.94 443 GLY B O 1
ATOM 7393 N N . THR B 1 444 ? 23.641 -24.531 -17.109 1 97.94 444 THR B N 1
ATOM 7394 C CA . THR B 1 444 ? 23.125 -23.469 -17.953 1 97.94 444 THR B CA 1
ATOM 7395 C C . THR B 1 444 ? 21.609 -23.453 -17.953 1 97.94 444 THR B C 1
ATOM 7397 O O . THR B 1 444 ? 20.969 -24.359 -17.391 1 97.94 444 THR B O 1
ATOM 7400 N N . SER B 1 445 ? 21.062 -22.391 -18.516 1 98.69 445 SER B N 1
ATOM 7401 C CA . SER B 1 445 ? 19.625 -22.328 -18.75 1 98.69 445 SER B CA 1
ATOM 7402 C C . SER B 1 445 ? 19.312 -21.891 -20.188 1 98.69 445 SER B C 1
ATOM 7404 O O . SER B 1 445 ? 20.141 -21.266 -20.844 1 98.69 445 SER B O 1
ATOM 7406 N N . GLU B 1 446 ? 18.234 -22.266 -20.641 1 98.75 446 GLU B N 1
ATOM 7407 C CA . GLU B 1 446 ? 17.75 -21.906 -21.984 1 98.75 446 GLU B CA 1
ATOM 7408 C C . GLU B 1 446 ? 16.234 -21.688 -21.969 1 98.75 446 GLU B C 1
ATOM 7410 O O . GLU B 1 446 ? 15.555 -22.047 -21.016 1 98.75 446 GLU B O 1
ATOM 7415 N N . CYS B 1 447 ? 15.766 -21.016 -22.969 1 98.88 447 CYS B N 1
ATOM 7416 C CA . CYS B 1 447 ? 14.344 -20.938 -23.281 1 98.88 447 CYS B CA 1
ATOM 7417 C C . CYS B 1 447 ? 13.984 -21.875 -24.438 1 98.88 447 CYS B C 1
ATOM 7419 O O . CYS B 1 447 ? 14.719 -21.953 -25.422 1 98.88 447 CYS B O 1
ATOM 7421 N N . ILE B 1 448 ? 12.867 -22.547 -24.266 1 98.88 448 ILE B N 1
ATOM 7422 C CA . ILE B 1 448 ? 12.445 -23.422 -25.359 1 98.88 448 ILE B CA 1
ATOM 7423 C C . ILE B 1 448 ? 11.062 -23 -25.844 1 98.88 448 ILE B C 1
ATOM 7425 O O . ILE B 1 448 ? 10.266 -22.453 -25.078 1 98.88 448 ILE B O 1
ATOM 7429 N N . LEU B 1 449 ? 10.828 -23.234 -27.094 1 98.88 449 LEU B N 1
ATOM 7430 C CA . LEU B 1 449 ? 9.5 -23.188 -27.703 1 98.88 449 LEU B CA 1
ATOM 7431 C C . LEU B 1 449 ? 9.086 -24.578 -28.203 1 98.88 449 LEU B C 1
ATOM 7433 O O . LEU B 1 449 ? 9.859 -25.234 -28.906 1 98.88 449 LEU B O 1
ATOM 7437 N N . LEU B 1 450 ? 7.914 -24.984 -27.766 1 98.88 450 LEU B N 1
ATOM 7438 C CA . LEU B 1 450 ? 7.297 -26.203 -28.281 1 98.88 450 LEU B CA 1
ATOM 7439 C C . LEU B 1 450 ? 6.113 -25.859 -29.188 1 98.88 450 LEU B C 1
ATOM 7441 O O . LEU B 1 450 ? 5.348 -24.938 -28.906 1 98.88 450 LEU B O 1
ATOM 7445 N N . ASP B 1 451 ? 6.008 -26.609 -30.281 1 98.62 451 ASP B N 1
ATOM 7446 C CA . ASP B 1 451 ? 4.758 -26.531 -31.031 1 98.62 451 ASP B CA 1
ATOM 7447 C C . ASP B 1 451 ? 3.6 -27.125 -30.234 1 98.62 451 ASP B C 1
ATOM 7449 O O . ASP B 1 451 ? 3.598 -28.312 -29.938 1 98.62 451 ASP B O 1
ATOM 7453 N N . ALA B 1 452 ? 2.586 -26.344 -29.969 1 98.69 452 ALA B N 1
ATOM 7454 C CA . ALA B 1 452 ? 1.515 -26.781 -29.078 1 98.69 452 ALA B CA 1
ATOM 7455 C C . ALA B 1 452 ? 0.715 -27.922 -29.688 1 98.69 452 ALA B C 1
ATOM 7457 O O . ALA B 1 452 ? 0.075 -28.688 -28.969 1 98.69 452 ALA B O 1
ATOM 7458 N N . LYS B 1 453 ? 0.721 -28.062 -30.969 1 98 453 LYS B N 1
ATOM 7459 C CA . LYS B 1 453 ? -0.013 -29.141 -31.641 1 98 453 LYS B CA 1
ATOM 7460 C C . LYS B 1 453 ? 0.73 -30.469 -31.516 1 98 453 LYS B C 1
ATOM 7462 O O . LYS B 1 453 ? 0.118 -31.531 -31.594 1 98 453 LYS B O 1
ATOM 7467 N N . ASP B 1 454 ? 2.059 -30.344 -31.359 1 98.25 454 ASP B N 1
ATOM 7468 C CA . ASP B 1 454 ? 2.869 -31.562 -31.312 1 98.25 454 ASP B CA 1
ATOM 7469 C C . ASP B 1 454 ? 4.047 -31.391 -30.344 1 98.25 454 ASP B C 1
ATOM 7471 O O . ASP B 1 454 ? 5.203 -31.406 -30.766 1 98.25 454 ASP B O 1
ATOM 7475 N N . ILE B 1 455 ? 3.707 -31.453 -29.078 1 98.56 455 ILE B N 1
ATOM 7476 C CA . ILE B 1 455 ? 4.75 -31.188 -28.094 1 98.56 455 ILE B CA 1
ATOM 7477 C C . ILE B 1 455 ? 5.703 -32.375 -28.031 1 98.56 455 ILE B C 1
ATOM 7479 O O . ILE B 1 455 ? 6.863 -32.219 -27.641 1 98.56 455 ILE B O 1
ATOM 7483 N N . ALA B 1 456 ? 5.289 -33.562 -28.406 1 98.25 456 ALA B N 1
ATOM 7484 C CA . ALA B 1 456 ? 6.09 -34.781 -28.328 1 98.25 456 ALA B CA 1
ATOM 7485 C C . ALA B 1 456 ? 7.289 -34.688 -29.266 1 98.25 456 ALA B C 1
ATOM 7487 O O . ALA B 1 456 ? 8.289 -35.406 -29.062 1 98.25 456 ALA B O 1
ATOM 7488 N N . ALA B 1 457 ? 7.148 -33.875 -30.297 1 98.25 457 ALA B N 1
ATOM 7489 C CA . ALA B 1 457 ? 8.219 -33.75 -31.281 1 98.25 457 ALA B CA 1
ATOM 7490 C C . ALA B 1 457 ? 9.414 -33 -30.703 1 98.25 457 ALA B C 1
ATOM 7492 O O . ALA B 1 457 ? 10.508 -33.031 -31.266 1 98.25 457 ALA B O 1
ATOM 7493 N N . GLY B 1 458 ? 9.211 -32.375 -29.578 1 98.12 458 GLY B N 1
ATOM 7494 C CA . GLY B 1 458 ? 10.297 -31.641 -28.953 1 98.12 458 GLY B CA 1
ATOM 7495 C C . GLY B 1 458 ? 10.32 -30.172 -29.344 1 98.12 458 GLY B C 1
ATOM 7496 O O . GLY B 1 458 ? 9.438 -29.703 -30.078 1 98.12 458 GLY B O 1
ATOM 7497 N N . PRO B 1 459 ? 11.32 -29.484 -28.875 1 98.69 459 PRO B N 1
ATOM 7498 C CA . PRO B 1 459 ? 11.367 -28.031 -29.094 1 98.69 459 PRO B CA 1
ATOM 7499 C C . PRO B 1 459 ? 11.594 -27.656 -30.562 1 98.69 459 PRO B C 1
ATOM 7501 O O . PRO B 1 459 ? 12.461 -28.234 -31.219 1 98.69 459 PRO B O 1
ATOM 7504 N N . VAL B 1 460 ? 10.891 -26.703 -31 1 98.62 460 VAL B N 1
ATOM 7505 C CA . VAL B 1 460 ? 11.094 -26.172 -32.344 1 98.62 460 VAL B CA 1
ATOM 7506 C C . VAL B 1 460 ? 12.156 -25.078 -32.312 1 98.62 460 VAL B C 1
ATOM 7508 O O . VAL B 1 460 ? 12.672 -24.672 -33.375 1 98.62 460 VAL B O 1
ATOM 7511 N N . CYS B 1 461 ? 12.422 -24.562 -31.141 1 98.75 461 CYS B N 1
ATOM 7512 C CA . CYS B 1 461 ? 13.438 -23.531 -30.938 1 98.75 461 CYS B CA 1
ATOM 7513 C C . CYS B 1 461 ? 14.047 -23.625 -29.547 1 98.75 461 CYS B C 1
ATOM 7515 O O . CYS B 1 461 ? 13.336 -23.875 -28.562 1 98.75 461 CYS B O 1
ATOM 7517 N N . ARG B 1 462 ? 15.312 -23.516 -29.406 1 98.81 462 ARG B N 1
ATOM 7518 C CA . ARG B 1 462 ? 16.047 -23.422 -28.156 1 98.81 462 ARG B CA 1
ATOM 7519 C C . ARG B 1 462 ? 16.938 -22.172 -28.125 1 98.81 462 ARG B C 1
ATOM 7521 O O . ARG B 1 462 ? 17.672 -21.922 -29.078 1 98.81 462 ARG B O 1
ATOM 7528 N N . ILE B 1 463 ? 16.812 -21.406 -27.062 1 98.88 463 ILE B N 1
ATOM 7529 C CA . ILE B 1 463 ? 17.531 -20.125 -26.969 1 98.88 463 ILE B CA 1
ATOM 7530 C C . ILE B 1 463 ? 18.375 -20.125 -25.688 1 98.88 463 ILE B C 1
ATOM 7532 O O . ILE B 1 463 ? 17.844 -20.297 -24.594 1 98.88 463 ILE B O 1
ATOM 7536 N N . ARG B 1 464 ? 19.609 -19.844 -25.812 1 98.69 464 ARG B N 1
ATOM 7537 C CA . ARG B 1 464 ? 20.531 -19.812 -24.672 1 98.69 464 ARG B CA 1
ATOM 7538 C C . ARG B 1 464 ? 20.281 -18.594 -23.812 1 98.69 464 ARG B C 1
ATOM 7540 O O . ARG B 1 464 ? 20.094 -17.484 -24.328 1 98.69 464 ARG B O 1
ATOM 7547 N N . LEU B 1 465 ? 20.25 -18.75 -22.547 1 98.81 465 LEU B N 1
ATOM 7548 C CA . LEU B 1 465 ? 20.188 -17.641 -21.609 1 98.81 465 LEU B CA 1
ATOM 7549 C C . LEU B 1 465 ? 21.578 -17.344 -21.031 1 98.81 465 LEU B C 1
ATOM 7551 O O . LEU B 1 465 ? 22.469 -18.188 -21.094 1 98.81 465 LEU B O 1
ATOM 7555 N N . PRO B 1 466 ? 21.812 -16.172 -20.438 1 98.56 466 PRO B N 1
ATOM 7556 C CA . PRO B 1 466 ? 23.172 -15.734 -20.078 1 98.56 466 PRO B CA 1
ATOM 7557 C C . PRO B 1 466 ? 23.672 -16.359 -18.766 1 98.56 466 PRO B C 1
ATOM 7559 O O . PRO B 1 466 ? 24.844 -16.219 -18.422 1 98.56 466 PRO B O 1
ATOM 7562 N N . HIS B 1 467 ? 22.828 -17 -18.031 1 98.31 467 HIS B N 1
ATOM 7563 C CA . HIS B 1 467 ? 23.203 -17.609 -16.75 1 98.31 467 HIS B CA 1
ATOM 7564 C C . HIS B 1 467 ? 22.219 -18.719 -16.375 1 98.31 467 HIS B C 1
ATOM 7566 O O . HIS B 1 467 ? 21.188 -18.891 -17.016 1 98.31 467 HIS B O 1
ATOM 7572 N N . LYS B 1 468 ? 22.609 -19.562 -15.398 1 98.44 468 LYS B N 1
ATOM 7573 C CA . LYS B 1 468 ? 21.719 -20.594 -14.891 1 98.44 468 LYS B CA 1
ATOM 7574 C C . LYS B 1 468 ? 20.656 -20 -13.977 1 98.44 468 LYS B C 1
ATOM 7576 O O . LYS B 1 468 ? 20.969 -19.25 -13.055 1 98.44 468 LYS B O 1
ATOM 7581 N N . LEU B 1 469 ? 19.422 -20.328 -14.258 1 98.5 469 LEU B N 1
ATOM 7582 C CA . LEU B 1 469 ? 18.297 -19.812 -13.492 1 98.5 469 LEU B CA 1
ATOM 7583 C C . LEU B 1 469 ? 18.031 -20.688 -12.266 1 98.5 469 LEU B C 1
ATOM 7585 O O . LEU B 1 469 ? 18.188 -21.906 -12.32 1 98.5 469 LEU B O 1
ATOM 7589 N N . CYS B 1 470 ? 17.625 -19.984 -11.141 1 97.94 470 CYS B N 1
ATOM 7590 C CA . CYS B 1 470 ? 16.984 -20.688 -10.039 1 97.94 470 CYS B CA 1
ATOM 7591 C C . CYS B 1 470 ? 15.617 -21.234 -10.461 1 97.94 470 CYS B C 1
ATOM 7593 O O . CYS B 1 470 ? 14.875 -20.562 -11.188 1 97.94 470 CYS B O 1
ATOM 7595 N N . SER B 1 471 ? 15.312 -22.359 -9.945 1 95.12 471 SER B N 1
ATOM 7596 C CA . SER B 1 471 ? 14.023 -22.953 -10.273 1 95.12 471 SER B CA 1
ATOM 7597 C C . SER B 1 471 ? 12.875 -22.016 -9.906 1 95.12 471 SER B C 1
ATOM 7599 O O . SER B 1 471 ? 12.914 -21.359 -8.859 1 95.12 471 SER B O 1
ATOM 7601 N N . GLY B 1 472 ? 11.922 -21.859 -10.734 1 90.94 472 GLY B N 1
ATOM 7602 C CA . GLY B 1 472 ? 10.688 -21.109 -10.578 1 90.94 472 GLY B CA 1
ATOM 7603 C C . GLY B 1 472 ? 9.5 -21.766 -11.258 1 90.94 472 GLY B C 1
ATOM 7604 O O . GLY B 1 472 ? 9.672 -22.703 -12.047 1 90.94 472 GLY B O 1
ATOM 7605 N N . THR B 1 473 ? 8.297 -21.172 -10.797 1 86.88 473 THR B N 1
ATOM 7606 C CA . THR B 1 473 ? 7.16 -21.969 -11.266 1 86.88 473 THR B CA 1
ATOM 7607 C C . THR B 1 473 ? 6.199 -21.094 -12.078 1 86.88 473 THR B C 1
ATOM 7609 O O . THR B 1 473 ? 6.227 -21.109 -13.312 1 86.88 473 THR B O 1
ATOM 7612 N N . HIS B 1 474 ? 5.504 -20.172 -11.484 1 98 474 HIS B N 1
ATOM 7613 C CA . HIS B 1 474 ? 4.363 -19.531 -12.133 1 98 474 HIS B CA 1
ATOM 7614 C C . HIS B 1 474 ? 4.816 -18.484 -13.148 1 98 474 HIS B C 1
ATOM 7616 O O . HIS B 1 474 ? 5.793 -17.781 -12.914 1 98 474 HIS B O 1
ATOM 7622 N N . ALA B 1 475 ? 4.133 -18.531 -14.242 1 98.62 475 ALA B N 1
ATOM 7623 C CA . ALA B 1 475 ? 4.496 -17.688 -15.375 1 98.62 475 ALA B CA 1
ATOM 7624 C C . ALA B 1 475 ? 3.254 -17.219 -16.125 1 98.62 475 ALA B C 1
ATOM 7626 O O . ALA B 1 475 ? 2.162 -17.75 -15.938 1 98.62 475 ALA B O 1
ATOM 7627 N N . VAL B 1 476 ? 3.49 -16.219 -16.922 1 98.62 476 VAL B N 1
ATOM 7628 C CA . VAL B 1 476 ? 2.418 -15.711 -17.781 1 98.62 476 VAL B CA 1
ATOM 7629 C C . VAL B 1 476 ? 2.98 -15.336 -19.141 1 98.62 476 VAL B C 1
ATOM 7631 O O . VAL B 1 476 ? 4.152 -14.969 -19.266 1 98.62 476 VAL B O 1
ATOM 7634 N N . TRP B 1 477 ? 2.229 -15.617 -20.188 1 98.62 477 TRP B N 1
ATOM 7635 C CA . TRP B 1 477 ? 2.451 -15.047 -21.516 1 98.62 477 TRP B CA 1
ATOM 7636 C C . TRP B 1 477 ? 1.58 -13.812 -21.719 1 98.62 477 TRP B C 1
ATOM 7638 O O . TRP B 1 477 ? 0.372 -13.844 -21.484 1 98.62 477 TRP B O 1
ATOM 7648 N N . ALA B 1 478 ? 2.166 -12.781 -22.156 1 97.81 478 ALA B N 1
ATOM 7649 C CA . ALA B 1 478 ? 1.431 -11.562 -22.484 1 97.81 478 ALA B CA 1
ATOM 7650 C C . ALA B 1 478 ? 1.693 -11.148 -23.938 1 97.81 478 ALA B C 1
ATOM 7652 O O . ALA B 1 478 ? 2.779 -10.664 -24.266 1 97.81 478 ALA B O 1
ATOM 7653 N N . PRO B 1 479 ? 0.705 -11.312 -24.766 1 96.62 479 PRO B N 1
ATOM 7654 C CA . PRO B 1 479 ? 0.868 -10.789 -26.125 1 96.62 479 PRO B CA 1
ATOM 7655 C C . PRO B 1 479 ? 1.089 -9.281 -26.156 1 96.62 479 PRO B C 1
ATOM 7657 O O . PRO B 1 479 ? 0.619 -8.57 -25.266 1 96.62 479 PRO B O 1
ATOM 7660 N N . ARG B 1 480 ? 1.701 -8.852 -27.141 1 94.81 480 ARG B N 1
ATOM 7661 C CA . ARG B 1 480 ? 2.104 -7.453 -27.25 1 94.81 480 ARG B CA 1
ATOM 7662 C C . ARG B 1 480 ? 0.899 -6.527 -27.125 1 94.81 480 ARG B C 1
ATOM 7664 O O . ARG B 1 480 ? 1.004 -5.434 -26.562 1 94.81 480 ARG B O 1
ATOM 7671 N N . ASP B 1 481 ? -0.174 -6.82 -27.594 1 90.12 481 ASP B N 1
ATOM 7672 C CA . ASP B 1 481 ? -1.362 -5.973 -27.609 1 90.12 481 ASP B CA 1
ATOM 7673 C C . ASP B 1 481 ? -1.896 -5.754 -26.188 1 90.12 481 ASP B C 1
ATOM 7675 O O . ASP B 1 481 ? -2.631 -4.797 -25.938 1 90.12 481 ASP B O 1
ATOM 7679 N N . MET B 1 482 ? -1.595 -6.652 -25.312 1 90.44 482 MET B N 1
ATOM 7680 C CA . MET B 1 482 ? -1.99 -6.508 -23.922 1 90.44 482 MET B CA 1
ATOM 7681 C C . MET B 1 482 ? -1.127 -5.469 -23.203 1 90.44 482 MET B C 1
ATOM 7683 O O . MET B 1 482 ? -1.479 -4.992 -22.125 1 90.44 482 MET B O 1
ATOM 7687 N N . LEU B 1 483 ? -0.018 -5.082 -23.859 1 91.56 483 LEU B N 1
ATOM 7688 C CA . LEU B 1 483 ? 0.959 -4.207 -23.219 1 91.56 483 LEU B CA 1
ATOM 7689 C C . LEU B 1 483 ? 0.779 -2.762 -23.672 1 91.56 483 LEU B C 1
ATOM 7691 O O . LEU B 1 483 ? 1.3 -1.837 -23.047 1 91.56 483 LEU B O 1
ATOM 7695 N N . ALA B 1 484 ? 0.281 -2.395 -24.969 1 72.19 484 ALA B N 1
ATOM 7696 C CA . ALA B 1 484 ? 0.162 -1.078 -25.578 1 72.19 484 ALA B CA 1
ATOM 7697 C C . ALA B 1 484 ? -0.897 -0.234 -24.875 1 72.19 484 ALA B C 1
ATOM 7699 O O . ALA B 1 484 ? -0.837 0.997 -24.906 1 72.19 484 ALA B O 1
ATOM 7700 N N . GLY B 1 485 ? -1.906 -0.708 -24.328 1 57.28 485 GLY B N 1
ATOM 7701 C CA . GLY B 1 485 ? -2.998 0.112 -23.828 1 57.28 485 GLY B CA 1
ATOM 7702 C C . GLY B 1 485 ? -2.664 0.82 -22.531 1 57.28 485 GLY B C 1
ATOM 7703 O O . GLY B 1 485 ? -3.521 1.478 -21.938 1 57.28 485 GLY B O 1
ATOM 7704 N N . ALA B 1 486 ? -1.554 0.543 -21.953 1 42.81 486 ALA B N 1
ATOM 7705 C CA . ALA B 1 486 ? -1.373 1.233 -20.672 1 42.81 486 ALA B CA 1
ATOM 7706 C C . ALA B 1 486 ? -0.852 2.65 -20.891 1 42.81 486 ALA B C 1
ATOM 7708 O O . ALA B 1 486 ? -0.129 2.916 -21.844 1 42.81 486 ALA B O 1
#

Organism: NCBI:txid2803784

Solvent-accessible surface area (backbone atoms only — not comparable to full-atom values): 48737 Å² total; per-residue (Å²): 101,50,78,46,76,52,84,72,68,69,66,51,54,67,94,69,86,49,72,64,52,31,79,62,32,28,55,61,72,76,33,39,43,33,36,59,53,46,67,76,40,72,56,61,57,63,45,36,54,27,33,41,41,30,20,14,40,33,56,47,44,36,66,74,57,49,80,41,64,86,55,12,31,10,28,40,40,36,39,41,35,47,79,42,41,47,34,38,39,41,40,69,52,79,32,56,50,49,51,53,23,45,74,65,57,30,57,53,38,19,34,86,74,31,62,58,81,62,23,76,50,89,38,36,38,49,80,39,30,31,63,47,34,36,21,43,20,38,44,71,55,59,30,25,28,39,25,14,13,57,51,7,18,63,36,38,33,25,37,71,87,78,56,48,80,58,35,42,44,32,67,52,51,80,53,22,34,25,25,47,59,44,67,38,71,90,74,39,30,35,38,39,40,27,37,26,82,50,89,44,17,26,37,41,35,30,25,39,48,85,65,40,72,74,36,77,45,78,42,79,53,99,52,56,53,62,67,41,42,53,44,35,31,83,61,31,30,37,42,60,50,49,26,43,25,54,40,68,74,45,40,78,74,66,35,86,46,75,38,73,45,85,92,41,49,17,32,35,39,40,29,37,59,83,60,68,76,70,43,75,39,60,47,77,61,37,41,54,65,45,51,56,44,17,19,69,56,90,61,26,40,39,39,34,29,25,46,19,78,29,72,74,46,67,58,31,80,85,44,60,91,92,38,20,56,65,41,13,79,48,7,52,74,46,21,36,21,18,36,25,38,41,37,38,30,73,81,79,59,48,59,51,70,50,74,73,42,91,55,64,34,43,73,50,35,45,44,58,88,36,59,21,37,79,74,49,59,39,35,29,33,29,62,33,85,70,32,81,43,27,34,31,37,33,42,37,34,68,80,78,65,49,68,50,52,31,74,52,60,89,60,32,31,45,36,46,48,36,43,41,65,30,69,83,51,84,52,86,55,36,33,27,26,40,30,49,35,29,29,63,82,77,63,35,19,32,39,37,30,24,39,52,78,44,42,58,78,40,65,52,19,33,32,52,48,98,53,49,52,40,51,34,48,34,43,32,60,41,49,48,77,58,46,64,82,87,99,50,76,48,75,53,85,70,69,69,65,50,54,67,92,68,85,48,73,66,54,30,79,60,32,28,55,62,73,78,33,39,43,34,38,60,53,46,67,77,40,72,57,62,56,63,45,35,52,28,33,41,41,30,20,14,40,35,56,47,43,35,66,74,56,49,80,43,63,85,54,14,32,11,29,39,41,36,40,41,35,47,78,40,41,46,36,38,37,40,39,69,52,80,32,56,53,49,51,52,24,44,74,66,57,32,58,52,38,19,32,85,73,32,62,58,82,62,24,77,50,90,37,35,37,49,79,38,30,30,62,47,32,35,20,44,20,38,45,70,56,58,31,26,27,38,24,14,13,57,52,8,16,63,34,38,32,25,37,71,88,79,56,47,79,58,35,42,43,33,67,53,51,81,51,23,35,26,26,46,58,45,68,37,71,88,74,40,30,35,40,40,41,26,37,27,83,50,89,43,17,26,37,41,34,30,25,39,49,84,67,42,71,74,36,77,45,77,41,78,53,98,51,56,53,62,66,41,44,51,45,35,31,82,60,31,30,38,43,62,50,49,26,45,26,55,38,69,74,45,38,77,72,64,36,86,47,74,37,73,45,84,91,41,50,18,33,35,39,42,28,35,60,81,60,68,75,72,43,75,40,60,48,78,60,38,42,56,67,44,53,58,44,16,18,71,56,92,62,25,40,39,38,33,27,24,47,20,77,28,71,74,45,66,59,31,83,86,44,60,90,93,38,20,57,65,41,14,78,47,7,51,74,45,22,35,21,18,37,25,38,40,37,39,29,73,82,79,60,48,58,51,70,49,74,74,42,92,55,64,33,43,74,50,35,46,44,58,87,36,59,21,37,80,74,50,61,38,35,30,33,28,64,34,82,71,34,80,43,26,31,30,37,34,43,37,34,69,80,80,66,49,70,50,52,32,73,52,60,90,60,33,32,44,35,46,48,36,42,41,64,29,70,82,51,83,52,87,56,36,31,29,27,42,31,50,34,31,30,63,83,78,62,35,18,31,38,37,32,25,38,51,79,45,41,59,78,40,64,52,20,34,31,50,48,99,53,50,54,40,52,34,48,33,42,32,61,43,48,49,78,58,47,67,79,89

Secondary structure (DSSP, 8-state):
-EEEEPPPPP--PPP---GGGSGGG------EEEES--EEEE---TT--EEEEE--EE--SPPSS---GGGSEEEEEEEEEETTEEEEEEEE---HHHHHHHHHTS--S--TTS-GGG-SS--BTTTSSB-----SEEEEETTEEEEE-TTTB--EEE-TTT--EEEE-TT--TT-B-S--EEETTTTEEEEEEE-SSTT-EEEEEE-TTS-EEEEEE---SS-------EE-SSEEEEEE-SEEE-HHHHTTT---EEE-TTPPEEEEEEETTS---EEEEE-----S-EEEEEEETTEEEEEEEEES-SSPPP-TTSPTT-HHHHHTT-HHHH-EEEEEEEEETTT--EEEEES--S-EEEEE--GGGTTS---EEEEEEEPTTSS-EEEEEEEETTT--EEEEEPPTTEEB----EEEPTT--STT-EEEEEEEEETTTTEEEEEEEETT-GGG-EEEEEE-SSPPPP---EEEEEGGGTTT-/-EEEEPPPPP--PPP---GGGSGGG------EEEES--EEEE---TT--EEEEE--EE--S--SS---GGGSEEEEEEEEEETTEEEEEEEE---HHHHHHHHHTS--S--TTS-GGG-SS--BTTTSSB-----SEEEEETTEEEEE-TTTB--EEE-TTT--EEEE-TT--TT-B-S--EEETTTTEEEEEEE-SSTT-EEEEEE-TTS-EEEEEE---SS-------EE-SSEEEEEE-SEEE-HHHHTTT---EEE-TTPPEEEEEEETTS---EEEEE-----S-EEEEEEETTEEEEEEEEES-SSPPP-TTSPTT-HHHHHTT-HHHH-EEEEEEEEETTT--EEEEES--S-EEEEE--GGGTTS---EEEEEEEPTTSS-EEEEEEEETTT--EEEEEPPTTEEB----EEEPTT--STT-EEEEEEEEETTTTEEEEEEEETT-GGG-EEEEEE-SSPPPP---EEEEETHHHHT-

pLDDT: mean 97.45, std 3.59, range [42.81, 98.94]

Foldseek 3Di:
DDKAKDDWFQAAADDDPDPLCDALNPADTIKIKFFPFDWPDFFQDQLFFFKKKFWAQGAGAHALDDDASLQRAIKIWMWGDHRRTIIIIMDTQCAPLNVVCSVVSHHQAHDPPDALVSHNDFDDAQLGGGHFRLRQAWDFALQWIWGGRQRAGFIWTARNVPRHGDYGQDQADPRHWHRDWAAQPVFRKIKTKGAHQDPLRMWIWIAGSNRHTQAIGHDRDPGHDRAHDWAAAPFWIKDKDAQWFADPVVVVVSDGDIDRDPPDWIKMWIAGNRGDDTAIATDHHFGFNDWAAWEDDVQKIKTKGWGFPAQQFDFQPPDPPPCRRSLLNLFLVGRQIAIKMWIAGNVPRDIDMDGLGRHSWHLKEFLSNQHNHDDFKIKTFDADGSHNFTFWMKIAGSVVSDIDIAGHPPQKTKERWYFGAGNVRDDRQRGWTWIKMAHSVVQFIWIFIARSVCNNVDTSIITGDPGGHNDGYYMDIDGPVSNPSD/DDKAKDDWFQAAADDDPDPLCDALNVADTIKIKFFPFDWPDFFQDQQFFFKKKFWAQGAGAHALDDDASLQRAIKIWMWGDHRRTIIIIMDTQCAPLNVVCSVVSHHQFHDPPDALVSHNDFDDAQLGGGHFRLRQAWDFALQWIWGGRQRAGFIWTARNVPRHGDYGQDQADPRHWHRDWAAQPVFRKIKTKGAHQDPLRMWIWIAGSVRHTQAIDHDRDPGHDRAHDWAAAPFWIKDKDAQWFADPVVVVVSDGDIDRDPPDWIKMWIAGNRGDDTAIATDHHFGFNDWAAWEDDVQKIKTKGWGFPAQQFDFQPPDPPPCRRSLLNLFLVGRQIFIKMWIAGNVPRDIDMDGLGRHSWHLKEFLSNQHNHDDFKIKTFDADGSHNFTFWMKIAGSVVSDIDIAGHPPQKTKERWYFGAGNVRDDRQRGWTWIKMAHSVVQFIWIFIARSVCNNVDTSIITGDPGGHRDGYYMDIDGPVSNPSD

Nearest PDB structures (foldseek):
  5kjd-assembly5_E  TM=8.555E-01  e=4.416E-35  Synechocystis sp. PCC 6803 substr. Kazusa
  5kk0-assembly4_D  TM=8.446E-01  e=1.764E-35  Synechocystis sp. PCC 6803 substr. Kazusa
  5kja-assembly5_E  TM=8.478E-01  e=3.558E-35  Synechocystis sp. PCC 6803 substr. Kazusa
  6big-assembly2_B  TM=8.630E-01  e=5.006E-34  Synechocystis sp. PCC 6803 substr. Kazusa
  6c7o-assembly2_B  TM=8.553E-01  e=1.554E-33  Synechocystis sp. PCC 6803 substr. Kazusa

InterPro domains:
  IPR004294 Carotenoid oxygenase [PF03055] (26-479)
  IPR004294 Carotenoid oxygenase [PTHR10543] (30-478)

Radius of gyration: 30.32 Å; Cα contacts (8 Å, |Δi|>4): 2794; chains: 2; bounding box: 62×86×72 Å

Sequence (972 aa):
MKVERLAPVVTSLLPSNHPYLNGAWTPLHEEVNATELEVISGAIPTDLDGVYLRNTENQVQQPLGRFHPFDGDGMIHQIDFKNGQASYRNRFVRTRGFQAEQEAAGSLWGGLADPVQLAKRPGWGAHGSLKDSSSTDVVVHAGKALSTFYQCGEGYRLDPLTLEQEGLESWVPIDGISAHPKVDEATGELMFFNYSKHAPYMHYGVVGPDNRLKTYIPIPLPGPRLPHDMAFTTNYSILNDLPVFWDAKLLERNIHAVRLHEGIPSRFAIVPRHGGEIRWFEAAPTYVLHWLNAYEEGDEIILDGYFQEDPTPQPHKEAPPGFEHMMAYLDEHSFKPKLHRWRFNLKTGETTEGHLDDRILEFGMINARYAGRKYRYAYSTVAEVGWFLFRGFVKHDLETGESSQFILPEGVYASEAPFCPRIGAVDEDDGYLVSFLTDENAGTSECILLDAKDIAAGPVCRIRLPHKLCSGTHAVWAPRDMLAGAMKVERLAPVVTSLLPSNHPYLNGAWTPLHEEVNATELEVISGAIPTDLDGVYLRNTENQVQQPLGRFHPFDGDGMIHQIDFKNGQASYRNRFVRTRGFQAEQEAAGSLWGGLADPVQLAKRPGWGAHGSLKDSSSTDVVVHAGKALSTFYQCGEGYRLDPLTLEQEGLESWVPIDGISAHPKVDEATGELMFFNYSKHAPYMHYGVVGPDNRLKTYIPIPLPGPRLPHDMAFTTNYSILNDLPVFWDAKLLERNIHAVRLHEGIPSRFAIVPRHGGEIRWFEAAPTYVLHWLNAYEEGDEIILDGYFQEDPTPQPHKEAPPGFEHMMAYLDEHSFKPKLHRWRFNLKTGETTEGHLDDRILEFGMINARYAGRKYRYAYSTVAEVGWFLFRGFVKHDLETGESSQFILPEGVYASEAPFCPRIGAVDEDDGYLVSFLTDENAGTSECILLDAKDIAAGPVCRIRLPHKLCSGTHAVWAPRDMLAGA